Protein AF-A0A7R9M7R0-F1 (afdb_monomer)

Radius of gyration: 36.1 Å; Cα contacts (8 Å, |Δi|>4): 1849; chains: 1; bounding box: 93×71×116 Å

Mean predicted aligned error: 21.63 Å

pLDDT: mean 73.75, std 22.91, range [23.02, 98.62]

Nearest PDB structures (foldseek):
  6m4m-assembly1_A  TM=9.568E-01  e=5.224E-29  Eisenia fetida
  1ua3-assembly1_A  TM=9.395E-01  e=9.129E-29  Sus scrofa
  1wo2-assembly1_A  TM=9.374E-01  e=3.485E-28  Sus scrofa
  1mfu-assembly1_A  TM=9.240E-01  e=5.152E-28  Homo sapiens
  1kbk-assembly1_A  TM=9.362E-01  e=3.843E-27  Homo sapiens

Solvent-accessible surface area (backbone atoms only — not comparable to full-atom values): 54069 Å² total; per-residue (Å²): 117,94,80,62,57,58,48,80,42,73,41,50,36,11,16,49,67,56,85,90,63,53,82,68,41,59,75,18,40,46,35,79,49,47,24,17,98,88,46,41,50,71,59,51,41,51,51,40,48,56,34,48,76,68,62,24,39,40,28,40,35,39,78,76,45,50,37,34,55,55,50,61,54,36,26,62,77,63,54,66,38,32,44,71,71,39,36,35,80,67,81,41,45,64,86,48,32,50,45,84,76,65,15,79,41,96,84,40,35,46,50,93,95,24,76,54,36,76,53,34,32,41,32,21,11,69,89,56,26,43,30,41,32,49,85,39,68,67,52,30,46,58,53,24,53,47,54,32,55,43,24,67,57,47,38,48,25,36,34,36,50,63,37,64,38,42,55,55,72,38,52,48,59,27,63,66,66,44,63,58,31,36,63,93,80,39,61,80,84,35,66,56,48,39,32,31,33,33,64,79,55,91,73,50,57,73,75,66,44,47,88,72,28,47,68,50,68,59,60,71,65,70,44,72,41,29,47,48,34,38,45,34,41,32,76,44,37,40,47,54,79,41,64,72,62,58,71,50,39,36,45,102,82,41,42,34,37,37,89,89,46,59,48,83,44,86,90,80,42,87,62,48,27,54,55,58,45,43,10,47,56,7,29,35,31,32,33,44,30,61,73,52,18,83,72,3,60,45,41,80,86,44,48,70,88,81,31,55,72,62,27,72,47,37,58,63,51,42,9,70,30,51,50,53,36,50,53,54,47,52,30,64,76,42,75,45,79,53,30,25,37,38,1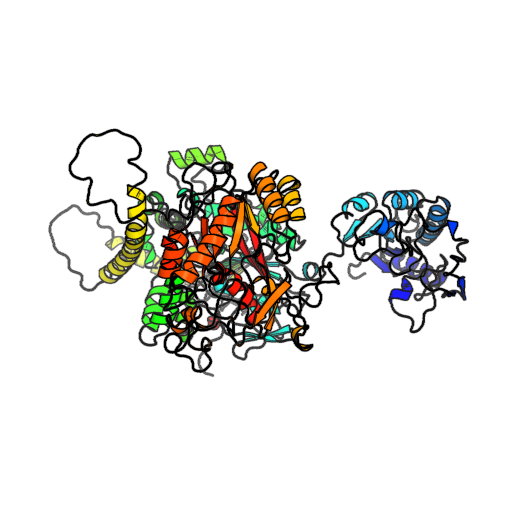6,27,30,51,26,19,32,20,51,52,48,29,41,56,78,38,56,83,53,51,76,40,43,60,56,44,39,30,37,42,47,56,60,40,39,65,67,45,68,26,64,50,67,80,65,32,61,53,23,76,61,33,52,70,66,40,38,76,49,59,43,61,60,73,57,20,35,47,44,7,56,69,44,27,54,35,79,91,39,29,63,57,42,46,47,59,69,20,40,45,64,36,38,66,56,80,92,46,45,68,70,89,47,45,21,56,54,40,34,56,39,32,24,30,33,27,25,29,36,48,18,42,52,10,44,24,41,74,68,58,41,46,60,75,79,83,61,50,78,66,52,46,54,52,49,45,73,73,84,41,98,60,70,89,86,56,66,61,60,94,66,83,58,90,60,43,40,46,42,53,23,58,50,33,22,48,38,35,69,23,49,52,50,57,55,76,69,41,91,39,61,74,46,73,39,62,33,95,84,51,34,45,77,19,7,55,78,44,69,84,47,92,81,85,84,85,65,75,70,65,55,54,56,59,48,49,58,50,50,54,50,49,51,52,63,48,54,80,66,61,79,87,69,82,92,76,94,78,94,82,88,86,84,84,61,69,64,55,59,51,48,49,51,48,48,46,55,50,42,52,50,45,54,49,42,64,67,49,46,67,59,64,68,66,75,78,69,84,83,72,94,77,92,74,95,79,88,81,85,85,86,84,82,87,81,75,76,30,73,18,54,50,73,80,50,45,86,91,32,80,46,70,45,73,54,70,81,53,40,30,70,54,54,26,46,42,25,68,75,42,37,24,79,72,48,33,15,25,37,38,36,56,42,49,36,11,17,51,56,67,88,81,74,63,77,74,78,73,68,70,94,71,83,96,72,94,83,61,94,84,47,87,72,61,65,79,69,44,56,77,16,39,45,35,80,48,48,25,20,97,36,44,41,50,70,45,43,42,51,21,40,52,48,16,49,74,48,40,20,36,37,28,41,33,40,78,78,46,49,35,33,55,56,55,58,50,35,24,64,76,61,54,60,38,27,47,76,65,38,36,30,77,68,80,39,41,58,89,47,32,51,47,82,77,64,16,79,41,96,84,43,35,45,50,93,94,24,78,51,35,77,53,34,31,43,33,18,10,68,92,54,26,42,33,43,31,49,86,39,68,69,51,28,46,57,52,23,54,47,52,32,55,43,26,70,58,48,40,41,26,36,36,37,52,64,36,66,38,42,54,51,72,41,52,47,57,27,61,69,65,45,63,55,34,42,68,89,85,42,60,85,78,36,44,42,18,29,30,32,34,35,72,90,53,89,72,48,59,74,77,66,44,42,71,64,10,40,70,50,57,65,70,63,44,60,68,51,45,50,41,47,49,43,37,74,29,51,32,44,55,51,78,42,82,44,67,27,92,91,34,40,32,24,33,28,40,37,38,32,33,85,68,39,61,54,41,93,80,80,87,85,85,84,79,56,39,76,75,59,49,46,55,60,82,72,76,74,80,96,130

Structure (mmCIF, N/CA/C/O backbone):
data_AF-A0A7R9M7R0-F1
#
_entry.id   AF-A0A7R9M7R0-F1
#
loop_
_atom_site.group_PDB
_atom_site.id
_atom_site.type_symbol
_atom_site.label_atom_id
_atom_site.label_alt_id
_atom_site.label_comp_id
_atom_site.label_asym_id
_atom_site.label_entity_id
_atom_site.label_seq_id
_atom_site.pdbx_PDB_ins_code
_atom_site.Cartn_x
_atom_site.Cartn_y
_atom_site.Cartn_z
_atom_site.occupancy
_atom_site.B_iso_or_equiv
_atom_site.auth_seq_id
_atom_site.auth_comp_id
_atom_site.auth_asym_id
_atom_site.auth_atom_id
_atom_site.pdbx_PDB_model_num
ATOM 1 N N . PRO A 1 1 ? -41.843 9.641 18.428 1.00 50.88 1 PRO A N 1
ATOM 2 C CA . PRO A 1 1 ? -40.367 9.772 18.300 1.00 50.88 1 PRO A CA 1
ATOM 3 C C . PRO A 1 1 ? -39.967 9.762 16.818 1.00 50.88 1 PRO A C 1
ATOM 5 O O . PRO A 1 1 ? -40.626 9.067 16.052 1.00 50.88 1 PRO A O 1
ATOM 8 N N . TYR A 1 2 ? -38.930 10.504 16.412 1.00 48.62 2 TYR A N 1
ATOM 9 C CA . TYR A 1 2 ? -38.422 10.533 15.026 1.00 48.62 2 TYR A CA 1
ATOM 10 C C . TYR A 1 2 ? -37.600 9.266 14.686 1.00 48.62 2 TYR A C 1
ATOM 12 O O . TYR A 1 2 ? -36.426 9.348 14.355 1.00 48.62 2 TYR A O 1
ATOM 20 N N . GLY A 1 3 ? -38.171 8.072 14.873 1.00 68.25 3 GLY A N 1
ATOM 21 C CA . GLY A 1 3 ? -37.497 6.784 14.630 1.00 68.25 3 GLY A CA 1
ATOM 22 C C . GLY A 1 3 ? -36.470 6.339 15.688 1.00 68.25 3 GLY A C 1
ATOM 23 O O . GLY A 1 3 ? -36.170 5.153 15.766 1.00 68.25 3 GLY A O 1
ATOM 24 N N . TYR A 1 4 ? -35.970 7.236 16.544 1.00 69.19 4 TYR A N 1
ATOM 25 C CA . TYR A 1 4 ? -35.011 6.880 17.602 1.00 69.19 4 TYR A CA 1
ATOM 26 C C . TYR A 1 4 ? -35.610 5.936 18.659 1.00 69.19 4 TYR A C 1
ATOM 28 O O . TYR A 1 4 ? -36.588 6.285 19.324 1.00 69.19 4 TYR A O 1
ATOM 36 N N . ALA A 1 5 ? -34.981 4.770 18.840 1.00 82.81 5 ALA A N 1
ATOM 37 C CA . ALA A 1 5 ? -35.386 3.735 19.798 1.00 82.81 5 ALA A CA 1
ATOM 38 C C . ALA A 1 5 ? -34.656 3.809 21.157 1.00 82.81 5 ALA A C 1
ATOM 40 O O . ALA A 1 5 ? -35.084 3.178 22.124 1.00 82.81 5 ALA A O 1
ATOM 41 N N . GLY A 1 6 ? -33.573 4.584 21.266 1.00 87.06 6 GLY A N 1
ATOM 42 C CA . GLY A 1 6 ? -32.823 4.720 22.513 1.00 87.06 6 GLY A CA 1
ATOM 43 C C . GLY A 1 6 ? -31.810 5.861 22.529 1.00 87.06 6 GLY A C 1
ATOM 44 O O . GLY A 1 6 ? -31.563 6.497 21.507 1.00 87.06 6 GLY A O 1
ATOM 45 N N . VAL A 1 7 ? -31.261 6.122 23.716 1.00 87.62 7 VAL A N 1
ATOM 46 C CA . VAL A 1 7 ? -30.273 7.167 24.016 1.00 87.62 7 VAL A CA 1
ATOM 47 C C . VAL A 1 7 ? -29.213 6.585 24.949 1.00 87.62 7 VAL A C 1
ATOM 49 O O . VAL A 1 7 ? -29.555 6.026 25.992 1.00 87.62 7 VAL A O 1
ATOM 52 N N . GLN A 1 8 ? -27.937 6.747 24.596 1.00 92.38 8 GLN A N 1
ATOM 53 C CA . GLN A 1 8 ? -26.826 6.548 25.527 1.00 92.38 8 GLN A CA 1
ATOM 54 C C . GLN A 1 8 ? -26.579 7.839 26.314 1.00 92.38 8 GLN A C 1
ATOM 56 O O . GLN A 1 8 ? -26.572 8.927 25.737 1.00 92.38 8 GLN A O 1
ATOM 61 N N . VAL A 1 9 ? -26.347 7.721 27.619 1.00 92.12 9 VAL A N 1
ATOM 62 C CA . VAL A 1 9 ? -25.920 8.828 28.486 1.00 92.12 9 VAL A CA 1
ATOM 63 C C . VAL A 1 9 ? -24.539 8.541 29.067 1.00 92.12 9 VAL A C 1
ATOM 65 O O . VAL A 1 9 ? -24.247 7.392 29.379 1.00 92.12 9 VAL A O 1
ATOM 68 N N . SER A 1 10 ? -23.715 9.582 29.237 1.00 92.62 10 SER A N 1
ATOM 69 C CA . SER A 1 10 ? -22.418 9.518 29.938 1.00 92.62 10 SER A CA 1
ATOM 70 C C . SER A 1 10 ? -22.557 8.991 31.378 1.00 92.62 10 SER A C 1
ATOM 72 O O . SER A 1 10 ? -23.678 9.002 31.902 1.00 92.62 10 SER A O 1
ATOM 74 N N . PRO A 1 11 ? -21.448 8.643 32.067 1.00 94.88 11 PRO A N 1
ATOM 75 C CA . PRO A 1 11 ? -21.513 8.131 33.430 1.00 94.88 11 PRO A CA 1
ATOM 76 C C . PRO A 1 11 ? -22.294 9.049 34.371 1.00 94.88 11 PRO A C 1
ATOM 78 O O . PRO A 1 11 ? -22.149 10.278 34.367 1.00 94.88 11 PRO A O 1
ATOM 81 N N . VAL A 1 12 ? -23.172 8.419 35.152 1.00 95.69 12 VAL A N 1
ATOM 82 C CA . VAL A 1 12 ? -24.107 9.085 36.074 1.00 95.69 12 VAL A CA 1
ATOM 83 C C . VAL A 1 12 ? -23.584 9.146 37.512 1.00 95.69 12 VAL A C 1
ATOM 85 O O . VAL A 1 12 ? -24.189 9.811 38.353 1.00 95.69 12 VAL A O 1
ATOM 88 N N . THR A 1 13 ? -22.472 8.458 37.775 1.00 94.75 13 THR A N 1
ATOM 89 C CA . THR A 1 13 ? -21.769 8.391 39.058 1.00 94.75 13 THR A CA 1
ATOM 90 C C . THR A 1 13 ? -21.248 9.751 39.511 1.00 94.75 13 THR A C 1
ATOM 92 O O . THR A 1 13 ? -21.013 10.656 38.705 1.00 94.75 13 THR A O 1
ATOM 95 N N . GLU A 1 14 ? -20.995 9.884 40.808 1.00 95.62 14 GLU A N 1
ATOM 96 C CA . GLU A 1 14 ? -20.178 10.960 41.343 1.00 95.62 14 GLU A CA 1
ATOM 97 C C . GLU A 1 14 ? -18.754 10.878 40.786 1.00 95.62 14 GLU A C 1
ATOM 99 O O . GLU A 1 14 ? -18.113 9.822 40.806 1.00 95.62 14 GLU A O 1
ATOM 104 N N . VAL A 1 15 ? -18.244 12.020 40.330 1.00 95.19 15 VAL A N 1
ATOM 105 C CA . VAL A 1 15 ? -16.900 12.138 39.761 1.00 95.19 15 VAL A CA 1
ATOM 106 C C . VAL A 1 15 ? -16.074 13.192 40.476 1.00 95.19 15 VAL A C 1
ATOM 108 O O . VAL A 1 15 ? -16.626 14.119 41.072 1.00 95.19 15 VAL A O 1
ATOM 111 N N . ALA A 1 16 ? -14.752 13.072 40.386 1.00 94.81 16 ALA A N 1
ATOM 112 C CA . ALA A 1 16 ? -13.805 14.045 40.916 1.00 94.81 16 ALA A CA 1
ATOM 113 C C . ALA A 1 16 ? -14.092 15.467 40.399 1.00 94.81 16 ALA A C 1
ATOM 115 O O . ALA A 1 16 ? -14.489 15.662 39.248 1.00 94.81 16 ALA A O 1
ATOM 116 N N . VAL A 1 17 ? -13.880 16.478 41.246 1.00 94.81 17 VAL A N 1
ATOM 117 C CA . VAL A 1 17 ? -13.935 17.890 40.846 1.00 94.81 17 VAL A CA 1
ATOM 118 C C . VAL A 1 17 ? -12.527 18.377 40.513 1.00 94.81 17 VAL A C 1
ATOM 120 O O . VAL A 1 17 ? -11.734 18.702 41.394 1.00 94.81 17 VAL A O 1
ATOM 123 N N . LEU A 1 18 ? -12.230 18.431 39.219 1.00 92.56 18 LEU A N 1
ATOM 124 C CA . LEU A 1 18 ? -10.935 18.782 38.652 1.00 92.56 18 LEU A CA 1
ATOM 125 C C . LEU A 1 18 ? -10.880 20.246 38.197 1.00 92.56 18 LEU A C 1
ATOM 127 O O . LEU A 1 18 ? -11.880 20.858 37.801 1.00 92.56 18 LEU A O 1
ATOM 131 N N . ALA A 1 19 ? -9.667 20.803 38.200 1.00 89.56 19 ALA A N 1
ATOM 132 C CA . ALA A 1 19 ? -9.400 22.131 37.660 1.00 89.56 19 ALA A CA 1
ATOM 133 C C . ALA A 1 19 ? -9.836 22.220 36.187 1.00 89.56 19 ALA A C 1
ATOM 135 O O . ALA A 1 19 ? -9.631 21.293 35.407 1.00 89.56 19 ALA A O 1
ATOM 136 N N . ASN A 1 20 ? -10.452 23.342 35.806 1.00 88.50 20 ASN A N 1
ATOM 137 C CA . ASN A 1 20 ? -11.001 23.606 34.467 1.00 88.50 20 ASN A CA 1
ATOM 138 C C . ASN A 1 20 ? -12.117 22.648 33.989 1.00 88.50 20 ASN A C 1
ATOM 140 O O . ASN A 1 20 ? -12.620 22.832 32.882 1.00 88.50 20 ASN A O 1
ATOM 144 N N . ARG A 1 21 ? -12.558 21.681 34.815 1.00 87.75 21 ARG A N 1
ATOM 145 C CA . ARG A 1 21 ? -13.699 20.778 34.557 1.00 87.75 21 ARG A CA 1
ATOM 146 C C . ARG A 1 21 ? -13.671 20.157 33.136 1.00 87.75 21 ARG A C 1
ATOM 148 O O . ARG A 1 21 ? -14.661 20.292 32.399 1.00 87.75 21 ARG A O 1
ATOM 155 N N . PRO A 1 22 ? -12.564 19.504 32.716 1.00 91.12 22 PRO A N 1
ATOM 156 C CA . PRO A 1 22 ? -12.401 18.948 31.367 1.00 91.12 22 PRO A CA 1
ATOM 157 C C . PRO A 1 22 ? -13.459 17.881 31.055 1.00 91.12 22 PRO A C 1
ATOM 159 O O . PRO A 1 22 ? -14.126 17.384 31.955 1.00 91.12 22 PRO A O 1
ATOM 162 N N . TRP A 1 23 ? -13.648 17.513 29.785 1.00 85.81 23 TRP A N 1
ATOM 163 C CA . TRP A 1 23 ? -14.709 16.564 29.405 1.00 85.81 23 TRP A CA 1
ATOM 164 C C . TRP A 1 23 ? -14.515 15.168 30.031 1.00 85.81 23 TRP A C 1
ATOM 166 O O . TRP A 1 23 ? -15.486 14.568 30.497 1.00 85.81 23 TRP A O 1
ATOM 176 N N . TRP A 1 24 ? -13.264 14.699 30.100 1.00 89.00 24 TRP A N 1
ATOM 177 C CA . TRP A 1 24 ? -12.878 13.374 30.600 1.00 89.00 24 TRP A CA 1
ATOM 178 C C . TRP A 1 24 ? -13.045 13.220 32.116 1.00 89.00 24 TRP A C 1
ATOM 180 O O . TRP A 1 24 ? -13.090 12.107 32.624 1.00 89.00 24 TRP A O 1
ATOM 190 N N . GLU A 1 25 ? -13.262 14.320 32.841 1.00 92.25 25 GLU A N 1
ATOM 191 C CA . GLU A 1 25 ? -13.670 14.312 34.250 1.00 92.25 25 GLU A CA 1
ATOM 192 C C . GLU A 1 25 ? -14.923 13.455 34.502 1.00 92.25 25 GLU A C 1
ATOM 194 O O . GLU A 1 25 ? -15.089 12.894 35.578 1.00 92.25 25 GLU A O 1
ATOM 199 N N . ARG A 1 26 ? -15.807 13.310 33.504 1.00 93.38 26 ARG A N 1
ATOM 200 C CA . ARG A 1 26 ? -16.987 12.430 33.586 1.00 93.38 26 ARG A CA 1
ATOM 201 C C . ARG A 1 26 ? -16.644 10.946 33.760 1.00 93.38 26 ARG A C 1
ATOM 203 O O . ARG A 1 26 ? -17.519 10.189 34.158 1.00 93.38 26 ARG A O 1
ATOM 210 N N . TYR A 1 27 ? -15.401 10.560 33.493 1.00 94.75 27 TYR A N 1
ATOM 211 C CA . TYR A 1 27 ? -14.878 9.201 33.608 1.00 94.75 27 TYR A CA 1
ATOM 212 C C . TYR A 1 27 ? -13.874 9.112 34.766 1.00 94.75 27 TYR A C 1
ATOM 214 O O . TYR A 1 27 ? -12.894 8.392 34.685 1.00 94.75 27 TYR A O 1
ATOM 222 N N . GLN A 1 28 ? -14.064 9.902 35.830 1.00 94.38 28 GLN A N 1
ATOM 223 C CA . GLN A 1 28 ? -13.208 9.919 37.023 1.00 94.38 28 GLN A CA 1
ATOM 224 C C . GLN A 1 28 ? -14.027 9.586 38.276 1.00 94.38 28 GLN A C 1
ATOM 226 O O . GLN A 1 28 ? -14.263 10.480 39.095 1.00 94.38 28 GLN A O 1
ATOM 231 N N . PRO A 1 29 ? -14.523 8.342 38.420 1.00 95.06 29 PRO A N 1
ATOM 232 C CA . PRO A 1 29 ? -15.444 7.992 39.492 1.00 95.06 29 PRO A CA 1
ATOM 233 C C . PRO A 1 29 ? -14.793 8.120 40.874 1.00 95.06 29 PRO A C 1
ATOM 235 O O . PRO A 1 29 ? -13.611 7.822 41.071 1.00 95.06 29 PRO A O 1
ATOM 238 N N . VAL A 1 30 ? -15.604 8.581 41.827 1.00 93.94 30 VAL A N 1
ATOM 239 C CA . VAL A 1 30 ? -15.257 8.744 43.250 1.00 93.94 30 VAL A CA 1
ATOM 240 C C . VAL A 1 30 ? -16.170 7.888 44.122 1.00 93.94 30 VAL A C 1
ATOM 242 O O . VAL A 1 30 ? -15.694 7.227 45.044 1.00 93.94 30 VAL A O 1
ATOM 245 N N . THR A 1 31 ? -17.467 7.857 43.802 1.00 94.38 31 THR A N 1
ATOM 246 C CA . THR A 1 31 ? -18.445 6.941 44.400 1.00 94.38 31 THR A CA 1
ATOM 247 C C . THR A 1 31 ? -19.419 6.413 43.347 1.00 94.38 31 THR A C 1
ATOM 249 O O . THR A 1 31 ? -19.495 6.930 42.231 1.00 94.38 31 THR A O 1
ATOM 252 N N . TYR A 1 32 ? -20.210 5.404 43.716 1.00 94.62 32 TYR A N 1
ATOM 253 C CA . TYR A 1 32 ? -21.354 4.938 42.927 1.00 94.62 32 TYR A CA 1
ATOM 254 C C . TYR A 1 32 ? -22.673 5.678 43.263 1.00 94.62 32 TYR A C 1
ATOM 256 O O . TYR A 1 32 ? -23.758 5.198 42.924 1.00 94.62 32 TYR A O 1
ATOM 264 N N . GLU A 1 33 ? -22.624 6.853 43.910 1.00 94.88 33 GLU A N 1
ATOM 265 C CA . GLU A 1 33 ? -23.802 7.726 44.029 1.00 94.88 33 GLU A CA 1
ATOM 266 C C . GLU A 1 33 ? -24.182 8.314 42.660 1.00 94.88 33 GLU A C 1
ATOM 268 O O . GLU A 1 33 ? -23.320 8.720 41.885 1.00 94.88 33 GLU A O 1
ATOM 273 N N . ILE A 1 34 ? -25.481 8.404 42.356 1.00 96.25 34 ILE A N 1
ATOM 274 C CA . ILE A 1 34 ? -25.981 8.999 41.109 1.00 96.25 34 ILE A CA 1
ATOM 275 C C . ILE A 1 34 ? -26.052 10.526 41.277 1.00 96.25 34 ILE A C 1
ATOM 277 O O . ILE A 1 34 ? -27.105 11.085 41.597 1.00 96.25 34 ILE A O 1
ATOM 281 N N . ASN A 1 35 ? -24.910 11.199 41.118 1.00 94.31 35 ASN A N 1
ATOM 282 C CA . ASN A 1 35 ? -24.768 12.643 41.338 1.00 94.31 35 ASN A CA 1
ATOM 283 C C . ASN A 1 35 ? -23.596 13.243 40.533 1.00 94.31 35 ASN A C 1
ATOM 285 O O . ASN A 1 35 ? -22.695 13.899 41.064 1.00 94.31 35 ASN A O 1
ATOM 289 N N . GLY A 1 36 ? -23.569 12.951 39.231 1.00 89.00 36 GLY A N 1
ATOM 290 C CA . GLY A 1 36 ? -22.557 13.439 38.290 1.00 89.00 36 GLY A CA 1
ATOM 291 C C . GLY A 1 36 ? -22.870 14.812 37.674 1.00 89.00 36 GLY A C 1
ATOM 292 O O . GLY A 1 36 ? -23.867 15.468 37.974 1.00 89.00 36 GLY A O 1
ATOM 293 N N . ARG A 1 37 ? -22.054 15.240 36.697 1.00 86.88 37 ARG A N 1
ATOM 294 C CA . ARG A 1 37 ? -22.228 16.520 35.959 1.00 86.88 37 ARG A CA 1
ATOM 295 C C . ARG A 1 37 ? -23.543 16.655 35.174 1.00 86.88 37 ARG A C 1
ATOM 297 O O . ARG A 1 37 ? -23.806 17.729 34.640 1.00 86.88 37 ARG A O 1
ATOM 304 N N . SER A 1 38 ? -24.329 15.587 35.051 1.00 88.62 38 SER A N 1
ATOM 305 C CA . SER A 1 38 ? -25.626 15.585 34.356 1.00 88.62 38 SER A CA 1
ATOM 306 C C . SER A 1 38 ? -26.830 15.794 35.287 1.00 88.62 38 SER A C 1
ATOM 308 O O . SER A 1 38 ? -27.940 15.958 34.786 1.00 88.62 38 SER A O 1
ATOM 310 N N . GLY A 1 39 ? -26.631 15.794 36.610 1.00 91.88 39 GLY A N 1
ATOM 311 C CA . GLY A 1 39 ? -27.697 15.906 37.607 1.00 91.88 39 GLY A CA 1
ATOM 312 C C . GLY A 1 39 ? -27.704 14.754 38.613 1.00 91.88 39 GLY A C 1
ATOM 313 O O . GLY A 1 39 ? -26.869 13.852 38.560 1.00 91.88 39 GLY A O 1
ATOM 314 N N . ASN A 1 40 ? -28.668 14.805 39.531 1.00 95.19 40 ASN A N 1
ATOM 315 C CA . ASN A 1 40 ? -28.833 13.834 40.614 1.00 95.19 40 ASN A CA 1
ATOM 316 C C . ASN A 1 40 ? -29.808 12.693 40.273 1.00 95.19 40 ASN A C 1
ATOM 318 O O . ASN A 1 40 ? -30.566 12.753 39.303 1.00 95.19 40 ASN A O 1
ATOM 322 N N . GLU A 1 41 ? -29.838 11.680 41.138 1.00 96.88 41 GLU A N 1
ATOM 323 C CA . GLU A 1 41 ? -30.676 10.482 41.038 1.00 96.88 41 GLU A CA 1
ATOM 324 C C . GLU A 1 41 ? -32.144 10.764 40.698 1.00 96.88 41 GLU A C 1
ATOM 326 O O . GLU A 1 41 ? -32.714 10.116 39.820 1.00 96.88 41 GLU A O 1
ATOM 331 N N . LYS A 1 42 ? -32.761 11.765 41.338 1.00 97.00 42 LYS A N 1
ATOM 332 C CA . LYS A 1 42 ? -34.171 12.107 41.102 1.00 97.00 42 LYS A CA 1
ATOM 333 C C . LYS A 1 42 ? -34.394 12.674 39.698 1.00 97.00 42 LYS A C 1
ATOM 335 O O . LYS A 1 42 ? -35.405 12.366 39.069 1.00 97.00 42 LYS A O 1
ATOM 340 N N . GLN A 1 43 ? -33.466 13.496 39.208 1.00 97.50 43 GLN A N 1
ATOM 341 C CA . GLN A 1 43 ? -33.508 14.043 37.848 1.00 97.50 43 GLN A CA 1
ATOM 342 C C . GLN A 1 43 ? -33.269 12.943 36.806 1.00 97.50 43 GLN A C 1
ATOM 344 O O . GLN A 1 43 ? -33.977 12.882 35.800 1.00 97.50 43 GLN A O 1
ATOM 349 N N . PHE A 1 44 ? -32.322 12.041 37.076 1.00 97.56 44 PHE A N 1
ATOM 350 C CA . PHE A 1 44 ? -32.047 10.892 36.220 1.00 97.56 44 PHE A CA 1
ATOM 351 C C . PHE A 1 44 ? -33.256 9.944 36.131 1.00 97.56 44 PHE A C 1
ATOM 353 O O . PHE A 1 44 ? -33.683 9.597 35.031 1.00 97.56 44 PHE A O 1
ATOM 360 N N . ALA A 1 45 ? -33.877 9.598 37.262 1.00 97.31 45 ALA A N 1
ATOM 361 C CA . ALA A 1 45 ? -35.051 8.728 37.305 1.00 97.31 45 ALA A CA 1
ATOM 362 C C . ALA A 1 45 ? -36.288 9.327 36.599 1.00 97.31 45 ALA A C 1
ATOM 364 O O . ALA A 1 45 ? -37.002 8.596 35.906 1.00 97.31 45 ALA A O 1
ATOM 365 N N . ASP A 1 46 ? -36.531 10.646 36.702 1.00 97.62 46 ASP A N 1
ATOM 366 C CA . ASP A 1 46 ? -37.582 11.323 35.914 1.00 97.62 46 ASP A CA 1
ATOM 367 C C . ASP A 1 46 ? -37.335 11.160 34.408 1.00 97.62 46 ASP A C 1
ATOM 369 O O . ASP A 1 46 ? -38.229 10.737 33.667 1.00 97.62 46 ASP A O 1
ATOM 373 N N . MET A 1 47 ? -36.103 11.427 33.963 1.00 97.12 47 MET A N 1
ATOM 374 C CA . MET A 1 47 ? -35.712 11.285 32.563 1.00 97.12 47 MET A CA 1
ATOM 375 C C . MET A 1 47 ? -35.884 9.836 32.076 1.00 97.12 47 MET A C 1
ATOM 377 O O . MET A 1 47 ? -36.527 9.621 31.047 1.00 97.12 47 MET A O 1
ATOM 381 N N . VAL A 1 48 ? -35.401 8.836 32.827 1.00 97.62 48 VAL A N 1
ATOM 382 C CA . VAL A 1 48 ? -35.552 7.408 32.481 1.00 97.62 48 VAL A CA 1
ATOM 383 C C . VAL A 1 48 ? -37.028 7.012 32.371 1.00 97.62 48 VAL A C 1
ATOM 385 O O . VAL A 1 48 ? -37.420 6.378 31.388 1.00 97.62 48 VAL A O 1
ATOM 388 N N . SER A 1 49 ? -37.877 7.417 33.325 1.00 96.75 49 SER A N 1
ATOM 389 C CA . SER A 1 49 ? -39.316 7.119 33.275 1.00 96.75 49 SER A CA 1
ATOM 390 C C . SER A 1 49 ? -39.990 7.757 32.058 1.00 96.75 49 SER A C 1
ATOM 392 O O . SER A 1 49 ? -40.789 7.109 31.377 1.00 96.75 49 SER A O 1
ATOM 394 N N . ARG A 1 50 ? -39.668 9.020 31.752 1.00 95.62 50 ARG A N 1
ATOM 395 C CA . ARG A 1 50 ? -40.252 9.754 30.620 1.00 95.62 50 ARG A CA 1
ATOM 396 C C . ARG A 1 50 ? -39.823 9.184 29.273 1.00 95.62 50 ARG A C 1
ATOM 398 O O . ARG A 1 50 ? -40.678 9.041 28.403 1.00 95.62 50 ARG A O 1
ATOM 405 N N . CYS A 1 51 ? -38.555 8.808 29.113 1.00 94.88 51 CYS A N 1
ATOM 406 C CA . CYS A 1 51 ? -38.059 8.156 27.901 1.00 94.88 51 CYS A CA 1
ATOM 407 C C . CYS A 1 51 ? -38.710 6.779 27.694 1.00 94.88 51 CYS A C 1
ATOM 409 O O . CYS A 1 51 ? -39.279 6.535 26.627 1.00 94.88 51 CYS A O 1
ATOM 411 N N . ASN A 1 52 ? -38.749 5.927 28.727 1.00 95.00 52 ASN A N 1
ATOM 412 C CA . ASN A 1 52 ? -39.389 4.611 28.629 1.00 95.00 52 ASN A CA 1
ATOM 413 C C . ASN A 1 52 ? -40.885 4.704 28.269 1.00 95.00 52 ASN A C 1
ATOM 415 O O . ASN A 1 52 ? -41.355 3.933 27.434 1.00 95.00 52 ASN A O 1
ATOM 419 N N . LYS A 1 53 ? -41.623 5.680 28.823 1.00 93.62 53 LYS A N 1
ATOM 420 C CA . LYS A 1 53 ? -43.045 5.929 28.496 1.00 93.62 53 LYS A CA 1
ATOM 421 C C . LYS A 1 53 ? -43.304 6.261 27.022 1.00 93.62 53 LYS A C 1
ATOM 423 O O . LYS A 1 53 ? -44.410 6.026 26.549 1.00 93.62 53 LYS A O 1
ATOM 428 N N . VAL A 1 54 ? -42.315 6.794 26.298 1.00 91.88 54 VAL A N 1
ATOM 429 C CA . VAL A 1 54 ? -42.417 7.102 24.857 1.00 91.88 54 VAL A CA 1
ATOM 430 C C . VAL A 1 54 ? -41.676 6.092 23.970 1.00 91.88 54 VAL A C 1
ATOM 432 O O . VAL A 1 54 ? -41.455 6.359 22.789 1.00 91.88 54 VAL A O 1
ATOM 435 N N . GLY A 1 55 ? -41.290 4.938 24.527 1.00 89.12 55 GLY A N 1
ATOM 436 C CA . GLY A 1 55 ? -40.607 3.858 23.809 1.00 89.12 55 GLY A CA 1
ATOM 437 C C . GLY A 1 55 ? -39.109 4.077 23.571 1.00 89.12 55 GLY A C 1
ATOM 438 O O . GLY A 1 55 ? -38.500 3.285 22.859 1.00 89.12 55 GLY A O 1
ATOM 439 N N . VAL A 1 56 ? -38.504 5.113 24.163 1.00 92.50 56 VAL A N 1
ATOM 440 C CA . VAL A 1 56 ? -37.071 5.419 24.035 1.00 92.50 56 VAL A CA 1
ATOM 441 C C . VAL A 1 56 ? -36.316 4.796 25.207 1.00 92.50 56 VAL A C 1
ATOM 443 O O . VAL A 1 56 ? -36.562 5.128 26.366 1.00 92.50 56 VAL A O 1
ATOM 446 N N . ARG A 1 57 ? -35.393 3.880 24.917 1.00 94.81 57 ARG A N 1
ATOM 447 C CA . ARG A 1 57 ? -34.635 3.131 25.928 1.00 94.81 57 ARG A CA 1
ATOM 448 C C . ARG A 1 57 ? -33.351 3.849 26.331 1.00 94.81 57 ARG A C 1
ATOM 450 O O . ARG A 1 57 ? -32.681 4.434 25.489 1.00 94.81 57 ARG A O 1
ATOM 457 N N . ILE A 1 58 ? -33.013 3.812 27.617 1.00 96.25 58 ILE A N 1
ATOM 458 C CA . ILE A 1 58 ? -31.801 4.452 28.142 1.00 96.25 58 ILE A CA 1
ATOM 459 C C . ILE A 1 58 ? -30.702 3.414 28.316 1.00 96.25 58 ILE A C 1
ATOM 461 O O . ILE A 1 58 ? -30.933 2.381 28.945 1.00 96.25 58 ILE A O 1
ATOM 465 N N . TYR A 1 59 ? -29.520 3.731 27.799 1.00 96.88 59 TYR A N 1
ATOM 466 C CA . TYR A 1 59 ? -28.284 2.989 28.010 1.00 96.88 59 TYR A CA 1
ATOM 467 C C . TYR A 1 59 ? -27.303 3.881 28.772 1.00 96.88 59 TYR A C 1
ATOM 469 O O . TYR A 1 59 ? -27.158 5.057 28.436 1.00 96.88 59 TYR A O 1
ATOM 477 N N . VAL A 1 60 ? -26.666 3.363 29.819 1.00 96.94 60 VAL A N 1
ATOM 478 C CA . VAL A 1 60 ? -25.748 4.150 30.662 1.00 96.94 60 VAL A CA 1
ATOM 479 C C . VAL A 1 60 ? -24.308 3.736 30.390 1.00 96.94 60 VAL A C 1
ATOM 481 O O . VAL A 1 60 ? -23.995 2.548 30.410 1.00 96.94 60 VAL A O 1
ATOM 484 N N . ASP A 1 61 ? -23.440 4.713 30.145 1.00 95.56 61 ASP A N 1
ATOM 485 C CA . ASP A 1 61 ? -21.991 4.516 30.148 1.00 95.56 61 ASP A CA 1
ATOM 486 C C . ASP A 1 61 ? -21.500 4.244 31.571 1.00 95.56 61 ASP A C 1
ATOM 488 O O . ASP A 1 61 ? -21.833 4.995 32.492 1.00 95.56 61 ASP A O 1
ATOM 492 N N . VAL A 1 62 ? -20.729 3.178 31.770 1.00 95.56 62 VAL A N 1
ATOM 493 C CA . VAL A 1 62 ? -20.241 2.771 33.091 1.00 95.56 62 VAL A CA 1
ATOM 494 C C . VAL A 1 62 ? -18.737 2.541 33.084 1.00 95.56 62 VAL A C 1
ATOM 496 O O . VAL A 1 62 ? -18.202 1.803 32.260 1.00 95.56 62 VAL A O 1
ATOM 499 N N . VAL A 1 63 ? -18.072 3.163 34.057 1.00 95.50 63 VAL A N 1
ATOM 500 C CA . VAL A 1 63 ? -16.655 2.957 34.362 1.00 95.50 63 VAL A CA 1
ATOM 501 C C . VAL A 1 63 ? -16.569 1.920 35.476 1.00 95.50 63 VAL A C 1
ATOM 503 O O . VAL A 1 63 ? -17.064 2.149 36.581 1.00 95.50 63 VAL A O 1
ATOM 506 N N . LEU A 1 64 ? -15.990 0.760 35.164 1.00 95.00 64 LEU A N 1
ATOM 507 C CA . LEU A 1 64 ? -15.917 -0.398 36.067 1.00 95.00 64 LEU A CA 1
ATOM 508 C C . LEU A 1 64 ? -14.479 -0.875 36.327 1.00 95.00 64 LEU A C 1
ATOM 510 O O . LEU A 1 64 ? -14.261 -1.657 37.248 1.00 95.00 64 LEU A O 1
ATOM 514 N N . ASN A 1 65 ? -13.503 -0.425 35.537 1.00 94.88 65 ASN A N 1
ATOM 515 C CA . ASN A 1 65 ? -12.107 -0.842 35.664 1.00 94.88 65 ASN A CA 1
ATOM 516 C C . ASN A 1 65 ? -11.306 -0.010 36.674 1.00 94.88 65 ASN A C 1
ATOM 518 O O . ASN A 1 65 ? -10.346 -0.523 37.226 1.00 94.88 65 ASN A O 1
ATOM 522 N N . HIS A 1 66 ? -11.671 1.248 36.944 1.00 96.06 66 HIS A N 1
ATOM 523 C CA . HIS A 1 66 ? -10.815 2.134 37.738 1.00 96.06 66 HIS A CA 1
ATOM 524 C C . HIS A 1 66 ? -11.562 3.151 38.614 1.00 96.06 66 HIS A C 1
ATOM 526 O O . HIS A 1 66 ? -12.741 3.438 38.403 1.00 96.06 66 HIS A O 1
ATOM 532 N N . MET A 1 67 ? -10.826 3.746 39.558 1.00 95.56 67 MET A N 1
ATOM 533 C CA . MET A 1 67 ? -11.187 4.957 40.310 1.00 95.56 67 MET A CA 1
ATOM 534 C C . MET A 1 67 ? -10.292 6.143 39.906 1.00 95.56 67 MET A C 1
ATOM 536 O O . MET A 1 67 ? -9.227 5.956 39.315 1.00 95.56 67 MET A O 1
ATOM 540 N N . THR A 1 68 ? -10.717 7.378 40.206 1.00 94.62 68 THR A N 1
ATOM 541 C CA . THR A 1 68 ? -10.017 8.600 39.753 1.00 94.62 68 THR A CA 1
ATOM 542 C C . THR A 1 68 ? -8.505 8.619 40.043 1.00 94.62 68 THR A C 1
ATOM 544 O O . THR A 1 68 ? -8.069 8.264 41.140 1.00 94.62 68 THR A O 1
ATOM 547 N N . MET A 1 69 ? -7.723 9.114 39.071 1.00 93.44 69 MET A N 1
ATOM 548 C CA . MET A 1 69 ? -6.269 9.337 39.188 1.00 93.44 69 MET A CA 1
ATOM 549 C C . MET A 1 69 ? -5.883 10.501 40.116 1.00 93.44 69 MET A C 1
ATOM 551 O O . MET A 1 69 ? -4.707 10.688 40.427 1.00 93.44 69 MET A O 1
ATOM 555 N N . ALA A 1 70 ? -6.839 11.348 40.512 1.00 92.69 70 ALA A N 1
ATOM 556 C CA . ALA A 1 70 ? -6.544 12.529 41.312 1.00 92.69 70 ALA A CA 1
ATOM 557 C C . ALA A 1 70 ? -6.074 12.136 42.726 1.00 92.69 70 ALA A C 1
ATOM 559 O O . ALA A 1 70 ? -6.743 11.373 43.420 1.00 92.69 70 ALA A O 1
ATOM 560 N N . GLU A 1 71 ? -4.942 12.692 43.178 1.00 93.00 71 GLU A N 1
ATOM 561 C CA . GLU A 1 71 ? -4.333 12.305 44.463 1.00 93.00 71 GLU A CA 1
ATOM 562 C C . GLU A 1 71 ? -5.267 12.532 45.662 1.00 93.00 71 GLU A C 1
ATOM 564 O O . GLU A 1 71 ? -5.398 11.661 46.515 1.00 93.00 71 GLU A O 1
ATOM 569 N N . THR A 1 72 ? -5.927 13.689 45.733 1.00 94.56 72 THR A N 1
ATOM 570 C CA . THR A 1 72 ? -6.930 14.019 46.760 1.00 94.56 72 THR A CA 1
ATOM 571 C C . THR A 1 72 ? -7.969 14.975 46.177 1.00 94.56 72 THR A C 1
ATOM 573 O O . THR A 1 72 ? -7.704 15.647 45.176 1.00 94.56 72 THR A O 1
ATOM 576 N N . GLY A 1 73 ? -9.148 15.068 46.793 1.00 94.56 73 GLY A N 1
ATOM 577 C CA . GLY A 1 73 ? -10.130 16.081 46.410 1.00 94.56 73 GLY A CA 1
ATOM 578 C C . GLY A 1 73 ? -11.536 15.839 46.942 1.00 94.56 73 GLY A C 1
ATOM 579 O O . GLY A 1 73 ? -11.742 15.158 47.950 1.00 94.56 73 GLY A O 1
ATOM 580 N N . LYS A 1 74 ? -12.510 16.436 46.246 1.00 95.00 74 LYS A N 1
ATOM 581 C CA . LYS A 1 74 ? -13.942 16.217 46.466 1.00 95.00 74 LYS A CA 1
ATOM 582 C C . LYS A 1 74 ? -14.634 15.774 45.189 1.00 95.00 74 LYS A C 1
ATOM 584 O O . LYS A 1 74 ? -14.286 16.252 44.110 1.00 95.00 74 LYS A O 1
ATOM 589 N N . GLY A 1 75 ? -15.601 14.875 45.321 1.00 94.56 75 GLY A N 1
ATOM 590 C CA . GLY A 1 75 ? -16.497 14.496 44.238 1.00 94.56 75 GLY A CA 1
ATOM 591 C C . GLY A 1 75 ? -17.648 15.493 44.048 1.00 94.56 75 GLY A C 1
ATOM 592 O O . GLY A 1 75 ? -17.812 16.449 44.813 1.00 94.56 75 GLY A O 1
ATOM 593 N N . THR A 1 76 ? -18.446 15.295 42.998 1.00 93.88 76 THR A N 1
ATOM 594 C CA . THR A 1 76 ? -19.587 16.158 42.653 1.00 93.88 76 THR A CA 1
ATOM 595 C C . THR A 1 76 ? -20.780 16.092 43.615 1.00 93.88 76 THR A C 1
ATOM 597 O O . THR A 1 76 ? -21.569 17.035 43.608 1.00 93.88 76 THR A O 1
ATOM 600 N N . ALA A 1 77 ? -20.891 15.067 44.467 1.00 92.94 77 ALA A N 1
ATOM 601 C CA . ALA A 1 77 ? -21.850 15.018 45.579 1.00 92.94 77 ALA A CA 1
ATOM 602 C C . ALA A 1 77 ? -21.302 15.688 46.853 1.00 92.94 77 ALA A C 1
ATOM 604 O O . ALA A 1 77 ? -22.065 16.071 47.738 1.00 92.94 77 ALA A O 1
ATOM 605 N N . GLY A 1 78 ? -19.981 15.882 46.925 1.00 92.81 78 GLY A N 1
ATOM 606 C CA . GLY A 1 78 ? -19.280 16.536 48.031 1.00 92.81 78 GLY A CA 1
ATOM 607 C C . GLY A 1 78 ? -18.451 15.592 48.905 1.00 92.81 78 GLY A C 1
ATOM 608 O O . GLY A 1 78 ? -17.759 16.090 49.805 1.00 92.81 78 GLY A O 1
ATOM 609 N N . HIS A 1 79 ? -18.487 14.286 48.615 1.00 94.12 79 HIS A N 1
ATOM 610 C CA . HIS A 1 79 ? -17.673 13.250 49.250 1.00 94.12 79 HIS A CA 1
ATOM 611 C C . HIS A 1 79 ? -16.181 13.520 49.058 1.00 94.12 79 HIS A C 1
ATOM 613 O O . HIS A 1 79 ? -15.765 14.133 48.070 1.00 94.12 79 HIS A O 1
ATOM 619 N N . THR A 1 80 ? -15.365 13.096 50.017 1.00 94.25 80 THR A N 1
ATOM 620 C CA . THR A 1 80 ? -13.910 13.315 50.012 1.00 94.25 80 THR A CA 1
ATOM 621 C C . THR A 1 80 ? -13.170 12.041 49.648 1.00 94.25 80 THR A C 1
ATOM 623 O O . THR A 1 80 ? -13.504 10.971 50.143 1.00 94.25 80 THR A O 1
ATOM 626 N N . TYR A 1 81 ? -12.123 12.160 48.833 1.00 93.56 81 TYR A N 1
ATOM 627 C CA . TYR A 1 81 ? -11.286 11.023 48.452 1.00 93.56 81 TYR A CA 1
ATOM 628 C C . TYR A 1 81 ? -9.796 11.326 48.606 1.00 93.56 81 TYR A C 1
ATOM 630 O O . TYR A 1 81 ? -9.349 12.475 48.511 1.00 93.56 81 TYR A O 1
ATOM 638 N N . ASP A 1 82 ? -9.038 10.256 48.812 1.00 93.38 82 ASP A N 1
ATOM 639 C CA . ASP A 1 82 ? -7.580 10.227 48.889 1.00 93.38 82 ASP A CA 1
ATOM 640 C C . ASP A 1 82 ? -7.103 9.079 47.988 1.00 93.38 82 ASP A C 1
ATOM 642 O O . ASP A 1 82 ? -6.818 7.965 48.430 1.00 93.38 82 ASP A O 1
ATOM 646 N N . GLY A 1 83 ? -7.095 9.359 46.680 1.00 90.44 83 GLY A N 1
ATOM 647 C CA . GLY A 1 83 ? -6.674 8.436 45.626 1.00 90.44 83 GLY A CA 1
ATOM 648 C C . GLY A 1 83 ? -5.163 8.199 45.594 1.00 90.44 83 GLY A C 1
ATOM 649 O O . GLY A 1 83 ? -4.691 7.293 44.908 1.00 90.44 83 GLY A O 1
ATOM 650 N N . LYS A 1 84 ? -4.374 8.966 46.357 1.00 90.12 84 LYS A N 1
ATOM 651 C CA . LYS A 1 84 ? -2.967 8.654 46.628 1.00 90.12 84 LYS A CA 1
ATOM 652 C C . LYS A 1 84 ? -2.827 7.436 47.539 1.00 90.12 84 LYS A C 1
ATOM 654 O O . LYS A 1 84 ? -1.954 6.616 47.293 1.00 90.12 84 LYS A O 1
ATOM 659 N N . ASN A 1 85 ? -3.695 7.312 48.542 1.00 90.75 85 ASN A N 1
ATOM 660 C CA . ASN A 1 85 ? -3.712 6.191 49.487 1.00 90.75 85 ASN A CA 1
ATOM 661 C C . ASN A 1 85 ? -4.894 5.224 49.255 1.00 90.75 85 ASN A C 1
ATOM 663 O O . ASN A 1 85 ? -5.310 4.544 50.193 1.00 90.75 85 ASN A O 1
ATOM 667 N N . PHE A 1 86 ? -5.453 5.193 48.037 1.00 91.38 86 PHE A N 1
ATOM 668 C CA . PHE A 1 86 ? -6.542 4.298 47.609 1.00 91.38 86 PHE A CA 1
ATOM 669 C C . PHE A 1 86 ? -7.807 4.316 48.499 1.00 91.38 86 PHE A C 1
ATOM 671 O O . PHE A 1 86 ? -8.463 3.291 48.682 1.00 91.38 86 PHE A O 1
ATOM 678 N N . LYS A 1 87 ? -8.168 5.476 49.066 1.00 90.06 87 LYS A N 1
ATOM 679 C CA . LYS A 1 87 ? -9.336 5.633 49.954 1.00 90.06 87 LYS A CA 1
ATOM 680 C C . LYS A 1 87 ? -10.490 6.335 49.249 1.00 90.06 87 LYS A C 1
ATOM 682 O O . LYS A 1 87 ? -10.389 7.511 48.886 1.00 90.06 87 LYS A O 1
ATOM 687 N N . TYR A 1 88 ? -11.607 5.618 49.149 1.00 91.00 88 TYR A N 1
ATOM 688 C CA . TYR A 1 88 ? -12.841 6.060 48.499 1.00 91.00 88 TYR A CA 1
ATOM 689 C C . TYR A 1 88 ? -14.067 5.673 49.336 1.00 91.00 88 TYR A C 1
ATOM 691 O O . TYR A 1 88 ? -14.057 4.652 50.023 1.00 91.00 88 TYR A O 1
ATOM 699 N N . GLU A 1 89 ? -15.159 6.435 49.229 1.00 84.75 89 GLU A N 1
ATOM 700 C CA . GLU A 1 89 ? -16.391 6.198 50.009 1.00 84.75 89 GLU A CA 1
ATOM 701 C C . GLU A 1 89 ? -17.253 5.017 49.488 1.00 84.75 89 GLU A C 1
ATOM 703 O O . GLU A 1 89 ? -18.364 4.793 49.961 1.00 84.75 89 GLU A O 1
ATOM 708 N N . VAL A 1 90 ? -16.726 4.207 48.556 1.00 81.62 90 VAL A N 1
ATOM 709 C CA . VAL A 1 90 ? -17.277 2.893 48.136 1.00 81.62 90 VAL A CA 1
ATOM 710 C C . VAL A 1 90 ? -16.785 1.760 49.069 1.00 81.62 90 VAL A C 1
ATOM 712 O O . VAL A 1 90 ? -16.633 0.611 48.663 1.00 81.62 90 VAL A O 1
ATOM 715 N N . PRO A 1 91 ? -16.572 2.070 50.360 1.00 83.62 91 PRO A N 1
ATOM 716 C CA . PRO A 1 91 ? -15.506 1.520 51.215 1.00 83.62 91 PRO A CA 1
ATOM 717 C C . PRO A 1 91 ? -14.429 0.674 50.508 1.00 83.62 91 PRO A C 1
ATOM 719 O O . PRO A 1 91 ? -14.225 -0.490 50.853 1.00 83.62 91 PRO A O 1
ATOM 722 N N . TYR A 1 92 ? -13.731 1.269 49.536 1.00 91.81 92 TYR A N 1
ATOM 723 C CA . TYR A 1 92 ? -12.543 0.654 48.943 1.00 91.81 92 TYR A CA 1
ATOM 724 C C . TYR A 1 92 ? -11.284 1.064 49.708 1.00 91.81 92 TYR A C 1
ATOM 726 O O . TYR A 1 92 ? -11.158 2.189 50.205 1.00 91.81 92 TYR A O 1
ATOM 734 N N . SER A 1 93 ? -10.365 0.113 49.781 1.00 88.81 93 SER A N 1
ATOM 735 C CA . SER A 1 93 ? -9.037 0.192 50.370 1.00 88.81 93 SER A CA 1
ATOM 736 C C . SER A 1 93 ? -7.983 -0.155 49.319 1.00 88.81 93 SER A C 1
ATOM 738 O O . SER A 1 93 ? -8.309 -0.666 48.254 1.00 88.81 93 SER A O 1
ATOM 740 N N . GLU A 1 94 ? -6.702 0.028 49.634 1.00 91.88 94 GLU A N 1
ATOM 741 C CA . GLU A 1 94 ? -5.579 -0.406 48.785 1.00 91.88 94 GLU A CA 1
ATOM 742 C C . GLU A 1 94 ? -5.635 -1.898 48.396 1.00 91.88 94 GLU A C 1
ATOM 744 O O . GLU A 1 94 ? -5.153 -2.275 47.330 1.00 91.88 94 GLU A O 1
ATOM 749 N N . LEU A 1 95 ? -6.287 -2.735 49.217 1.00 92.06 95 LEU A N 1
ATOM 750 C CA . LEU A 1 95 ? -6.503 -4.159 48.950 1.00 92.06 95 LEU A CA 1
ATOM 751 C C . LEU A 1 95 ? -7.588 -4.439 47.898 1.00 92.06 95 LEU A C 1
ATOM 753 O O . LEU A 1 95 ? -7.779 -5.602 47.556 1.00 92.06 95 LEU A O 1
ATOM 757 N N . ASP A 1 96 ? -8.289 -3.432 47.382 1.00 95.69 96 ASP A N 1
ATOM 758 C CA . ASP A 1 96 ? -9.338 -3.573 46.359 1.00 95.69 96 ASP A CA 1
ATOM 759 C C . ASP A 1 96 ? -8.847 -3.201 44.943 1.00 95.69 96 ASP A C 1
ATOM 761 O O . ASP A 1 96 ? -9.604 -3.257 43.973 1.00 95.69 96 ASP A O 1
ATOM 765 N N . PHE A 1 97 ? -7.563 -2.859 44.821 1.00 96.00 97 PHE A N 1
ATOM 766 C CA . PHE A 1 97 ? -6.870 -2.503 43.582 1.00 96.00 97 PHE A CA 1
ATOM 767 C C . PHE A 1 97 ? -5.794 -3.545 43.260 1.00 96.00 97 PHE A C 1
ATOM 769 O O . PHE A 1 97 ? -5.317 -4.245 44.162 1.00 96.00 97 PHE A O 1
ATOM 776 N N . HIS A 1 98 ? -5.401 -3.648 41.990 1.00 95.31 98 HIS A N 1
ATOM 777 C CA . HIS A 1 98 ? -4.254 -4.472 41.611 1.00 95.31 98 HIS A CA 1
ATOM 778 C C . HIS A 1 98 ? -2.951 -3.847 42.136 1.00 95.31 98 HIS A C 1
ATOM 780 O O . HIS A 1 98 ? -2.767 -2.628 42.133 1.00 95.31 98 HIS A O 1
ATOM 786 N N . GLN A 1 99 ? -2.047 -4.700 42.615 1.00 91.31 99 GLN A N 1
ATOM 787 C CA . GLN A 1 99 ? -0.771 -4.322 43.229 1.00 91.31 99 GLN A CA 1
ATOM 788 C C . GLN A 1 99 ? 0.345 -5.215 42.670 1.00 91.31 99 GLN A C 1
ATOM 790 O O . GLN A 1 99 ? 0.116 -6.036 41.784 1.00 91.31 99 GLN A O 1
ATOM 795 N N . HIS A 1 100 ? 1.568 -5.100 43.183 1.00 91.06 100 HIS A N 1
ATOM 796 C CA . HIS A 1 100 ? 2.592 -6.108 42.909 1.00 91.06 100 HIS A CA 1
ATOM 797 C C . HIS A 1 100 ? 2.269 -7.437 43.623 1.00 91.06 100 HIS A C 1
ATOM 799 O O . HIS A 1 100 ? 1.978 -7.409 44.822 1.00 91.06 100 HIS A O 1
ATOM 805 N N . PRO A 1 101 ? 2.391 -8.603 42.955 1.00 90.06 101 PRO A N 1
ATOM 806 C CA . PRO A 1 101 ? 2.969 -8.823 41.623 1.00 90.06 101 PRO A CA 1
ATOM 807 C C . PRO A 1 101 ? 1.957 -8.844 40.457 1.00 90.06 101 PRO A C 1
ATOM 809 O O . PRO A 1 101 ? 2.373 -9.099 39.330 1.00 90.06 101 PRO A O 1
ATOM 812 N N . ASP A 1 102 ? 0.664 -8.614 40.707 1.00 91.25 102 ASP A N 1
ATOM 813 C CA . ASP A 1 102 ? -0.416 -8.716 39.709 1.00 91.25 102 ASP A CA 1
ATOM 814 C C . ASP A 1 102 ? -0.223 -7.737 38.541 1.00 91.25 102 ASP A C 1
ATOM 816 O O . ASP A 1 102 ? -0.419 -8.108 37.381 1.00 91.25 102 ASP A O 1
ATOM 820 N N . CYS A 1 103 ? 0.233 -6.517 38.844 1.00 93.75 103 CYS A N 1
ATOM 821 C CA . CYS A 1 103 ? 0.854 -5.617 37.879 1.00 93.75 103 CYS A CA 1
ATOM 822 C C . CYS A 1 103 ? 2.388 -5.799 37.904 1.00 93.75 103 CYS A C 1
ATOM 824 O O . CYS A 1 103 ? 3.016 -5.561 38.944 1.00 93.75 103 CYS A O 1
ATOM 826 N N . PRO A 1 104 ? 3.036 -6.182 36.786 1.00 92.38 104 PRO A N 1
ATOM 827 C CA . PRO A 1 104 ? 4.491 -6.337 36.731 1.00 92.38 104 PRO A CA 1
ATOM 828 C C . PRO A 1 104 ? 5.258 -5.017 36.524 1.00 92.38 104 PRO A C 1
ATOM 830 O O . PRO A 1 104 ? 6.486 -5.016 36.629 1.00 92.38 104 PRO A O 1
ATOM 833 N N . SER A 1 105 ? 4.582 -3.900 36.224 1.00 91.69 105 SER A N 1
ATOM 834 C CA . SER A 1 105 ? 5.242 -2.612 35.966 1.00 91.69 105 SER A CA 1
ATOM 835 C C . SER A 1 105 ? 5.698 -1.912 37.259 1.00 91.69 105 SER A C 1
ATOM 837 O O . SER A 1 105 ? 4.879 -1.776 38.169 1.00 91.69 105 SER A O 1
ATOM 839 N N . PRO A 1 106 ? 6.957 -1.428 37.368 1.00 88.56 106 PRO A N 1
ATOM 840 C CA . PRO A 1 106 ? 7.526 -0.905 38.620 1.00 88.56 106 PRO A CA 1
ATOM 841 C C . PRO A 1 106 ? 6.795 0.277 39.273 1.00 88.56 106 PRO A C 1
ATOM 843 O O . PRO A 1 106 ? 6.972 0.511 40.466 1.00 88.56 106 PRO A O 1
ATOM 846 N N . ASP A 1 107 ? 6.043 1.060 38.501 1.00 90.31 107 ASP A N 1
ATOM 847 C CA . ASP A 1 107 ? 5.290 2.232 38.965 1.00 90.31 107 ASP A CA 1
ATOM 848 C C . ASP A 1 107 ? 3.766 1.996 38.980 1.00 90.31 107 ASP A C 1
ATOM 850 O O . ASP A 1 107 ? 2.990 2.934 39.166 1.00 90.31 107 ASP A O 1
ATOM 854 N N . LEU A 1 108 ? 3.356 0.738 38.787 1.00 92.62 108 LEU A N 1
ATOM 855 C CA . LEU A 1 108 ? 1.988 0.267 38.577 1.00 92.62 108 LEU A CA 1
ATOM 856 C C . LEU A 1 108 ? 1.287 0.788 37.307 1.00 92.62 108 LEU A C 1
ATOM 858 O O . LEU A 1 108 ? 0.121 0.450 37.122 1.00 92.62 108 LEU A O 1
ATOM 862 N N . ASN A 1 109 ? 1.936 1.554 36.419 1.00 95.06 109 ASN A N 1
ATOM 863 C CA . ASN A 1 109 ? 1.334 1.988 35.151 1.00 95.06 109 ASN A CA 1
ATOM 864 C C . ASN A 1 109 ? 1.639 1.020 34.005 1.00 95.06 109 ASN A C 1
ATOM 866 O O . ASN A 1 109 ? 2.704 0.410 33.965 1.00 95.06 109 ASN A O 1
ATOM 870 N N . ILE A 1 110 ? 0.731 0.921 33.033 1.00 92.31 110 ILE A N 1
ATOM 871 C CA . ILE A 1 110 ? 0.983 0.222 31.761 1.00 92.31 110 ILE A CA 1
ATOM 872 C C . ILE A 1 110 ? 2.209 0.845 31.079 1.00 92.31 110 ILE A C 1
ATOM 874 O O . ILE A 1 110 ? 2.243 2.059 30.869 1.00 92.31 110 ILE A O 1
ATOM 878 N N . ARG A 1 111 ? 3.204 0.030 30.707 1.00 91.69 111 ARG A N 1
ATOM 879 C CA . ARG A 1 111 ? 4.386 0.517 29.974 1.00 91.69 111 ARG A CA 1
ATOM 880 C C . ARG A 1 111 ? 4.055 0.812 28.508 1.00 91.69 111 ARG A C 1
ATOM 882 O O . ARG A 1 111 ? 3.212 0.146 27.906 1.00 91.69 111 ARG A O 1
ATOM 889 N N . ASP A 1 112 ? 4.758 1.773 27.908 1.00 81.75 112 ASP A N 1
ATOM 890 C CA . ASP A 1 112 ? 4.477 2.241 26.539 1.00 81.75 112 ASP A CA 1
ATOM 891 C C . ASP A 1 112 ? 4.577 1.136 25.467 1.00 81.75 112 ASP A C 1
ATOM 893 O O . ASP A 1 112 ? 3.845 1.156 24.480 1.00 81.75 112 ASP A O 1
ATOM 897 N N . ASP A 1 113 ? 5.410 0.115 25.686 1.00 82.19 113 ASP A N 1
ATOM 898 C CA . ASP A 1 113 ? 5.555 -1.068 24.828 1.00 82.19 113 ASP A CA 1
ATOM 899 C C . ASP A 1 113 ? 4.647 -2.254 25.240 1.00 82.19 113 ASP A C 1
ATOM 901 O O . ASP A 1 113 ? 4.842 -3.390 24.788 1.00 82.19 113 ASP A O 1
ATOM 905 N N . LYS A 1 114 ? 3.686 -2.023 26.148 1.00 87.19 114 LYS A N 1
ATOM 906 C CA . LYS A 1 114 ? 2.854 -3.049 26.811 1.00 87.19 114 LYS A CA 1
ATOM 907 C C . LYS A 1 114 ? 1.353 -2.733 26.838 1.00 87.19 114 LYS A C 1
ATOM 909 O O . LYS A 1 114 ? 0.582 -3.506 27.398 1.00 87.19 114 LYS A O 1
ATOM 914 N N . TYR A 1 115 ? 0.900 -1.705 26.114 1.00 82.12 115 TYR A N 1
ATOM 915 C CA . TYR A 1 115 ? -0.528 -1.414 25.861 1.00 82.12 115 TYR A CA 1
ATOM 916 C C . TYR A 1 115 ? -1.333 -2.555 25.209 1.00 82.12 115 TYR A C 1
ATOM 918 O O . TYR A 1 115 ? -2.561 -2.471 25.094 1.00 82.12 115 TYR A O 1
ATOM 926 N N . ASP A 1 116 ? -0.653 -3.606 24.754 1.00 86.12 116 ASP A N 1
ATOM 927 C CA . ASP A 1 116 ? -1.255 -4.818 24.212 1.00 86.12 116 ASP A CA 1
ATOM 928 C C . ASP A 1 116 ? -0.695 -6.110 24.833 1.00 86.12 116 ASP A C 1
ATOM 930 O O . ASP A 1 116 ? -0.833 -7.193 24.270 1.00 86.12 116 ASP A O 1
ATOM 934 N N . ASP A 1 117 ? -0.066 -6.016 26.005 1.00 92.81 117 ASP A N 1
ATOM 935 C CA . ASP A 1 117 ? 0.189 -7.180 26.851 1.00 92.81 117 ASP A CA 1
ATOM 936 C C . ASP A 1 117 ? -1.078 -7.497 27.674 1.00 92.81 117 ASP A C 1
ATOM 938 O O . ASP A 1 117 ? -1.581 -6.606 28.362 1.00 92.81 117 ASP A O 1
ATOM 942 N N . PRO A 1 118 ? -1.630 -8.727 27.631 1.00 92.06 118 PRO A N 1
ATOM 943 C CA . PRO A 1 118 ? -2.858 -9.063 28.354 1.00 92.06 118 PRO A CA 1
ATOM 944 C C . PRO A 1 118 ? -2.793 -8.925 29.878 1.00 92.06 118 PRO A C 1
ATOM 946 O O . PRO A 1 118 ? -3.851 -8.797 30.488 1.00 92.06 118 PRO A O 1
ATOM 949 N N . ILE A 1 119 ? -1.605 -8.982 30.493 1.00 94.12 119 ILE A N 1
ATOM 950 C CA . ILE A 1 119 ? -1.437 -8.820 31.941 1.00 94.12 119 ILE A CA 1
ATOM 951 C C . ILE A 1 119 ? -1.357 -7.334 32.276 1.00 94.12 119 ILE A C 1
ATOM 953 O O . ILE A 1 119 ? -2.187 -6.846 33.037 1.00 94.12 119 ILE A O 1
ATOM 957 N N . GLU A 1 120 ? -0.421 -6.589 31.679 1.00 94.12 120 GLU A N 1
ATOM 958 C CA . GLU A 1 120 ? -0.290 -5.157 31.985 1.00 94.12 120 GLU A CA 1
ATOM 959 C C . GLU A 1 120 ? -1.547 -4.380 31.601 1.00 94.12 120 GLU A C 1
ATOM 961 O O . GLU A 1 120 ? -2.055 -3.616 32.416 1.00 94.12 120 GLU A O 1
ATOM 966 N N . ALA A 1 121 ? -2.126 -4.623 30.423 1.00 92.94 121 ALA A N 1
ATOM 967 C CA . ALA A 1 121 ? -3.309 -3.886 29.992 1.00 92.94 121 ALA A CA 1
ATOM 968 C C . ALA A 1 121 ? -4.531 -4.080 30.910 1.00 92.94 121 ALA A C 1
ATOM 970 O O . ALA A 1 121 ? -5.397 -3.211 30.903 1.00 92.94 121 ALA A O 1
ATOM 971 N N . ARG A 1 122 ? -4.625 -5.186 31.666 1.00 94.50 122 ARG A N 1
ATOM 972 C CA . ARG A 1 122 ? -5.802 -5.552 32.485 1.00 94.50 122 ARG A CA 1
ATOM 973 C C . ARG A 1 122 ? -5.572 -5.535 34.001 1.00 94.50 122 ARG A C 1
ATOM 975 O O . ARG A 1 122 ? -6.546 -5.695 34.733 1.00 94.50 122 ARG A O 1
ATOM 982 N N . ASN A 1 123 ? -4.319 -5.390 34.439 1.00 96.31 123 ASN A N 1
ATOM 983 C CA . ASN A 1 123 ? -3.932 -5.364 35.852 1.00 96.31 123 ASN A CA 1
ATOM 984 C C . ASN A 1 123 ? -3.142 -4.101 36.251 1.00 96.31 123 ASN A C 1
ATOM 986 O O . ASN A 1 123 ? -2.825 -3.939 37.428 1.00 96.31 123 ASN A O 1
ATOM 990 N N . CYS A 1 124 ? -2.736 -3.247 35.305 1.00 96.38 124 CYS A N 1
ATOM 991 C CA . CYS A 1 124 ? -1.963 -2.034 35.583 1.00 96.38 124 CYS A CA 1
ATOM 992 C C . CYS A 1 124 ? -2.756 -0.759 35.268 1.00 96.38 124 CYS A C 1
ATOM 994 O O . CYS A 1 124 ? -3.637 -0.716 34.411 1.00 96.38 124 CYS A O 1
ATOM 996 N N . GLN A 1 125 ? -2.376 0.323 35.942 1.00 95.06 125 GLN A N 1
ATOM 997 C CA . GLN A 1 125 ? -2.989 1.640 35.841 1.00 95.06 125 GLN A CA 1
ATOM 998 C C . GLN A 1 125 ? -2.803 2.235 34.440 1.00 95.06 125 GLN A C 1
ATOM 1000 O O . GLN A 1 125 ? -1.688 2.389 33.936 1.00 95.06 125 GLN A O 1
ATOM 1005 N N . LEU A 1 126 ? -3.909 2.639 33.818 1.00 91.38 126 LEU A N 1
ATOM 1006 C CA . LEU A 1 126 ? -3.888 3.416 32.584 1.00 91.38 126 LEU A CA 1
ATOM 1007 C C . LEU A 1 126 ? -3.631 4.890 32.932 1.00 91.38 126 LEU A C 1
ATOM 1009 O O . LEU A 1 126 ? -4.545 5.595 33.345 1.00 91.38 126 LEU A O 1
ATOM 1013 N N . GLY A 1 127 ? -2.387 5.361 32.810 1.00 86.31 127 GLY A N 1
ATOM 1014 C CA . GLY A 1 127 ? -2.041 6.772 33.042 1.00 86.31 127 GLY A CA 1
ATOM 1015 C C . GLY A 1 127 ? -2.351 7.279 34.460 1.00 86.31 127 GLY A C 1
ATOM 1016 O O . GLY A 1 127 ? -2.807 8.409 34.625 1.00 86.31 127 GLY A O 1
ATOM 1017 N N . GLY A 1 128 ? -2.141 6.446 35.483 1.00 90.31 128 GLY A N 1
ATOM 1018 C CA . GLY A 1 128 ? -2.387 6.761 36.894 1.00 90.31 128 GLY A CA 1
ATOM 1019 C C . GLY A 1 128 ? -3.829 6.563 37.377 1.00 90.31 128 GLY A C 1
ATOM 1020 O O . GLY A 1 128 ? -4.115 6.830 38.547 1.00 90.31 128 GLY A O 1
ATOM 1021 N N . LEU A 1 129 ? -4.744 6.105 36.515 1.00 94.12 129 LEU A N 1
ATOM 1022 C CA . LEU A 1 129 ? -6.093 5.687 36.909 1.00 94.12 129 LEU A CA 1
ATOM 1023 C C . LEU A 1 129 ? -6.008 4.465 37.828 1.00 94.12 129 LEU A C 1
ATOM 1025 O O . LEU A 1 129 ? -5.369 3.478 37.476 1.00 94.12 129 LEU A O 1
ATOM 1029 N N . ARG A 1 130 ? -6.628 4.519 39.014 1.00 94.56 130 ARG A N 1
ATOM 1030 C CA . ARG A 1 130 ? -6.452 3.479 40.039 1.00 94.56 130 ARG A CA 1
ATOM 1031 C C . ARG A 1 130 ? -7.220 2.221 39.662 1.00 94.56 130 ARG A C 1
ATOM 1033 O O . ARG A 1 130 ? -8.438 2.187 39.810 1.00 94.56 130 ARG A O 1
ATOM 1040 N N . ASP A 1 131 ? -6.493 1.224 39.177 1.00 96.06 131 ASP A N 1
ATOM 1041 C CA . ASP A 1 131 ? -7.024 -0.000 38.579 1.00 96.06 131 ASP A CA 1
ATOM 1042 C C . ASP A 1 131 ? -7.599 -0.971 39.627 1.00 96.06 131 ASP A C 1
ATOM 1044 O O . ASP A 1 131 ? -6.897 -1.420 40.536 1.00 96.06 131 ASP A O 1
ATOM 1048 N N . LEU A 1 132 ? -8.905 -1.235 39.542 1.00 96.12 132 LEU A N 1
ATOM 1049 C CA . LEU A 1 132 ? -9.671 -2.039 40.496 1.00 96.12 132 LEU A CA 1
ATOM 1050 C C . LEU A 1 132 ? -9.502 -3.533 40.209 1.00 96.12 132 LEU A C 1
ATOM 1052 O O . LEU A 1 132 ? -9.762 -3.995 39.097 1.00 96.12 132 LEU A O 1
ATOM 1056 N N . ASP A 1 133 ? -9.207 -4.319 41.245 1.00 96.56 133 ASP A N 1
ATOM 1057 C CA . ASP A 1 133 ? -9.130 -5.773 41.112 1.00 96.56 133 ASP A CA 1
ATOM 1058 C C . ASP A 1 133 ? -10.541 -6.380 41.084 1.00 96.56 133 ASP A C 1
ATOM 1060 O O . ASP A 1 133 ? -11.138 -6.766 42.096 1.00 96.56 133 ASP A O 1
ATOM 1064 N N . GLN A 1 134 ? -11.083 -6.484 39.871 1.00 96.06 134 GLN A N 1
ATOM 1065 C CA . GLN A 1 134 ? -12.363 -7.138 39.608 1.00 96.06 134 GLN A CA 1
ATOM 1066 C C . GLN A 1 134 ? -12.318 -8.668 39.782 1.00 96.06 134 GLN A C 1
ATOM 1068 O O . GLN A 1 134 ? -13.352 -9.319 39.628 1.00 96.06 134 GLN A O 1
ATOM 1073 N N . GLY A 1 135 ? -11.167 -9.267 40.097 1.00 95.00 135 GLY A N 1
ATOM 1074 C CA . GLY A 1 135 ? -11.063 -10.652 40.556 1.00 95.00 135 GLY A CA 1
ATOM 1075 C C . GLY A 1 135 ? -11.605 -10.839 41.977 1.00 95.00 135 GLY A C 1
ATOM 1076 O O . GLY A 1 135 ? -11.989 -11.950 42.345 1.00 95.00 135 GLY A O 1
ATOM 1077 N N . LYS A 1 136 ? -11.718 -9.762 42.771 1.00 96.25 136 LYS A N 1
ATOM 1078 C CA . LYS A 1 136 ? -12.242 -9.815 44.146 1.00 96.25 136 LYS A CA 1
ATOM 1079 C C . LYS A 1 136 ? -13.766 -9.748 44.163 1.00 96.25 136 LYS A C 1
ATOM 1081 O O . LYS A 1 136 ? -14.378 -8.788 43.692 1.00 96.25 136 LYS A O 1
ATOM 1086 N N . ASP A 1 137 ? -14.393 -10.737 44.803 1.00 95.44 137 ASP A N 1
ATOM 1087 C CA . ASP A 1 137 ? -15.855 -10.828 44.932 1.00 95.44 137 ASP A CA 1
ATOM 1088 C C . ASP A 1 137 ? -16.495 -9.566 45.532 1.00 95.44 137 ASP A C 1
ATOM 1090 O O . ASP A 1 137 ? -17.593 -9.188 45.126 1.00 95.44 137 ASP A O 1
ATOM 1094 N N . TRP A 1 138 ? -15.807 -8.888 46.459 1.00 94.75 138 TRP A N 1
ATOM 1095 C CA . TRP A 1 138 ? -16.263 -7.631 47.065 1.00 94.75 138 TRP A CA 1
ATOM 1096 C C . TRP A 1 138 ? -16.368 -6.484 46.049 1.00 94.75 138 TRP A C 1
ATOM 1098 O O . TRP A 1 138 ? -17.385 -5.788 46.010 1.00 94.75 138 TRP A O 1
ATOM 1108 N N . VAL A 1 139 ? -15.364 -6.325 45.180 1.00 96.81 139 VAL A N 1
ATOM 1109 C CA . VAL A 1 139 ? -15.364 -5.319 44.106 1.00 96.81 139 VAL A CA 1
ATOM 1110 C C . VAL A 1 139 ? -16.501 -5.609 43.127 1.00 96.81 139 VAL A C 1
ATOM 1112 O O . VAL A 1 139 ? -17.321 -4.727 42.858 1.00 96.81 139 VAL A O 1
ATOM 1115 N N . GLN A 1 140 ? -16.629 -6.866 42.684 1.00 97.12 140 GLN A N 1
ATOM 1116 C CA . GLN A 1 140 ? -17.727 -7.297 41.811 1.00 97.12 140 GLN A CA 1
ATOM 1117 C C . GLN A 1 140 ? -19.107 -7.067 42.447 1.00 97.12 140 GLN A C 1
ATOM 1119 O O . GLN A 1 140 ? -20.040 -6.639 41.767 1.00 97.12 140 GLN A O 1
ATOM 1124 N N . GLN A 1 141 ? -19.247 -7.338 43.749 1.00 96.25 141 GLN A N 1
ATOM 1125 C CA . GLN A 1 141 ? -20.483 -7.133 44.502 1.00 96.25 141 GLN A CA 1
ATOM 1126 C C . GLN A 1 141 ? -20.885 -5.653 44.481 1.00 96.25 141 GLN A C 1
ATOM 1128 O O . GLN A 1 141 ? -21.998 -5.343 44.054 1.00 96.25 141 GLN A O 1
ATOM 1133 N N . LYS A 1 142 ? -19.974 -4.734 44.834 1.00 96.69 142 LYS A N 1
ATOM 1134 C CA . LYS A 1 142 ? -20.227 -3.279 44.813 1.00 96.69 142 LYS A CA 1
ATOM 1135 C C . LYS A 1 142 ? -20.611 -2.764 43.423 1.00 96.69 142 LYS A C 1
ATOM 1137 O O . LYS A 1 142 ? -21.533 -1.959 43.299 1.00 96.69 142 LYS A O 1
ATOM 1142 N N . GLN A 1 143 ? -19.960 -3.273 42.379 1.00 97.12 143 GLN A N 1
ATOM 1143 C CA . GLN A 1 143 ? -20.283 -2.936 40.991 1.00 97.12 143 GLN A CA 1
ATOM 1144 C C . GLN A 1 143 ? -21.666 -3.460 40.577 1.00 97.12 143 GLN A C 1
ATOM 1146 O O . GLN A 1 143 ? -22.456 -2.722 39.987 1.00 97.12 143 GLN A O 1
ATOM 1151 N N . SER A 1 144 ? -22.008 -4.700 40.939 1.00 97.56 144 SER A N 1
ATOM 1152 C CA . SER A 1 144 ? -23.329 -5.274 40.651 1.00 97.56 144 SER A CA 1
ATOM 1153 C C . SER A 1 144 ? -24.465 -4.563 41.400 1.00 97.56 144 SER A C 1
ATOM 1155 O O . SER A 1 144 ? -25.518 -4.335 40.813 1.00 97.56 144 SER A O 1
ATOM 1157 N N . GLU A 1 145 ? -24.247 -4.122 42.646 1.00 97.62 145 GLU A N 1
ATOM 1158 C CA . GLU A 1 145 ? -25.210 -3.325 43.424 1.00 97.62 145 GLU A CA 1
ATOM 1159 C C . GLU A 1 145 ? -25.542 -1.993 42.729 1.00 97.62 145 GLU A C 1
ATOM 1161 O O . GLU A 1 145 ? -26.715 -1.631 42.605 1.00 97.62 145 GLU A O 1
ATOM 1166 N N . PHE A 1 146 ? -24.527 -1.290 42.215 1.00 97.50 146 PHE A N 1
ATOM 1167 C CA . PHE A 1 146 ? -24.710 -0.056 41.447 1.00 97.50 146 PHE A CA 1
ATOM 1168 C C . PHE A 1 146 ? -25.476 -0.289 40.135 1.00 97.50 146 PHE A C 1
ATOM 1170 O O . PHE A 1 146 ? -26.448 0.414 39.845 1.00 97.50 146 PHE A O 1
ATOM 1177 N N . LEU A 1 147 ? -25.082 -1.299 39.356 1.00 98.31 147 LEU A N 1
ATOM 1178 C CA . LEU A 1 147 ? -25.744 -1.635 38.093 1.00 98.31 147 LEU A CA 1
ATOM 1179 C C . LEU A 1 147 ? -27.200 -2.077 38.316 1.00 98.31 147 LEU A C 1
ATOM 1181 O O . LEU A 1 147 ? -28.088 -1.654 37.575 1.00 98.31 147 LEU A O 1
ATOM 1185 N N . ASN A 1 148 ? -27.474 -2.846 39.372 1.00 98.38 148 ASN A N 1
ATOM 1186 C CA . ASN A 1 148 ? -28.827 -3.252 39.755 1.00 98.38 148 ASN A CA 1
ATOM 1187 C C . ASN A 1 148 ? -29.701 -2.054 40.136 1.00 98.38 148 ASN A C 1
ATOM 1189 O O . ASN A 1 148 ? -30.821 -1.948 39.642 1.00 98.38 148 ASN A O 1
ATOM 1193 N N . LYS A 1 149 ? -29.167 -1.078 40.882 1.00 97.88 149 LYS A N 1
ATOM 1194 C CA . LYS A 1 149 ? -29.874 0.182 41.165 1.00 97.88 149 LYS A CA 1
ATOM 1195 C C . LYS A 1 149 ? -30.289 0.921 39.882 1.00 97.88 149 LYS A C 1
ATOM 1197 O O . LYS A 1 149 ? -31.394 1.458 39.809 1.00 97.88 149 LYS A O 1
ATOM 1202 N N . LEU A 1 150 ? -29.444 0.926 38.847 1.00 98.00 150 LEU A N 1
ATOM 1203 C CA . LEU A 1 150 ? -29.780 1.515 37.543 1.00 98.00 150 LEU A CA 1
ATOM 1204 C C . LEU A 1 150 ? -30.844 0.699 36.780 1.00 98.00 150 LEU A C 1
ATOM 1206 O O . LEU A 1 150 ? -31.757 1.288 36.192 1.00 98.00 150 LEU A O 1
ATOM 1210 N N . ILE A 1 151 ? -30.774 -0.636 36.821 1.00 98.12 151 ILE A N 1
ATOM 1211 C CA . ILE A 1 151 ? -31.801 -1.530 36.251 1.00 98.12 151 ILE A CA 1
ATOM 1212 C C . ILE A 1 151 ? -33.163 -1.281 36.913 1.00 98.12 151 ILE A C 1
ATOM 1214 O O . ILE A 1 151 ? -34.171 -1.141 36.214 1.00 98.12 151 ILE A O 1
ATOM 1218 N N . ASP A 1 152 ? -33.191 -1.160 38.240 1.00 96.75 152 ASP A N 1
ATOM 1219 C CA . ASP A 1 152 ? -34.409 -0.951 39.024 1.00 96.75 152 ASP A CA 1
ATOM 1220 C C . ASP A 1 152 ? -35.064 0.410 38.703 1.00 96.75 152 ASP A C 1
ATOM 1222 O O . ASP A 1 152 ? -36.289 0.491 38.574 1.00 96.75 152 ASP A O 1
ATOM 1226 N N . ILE A 1 153 ? -34.264 1.458 38.445 1.00 97.19 153 ILE A N 1
ATOM 1227 C CA . ILE A 1 153 ? -34.726 2.766 37.922 1.00 97.19 153 ILE A CA 1
ATOM 1228 C C . ILE A 1 153 ? -35.347 2.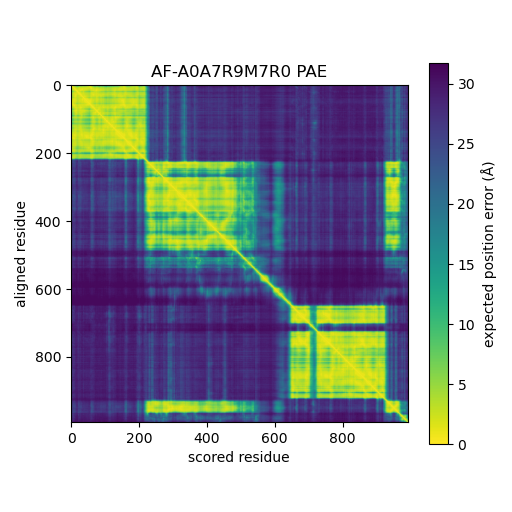646 36.509 1.00 97.19 153 ILE A C 1
ATOM 1230 O O . ILE A 1 153 ? -36.184 3.468 36.122 1.00 97.19 153 ILE A O 1
ATOM 1234 N N . GLY A 1 154 ? -34.991 1.610 35.742 1.00 97.31 154 GLY A N 1
ATOM 1235 C CA . GLY A 1 154 ? -35.528 1.321 34.407 1.00 97.31 154 GLY A CA 1
ATOM 1236 C C . GLY A 1 154 ? -34.543 1.532 33.253 1.00 97.31 154 GLY A C 1
ATOM 1237 O O . GLY A 1 154 ? -34.980 1.720 32.113 1.00 97.31 154 GLY A O 1
ATOM 1238 N N . VAL A 1 155 ? -33.234 1.531 33.518 1.00 98.00 155 VAL A N 1
ATOM 1239 C CA . VAL A 1 155 ? -32.192 1.507 32.474 1.00 98.00 155 VAL A CA 1
ATOM 1240 C C . VAL A 1 155 ? -32.259 0.180 31.705 1.00 98.00 155 VAL A C 1
ATOM 1242 O O . VAL A 1 155 ? -32.455 -0.876 32.297 1.00 98.00 155 VAL A O 1
ATOM 1245 N N . ALA A 1 156 ? -32.123 0.231 30.377 1.00 97.19 156 ALA A N 1
ATOM 1246 C CA . ALA A 1 156 ? -32.274 -0.925 29.486 1.00 97.19 156 ALA A CA 1
ATOM 1247 C C . ALA A 1 156 ? -30.973 -1.717 29.267 1.00 97.19 156 ALA A C 1
ATOM 1249 O O . ALA A 1 156 ? -31.002 -2.845 28.769 1.00 97.19 156 ALA A O 1
ATOM 1250 N N . GLY A 1 157 ? -29.828 -1.114 29.577 1.00 97.12 157 GLY A N 1
ATOM 1251 C CA . GLY A 1 157 ? -28.516 -1.690 29.326 1.00 97.12 157 GLY A CA 1
ATOM 1252 C C . GLY A 1 157 ? -27.375 -0.707 29.564 1.00 97.12 157 GLY A C 1
ATOM 1253 O O . GLY A 1 157 ? -27.593 0.429 29.988 1.00 97.12 157 GLY A O 1
ATOM 1254 N N . PHE A 1 158 ? -26.160 -1.152 29.268 1.00 97.62 158 PHE A N 1
ATOM 1255 C CA . PHE A 1 158 ? -24.927 -0.477 29.651 1.00 97.62 158 PHE A CA 1
ATOM 1256 C C . PHE A 1 158 ? -23.881 -0.511 28.538 1.00 97.62 158 PHE A C 1
ATOM 1258 O O . PHE A 1 158 ? -23.743 -1.520 27.840 1.00 97.62 158 PHE A O 1
ATOM 1265 N N . ARG A 1 159 ? -23.108 0.573 28.434 1.00 95.06 159 ARG A N 1
ATOM 1266 C CA . ARG A 1 159 ? -21.816 0.585 27.747 1.00 95.06 159 ARG A CA 1
ATOM 1267 C C . ARG A 1 159 ? -20.723 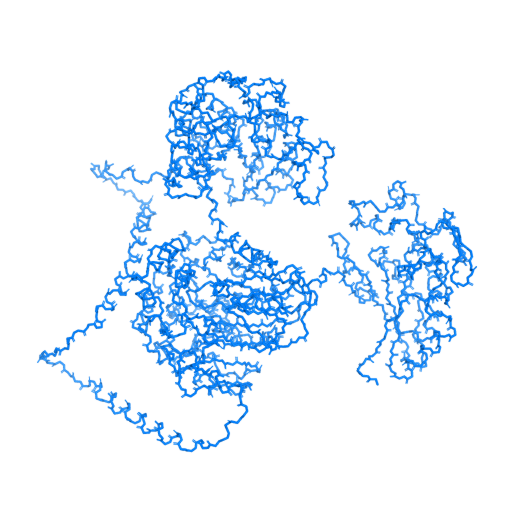0.410 28.791 1.00 95.06 159 ARG A C 1
ATOM 1269 O O . ARG A 1 159 ? -20.655 1.220 29.706 1.00 95.06 159 ARG A O 1
ATOM 1276 N N . SER A 1 160 ? -19.894 -0.621 28.670 1.00 93.88 160 SER A N 1
ATOM 1277 C CA . SER A 1 160 ? -18.723 -0.786 29.539 1.00 93.88 160 SER A CA 1
ATOM 1278 C C . SER A 1 160 ? -17.539 -0.059 28.907 1.00 93.88 160 SER A C 1
ATOM 1280 O O . SER A 1 160 ? -17.021 -0.505 27.878 1.00 93.88 160 SER A O 1
ATOM 1282 N N . ASP A 1 161 ? -17.165 1.073 29.495 1.00 90.81 161 ASP A N 1
ATOM 1283 C CA . ASP A 1 161 ? -16.028 1.900 29.082 1.00 90.81 161 ASP A CA 1
ATOM 1284 C C . ASP A 1 161 ? -14.706 1.133 29.267 1.00 90.81 161 ASP A C 1
ATOM 1286 O O . ASP A 1 161 ? -14.596 0.301 30.171 1.00 90.81 161 ASP A O 1
ATOM 1290 N N . ALA A 1 162 ? -13.722 1.369 28.397 1.00 87.81 162 ALA A N 1
ATOM 1291 C CA . ALA A 1 162 ? -12.380 0.793 28.450 1.00 87.81 162 ALA A CA 1
ATOM 1292 C C . ALA A 1 162 ? -12.319 -0.745 28.619 1.00 87.81 162 ALA A C 1
ATOM 1294 O O . ALA A 1 162 ? -11.391 -1.259 29.244 1.00 87.81 162 ALA A O 1
ATOM 1295 N N . SER A 1 163 ? -13.253 -1.518 28.039 1.00 92.00 163 SER A N 1
ATOM 1296 C CA . SER A 1 163 ? -13.376 -2.971 28.301 1.00 92.00 163 SER A CA 1
ATOM 1297 C C . SER A 1 163 ? -12.119 -3.782 27.958 1.00 92.00 163 SER A C 1
ATOM 1299 O O . SER A 1 163 ? -11.909 -4.835 28.557 1.00 92.00 163 SER A O 1
ATOM 1301 N N . LYS A 1 164 ? -11.251 -3.299 27.050 1.00 90.50 164 LYS A N 1
ATOM 1302 C CA . LYS A 1 164 ? -9.919 -3.890 26.786 1.00 90.50 164 LYS A CA 1
ATOM 1303 C C . LYS A 1 164 ? -9.113 -4.079 28.082 1.00 90.50 164 LYS A C 1
ATOM 1305 O O . LYS A 1 164 ? -8.458 -5.107 28.251 1.00 90.50 164 LYS A O 1
ATOM 1310 N N . HIS A 1 165 ? -9.232 -3.122 29.002 1.00 93.00 165 HIS A N 1
ATOM 1311 C CA . HIS A 1 165 ? -8.561 -3.070 30.300 1.00 93.00 165 HIS A CA 1
ATOM 1312 C C . HIS A 1 165 ? -9.278 -3.882 31.391 1.00 93.00 165 HIS A C 1
ATOM 1314 O O . HIS A 1 165 ? -9.139 -3.609 32.575 1.00 93.00 165 HIS A O 1
ATOM 1320 N N . GLN A 1 166 ? -10.094 -4.865 31.004 1.00 94.62 166 GLN A N 1
ATOM 1321 C CA . GLN A 1 166 ? -10.851 -5.712 31.922 1.00 94.62 166 GLN A CA 1
ATOM 1322 C C . GLN A 1 166 ? -10.781 -7.169 31.479 1.00 94.62 166 GLN A C 1
ATOM 1324 O O . GLN A 1 166 ? -10.888 -7.476 30.287 1.00 94.62 166 GLN A O 1
ATOM 1329 N N . TRP A 1 167 ? -10.669 -8.089 32.437 1.00 96.44 167 TRP A N 1
ATOM 1330 C CA . TRP A 1 167 ? -10.770 -9.520 32.157 1.00 96.44 167 TRP A CA 1
ATOM 1331 C C . TRP A 1 167 ? -12.215 -9.912 31.801 1.00 96.44 167 TRP A C 1
ATOM 1333 O O . TRP A 1 167 ? -13.123 -9.686 32.609 1.00 96.44 167 TRP A O 1
ATOM 1343 N N . PRO A 1 168 ? -12.452 -10.581 30.653 1.00 95.81 168 PRO A N 1
ATOM 1344 C CA . PRO A 1 168 ? -13.783 -11.048 30.260 1.00 95.81 168 PRO A CA 1
ATOM 1345 C C . PRO A 1 168 ? -14.462 -11.931 31.320 1.00 95.81 168 PRO A C 1
ATOM 1347 O O . PRO A 1 168 ? -15.665 -11.820 31.544 1.00 95.81 168 PRO A O 1
ATOM 1350 N N . ALA A 1 169 ? -13.697 -12.769 32.029 1.00 96.69 169 ALA A N 1
ATOM 1351 C CA . ALA A 1 169 ? -14.214 -13.621 33.104 1.00 96.69 169 ALA A CA 1
ATOM 1352 C C . ALA A 1 169 ? -14.738 -12.818 34.315 1.00 96.69 169 ALA A C 1
ATOM 1354 O O . ALA A 1 169 ? -15.763 -13.173 34.905 1.00 96.69 169 ALA A O 1
ATOM 1355 N N . ASN A 1 170 ? -14.085 -11.702 34.651 1.00 97.00 170 ASN A N 1
ATOM 1356 C CA . ASN A 1 170 ? -14.498 -10.833 35.755 1.00 97.00 170 ASN A CA 1
ATOM 1357 C C . ASN A 1 170 ? -15.763 -10.052 35.366 1.00 97.00 170 ASN A C 1
ATOM 1359 O O . ASN A 1 170 ? -16.738 -10.038 36.118 1.00 97.00 170 ASN A O 1
ATOM 1363 N N . LEU A 1 171 ? -15.809 -9.516 34.139 1.00 96.50 171 LEU A N 1
ATOM 1364 C CA . LEU A 1 171 ? -17.018 -8.914 33.566 1.00 96.50 171 LEU A CA 1
ATOM 1365 C C . LEU A 1 171 ? -18.194 -9.903 33.530 1.00 96.50 171 LEU A C 1
ATOM 1367 O O . LEU A 1 171 ? -19.293 -9.559 33.963 1.00 96.50 171 LEU A O 1
ATOM 1371 N N . GLN A 1 172 ? -17.974 -11.150 33.101 1.00 96.81 172 GLN A N 1
ATOM 1372 C CA . GLN A 1 172 ? -18.999 -12.200 33.125 1.00 96.81 172 GLN A CA 1
ATOM 1373 C C . GLN A 1 172 ? -19.539 -12.456 34.542 1.00 96.81 172 GLN A C 1
ATOM 1375 O O . GLN A 1 172 ? -20.742 -12.681 34.709 1.00 96.81 172 GLN A O 1
ATOM 1380 N N . SER A 1 173 ? -18.667 -12.400 35.550 1.00 97.38 173 SER A N 1
ATOM 1381 C CA . SER A 1 173 ? -19.009 -12.613 36.963 1.00 97.38 173 SER A CA 1
ATOM 1382 C C . SER A 1 173 ? -19.799 -11.446 37.569 1.00 97.38 173 SER A C 1
ATOM 1384 O O . SER A 1 173 ? -20.635 -11.659 38.442 1.00 97.38 173 SER A O 1
ATOM 1386 N N . ILE A 1 174 ? -19.609 -10.224 37.063 1.00 97.38 174 ILE A N 1
ATOM 1387 C CA . ILE A 1 174 ? -20.434 -9.055 37.409 1.00 97.38 174 ILE A CA 1
ATOM 1388 C C . ILE A 1 174 ? -21.790 -9.129 36.694 1.00 97.38 174 ILE A C 1
ATOM 1390 O O . ILE A 1 174 ? -22.833 -8.978 37.327 1.00 97.38 174 ILE A O 1
ATOM 1394 N N . ILE A 1 175 ? -21.797 -9.418 35.387 1.00 96.69 175 ILE A N 1
ATOM 1395 C CA . ILE A 1 175 ? -23.011 -9.479 34.552 1.00 96.69 175 ILE A CA 1
ATOM 1396 C C . ILE A 1 175 ? -23.970 -10.592 35.014 1.00 96.69 175 ILE A C 1
ATOM 1398 O O . ILE A 1 175 ? -25.192 -10.438 34.916 1.00 96.69 175 ILE A O 1
ATOM 1402 N N . SER A 1 176 ? -23.453 -11.704 35.547 1.00 96.19 176 SER A N 1
ATOM 1403 C CA . SER A 1 176 ? -24.278 -12.797 36.083 1.00 96.19 176 SER A CA 1
ATOM 1404 C C . SER A 1 176 ? -25.020 -12.412 37.372 1.00 96.19 176 SER A C 1
ATOM 1406 O O . SER A 1 176 ? -26.157 -12.846 37.557 1.00 96.19 176 SER A O 1
ATOM 1408 N N . LYS A 1 177 ? -24.440 -11.532 38.204 1.00 97.12 177 LYS A N 1
ATOM 1409 C CA . LYS A 1 177 ? -25.023 -11.002 39.455 1.00 97.12 177 LYS A CA 1
ATOM 1410 C C . LYS A 1 177 ? -26.151 -9.972 39.224 1.00 97.12 177 LYS A C 1
ATOM 1412 O O . LYS A 1 177 ? -26.776 -9.513 40.181 1.00 97.12 177 LYS A O 1
ATOM 1417 N N . LEU A 1 178 ? -26.435 -9.597 37.971 1.00 97.81 178 LEU A N 1
ATOM 1418 C CA . LEU A 1 178 ? -27.423 -8.557 37.659 1.00 97.81 178 LEU A CA 1
ATOM 1419 C C . LEU A 1 178 ? -28.882 -9.033 37.706 1.00 97.81 178 LEU A C 1
ATOM 1421 O O . LEU A 1 178 ? -29.192 -10.173 37.352 1.00 97.81 178 LEU A O 1
ATOM 1425 N N . HIS A 1 179 ? -29.788 -8.118 38.054 1.00 97.12 179 HIS A N 1
ATOM 1426 C CA . HIS A 1 179 ? -31.240 -8.271 37.978 1.00 97.12 179 HIS A CA 1
ATOM 1427 C C . HIS A 1 179 ? -31.728 -8.458 36.524 1.00 97.12 179 HIS A C 1
ATOM 1429 O O . HIS A 1 179 ? -31.055 -8.116 35.548 1.00 97.12 179 HIS A O 1
ATOM 1435 N N . THR A 1 180 ? -32.942 -8.988 36.363 1.00 97.25 180 THR A N 1
ATOM 1436 C CA . THR A 1 180 ? -33.717 -8.823 35.120 1.00 97.25 180 THR A CA 1
ATOM 1437 C C . THR A 1 180 ? -34.297 -7.410 35.046 1.00 97.25 180 THR A C 1
ATOM 1439 O O . THR A 1 180 ? -34.583 -6.810 36.078 1.00 97.25 180 THR A O 1
ATOM 1442 N N . LEU A 1 181 ? -34.518 -6.894 33.837 1.00 96.75 181 LEU A N 1
ATOM 1443 C CA . LEU A 1 181 ? -35.040 -5.545 33.615 1.00 96.75 181 LEU A CA 1
ATOM 1444 C C . LEU A 1 181 ? -36.414 -5.314 34.260 1.00 96.75 181 LEU A C 1
ATOM 1446 O O . LEU A 1 181 ? -37.258 -6.210 34.308 1.00 96.75 181 LEU A O 1
ATOM 1450 N N . ASN A 1 182 ? -36.645 -4.073 34.699 1.00 89.69 182 ASN A N 1
ATOM 1451 C CA . ASN A 1 182 ? -37.869 -3.653 35.377 1.00 89.69 182 ASN A CA 1
ATOM 1452 C C . ASN A 1 182 ? -39.129 -3.927 34.522 1.00 89.69 182 ASN A C 1
ATOM 1454 O O . ASN A 1 182 ? -39.347 -3.317 33.468 1.00 89.69 182 ASN A O 1
ATOM 1458 N N . THR A 1 183 ? -40.000 -4.807 35.019 1.00 92.50 183 THR A N 1
ATOM 1459 C CA . THR A 1 183 ? -41.200 -5.293 34.315 1.00 92.50 183 THR A CA 1
ATOM 1460 C C . THR A 1 183 ? -42.264 -4.223 34.050 1.00 92.50 183 THR A C 1
ATOM 1462 O O . THR A 1 183 ? -43.178 -4.452 33.262 1.00 92.50 183 THR A O 1
ATOM 1465 N N . THR A 1 184 ? -42.128 -3.028 34.635 1.00 93.06 184 THR A N 1
ATOM 1466 C CA . THR A 1 184 ? -42.958 -1.850 34.318 1.00 93.06 184 THR A CA 1
ATOM 1467 C C . THR A 1 184 ? -42.791 -1.400 32.863 1.00 93.06 184 THR A C 1
ATOM 1469 O O . THR A 1 184 ? -43.725 -0.867 32.268 1.00 93.06 184 THR A O 1
ATOM 1472 N N . TYR A 1 185 ? -41.596 -1.586 32.288 1.00 91.81 185 TYR A N 1
ATOM 1473 C CA . TYR A 1 185 ? -41.240 -1.052 30.969 1.00 91.81 185 TYR A CA 1
ATOM 1474 C C . TYR A 1 185 ? -40.721 -2.110 29.985 1.00 91.81 185 TYR A C 1
ATOM 1476 O O . TYR A 1 185 ? -40.610 -1.814 28.790 1.00 91.81 185 TYR A O 1
ATOM 1484 N N . PHE A 1 186 ? -40.381 -3.310 30.463 1.00 94.19 186 PHE A N 1
ATOM 1485 C CA . PHE A 1 186 ? -39.766 -4.390 29.687 1.00 94.19 186 PHE A CA 1
ATOM 1486 C C . PHE A 1 186 ? -40.510 -5.719 29.913 1.00 94.19 186 PHE A C 1
ATOM 1488 O O . PHE A 1 186 ? -41.092 -5.910 30.981 1.00 94.19 186 PHE A O 1
ATOM 1495 N N . PRO A 1 187 ? -40.497 -6.661 28.950 1.00 94.00 187 PRO A N 1
ATOM 1496 C CA . PRO A 1 187 ? -41.050 -7.998 29.160 1.00 94.00 187 PRO A CA 1
ATOM 1497 C C . PRO A 1 187 ? -40.398 -8.720 30.348 1.00 94.00 187 PRO A C 1
ATOM 1499 O O . PRO A 1 187 ? -39.206 -8.540 30.614 1.00 94.00 187 PRO A O 1
ATOM 1502 N N . ALA A 1 188 ? -41.158 -9.584 31.026 1.00 92.50 188 ALA A N 1
ATOM 1503 C CA . ALA A 1 188 ? -40.633 -10.421 32.103 1.00 92.50 188 ALA A CA 1
ATOM 1504 C C . ALA A 1 188 ? -39.405 -11.232 31.649 1.00 92.50 188 ALA A C 1
ATOM 1506 O O . ALA A 1 188 ? -39.334 -11.683 30.507 1.00 92.50 188 ALA A O 1
ATOM 1507 N N . ASN A 1 189 ? -38.444 -11.414 32.558 1.00 92.94 189 ASN A N 1
ATOM 1508 C CA . ASN A 1 189 ? -37.166 -12.103 32.331 1.00 92.94 189 ASN A CA 1
ATOM 1509 C C . ASN A 1 189 ? -36.209 -11.451 31.309 1.00 92.94 189 ASN A C 1
ATOM 1511 O O . ASN A 1 189 ? -35.159 -12.025 31.019 1.00 92.94 189 ASN A O 1
ATOM 1515 N N . SER A 1 190 ? -36.504 -10.250 30.795 1.00 95.19 190 SER A N 1
ATOM 1516 C CA . SER A 1 190 ? -35.557 -9.509 29.943 1.00 95.19 190 SER A CA 1
ATOM 1517 C C . SER A 1 190 ? -34.245 -9.238 30.691 1.00 95.19 190 SER A C 1
ATOM 1519 O O . SER A 1 190 ? -34.263 -8.857 31.861 1.00 95.19 190 SER A O 1
ATOM 1521 N N . ARG A 1 191 ? -33.098 -9.400 30.025 1.00 95.12 191 ARG A N 1
ATOM 1522 C CA . ARG A 1 191 ? -31.768 -9.058 30.567 1.00 95.12 191 ARG A CA 1
ATOM 1523 C C . ARG A 1 191 ? -31.314 -7.683 30.055 1.00 95.12 191 ARG A C 1
ATOM 1525 O O . ARG A 1 191 ? -31.706 -7.315 28.947 1.00 95.12 191 ARG A O 1
ATOM 1532 N N . PRO A 1 192 ? -30.501 -6.931 30.821 1.00 96.19 192 PRO A N 1
ATOM 1533 C CA . PRO A 1 192 ? -29.875 -5.710 30.320 1.00 96.19 192 PRO A CA 1
ATOM 1534 C C . PRO A 1 192 ? -28.971 -6.013 29.121 1.00 96.19 192 PRO A C 1
ATOM 1536 O O . PRO A 1 192 ? -28.220 -6.988 29.135 1.00 96.19 192 PRO A O 1
ATOM 1539 N N . LEU A 1 193 ? -29.023 -5.166 28.091 1.00 93.62 193 LEU A N 1
ATOM 1540 C CA . LEU A 1 193 ? -28.074 -5.237 26.979 1.00 93.62 193 LEU A CA 1
ATOM 1541 C C . LEU A 1 193 ? -26.717 -4.690 27.431 1.00 93.62 193 LEU A C 1
ATOM 1543 O O . LEU A 1 193 ? -26.649 -3.551 27.881 1.00 93.62 193 LEU A O 1
ATOM 1547 N N . PHE A 1 194 ? -25.645 -5.451 27.239 1.00 93.81 194 PHE A N 1
ATOM 1548 C CA . PHE A 1 194 ? -24.281 -4.935 27.345 1.00 93.81 194 PHE A CA 1
ATOM 1549 C C . PHE A 1 194 ? -23.698 -4.650 25.967 1.00 93.81 194 PHE A C 1
ATOM 1551 O O . PHE A 1 194 ? -23.916 -5.405 25.011 1.00 93.81 194 PHE A O 1
ATOM 1558 N N . TYR A 1 195 ? -22.928 -3.570 25.879 1.00 91.81 195 TYR A N 1
ATOM 1559 C CA . TYR A 1 195 ? -21.984 -3.368 24.795 1.00 91.81 195 TYR A CA 1
ATOM 1560 C C . TYR A 1 195 ? -20.635 -2.854 25.308 1.00 91.81 195 TYR A C 1
ATOM 1562 O O . TYR A 1 195 ? -20.564 -1.981 26.167 1.00 91.81 195 TYR A O 1
ATOM 1570 N N . HIS A 1 196 ? -19.559 -3.448 24.807 1.00 93.12 196 HIS A N 1
ATOM 1571 C CA . HIS A 1 196 ? -18.203 -3.261 25.311 1.00 93.12 196 HIS A CA 1
ATOM 1572 C C . HIS A 1 196 ? -17.435 -2.283 24.434 1.00 93.12 196 HIS A C 1
ATOM 1574 O O . HIS A 1 196 ? -17.353 -2.484 23.223 1.00 93.12 196 HIS A O 1
ATOM 1580 N N . GLU A 1 197 ? -16.873 -1.238 25.036 1.00 87.62 197 GLU A N 1
ATOM 1581 C CA . GLU A 1 197 ? -15.902 -0.380 24.366 1.00 87.62 197 GLU A CA 1
ATOM 1582 C C . GLU A 1 197 ? -14.564 -1.119 24.249 1.00 87.62 197 GLU A C 1
ATOM 1584 O O . GLU A 1 197 ? -13.970 -1.506 25.254 1.00 87.62 197 GLU A O 1
ATOM 1589 N N . TYR A 1 198 ? -14.083 -1.328 23.028 1.00 84.94 198 TYR A N 1
ATOM 1590 C CA . TYR A 1 198 ? -12.833 -2.034 22.768 1.00 84.94 198 TYR A CA 1
ATOM 1591 C C . TYR A 1 198 ? -11.990 -1.269 21.741 1.00 84.94 198 TYR A C 1
ATOM 1593 O O . TYR A 1 198 ? -12.512 -0.721 20.772 1.00 84.94 198 TYR A O 1
ATOM 1601 N N . ILE A 1 199 ? -10.675 -1.235 21.952 1.00 76.62 199 ILE A N 1
ATOM 1602 C CA . ILE A 1 199 ? -9.692 -0.625 21.048 1.00 76.62 199 ILE A CA 1
ATOM 1603 C C . ILE A 1 199 ? -8.835 -1.756 20.475 1.00 76.62 199 ILE A C 1
ATOM 1605 O O . ILE A 1 199 ? -8.338 -2.593 21.232 1.00 76.62 199 ILE A O 1
ATOM 1609 N N . SER A 1 200 ? -8.679 -1.785 19.151 1.00 70.56 200 SER A N 1
ATOM 1610 C CA . SER A 1 200 ? -8.026 -2.881 18.423 1.00 70.56 200 SER A CA 1
ATOM 1611 C C . SER A 1 200 ? -6.574 -3.120 18.858 1.00 70.56 200 SER A C 1
ATOM 1613 O O . SER A 1 200 ? -5.812 -2.166 19.027 1.00 70.56 200 SER A O 1
ATOM 1615 N N . GLY A 1 201 ? -6.183 -4.392 18.973 1.00 65.00 201 GLY A N 1
ATOM 1616 C CA . GLY A 1 201 ? -4.837 -4.852 19.337 1.00 65.00 201 GLY A CA 1
ATOM 1617 C C . GLY A 1 201 ? -4.460 -6.173 18.653 1.00 65.00 201 GLY A C 1
ATOM 1618 O O . GLY A 1 201 ? -5.297 -6.786 17.988 1.00 65.00 201 GLY A O 1
ATOM 1619 N N . THR A 1 202 ? -3.209 -6.623 18.791 1.00 66.06 202 THR A N 1
ATOM 1620 C CA . THR A 1 202 ? -2.711 -7.878 18.193 1.00 66.06 202 THR A CA 1
ATOM 1621 C C . THR A 1 202 ? -2.946 -9.102 19.085 1.00 66.06 202 THR A C 1
ATOM 1623 O O . THR A 1 202 ? -3.295 -10.173 18.582 1.00 66.06 202 THR A O 1
ATOM 1626 N N . ASN A 1 203 ? -2.794 -8.953 20.402 1.00 84.69 203 ASN A N 1
ATOM 1627 C CA . ASN A 1 203 ? -2.848 -10.029 21.393 1.00 84.69 203 ASN A CA 1
ATOM 1628 C C . ASN A 1 203 ? -4.197 -10.101 22.123 1.00 84.69 203 ASN A C 1
ATOM 1630 O O . ASN A 1 203 ? -4.673 -11.201 22.397 1.00 84.69 203 ASN A O 1
ATOM 1634 N N . ILE A 1 204 ? -4.816 -8.951 22.420 1.00 86.69 204 ILE A N 1
ATOM 1635 C CA . ILE A 1 204 ? -6.128 -8.861 23.083 1.00 86.69 204 ILE A CA 1
ATOM 1636 C C . ILE A 1 204 ? -7.203 -8.647 22.019 1.00 86.69 204 ILE A C 1
ATOM 1638 O O . ILE A 1 204 ? -7.158 -7.647 21.304 1.00 86.69 204 ILE A O 1
ATOM 1642 N N . LYS A 1 205 ? -8.187 -9.544 21.908 1.00 87.62 205 LYS A N 1
ATOM 1643 C CA . LYS A 1 205 ? -9.119 -9.601 20.765 1.00 87.62 205 LYS A CA 1
ATOM 1644 C C . LYS A 1 205 ? -10.547 -9.205 21.135 1.00 87.62 205 LYS A C 1
ATOM 1646 O O . LYS A 1 205 ? -11.096 -9.677 22.128 1.00 87.62 205 LYS A O 1
ATOM 1651 N N . ALA A 1 206 ? -11.211 -8.451 20.252 1.00 85.56 206 ALA A N 1
ATOM 1652 C CA . ALA A 1 206 ? -12.635 -8.101 20.366 1.00 85.56 206 ALA A CA 1
ATOM 1653 C C . ALA A 1 206 ? -13.536 -9.322 20.649 1.00 85.56 206 ALA A C 1
ATOM 1655 O O . ALA A 1 206 ? -14.479 -9.248 21.437 1.00 85.56 206 ALA A O 1
ATOM 1656 N N . SER A 1 207 ? -13.215 -10.467 20.034 1.00 89.75 207 SER A N 1
ATOM 1657 C CA . SER A 1 207 ? -13.939 -11.736 20.175 1.00 89.75 207 SER A CA 1
ATOM 1658 C C . SER A 1 207 ? -14.003 -12.278 21.605 1.00 89.75 207 SER A C 1
ATOM 1660 O O . SER A 1 207 ? -14.877 -13.084 21.895 1.00 89.75 207 SER A O 1
ATOM 1662 N N . GLU A 1 208 ? -13.112 -11.857 22.505 1.00 92.06 208 GLU A N 1
ATOM 1663 C CA . GLU A 1 208 ? -13.154 -12.258 23.917 1.00 92.06 208 GLU A CA 1
ATOM 1664 C C . GLU A 1 208 ? -14.365 -11.665 24.663 1.00 92.06 208 GLU A C 1
ATOM 1666 O O . GLU A 1 208 ? -14.833 -12.246 25.641 1.00 92.06 208 GLU A O 1
ATOM 1671 N N . TYR A 1 209 ? -14.902 -10.536 24.185 1.00 92.69 209 TYR A N 1
ATOM 1672 C CA . TYR A 1 209 ? -16.007 -9.801 24.815 1.00 92.69 209 TYR A CA 1
ATOM 1673 C C . TYR A 1 209 ? -17.366 -10.054 24.139 1.00 92.69 209 TYR A C 1
ATOM 1675 O O . TYR A 1 209 ? -18.411 -9.778 24.729 1.00 92.69 209 TYR A O 1
ATOM 1683 N N . THR A 1 210 ? -17.389 -10.621 22.926 1.00 90.31 210 THR A N 1
ATOM 1684 C CA . THR A 1 210 ? -18.638 -10.922 22.197 1.00 90.31 210 THR A CA 1
ATOM 1685 C C . THR A 1 210 ? -19.580 -11.933 22.876 1.00 90.31 210 THR A C 1
ATOM 1687 O O . THR A 1 210 ? -20.781 -11.845 22.611 1.00 90.31 210 THR A O 1
ATOM 1690 N N . PRO A 1 211 ? -19.143 -12.851 23.771 1.00 93.94 211 PRO A N 1
ATOM 1691 C CA . PRO A 1 211 ? -20.071 -13.668 24.559 1.00 93.94 211 PRO A CA 1
ATOM 1692 C C . PRO A 1 211 ? -20.835 -12.871 25.628 1.00 93.94 211 PRO A C 1
ATOM 1694 O O . PRO A 1 211 ? -21.896 -13.304 26.071 1.00 93.94 211 PRO A O 1
ATOM 1697 N N . LEU A 1 212 ? -20.299 -11.719 26.050 1.00 92.56 212 LEU A N 1
ATOM 1698 C CA . LEU A 1 212 ? -20.809 -10.917 27.170 1.00 92.56 212 LEU A CA 1
ATOM 1699 C C . LEU A 1 212 ? -21.812 -9.845 26.722 1.00 92.56 212 LEU A C 1
ATOM 1701 O O . LEU A 1 212 ? -22.662 -9.409 27.499 1.00 92.56 212 LEU A O 1
ATOM 1705 N N . GLY A 1 213 ? -21.729 -9.432 25.456 1.00 90.69 213 GLY A N 1
ATOM 1706 C CA . GLY A 1 213 ? -22.546 -8.374 24.881 1.00 90.69 213 GLY A CA 1
ATOM 1707 C C . GLY A 1 213 ? -22.192 -8.100 23.421 1.00 90.69 213 GLY A C 1
ATOM 1708 O O . GLY A 1 213 ? -21.516 -8.881 22.754 1.00 90.69 213 GLY A O 1
ATOM 1709 N N . ARG A 1 214 ? -22.648 -6.963 22.892 1.00 89.44 214 ARG A N 1
ATOM 1710 C CA . ARG A 1 214 ? -22.086 -6.429 21.639 1.00 89.44 214 ARG A CA 1
ATOM 1711 C C . ARG A 1 214 ? -20.700 -5.839 21.916 1.00 89.44 214 ARG A C 1
ATOM 1713 O O . ARG A 1 214 ? -20.375 -5.526 23.054 1.00 89.44 214 ARG A O 1
ATOM 1720 N N . VAL A 1 215 ? -19.892 -5.651 20.881 1.00 87.44 215 VAL A N 1
ATOM 1721 C CA . VAL A 1 215 ? -18.600 -4.959 20.994 1.00 87.44 215 VAL A CA 1
ATOM 1722 C C . VAL A 1 215 ? -18.626 -3.769 20.046 1.00 87.44 215 VAL A C 1
ATOM 1724 O O . VAL A 1 215 ? -19.046 -3.908 18.898 1.00 87.44 215 VAL A O 1
ATOM 1727 N N . ILE A 1 216 ? -18.232 -2.601 20.547 1.00 79.19 216 ILE A N 1
ATOM 1728 C CA . ILE A 1 216 ? -17.975 -1.401 19.754 1.00 79.19 216 ILE A CA 1
ATOM 1729 C C . ILE A 1 216 ? -16.460 -1.277 19.664 1.00 79.19 216 ILE A C 1
ATOM 1731 O O . ILE A 1 216 ? -15.799 -0.928 20.640 1.00 79.19 216 ILE A O 1
ATOM 1735 N N . GLU A 1 217 ? -15.922 -1.609 18.495 1.00 73.88 217 GLU A N 1
ATOM 1736 C CA . GLU A 1 217 ? -14.493 -1.545 18.223 1.00 73.88 217 GLU A CA 1
ATOM 1737 C C . GLU A 1 217 ? -14.120 -0.177 17.645 1.00 73.88 217 GLU A C 1
ATOM 1739 O O . GLU A 1 217 ? -14.558 0.194 16.554 1.00 73.88 217 GLU A O 1
ATOM 1744 N N . PHE A 1 218 ? -13.271 0.563 18.357 1.00 58.16 218 PHE A N 1
ATOM 1745 C CA . PHE A 1 218 ? -12.614 1.756 17.836 1.00 58.16 218 PHE A CA 1
ATOM 1746 C C . PHE A 1 218 ? -11.496 1.364 16.865 1.00 58.16 218 PHE A C 1
ATOM 1748 O O . PHE A 1 218 ? -10.309 1.405 17.187 1.00 58.16 218 PHE A O 1
ATOM 1755 N N . LYS A 1 219 ? -11.900 1.002 15.645 1.00 52.66 219 LYS A N 1
ATOM 1756 C CA . LYS A 1 219 ? -11.031 1.038 14.463 1.00 52.66 219 LYS A CA 1
ATOM 1757 C C . LYS A 1 219 ? -10.796 2.498 14.068 1.00 52.66 219 LYS A C 1
ATOM 1759 O O . LYS A 1 219 ? -11.618 3.362 14.379 1.00 52.66 219 LYS A O 1
ATOM 1764 N N . ASN A 1 220 ? -9.704 2.769 13.349 1.00 44.50 220 ASN A N 1
ATOM 1765 C CA . ASN A 1 220 ? -9.374 4.110 12.850 1.00 44.50 220 ASN A CA 1
ATOM 1766 C C . ASN A 1 220 ? -10.599 4.776 12.189 1.00 44.50 220 ASN A C 1
ATOM 1768 O O . ASN A 1 220 ? -11.142 4.258 11.209 1.00 44.50 220 ASN A O 1
ATOM 1772 N N . TYR A 1 221 ? -11.029 5.919 12.738 1.00 38.84 221 TYR A N 1
ATOM 1773 C CA . TYR A 1 221 ? -12.323 6.553 12.433 1.00 38.84 221 TYR A CA 1
ATOM 1774 C C . TYR A 1 221 ? -12.479 6.899 10.937 1.00 38.84 221 TYR A C 1
ATOM 1776 O O . TYR A 1 221 ? -13.587 6.882 10.400 1.00 38.84 221 TYR A O 1
ATOM 1784 N N . ASP A 1 222 ? -11.352 7.110 10.246 1.00 44.03 222 ASP A N 1
ATOM 1785 C CA . ASP A 1 222 ? -11.241 7.306 8.796 1.00 44.03 222 ASP A CA 1
ATOM 1786 C C . ASP A 1 222 ? -11.919 6.220 7.937 1.00 44.03 222 ASP A C 1
ATOM 1788 O O . ASP A 1 222 ? -12.436 6.539 6.863 1.00 44.03 222 ASP A O 1
ATOM 1792 N N . ASN A 1 223 ? -11.941 4.958 8.382 1.00 42.09 223 ASN A N 1
ATOM 1793 C CA . ASN A 1 223 ? -12.573 3.859 7.635 1.00 42.09 223 ASN A CA 1
ATOM 1794 C C . ASN A 1 223 ? -14.097 3.787 7.869 1.00 42.09 223 ASN A C 1
ATOM 1796 O O . ASN A 1 223 ? -14.840 3.294 7.021 1.00 42.09 223 ASN A O 1
ATOM 1800 N N . LEU A 1 224 ? -14.593 4.290 9.006 1.00 45.41 224 LEU A N 1
ATOM 1801 C CA . LEU A 1 224 ? -15.993 4.115 9.411 1.00 45.41 224 LEU A CA 1
ATOM 1802 C C . LEU A 1 224 ? -16.951 5.152 8.808 1.00 45.41 224 LEU A C 1
ATOM 1804 O O . LEU A 1 224 ? -18.129 4.838 8.636 1.00 45.41 224 LEU A O 1
ATOM 1808 N N . ALA A 1 225 ? -16.484 6.344 8.432 1.00 55.38 225 ALA A N 1
ATOM 1809 C CA . ALA A 1 225 ? -17.358 7.433 7.974 1.00 55.38 225 ALA A CA 1
ATOM 1810 C C . ALA A 1 225 ? -17.467 7.594 6.440 1.00 55.38 225 ALA A C 1
ATOM 1812 O O . ALA A 1 225 ? -18.493 8.074 5.951 1.00 55.38 225 ALA A O 1
ATOM 1813 N N . ARG A 1 226 ? -16.472 7.146 5.663 1.00 67.62 226 ARG A N 1
ATOM 1814 C CA . ARG A 1 226 ? -16.494 7.224 4.190 1.00 67.62 226 ARG A CA 1
ATOM 1815 C C . ARG A 1 226 ? -17.257 6.043 3.570 1.00 67.62 226 ARG A C 1
ATOM 1817 O O . ARG A 1 226 ? -17.319 4.954 4.148 1.00 67.62 226 ARG A O 1
ATOM 1824 N N . ARG A 1 227 ? -17.862 6.250 2.393 1.00 78.62 227 ARG A N 1
ATOM 1825 C CA . ARG A 1 227 ? -18.471 5.175 1.584 1.00 78.62 227 ARG A CA 1
ATOM 1826 C C . ARG A 1 227 ? -17.482 4.731 0.503 1.00 78.62 227 ARG A C 1
ATOM 1828 O O . ARG A 1 227 ? -16.992 5.611 -0.206 1.00 78.62 227 ARG A O 1
ATOM 1835 N N . PRO A 1 228 ? -17.197 3.425 0.361 1.00 87.19 228 PRO A N 1
ATOM 1836 C CA . PRO A 1 228 ? -16.295 2.948 -0.668 1.00 87.19 228 PRO A CA 1
ATOM 1837 C C . PRO A 1 228 ? -16.944 3.032 -2.049 1.00 87.19 228 PRO A C 1
ATOM 1839 O O . PRO A 1 228 ? -18.132 2.734 -2.215 1.00 87.19 228 PRO A O 1
ATOM 1842 N N . VAL A 1 229 ? -16.138 3.422 -3.030 1.00 85.50 229 VAL A N 1
ATOM 1843 C CA . VAL A 1 229 ? -16.488 3.486 -4.449 1.00 85.50 229 VAL A CA 1
ATOM 1844 C C . VAL A 1 229 ? -15.360 2.830 -5.236 1.00 85.50 229 VAL A C 1
ATOM 1846 O O . VAL A 1 229 ? -14.205 3.213 -5.065 1.00 85.50 229 VAL A O 1
ATOM 1849 N N . ILE A 1 230 ? -15.678 1.851 -6.080 1.00 87.19 230 ILE A N 1
ATOM 1850 C CA . ILE A 1 230 ? -14.716 1.158 -6.942 1.00 87.19 230 ILE A CA 1
ATOM 1851 C C . ILE A 1 230 ? -14.896 1.648 -8.383 1.00 87.19 230 ILE A C 1
ATOM 1853 O O . ILE A 1 230 ? -16.019 1.622 -8.889 1.00 87.19 230 ILE A O 1
ATOM 1857 N N . LEU A 1 231 ? -13.803 2.064 -9.032 1.00 82.06 231 LEU A N 1
ATOM 1858 C CA . LEU A 1 231 ? -13.788 2.536 -10.423 1.00 82.06 231 LEU A CA 1
ATOM 1859 C C . LEU A 1 231 ? -13.005 1.557 -11.320 1.00 82.06 231 LEU A C 1
ATOM 1861 O O . LEU A 1 231 ? -11.773 1.564 -11.315 1.00 82.06 231 LEU A O 1
ATOM 1865 N N . TRP A 1 232 ? -13.696 0.726 -12.103 1.00 84.44 232 TRP A N 1
ATOM 1866 C CA . TRP A 1 232 ? -13.072 -0.246 -13.015 1.00 84.44 232 TRP A CA 1
ATOM 1867 C C . TRP A 1 232 ? -12.905 0.304 -14.431 1.00 84.44 232 TRP A C 1
ATOM 1869 O O . TRP A 1 232 ? -13.878 0.695 -15.076 1.00 84.44 232 TRP A O 1
ATOM 1879 N N . HIS A 1 233 ? -11.665 0.288 -14.915 1.00 81.94 233 HIS A N 1
ATOM 1880 C CA . HIS A 1 233 ? -11.284 0.750 -16.248 1.00 81.94 233 HIS A CA 1
ATOM 1881 C C . HIS A 1 233 ? -11.704 -0.228 -17.367 1.00 81.94 233 HIS A C 1
ATOM 1883 O O . HIS A 1 233 ? -12.100 -1.368 -17.120 1.00 81.94 233 HIS A O 1
ATOM 1889 N N . GLY A 1 234 ? -11.587 0.224 -18.617 1.00 74.88 234 GLY A N 1
ATOM 1890 C CA . GLY A 1 234 ? -11.921 -0.551 -19.810 1.00 74.88 234 GLY A CA 1
ATOM 1891 C C . GLY A 1 234 ? -10.785 -1.429 -20.348 1.00 74.88 234 GLY A C 1
ATOM 1892 O O . GLY A 1 234 ? -9.687 -1.520 -19.785 1.00 74.88 234 GLY A O 1
ATOM 1893 N N . ILE A 1 235 ? -11.053 -2.056 -21.497 1.00 76.06 235 ILE A N 1
ATOM 1894 C CA . ILE A 1 235 ? -10.058 -2.805 -22.276 1.00 76.06 235 ILE A CA 1
ATOM 1895 C C . ILE A 1 235 ? -8.966 -1.852 -22.793 1.00 76.06 235 ILE A C 1
ATOM 1897 O O . ILE A 1 235 ? -9.249 -0.702 -23.125 1.00 76.06 235 ILE A O 1
ATOM 1901 N N . THR A 1 236 ? -7.710 -2.308 -22.854 1.00 74.00 236 THR A N 1
ATOM 1902 C CA . THR A 1 236 ? -6.505 -1.504 -23.196 1.00 74.00 236 THR A CA 1
ATOM 1903 C C . THR A 1 236 ? -6.180 -0.331 -22.256 1.00 74.00 236 THR A C 1
ATOM 1905 O O . THR A 1 236 ? -5.240 0.425 -22.511 1.00 74.00 236 THR A O 1
ATOM 1908 N N . GLN A 1 237 ? -6.922 -0.177 -21.159 1.00 74.75 237 GLN A N 1
ATOM 1909 C CA . GLN A 1 237 ? -6.704 0.844 -20.134 1.00 74.75 237 GLN A CA 1
ATOM 1910 C C . GLN A 1 237 ? -6.138 0.219 -18.852 1.00 74.75 237 GLN A C 1
ATOM 1912 O O . GLN A 1 237 ? -6.259 -0.987 -18.642 1.00 74.75 237 GLN A O 1
ATOM 1917 N N . ASP A 1 238 ? -5.581 1.073 -17.998 1.00 77.19 238 ASP A N 1
ATOM 1918 C CA . ASP A 1 238 ? -5.328 0.838 -16.574 1.00 77.19 238 ASP A CA 1
ATOM 1919 C C . ASP A 1 238 ? -6.108 1.893 -15.753 1.00 77.19 238 ASP A C 1
ATOM 1921 O O . ASP A 1 238 ? -6.710 2.816 -16.311 1.00 77.19 238 ASP A O 1
ATOM 1925 N N . SER A 1 239 ? -6.046 1.824 -14.420 1.00 79.50 239 SER A N 1
ATOM 1926 C CA . SER A 1 239 ? -6.687 2.762 -13.481 1.00 79.50 239 SER A CA 1
ATOM 1927 C C . SER A 1 239 ? -6.324 4.247 -13.652 1.00 79.50 239 SER A C 1
ATOM 1929 O O . SER A 1 239 ? -6.981 5.110 -13.068 1.00 79.50 239 SER A O 1
ATOM 1931 N N . ASP A 1 240 ? -5.283 4.558 -14.427 1.00 73.56 240 ASP A N 1
ATOM 1932 C CA . ASP A 1 240 ? -4.826 5.925 -14.702 1.00 73.56 240 ASP A CA 1
ATOM 1933 C C . ASP A 1 240 ? -5.863 6.780 -15.432 1.00 73.56 240 ASP A C 1
ATOM 1935 O O . ASP A 1 240 ? -5.879 7.996 -15.247 1.00 73.56 240 ASP A O 1
ATOM 1939 N N . VAL A 1 241 ? -6.758 6.161 -16.213 1.00 73.25 241 VAL A N 1
ATOM 1940 C CA . VAL A 1 241 ? -7.823 6.854 -16.964 1.00 73.25 241 VAL A CA 1
ATOM 1941 C C . VAL A 1 241 ? -8.715 7.732 -16.070 1.00 73.25 241 VAL A C 1
ATOM 1943 O O . VAL A 1 241 ? -9.316 8.690 -16.534 1.00 73.25 241 VAL A O 1
ATOM 1946 N N . TRP A 1 242 ? -8.741 7.467 -14.763 1.00 76.00 242 TRP A N 1
ATOM 1947 C CA . TRP A 1 242 ? -9.518 8.213 -13.778 1.00 76.00 242 TRP A CA 1
ATOM 1948 C C . TRP A 1 242 ? -8.788 9.424 -13.145 1.00 76.00 242 TRP A C 1
ATOM 1950 O O . TRP A 1 242 ? -9.355 10.076 -12.261 1.00 76.00 242 TRP A O 1
ATOM 1960 N N . LEU A 1 243 ? -7.527 9.690 -13.531 1.00 73.94 243 LEU A N 1
ATOM 1961 C CA . LEU A 1 243 ? -6.583 10.588 -12.830 1.00 73.94 243 LEU A CA 1
ATOM 1962 C C . LEU A 1 243 ? -5.763 11.541 -13.726 1.00 73.94 243 LEU A C 1
ATOM 1964 O O . LEU A 1 243 ? -4.994 12.355 -13.203 1.00 73.94 243 LEU A O 1
ATOM 1968 N N . ILE A 1 244 ? -5.826 11.386 -15.050 1.00 69.00 244 ILE A N 1
ATOM 1969 C CA . ILE A 1 244 ? -4.869 11.994 -15.999 1.00 69.00 244 ILE A CA 1
ATOM 1970 C C . ILE A 1 244 ? -5.445 13.173 -16.789 1.00 69.00 244 ILE A C 1
ATOM 1972 O O . ILE A 1 244 ? -4.788 13.702 -17.690 1.00 69.00 244 ILE A O 1
ATOM 1976 N N . SER A 1 245 ? -6.640 13.616 -16.427 1.00 64.62 245 SER A N 1
ATOM 1977 C CA . SER A 1 245 ? -7.499 14.445 -17.260 1.00 64.62 245 SER A CA 1
ATOM 1978 C C . SER A 1 245 ? -7.175 15.923 -17.236 1.00 64.62 245 SER A C 1
ATOM 1980 O O . SER A 1 245 ? -7.222 16.628 -18.240 1.00 64.62 245 SER A O 1
ATOM 1982 N N . ALA A 1 246 ? -6.773 16.395 -16.066 1.00 66.44 246 ALA A N 1
ATOM 1983 C CA . ALA A 1 246 ? -6.524 17.800 -15.815 1.00 66.44 246 ALA A CA 1
ATOM 1984 C C . ALA A 1 246 ? -5.526 17.994 -14.686 1.00 66.44 246 ALA A C 1
ATOM 1986 O O . ALA A 1 246 ? -5.228 17.077 -13.915 1.00 66.44 246 ALA A O 1
ATOM 1987 N N . GLU A 1 247 ? -5.019 19.216 -14.566 1.00 69.56 247 GLU A N 1
ATOM 1988 C CA . GLU A 1 247 ? -4.187 19.591 -13.438 1.00 69.56 247 GLU A CA 1
ATOM 1989 C C . GLU A 1 247 ? -5.044 20.170 -12.316 1.00 69.56 247 GLU A C 1
ATOM 1991 O O . GLU A 1 247 ? -5.496 21.313 -12.373 1.00 69.56 247 GLU A O 1
ATOM 1996 N N . GLY A 1 248 ? -5.238 19.362 -11.273 1.00 70.31 248 GLY A N 1
ATOM 1997 C CA . GLY A 1 248 ? -5.830 19.804 -10.016 1.00 70.31 248 GLY A CA 1
ATOM 1998 C C . GLY A 1 248 ? -4.905 19.628 -8.818 1.00 70.31 248 GLY A C 1
ATOM 1999 O O . GLY A 1 248 ? -3.895 18.931 -8.903 1.00 70.31 248 GLY A O 1
ATOM 2000 N N . VAL A 1 249 ? -5.247 20.264 -7.700 1.00 80.06 249 VAL A N 1
ATOM 2001 C CA . VAL A 1 249 ? -4.573 20.170 -6.397 1.00 80.06 249 VAL A CA 1
ATOM 2002 C C . VAL A 1 249 ? -5.613 20.276 -5.282 1.00 80.06 249 VAL A C 1
ATOM 2004 O O . VAL A 1 249 ? -6.456 21.174 -5.274 1.00 80.06 249 VAL A O 1
ATOM 2007 N N . LEU A 1 250 ? -5.511 19.385 -4.298 1.00 78.12 250 LEU A N 1
ATOM 2008 C CA . LEU A 1 250 ? -6.167 19.498 -3.004 1.00 78.12 250 LEU A CA 1
ATOM 2009 C C . LEU A 1 250 ? -5.337 20.421 -2.106 1.00 78.12 250 LEU A C 1
ATOM 2011 O O . LEU A 1 250 ? -4.178 20.137 -1.805 1.00 78.12 250 LEU A O 1
ATOM 2015 N N . ASN A 1 251 ? -5.911 21.544 -1.677 1.00 77.31 251 ASN A N 1
ATOM 2016 C CA . ASN A 1 251 ? -5.213 22.454 -0.771 1.00 77.31 251 ASN A CA 1
ATOM 2017 C C . ASN A 1 251 ? -5.269 21.966 0.690 1.00 77.31 251 ASN A C 1
ATOM 2019 O O . ASN A 1 251 ? -6.099 21.137 1.062 1.00 77.31 251 ASN A O 1
ATOM 2023 N N . GLY A 1 252 ? -4.435 22.553 1.557 1.00 68.19 252 GLY A N 1
ATOM 2024 C CA . GLY A 1 252 ? -4.370 22.234 2.994 1.00 68.19 252 GLY A CA 1
ATOM 2025 C C . GLY A 1 252 ? -5.619 22.578 3.827 1.00 68.19 252 GLY A C 1
ATOM 2026 O O . GLY A 1 252 ? -5.536 22.615 5.052 1.00 68.19 252 GLY A O 1
ATOM 2027 N N . LYS A 1 253 ? -6.757 22.878 3.186 1.00 65.50 253 LYS A N 1
ATOM 2028 C CA . LYS A 1 253 ? -8.088 23.012 3.801 1.00 65.50 253 LYS A CA 1
ATOM 2029 C C . LYS A 1 253 ? -9.075 21.942 3.307 1.00 65.50 253 LYS A C 1
ATOM 2031 O O . LYS A 1 253 ? -10.251 22.022 3.642 1.00 65.50 253 LYS A O 1
ATOM 2036 N N . GLY A 1 254 ? -8.626 20.971 2.506 1.00 69.31 254 GLY A N 1
ATOM 2037 C CA . GLY A 1 254 ? -9.469 19.895 1.979 1.00 69.31 254 GLY A CA 1
ATOM 2038 C C . GLY A 1 254 ? -10.305 20.242 0.753 1.00 69.31 254 GLY A C 1
ATOM 2039 O O . GLY A 1 254 ? -11.151 19.435 0.377 1.00 69.31 254 GLY A O 1
ATOM 2040 N N . VAL A 1 255 ? -10.071 21.403 0.135 1.00 75.19 255 VAL A N 1
ATOM 2041 C CA . VAL A 1 255 ? -10.785 21.857 -1.067 1.00 75.19 255 VAL A CA 1
ATOM 2042 C C . VAL A 1 255 ? -9.959 21.523 -2.307 1.00 75.19 255 VAL A C 1
ATOM 2044 O O . VAL A 1 255 ? -8.777 21.877 -2.380 1.00 75.19 255 VAL A O 1
ATOM 2047 N N . TYR A 1 256 ? -10.579 20.845 -3.274 1.00 80.31 256 TYR A N 1
ATOM 2048 C CA . TYR A 1 256 ? -9.960 20.486 -4.551 1.00 80.31 256 TYR A CA 1
ATOM 2049 C C . TYR A 1 256 ? -10.187 21.593 -5.583 1.00 80.31 256 TYR A C 1
ATOM 2051 O O . TYR A 1 256 ? -11.295 22.115 -5.711 1.00 80.31 256 TYR A O 1
ATOM 2059 N N . MET A 1 257 ? -9.124 21.974 -6.287 1.00 77.31 257 MET A N 1
ATOM 2060 C CA . MET A 1 257 ? -9.125 23.025 -7.306 1.00 77.31 257 MET A CA 1
ATOM 2061 C C . MET A 1 257 ? -8.487 22.475 -8.576 1.00 77.31 257 MET A C 1
ATOM 2063 O O . MET A 1 257 ? -7.429 21.859 -8.486 1.00 77.31 257 MET A O 1
ATOM 2067 N N . GLU A 1 258 ? -9.085 22.710 -9.738 1.00 72.06 258 GLU A N 1
ATOM 2068 C CA . GLU A 1 258 ? -8.649 22.134 -11.015 1.00 72.06 258 GLU A CA 1
ATOM 2069 C C . GLU A 1 258 ? -9.067 23.060 -12.164 1.00 72.06 258 GLU A C 1
ATOM 2071 O O . GLU A 1 258 ? -10.230 23.432 -12.243 1.00 72.06 258 GLU A O 1
ATOM 2076 N N . ASN A 1 259 ? -8.137 23.491 -13.026 1.00 62.97 259 ASN A N 1
ATOM 2077 C CA . ASN A 1 259 ? -8.432 24.355 -14.187 1.00 62.97 259 ASN A CA 1
ATOM 2078 C C . ASN A 1 259 ? -9.356 25.581 -13.898 1.00 62.97 259 ASN A C 1
ATOM 2080 O O . ASN A 1 259 ? -10.161 25.981 -14.736 1.00 62.97 259 ASN A O 1
ATOM 2084 N N . ASN A 1 260 ? -9.204 26.212 -12.722 1.00 63.16 260 ASN A N 1
ATOM 2085 C CA . ASN A 1 260 ? -10.037 27.293 -12.139 1.00 63.16 260 ASN A CA 1
ATOM 2086 C C . ASN A 1 260 ? -11.413 26.888 -11.565 1.00 63.16 260 ASN A C 1
ATOM 2088 O O . ASN A 1 260 ? -12.075 27.722 -10.945 1.00 63.16 260 ASN A O 1
ATOM 2092 N N . LEU A 1 261 ? -11.826 25.630 -11.697 1.00 65.31 261 LEU A N 1
ATOM 2093 C CA . LEU A 1 261 ? -12.966 25.057 -10.983 1.00 65.31 261 LEU A CA 1
ATOM 2094 C C . LEU A 1 261 ? -12.574 24.757 -9.529 1.00 65.31 261 LEU A C 1
ATOM 2096 O O . LEU A 1 261 ? -11.419 24.443 -9.232 1.00 65.31 261 LEU A O 1
ATOM 2100 N N . VAL A 1 262 ? -13.538 24.853 -8.609 1.00 68.00 262 VAL A N 1
ATOM 2101 C CA . VAL A 1 262 ? -13.322 24.596 -7.178 1.00 68.00 262 VAL A CA 1
ATOM 2102 C C . VAL A 1 262 ? -14.440 23.716 -6.637 1.00 68.00 262 VAL A C 1
ATOM 2104 O O . VAL A 1 262 ? -15.592 24.141 -6.586 1.00 68.00 262 VAL A O 1
ATOM 2107 N N . VAL A 1 263 ? -14.100 22.514 -6.171 1.00 65.12 263 VAL A N 1
ATOM 2108 C CA . VAL A 1 263 ? -15.049 21.587 -5.542 1.00 65.12 263 VAL A CA 1
ATOM 2109 C C . VAL A 1 263 ? -15.290 22.025 -4.097 1.00 65.12 263 VAL A C 1
ATOM 2111 O O . VAL A 1 263 ? -14.623 21.573 -3.166 1.00 65.12 263 VAL A O 1
ATOM 2114 N N . ASN A 1 264 ? -16.233 22.957 -3.933 1.00 55.78 264 ASN A N 1
ATOM 2115 C CA . ASN A 1 264 ? -16.750 23.405 -2.633 1.00 55.78 264 ASN A CA 1
ATOM 2116 C C . ASN A 1 264 ? -18.101 22.758 -2.279 1.00 55.78 264 ASN A C 1
ATOM 2118 O O . ASN A 1 264 ? -18.419 22.619 -1.101 1.00 55.78 264 ASN A O 1
ATOM 2122 N N . ASP A 1 265 ? -18.895 22.395 -3.292 1.00 56.91 265 ASP A N 1
ATOM 2123 C CA . ASP A 1 265 ? -20.213 21.769 -3.164 1.00 56.91 265 ASP A CA 1
ATOM 2124 C C . ASP A 1 265 ? -20.354 20.671 -4.232 1.00 56.91 265 ASP A C 1
ATOM 2126 O O . ASP A 1 265 ? -20.286 20.934 -5.437 1.00 56.91 265 ASP A O 1
ATOM 2130 N N . CYS A 1 266 ? -20.557 19.436 -3.776 1.00 61.50 266 CYS A N 1
ATOM 2131 C CA . CYS A 1 266 ? -20.665 18.241 -4.612 1.00 61.50 266 CYS A CA 1
ATOM 2132 C C . CYS A 1 266 ? -21.968 18.170 -5.428 1.00 61.50 266 CYS A C 1
ATOM 2134 O O . CYS A 1 266 ? -22.104 17.277 -6.261 1.00 61.50 266 CYS A O 1
ATOM 2136 N N . HIS A 1 267 ? -22.907 19.103 -5.224 1.00 51.38 267 HIS A N 1
ATOM 2137 C CA . HIS A 1 267 ? -24.114 19.259 -6.050 1.00 51.38 267 HIS A CA 1
ATOM 2138 C C . HIS A 1 267 ? -23.955 20.258 -7.202 1.00 51.38 267 HIS A C 1
ATOM 2140 O O . HIS A 1 267 ? -24.839 20.334 -8.052 1.00 51.38 267 HIS A O 1
ATOM 2146 N N . GLN A 1 268 ? -22.884 21.064 -7.220 1.00 44.88 268 GLN A N 1
ATOM 2147 C CA . GLN A 1 268 ? -22.757 22.210 -8.140 1.00 44.88 268 GLN A CA 1
ATOM 2148 C C . GLN A 1 268 ? -21.421 22.290 -8.889 1.00 44.88 268 GLN A C 1
ATOM 2150 O O . GLN A 1 268 ? -21.324 23.021 -9.871 1.00 44.88 268 GLN A O 1
ATOM 2155 N N . SER A 1 269 ? -20.381 21.580 -8.445 1.00 50.81 269 SER A N 1
ATOM 2156 C CA . SER A 1 269 ? -19.045 21.628 -9.054 1.00 50.81 269 SER A CA 1
ATOM 2157 C C . SER A 1 269 ? -18.577 20.238 -9.481 1.00 50.81 269 SER A C 1
ATOM 2159 O O . SER A 1 269 ? -18.280 19.396 -8.637 1.00 50.81 269 SER A O 1
ATOM 2161 N N . VAL A 1 270 ? -18.474 20.024 -10.794 1.00 55.88 270 VAL A N 1
ATOM 2162 C CA . VAL A 1 270 ? -17.856 18.836 -11.402 1.00 55.88 270 VAL A CA 1
ATOM 2163 C C . VAL A 1 270 ? -16.468 19.224 -11.912 1.00 55.88 270 VAL A C 1
ATOM 2165 O O . VAL A 1 270 ? -16.306 20.300 -12.483 1.00 55.88 270 VAL A O 1
ATOM 2168 N N . THR A 1 271 ? -15.476 18.365 -11.689 1.00 64.69 271 THR A N 1
ATOM 2169 C CA . THR A 1 271 ? -14.094 18.508 -12.182 1.00 64.69 271 THR A CA 1
ATOM 2170 C C . THR A 1 271 ? -13.719 17.349 -13.098 1.00 64.69 271 THR A C 1
ATOM 2172 O O . THR A 1 271 ? -14.348 16.291 -13.046 1.00 64.69 271 THR A O 1
ATOM 2175 N N . GLN A 1 272 ? -12.687 17.554 -13.913 1.00 64.94 272 GLN A N 1
ATOM 2176 C CA . GLN A 1 272 ? -12.291 16.703 -15.028 1.00 64.94 272 GLN A CA 1
ATOM 2177 C C . GLN A 1 272 ? -11.672 15.354 -14.589 1.00 64.94 272 GLN A C 1
ATOM 2179 O O . GLN A 1 272 ? -11.632 14.416 -15.378 1.00 64.94 272 GLN A O 1
ATOM 2184 N N . ASN A 1 273 ? -11.238 15.201 -13.330 1.00 72.31 273 ASN A N 1
ATOM 2185 C CA . ASN A 1 273 ? -10.750 13.926 -12.776 1.00 72.31 273 ASN A CA 1
ATOM 2186 C C . ASN A 1 273 ? -11.708 13.321 -11.718 1.00 72.31 273 ASN A C 1
ATOM 2188 O O . ASN A 1 273 ? -11.570 13.620 -10.525 1.00 72.31 273 ASN A O 1
ATOM 2192 N N . LEU A 1 274 ? -12.642 12.425 -12.082 1.00 74.81 274 LEU A N 1
ATOM 2193 C CA . LEU A 1 274 ? -13.670 11.944 -11.131 1.00 74.81 274 LEU A CA 1
ATOM 2194 C C . LEU A 1 274 ? -13.100 11.285 -9.861 1.00 74.81 274 LEU A C 1
ATOM 2196 O O . LEU A 1 274 ? -13.672 11.465 -8.787 1.00 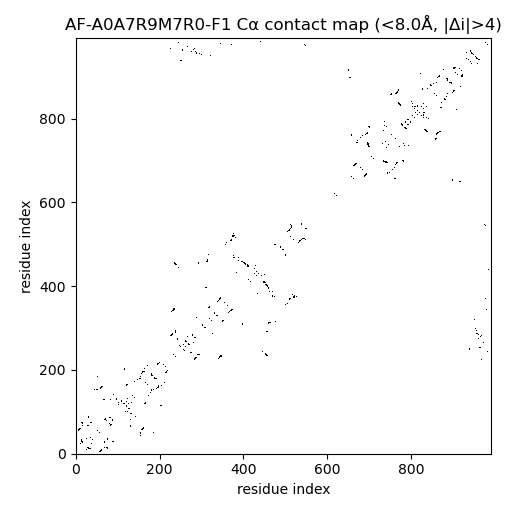74.81 274 LEU A O 1
ATOM 2200 N N . ALA A 1 275 ? -11.986 10.547 -9.930 1.00 79.31 275 ALA A N 1
ATOM 2201 C CA . ALA A 1 275 ? -11.419 9.917 -8.733 1.00 79.31 275 ALA A CA 1
ATOM 2202 C C . ALA A 1 275 ? -10.979 10.959 -7.684 1.00 79.31 275 ALA A C 1
ATOM 2204 O O . ALA A 1 275 ? -11.178 10.754 -6.482 1.00 79.31 275 ALA A O 1
ATOM 2205 N N . PHE A 1 276 ? -10.460 12.110 -8.127 1.00 79.44 276 PHE A N 1
ATOM 2206 C CA . PHE A 1 276 ? -10.178 13.246 -7.249 1.00 79.44 276 PHE A CA 1
ATOM 2207 C C . PHE A 1 276 ? -11.464 13.968 -6.819 1.00 79.44 276 PHE A C 1
ATOM 2209 O O . PHE A 1 276 ? -11.580 14.296 -5.638 1.00 79.44 276 PHE A O 1
ATOM 2216 N N . THR A 1 277 ? -12.458 14.131 -7.704 1.00 78.31 277 THR A N 1
ATOM 2217 C CA . THR A 1 277 ? -13.780 14.705 -7.370 1.00 78.31 277 THR A CA 1
ATOM 2218 C C . THR A 1 277 ? -14.474 13.923 -6.247 1.00 78.31 277 THR A C 1
ATOM 2220 O O . THR A 1 277 ? -14.855 14.490 -5.224 1.00 78.31 277 THR A O 1
ATOM 2223 N N . LEU A 1 278 ? -14.594 12.599 -6.391 1.00 78.38 278 LEU A N 1
ATOM 2224 C CA . LEU A 1 278 ? -15.221 11.710 -5.408 1.00 78.38 278 LEU A CA 1
ATOM 2225 C C . LEU A 1 278 ? -14.448 11.706 -4.084 1.00 78.38 278 LEU A C 1
ATOM 2227 O O . LEU A 1 278 ? -15.045 11.821 -3.013 1.00 78.38 278 LEU A O 1
ATOM 2231 N N . SER A 1 279 ? -13.119 11.634 -4.142 1.00 81.81 279 SER A N 1
ATOM 2232 C CA . SER A 1 279 ? -12.282 11.700 -2.944 1.00 81.81 279 SER A CA 1
ATOM 2233 C C . SER A 1 279 ? -12.446 13.042 -2.212 1.00 81.81 279 SER A C 1
ATOM 2235 O O . SER A 1 279 ? -12.636 13.065 -0.993 1.00 81.81 279 SER A O 1
ATOM 2237 N N . ALA A 1 280 ? -12.482 14.168 -2.939 1.00 79.25 280 ALA A N 1
ATOM 2238 C CA . ALA A 1 280 ? -12.764 15.491 -2.376 1.00 79.25 280 ALA A CA 1
ATOM 2239 C C . ALA A 1 280 ? -14.143 15.533 -1.686 1.00 79.25 280 ALA A C 1
ATOM 2241 O O . ALA A 1 280 ? -14.246 15.982 -0.540 1.00 79.25 280 ALA A O 1
ATOM 2242 N N . CYS A 1 281 ? -15.155 14.941 -2.328 1.00 76.31 281 CYS A N 1
ATOM 2243 C CA . CYS A 1 281 ? -16.516 14.739 -1.822 1.00 76.31 281 CYS A CA 1
ATOM 2244 C C . CYS A 1 281 ? -16.659 13.692 -0.694 1.00 76.31 281 CYS A C 1
ATOM 2246 O O . CYS A 1 281 ? -17.779 13.337 -0.320 1.00 76.31 281 CYS A O 1
ATOM 2248 N N . GLY A 1 282 ? -15.555 13.199 -0.120 1.00 76.44 282 GLY A N 1
ATOM 2249 C CA . GLY A 1 282 ? -15.560 12.349 1.075 1.00 76.44 282 GLY A CA 1
ATOM 2250 C C . GLY A 1 282 ? -15.867 10.869 0.820 1.00 76.44 282 GLY A C 1
ATOM 2251 O O . GLY A 1 282 ? -16.151 10.132 1.770 1.00 76.44 282 GLY A O 1
ATOM 2252 N N . TYR A 1 283 ? -15.825 10.413 -0.433 1.00 78.81 283 TYR A N 1
ATOM 2253 C CA . TYR A 1 283 ? -15.838 8.984 -0.751 1.00 78.81 283 TYR A CA 1
ATOM 2254 C C . TYR A 1 283 ? -14.460 8.355 -0.484 1.00 78.81 283 TYR A C 1
ATOM 2256 O O . TYR A 1 283 ? -13.432 9.032 -0.494 1.00 78.81 283 TYR A O 1
ATOM 2264 N N . ASP A 1 284 ? -14.441 7.050 -0.225 1.00 84.12 284 ASP A N 1
ATOM 2265 C CA . ASP A 1 284 ? -13.215 6.248 -0.166 1.00 84.12 284 ASP A CA 1
ATOM 2266 C C . ASP A 1 284 ? -13.044 5.579 -1.532 1.00 84.12 284 ASP A C 1
ATOM 2268 O O . ASP A 1 284 ? -13.812 4.683 -1.880 1.00 84.12 284 ASP A O 1
ATOM 2272 N N . VAL A 1 285 ? -12.128 6.084 -2.356 1.00 86.56 285 VAL A N 1
ATOM 2273 C CA . VAL A 1 285 ? -12.069 5.732 -3.781 1.00 86.56 285 VAL A CA 1
ATOM 2274 C C . VAL A 1 285 ? -11.036 4.635 -4.005 1.00 86.56 285 VAL A C 1
ATOM 2276 O O . VAL A 1 285 ? -9.885 4.768 -3.597 1.00 86.56 285 VAL A O 1
ATOM 2279 N N . TRP A 1 286 ? -11.443 3.562 -4.676 1.00 89.88 286 TRP A N 1
ATOM 2280 C CA . TRP A 1 286 ? -10.637 2.378 -4.955 1.00 89.88 286 TRP A CA 1
ATOM 2281 C C . TRP A 1 286 ? -10.510 2.179 -6.466 1.00 89.88 286 TRP A C 1
ATOM 2283 O O . TRP A 1 286 ? -11.509 2.108 -7.181 1.00 89.88 286 TRP A O 1
ATOM 2293 N N . LEU A 1 287 ? -9.274 2.085 -6.947 1.00 88.50 287 LEU A N 1
ATOM 2294 C CA . LEU A 1 287 ? -8.914 1.991 -8.357 1.00 88.50 287 LEU A CA 1
ATOM 2295 C C . LEU A 1 287 ? -8.179 0.658 -8.610 1.00 88.50 287 LEU A C 1
ATOM 2297 O O . LEU A 1 287 ? -6.950 0.596 -8.496 1.00 88.50 287 LEU A O 1
ATOM 2301 N N . PRO A 1 288 ? -8.914 -0.439 -8.850 1.00 88.88 288 PRO A N 1
ATOM 2302 C CA . PRO A 1 288 ? -8.336 -1.741 -9.162 1.00 88.88 288 PRO A CA 1
ATOM 2303 C C . PRO A 1 288 ? -7.842 -1.829 -10.604 1.00 88.88 288 PRO A C 1
ATOM 2305 O O . PRO A 1 288 ? -8.295 -1.084 -11.473 1.00 88.88 288 PRO A O 1
ATOM 2308 N N . ASN A 1 289 ? -6.946 -2.787 -10.842 1.00 88.31 289 ASN A N 1
ATOM 2309 C CA . ASN A 1 289 ? -6.432 -3.122 -12.164 1.00 88.31 289 ASN A CA 1
ATOM 2310 C C . ASN A 1 289 ? -6.618 -4.615 -12.448 1.00 88.31 289 ASN A C 1
ATOM 2312 O O . ASN A 1 289 ? -6.246 -5.446 -11.614 1.00 88.31 289 ASN A O 1
ATOM 2316 N N . PHE A 1 290 ? -7.188 -4.954 -13.607 1.00 91.50 290 PHE A N 1
ATOM 2317 C CA . PHE A 1 290 ? -7.430 -6.343 -14.023 1.00 91.50 290 PHE A CA 1
ATOM 2318 C C . PHE A 1 290 ? -6.127 -7.140 -14.172 1.00 91.50 290 PHE A C 1
ATOM 2320 O O . PHE A 1 290 ? -5.073 -6.579 -14.462 1.00 91.50 290 PHE A O 1
ATOM 2327 N N . ARG A 1 291 ? -6.184 -8.466 -14.007 1.00 92.81 291 ARG A N 1
ATOM 2328 C CA . ARG A 1 291 ? -5.024 -9.353 -14.210 1.00 92.81 291 ARG A CA 1
ATOM 2329 C C . ARG A 1 291 ? -4.324 -9.113 -15.555 1.00 92.81 291 ARG A C 1
ATOM 2331 O O . ARG A 1 291 ? -4.966 -8.933 -16.595 1.00 92.81 291 ARG A O 1
ATOM 2338 N N . GLY A 1 292 ? -2.995 -9.147 -15.534 1.00 84.19 292 GLY A N 1
ATOM 2339 C CA . GLY A 1 292 ? -2.151 -9.013 -16.720 1.00 84.19 292 GLY A CA 1
ATOM 2340 C C . GLY A 1 292 ? -2.051 -7.605 -17.314 1.00 84.19 292 GLY A C 1
ATOM 2341 O O . GLY A 1 292 ? -1.295 -7.448 -18.269 1.00 84.19 292 GLY A O 1
ATOM 2342 N N . THR A 1 293 ? -2.737 -6.590 -16.770 1.00 84.12 293 THR A N 1
ATOM 2343 C CA . THR A 1 293 ? -2.478 -5.185 -17.140 1.00 84.12 293 THR A CA 1
ATOM 2344 C C . THR A 1 293 ? -1.238 -4.640 -16.428 1.00 84.12 293 THR A C 1
ATOM 2346 O O . THR A 1 293 ? -0.652 -5.318 -15.579 1.00 84.12 293 THR A O 1
ATOM 2349 N N . THR A 1 294 ? -0.810 -3.418 -16.765 1.00 80.25 294 THR A N 1
ATOM 2350 C CA . THR A 1 294 ? 0.493 -2.840 -16.378 1.00 80.25 294 THR A CA 1
ATOM 2351 C C . THR A 1 294 ? 0.783 -2.951 -14.879 1.00 80.25 294 THR A C 1
ATOM 2353 O O . THR A 1 294 ? 1.912 -3.249 -14.486 1.00 80.25 294 THR A O 1
ATOM 2356 N N . TYR A 1 295 ? -0.237 -2.762 -14.039 1.00 79.88 295 TYR A N 1
ATOM 2357 C CA . TYR A 1 295 ? -0.099 -2.788 -12.581 1.00 79.88 295 TYR A CA 1
ATOM 2358 C C . TYR A 1 295 ? -0.311 -4.172 -11.941 1.00 79.88 295 TYR A C 1
ATOM 2360 O O . TYR A 1 295 ? 0.098 -4.368 -10.798 1.00 79.88 295 TYR A O 1
ATOM 2368 N N . SER A 1 296 ? -0.890 -5.138 -12.661 1.00 85.31 296 SER A N 1
ATOM 2369 C CA . SER A 1 296 ? -1.415 -6.412 -12.129 1.00 85.31 296 SER A CA 1
ATOM 2370 C C . SER A 1 296 ? -0.778 -7.648 -12.788 1.00 85.31 296 SER A C 1
ATOM 2372 O O . SER A 1 296 ? -1.434 -8.656 -13.048 1.00 85.31 296 SER A O 1
ATOM 2374 N N . MET A 1 297 ? 0.532 -7.579 -13.043 1.00 85.00 297 MET A N 1
ATOM 2375 C CA . MET A 1 297 ? 1.336 -8.634 -13.688 1.00 85.00 297 MET A CA 1
ATOM 2376 C C . MET A 1 297 ? 1.702 -9.825 -12.771 1.00 85.00 297 MET A C 1
ATOM 2378 O O . MET A 1 297 ? 2.452 -10.708 -13.178 1.00 85.00 297 MET A O 1
ATOM 2382 N N . GLY A 1 298 ? 1.228 -9.866 -11.521 1.00 82.94 298 GLY A N 1
ATOM 2383 C CA . GLY A 1 298 ? 1.615 -10.892 -10.544 1.00 82.94 298 GLY A CA 1
ATOM 2384 C C . GLY A 1 298 ? 0.716 -12.134 -10.541 1.00 82.94 298 GLY A C 1
ATOM 2385 O O . GLY A 1 298 ? -0.480 -12.050 -10.817 1.00 82.94 298 GLY A O 1
ATOM 2386 N N . HIS A 1 299 ? 1.277 -13.286 -10.167 1.00 89.62 299 HIS A N 1
ATOM 2387 C CA . HIS A 1 299 ? 0.550 -14.524 -9.856 1.00 89.62 299 HIS A CA 1
ATOM 2388 C C . HIS A 1 299 ? 1.353 -15.355 -8.840 1.00 89.62 299 HIS A C 1
ATOM 2390 O O . HIS A 1 299 ? 2.577 -15.262 -8.803 1.00 89.62 299 HIS A O 1
ATOM 2396 N N . LEU A 1 300 ? 0.689 -16.174 -8.019 1.00 75.62 300 LEU A N 1
ATOM 2397 C CA . LEU A 1 300 ? 1.334 -16.961 -6.951 1.00 75.62 300 LEU A CA 1
ATOM 2398 C C . LEU A 1 300 ? 2.317 -18.034 -7.457 1.00 75.62 300 LEU A C 1
ATOM 2400 O O . LEU A 1 300 ? 3.252 -18.391 -6.750 1.00 75.62 300 LEU A O 1
ATOM 2404 N N . ILE A 1 301 ? 2.059 -18.585 -8.648 1.00 81.12 301 ILE A N 1
ATOM 2405 C CA . ILE A 1 301 ? 2.755 -19.769 -9.203 1.00 81.12 301 ILE A CA 1
ATOM 2406 C C . ILE A 1 301 ? 3.308 -19.535 -10.624 1.00 81.12 301 ILE A C 1
ATOM 2408 O O . ILE A 1 301 ? 4.194 -20.258 -11.072 1.00 81.12 301 ILE A O 1
ATOM 2412 N N . LEU A 1 302 ? 2.775 -18.557 -11.363 1.00 73.81 302 LEU A N 1
ATOM 2413 C CA . LEU A 1 302 ? 2.990 -18.424 -12.808 1.00 73.81 302 LEU A CA 1
ATOM 2414 C C . LEU A 1 302 ? 3.728 -17.120 -13.088 1.00 73.81 302 LEU A C 1
ATOM 2416 O O . LEU A 1 302 ? 3.303 -16.063 -12.637 1.00 73.81 302 LEU A O 1
ATOM 2420 N N . ASP A 1 303 ? 4.802 -17.184 -13.862 1.00 84.00 303 ASP A N 1
ATOM 2421 C CA . ASP A 1 303 ? 5.508 -15.992 -14.315 1.00 84.00 303 ASP A CA 1
ATOM 2422 C C . ASP A 1 303 ? 4.927 -15.526 -15.670 1.00 84.00 303 ASP A C 1
ATOM 2424 O O . ASP A 1 303 ? 4.844 -16.335 -16.602 1.00 84.00 303 ASP A O 1
ATOM 2428 N N . PRO A 1 304 ? 4.535 -14.246 -15.828 1.00 76.19 304 PRO A N 1
ATOM 2429 C CA . PRO A 1 304 ? 3.914 -13.733 -17.055 1.00 76.19 304 PRO A CA 1
ATOM 2430 C C . PRO A 1 304 ? 4.839 -13.742 -18.284 1.00 76.19 304 PRO A C 1
ATOM 2432 O O . PRO A 1 304 ? 4.358 -13.624 -19.413 1.00 76.19 304 PRO A O 1
ATOM 2435 N N . VAL A 1 305 ? 6.156 -13.867 -18.097 1.00 75.44 305 VAL A N 1
ATOM 2436 C CA . VAL A 1 305 ? 7.161 -13.956 -19.165 1.00 75.44 305 VAL A CA 1
ATOM 2437 C C . VAL A 1 305 ? 7.404 -15.413 -19.565 1.00 75.44 305 VAL A C 1
ATOM 2439 O O . VAL A 1 305 ? 7.520 -15.712 -20.756 1.00 75.44 305 VAL A O 1
ATOM 2442 N N . PHE A 1 306 ? 7.481 -16.331 -18.595 1.00 72.44 306 PHE A N 1
ATOM 2443 C CA . PHE A 1 306 ? 7.863 -17.727 -18.851 1.00 72.44 306 PHE A CA 1
ATOM 2444 C C . PHE A 1 306 ? 6.676 -18.689 -19.030 1.00 72.44 306 PHE A C 1
ATOM 2446 O O . PHE A 1 306 ? 6.781 -19.653 -19.795 1.00 72.44 306 PHE A O 1
ATOM 2453 N N . ASN A 1 307 ? 5.536 -18.442 -18.380 1.00 82.06 307 ASN A N 1
ATOM 2454 C CA . ASN A 1 307 ? 4.374 -19.328 -18.404 1.00 82.06 307 ASN A CA 1
ATOM 2455 C C . ASN A 1 307 ? 3.268 -18.776 -19.315 1.00 82.06 307 ASN A C 1
ATOM 2457 O O . ASN A 1 307 ? 2.502 -17.906 -18.921 1.00 82.06 307 ASN A O 1
ATOM 2461 N N . GLN A 1 308 ? 3.100 -19.354 -20.511 1.00 82.06 308 GLN A N 1
ATOM 2462 C CA . GLN A 1 308 ? 1.987 -19.002 -21.418 1.00 82.06 308 GLN A CA 1
ATOM 2463 C C . GLN A 1 308 ? 0.607 -19.134 -20.748 1.00 82.06 308 GLN A C 1
ATOM 2465 O O . GLN A 1 308 ? -0.278 -18.335 -21.027 1.00 82.06 308 GLN A O 1
ATOM 2470 N N . THR A 1 309 ? 0.443 -20.076 -19.815 1.00 86.50 309 THR A N 1
ATOM 2471 C CA . THR A 1 309 ? -0.779 -20.262 -19.015 1.00 86.50 309 THR A CA 1
ATOM 2472 C C . THR A 1 309 ? -1.184 -19.025 -18.204 1.00 86.50 309 THR A C 1
ATOM 2474 O O . THR A 1 309 ? -2.373 -18.832 -17.985 1.00 86.50 309 THR A O 1
ATOM 2477 N N . TYR A 1 310 ? -0.248 -18.132 -17.849 1.00 89.88 310 TYR A N 1
ATOM 2478 C CA . TYR A 1 310 ? -0.572 -16.828 -17.247 1.00 89.88 310 TYR A CA 1
ATOM 2479 C C . TYR A 1 310 ? -1.495 -15.983 -18.149 1.00 89.88 310 TYR A C 1
ATOM 2481 O O . TYR A 1 310 ? -2.294 -15.187 -17.674 1.00 89.88 310 TYR A O 1
ATOM 2489 N N . TRP A 1 311 ? -1.412 -16.151 -19.470 1.00 91.38 311 TRP A N 1
ATOM 2490 C CA . TRP A 1 311 ? -2.246 -15.428 -20.430 1.00 91.38 311 TRP A CA 1
ATOM 2491 C C . TRP A 1 311 ? -3.464 -16.247 -20.890 1.00 91.38 311 TRP A C 1
ATOM 2493 O O . TRP A 1 311 ? -4.085 -15.889 -21.883 1.00 91.38 311 TRP A O 1
ATOM 2503 N N . GLN A 1 312 ? -3.850 -17.333 -20.215 1.00 90.19 312 GLN A N 1
ATOM 2504 C CA . GLN A 1 312 ? -5.014 -18.156 -20.599 1.00 90.19 312 GLN A CA 1
ATOM 2505 C C . GLN A 1 312 ? -6.290 -17.746 -19.851 1.00 90.19 312 GLN A C 1
ATOM 2507 O O . GLN A 1 312 ? -6.938 -18.568 -19.210 1.00 90.19 312 GLN A O 1
ATOM 2512 N N . TYR A 1 313 ? -6.645 -16.461 -19.945 1.00 91.00 313 TYR A N 1
ATOM 2513 C CA . TYR A 1 313 ? -7.854 -15.884 -19.354 1.00 91.00 313 TYR A CA 1
ATOM 2514 C C . TYR A 1 313 ? -8.607 -14.999 -20.357 1.00 91.00 313 TYR A C 1
ATOM 2516 O O . TYR A 1 313 ? -8.019 -14.384 -21.248 1.00 91.00 313 TYR A O 1
ATOM 2524 N N . THR A 1 314 ? -9.920 -14.913 -20.182 1.00 89.06 314 THR A N 1
ATOM 2525 C CA . THR A 1 314 ? -10.847 -14.068 -20.940 1.00 89.06 314 THR A CA 1
ATOM 2526 C C . THR A 1 314 ? -11.529 -13.078 -19.991 1.00 89.06 314 THR A C 1
ATOM 2528 O O . THR A 1 314 ? -11.250 -13.056 -18.793 1.00 89.06 314 THR A O 1
ATOM 2531 N N . PHE A 1 315 ? -12.473 -12.274 -20.490 1.00 84.94 315 PHE A N 1
ATOM 2532 C CA . PHE A 1 315 ? -13.310 -11.447 -19.617 1.00 84.94 315 PHE A CA 1
ATOM 2533 C C . PHE A 1 315 ? -14.293 -12.242 -18.727 1.00 84.94 315 PHE A C 1
ATOM 2535 O O . PHE A 1 315 ? -14.806 -11.685 -17.759 1.00 84.94 315 PHE A O 1
ATOM 2542 N N . THR A 1 316 ? -14.474 -13.548 -18.969 1.00 83.31 316 THR A N 1
ATOM 2543 C CA . THR A 1 316 ? -15.185 -14.471 -18.064 1.00 83.31 316 THR A CA 1
ATOM 2544 C C . THR A 1 316 ? -14.502 -14.536 -16.699 1.00 83.31 316 THR A C 1
ATOM 2546 O O . THR A 1 316 ? -15.127 -14.301 -15.668 1.00 83.31 316 THR A O 1
ATOM 2549 N N . GLU A 1 317 ? -13.194 -14.797 -16.693 1.00 89.31 317 GLU A N 1
ATOM 2550 C CA . GLU A 1 317 ? -12.370 -14.895 -15.489 1.00 89.31 317 GLU A CA 1
ATOM 2551 C C . GLU A 1 317 ? -12.236 -13.539 -14.770 1.00 89.31 317 GLU A C 1
ATOM 2553 O O . GLU A 1 317 ? -12.177 -13.495 -13.542 1.00 89.31 317 GLU A O 1
ATOM 2558 N N . LEU A 1 318 ? -12.272 -12.422 -15.509 1.00 91.75 318 LEU A N 1
ATOM 2559 C CA . LEU A 1 318 ? -12.311 -11.077 -14.917 1.00 91.75 318 LEU A CA 1
ATOM 2560 C C . LEU A 1 318 ? -13.593 -10.854 -14.095 1.00 91.75 318 LEU A C 1
ATOM 2562 O O . LEU A 1 318 ? -13.534 -10.322 -12.986 1.00 91.75 318 LEU A O 1
ATOM 2566 N N . GLY A 1 319 ? -14.745 -11.292 -14.614 1.00 83.94 319 GLY A N 1
ATOM 2567 C CA . GLY A 1 319 ? -16.010 -11.263 -13.879 1.00 83.94 319 GLY A CA 1
ATOM 2568 C C . GLY A 1 319 ? -16.018 -12.224 -12.688 1.00 83.94 319 GLY A C 1
ATOM 2569 O O . GLY A 1 319 ? -16.340 -11.814 -11.580 1.00 83.94 319 GLY A O 1
ATOM 2570 N N . LEU A 1 320 ? -15.608 -13.479 -12.898 1.00 84.56 320 LEU A N 1
ATOM 2571 C CA . LEU A 1 320 ? -15.684 -14.552 -11.896 1.00 84.56 320 LEU A CA 1
ATOM 2572 C C . LEU A 1 320 ? -14.684 -14.459 -10.742 1.00 84.56 320 LEU A C 1
ATOM 2574 O O . LEU A 1 320 ? -14.965 -14.972 -9.658 1.00 84.56 320 LEU A O 1
ATOM 2578 N N . TYR A 1 321 ? -13.511 -13.866 -10.966 1.00 91.62 321 TYR A N 1
ATOM 2579 C CA . TYR A 1 321 ? -12.419 -13.888 -9.992 1.00 91.62 321 TYR A CA 1
ATOM 2580 C C . TYR A 1 321 ? -11.950 -12.484 -9.605 1.00 91.62 321 TYR A C 1
ATOM 2582 O O . TYR A 1 321 ? -11.866 -12.193 -8.410 1.00 91.62 321 TYR A O 1
ATOM 2590 N N . ASP A 1 322 ? -11.691 -11.592 -10.567 1.00 94.38 322 ASP A N 1
ATOM 2591 C CA . ASP A 1 322 ? -11.123 -10.268 -10.264 1.00 94.38 322 ASP A CA 1
ATOM 2592 C C . ASP A 1 322 ? -12.140 -9.353 -9.566 1.00 94.38 322 ASP A C 1
ATOM 2594 O O . ASP A 1 322 ? -11.865 -8.816 -8.486 1.00 94.38 322 ASP A O 1
ATOM 2598 N N . VAL A 1 323 ? -13.345 -9.221 -10.133 1.00 91.88 323 VAL A N 1
ATOM 2599 C CA . VAL A 1 323 ? -14.437 -8.421 -9.550 1.00 91.88 323 VAL A CA 1
ATOM 2600 C C . VAL A 1 323 ? -14.788 -8.864 -8.117 1.00 91.88 323 VAL A C 1
ATOM 2602 O O . VAL A 1 323 ? -14.742 -8.012 -7.218 1.00 91.88 323 VAL A O 1
ATOM 2605 N N . PRO A 1 324 ? -15.103 -10.146 -7.829 1.00 91.69 324 PRO A N 1
ATOM 2606 C CA . PRO A 1 324 ? -15.432 -10.577 -6.475 1.00 91.69 324 PRO A CA 1
ATOM 2607 C C . PRO A 1 324 ? -14.252 -10.498 -5.506 1.00 91.69 324 PRO A C 1
ATOM 2609 O O . PRO A 1 324 ? -14.479 -10.113 -4.357 1.00 91.69 324 PRO A O 1
ATOM 2612 N N . ALA A 1 325 ? -13.013 -10.782 -5.927 1.00 90.88 325 ALA A N 1
ATOM 2613 C CA . ALA A 1 325 ? -11.851 -10.654 -5.047 1.00 90.88 325 ALA A CA 1
ATOM 2614 C C . ALA A 1 325 ? -11.662 -9.205 -4.570 1.00 90.88 325 ALA A C 1
ATOM 2616 O O . ALA A 1 325 ? -11.541 -8.964 -3.365 1.00 90.88 325 ALA A O 1
ATOM 2617 N N . VAL A 1 326 ? -11.715 -8.228 -5.485 1.00 90.69 326 VAL A N 1
ATOM 2618 C CA . VAL A 1 326 ? -11.591 -6.801 -5.143 1.00 90.69 326 VAL A CA 1
ATOM 2619 C C . VAL A 1 326 ? -12.768 -6.325 -4.296 1.00 90.69 326 VAL A C 1
ATOM 2621 O O . VAL A 1 326 ? -12.545 -5.732 -3.243 1.00 90.69 326 VAL A O 1
ATOM 2624 N N . VAL A 1 327 ? -14.015 -6.602 -4.692 1.00 89.81 327 VAL A N 1
ATOM 2625 C CA . VAL A 1 327 ? -15.201 -6.167 -3.928 1.00 89.81 327 VAL A CA 1
ATOM 2626 C C . VAL A 1 327 ? -15.167 -6.726 -2.503 1.00 89.81 327 VAL A C 1
ATOM 2628 O O . VAL A 1 327 ? -15.322 -5.971 -1.544 1.00 89.81 327 VAL A O 1
ATOM 2631 N N . GLN A 1 328 ? -14.899 -8.024 -2.328 1.00 89.19 328 GLN A N 1
ATOM 2632 C CA . GLN A 1 328 ? -14.822 -8.632 -0.996 1.00 89.19 328 GLN A CA 1
ATOM 2633 C C . GLN A 1 328 ? -13.641 -8.101 -0.174 1.00 89.19 328 GLN A C 1
ATOM 2635 O O . GLN A 1 328 ? -13.776 -7.934 1.041 1.00 89.19 328 GLN A O 1
ATOM 2640 N N . TYR A 1 329 ? -12.499 -7.814 -0.806 1.00 87.12 329 TYR A N 1
ATOM 2641 C CA . TYR A 1 329 ? -11.356 -7.187 -0.144 1.00 87.12 329 TYR A CA 1
ATOM 2642 C C . TYR A 1 329 ? -11.703 -5.779 0.356 1.00 87.12 329 TYR A C 1
ATOM 2644 O O . TYR A 1 329 ? -11.506 -5.484 1.535 1.00 87.12 329 TYR A O 1
ATOM 2652 N N . VAL A 1 330 ? -12.295 -4.937 -0.497 1.00 84.12 330 VAL A N 1
ATOM 2653 C CA . VAL A 1 330 ? -12.713 -3.572 -0.146 1.00 84.12 330 VAL A CA 1
ATOM 2654 C C . VAL A 1 330 ? -13.723 -3.589 0.999 1.00 84.12 330 VAL A C 1
ATOM 2656 O O . VAL A 1 330 ? -13.533 -2.879 1.985 1.00 84.12 330 VAL A O 1
ATOM 2659 N N . LEU A 1 331 ? -14.753 -4.439 0.939 1.00 83.94 331 LEU A N 1
ATOM 2660 C CA . LEU A 1 331 ? -15.742 -4.572 2.019 1.00 83.94 331 LEU A CA 1
ATOM 2661 C C . LEU A 1 331 ? -15.097 -5.011 3.346 1.00 83.94 331 LEU A C 1
ATOM 2663 O O . LEU A 1 331 ? -15.452 -4.484 4.399 1.00 83.94 331 LEU A O 1
ATOM 2667 N N . ARG A 1 332 ? -14.106 -5.914 3.300 1.00 83.25 332 ARG A N 1
ATOM 2668 C CA . ARG A 1 332 ? -13.355 -6.389 4.476 1.00 83.25 332 ARG A CA 1
ATOM 2669 C C . ARG A 1 332 ? -12.452 -5.312 5.084 1.00 83.25 332 ARG A C 1
ATOM 2671 O O . ARG A 1 332 ? -12.386 -5.210 6.304 1.00 83.25 332 ARG A O 1
ATOM 2678 N N . VAL A 1 333 ? -11.758 -4.523 4.260 1.00 77.06 333 VAL A N 1
ATOM 2679 C CA . VAL A 1 333 ? -10.853 -3.453 4.728 1.00 77.06 333 VAL A CA 1
ATOM 2680 C C . VAL A 1 333 ? -11.627 -2.228 5.226 1.00 77.06 333 VAL A C 1
ATOM 2682 O O . VAL A 1 333 ? -11.202 -1.575 6.178 1.00 77.06 333 VAL A O 1
ATOM 2685 N N . THR A 1 334 ? -12.773 -1.922 4.614 1.00 75.12 334 THR A N 1
ATOM 2686 C CA . THR A 1 334 ? -13.609 -0.758 4.971 1.00 75.12 334 THR A CA 1
ATOM 2687 C C . THR A 1 334 ? -14.686 -1.057 6.017 1.00 75.12 334 THR A C 1
ATOM 2689 O O . THR A 1 334 ? -15.308 -0.125 6.526 1.00 75.12 334 THR A O 1
ATOM 2692 N N . ASP A 1 335 ? -14.890 -2.333 6.359 1.00 76.31 335 ASP A N 1
ATOM 2693 C CA . ASP A 1 335 ? -15.923 -2.823 7.284 1.00 76.31 335 ASP A CA 1
ATOM 2694 C C . ASP A 1 335 ? -17.343 -2.381 6.867 1.00 76.31 335 ASP A C 1
ATOM 2696 O O . ASP A 1 335 ? -18.136 -1.848 7.649 1.00 76.31 335 ASP A O 1
ATOM 2700 N N . LYS A 1 336 ? -17.644 -2.538 5.569 1.00 78.19 336 LYS A N 1
ATOM 2701 C CA . LYS A 1 336 ? -18.913 -2.127 4.944 1.00 78.19 336 LYS A CA 1
ATOM 2702 C C . LYS A 1 336 ? -19.710 -3.321 4.441 1.00 78.19 336 LYS A C 1
ATOM 2704 O O . LYS A 1 336 ? -19.160 -4.337 4.036 1.00 78.19 336 LYS A O 1
ATOM 2709 N N . SER A 1 337 ? -21.033 -3.160 4.415 1.00 82.44 337 SER A N 1
ATOM 2710 C CA . SER A 1 337 ? -21.968 -4.156 3.877 1.00 82.44 337 SER A CA 1
ATOM 2711 C C . SER A 1 337 ? -22.199 -4.042 2.367 1.00 82.44 337 SER A C 1
ATOM 2713 O O . SER A 1 337 ? -22.690 -4.994 1.768 1.00 82.44 337 SER A O 1
ATOM 2715 N N . SER A 1 338 ? -21.884 -2.894 1.758 1.00 83.50 338 SER A N 1
ATOM 2716 C CA . SER A 1 338 ? -21.978 -2.679 0.311 1.00 83.50 338 SER A CA 1
ATOM 2717 C C . SER A 1 338 ? -21.012 -1.595 -0.175 1.00 83.50 338 SER A C 1
ATOM 2719 O O . SER A 1 338 ? -20.631 -0.707 0.593 1.00 83.50 338 SER A O 1
ATOM 2721 N N . VAL A 1 339 ? -20.668 -1.645 -1.460 1.00 85.25 339 VAL A N 1
ATOM 2722 C CA . VAL A 1 339 ? -19.765 -0.723 -2.164 1.00 85.25 339 VAL A CA 1
ATOM 2723 C C . VAL A 1 339 ? -20.456 -0.150 -3.402 1.00 85.25 339 VAL A C 1
ATOM 2725 O O . VAL A 1 339 ? -21.271 -0.838 -4.007 1.00 85.25 339 VAL A O 1
ATOM 2728 N N . ALA A 1 340 ? -20.169 1.093 -3.790 1.00 83.38 340 ALA A N 1
ATOM 2729 C CA . ALA A 1 340 ? -20.607 1.594 -5.094 1.00 83.38 340 ALA A CA 1
ATOM 2730 C C . ALA A 1 340 ? -19.646 1.092 -6.181 1.00 83.38 340 ALA A C 1
ATOM 2732 O O . ALA A 1 340 ? -18.431 1.168 -5.997 1.00 83.38 340 ALA A O 1
ATOM 2733 N N . TYR A 1 341 ? -20.166 0.598 -7.301 1.00 84.88 341 TYR A N 1
ATOM 2734 C CA . TYR A 1 341 ? -19.359 0.114 -8.421 1.00 84.88 341 TYR A CA 1
ATOM 2735 C C . TYR A 1 341 ? -19.646 0.947 -9.661 1.00 84.88 341 TYR A C 1
ATOM 2737 O O . TYR A 1 341 ? -20.796 1.046 -10.087 1.00 84.88 341 TYR A O 1
ATOM 2745 N N . ILE A 1 342 ? -18.596 1.508 -10.250 1.00 80.62 342 ILE A N 1
ATOM 2746 C CA . ILE A 1 342 ? -18.641 2.185 -11.544 1.00 80.62 342 ILE A CA 1
ATOM 2747 C C . ILE A 1 342 ? -17.696 1.420 -12.464 1.00 80.62 342 ILE A C 1
ATOM 2749 O O . ILE A 1 342 ? -16.487 1.385 -12.231 1.00 80.62 342 ILE A O 1
ATOM 2753 N N . GLY A 1 343 ? -18.261 0.765 -13.472 1.00 77.31 343 GLY A N 1
ATOM 2754 C CA . GLY A 1 343 ? -17.504 0.108 -14.530 1.00 77.31 343 GLY A CA 1
ATOM 2755 C C . GLY A 1 343 ? -17.534 0.956 -15.791 1.00 77.31 343 GLY A C 1
ATOM 2756 O O . GLY A 1 343 ? -18.564 1.555 -16.094 1.00 77.31 343 GLY A O 1
ATOM 2757 N N . HIS A 1 344 ? -16.421 0.997 -16.520 1.00 76.25 344 HIS A N 1
ATOM 2758 C CA . HIS A 1 344 ? -16.364 1.518 -17.881 1.00 76.25 344 HIS A CA 1
ATOM 2759 C C . HIS A 1 344 ? -15.979 0.407 -18.858 1.00 76.25 344 HIS A C 1
ATOM 2761 O O . HIS A 1 344 ? -14.995 -0.301 -18.632 1.00 76.25 344 HIS A O 1
ATOM 2767 N N . SER A 1 345 ? -16.728 0.271 -19.959 1.00 79.19 345 SER A N 1
ATOM 2768 C CA . SER A 1 345 ? -16.462 -0.716 -21.012 1.00 79.19 345 SER A CA 1
ATOM 2769 C C . SER A 1 345 ? -16.318 -2.129 -20.421 1.00 79.19 345 SER A C 1
ATOM 2771 O O . SER A 1 345 ? -17.261 -2.643 -19.821 1.00 79.19 345 SER A O 1
ATOM 2773 N N . LEU A 1 346 ? -15.132 -2.734 -20.516 1.00 82.62 346 LEU A N 1
ATOM 2774 C CA . LEU A 1 346 ? -14.822 -4.049 -19.955 1.00 82.62 346 LEU A CA 1
ATOM 2775 C C . LEU A 1 346 ? -15.100 -4.152 -18.443 1.00 82.62 346 LEU A C 1
ATOM 2777 O O . LEU A 1 346 ? -15.517 -5.211 -17.979 1.00 82.62 346 LEU A O 1
ATOM 2781 N N . GLY A 1 347 ? -14.933 -3.064 -17.683 1.00 82.25 347 GLY A N 1
ATOM 2782 C CA . GLY A 1 347 ? -15.329 -3.004 -16.276 1.00 82.25 347 GLY A CA 1
ATOM 2783 C C . GLY A 1 347 ? -16.831 -3.235 -16.081 1.00 82.25 347 GLY A C 1
ATOM 2784 O O . GLY A 1 347 ? -17.237 -3.999 -15.211 1.00 82.25 347 GLY A O 1
ATOM 2785 N N . SER A 1 348 ? -17.669 -2.642 -16.932 1.00 79.75 348 SER A N 1
ATOM 2786 C CA . SER A 1 348 ? -19.120 -2.866 -16.919 1.00 79.75 348 SER A CA 1
ATOM 2787 C C . SER A 1 348 ? -19.448 -4.320 -17.266 1.00 79.75 348 SER A C 1
ATOM 2789 O O . SER A 1 348 ? -20.174 -4.985 -16.529 1.00 79.75 348 SER A O 1
ATOM 2791 N N . THR A 1 349 ? -18.863 -4.837 -18.351 1.00 80.00 349 THR A N 1
ATOM 2792 C CA . THR A 1 349 ? -19.077 -6.211 -18.836 1.00 80.00 349 THR A CA 1
ATOM 2793 C C . THR A 1 349 ? -18.669 -7.262 -17.799 1.00 80.00 349 THR A C 1
ATOM 2795 O O . THR A 1 349 ? -19.406 -8.221 -17.580 1.00 80.00 349 THR A O 1
ATOM 2798 N N . ALA A 1 350 ? -17.553 -7.066 -17.088 1.00 85.88 350 ALA A N 1
ATOM 2799 C CA . ALA A 1 350 ? -17.121 -7.965 -16.017 1.00 85.88 350 ALA A CA 1
ATOM 2800 C C . ALA A 1 350 ? -18.134 -8.030 -14.854 1.00 85.88 350 ALA A C 1
ATOM 2802 O O . ALA A 1 350 ? -18.386 -9.112 -14.321 1.00 85.88 350 ALA A O 1
ATOM 2803 N N . MET A 1 351 ? -18.769 -6.907 -14.489 1.00 82.38 351 MET A N 1
ATOM 2804 C CA . MET A 1 351 ? -19.862 -6.916 -13.507 1.00 82.38 351 MET A CA 1
ATOM 2805 C C . MET A 1 351 ? -21.121 -7.603 -14.049 1.00 82.38 351 MET A C 1
ATOM 2807 O O . MET A 1 351 ? -21.730 -8.381 -13.319 1.00 82.38 351 MET A O 1
ATOM 2811 N N . PHE A 1 352 ? -21.495 -7.389 -15.316 1.00 77.50 352 PHE A N 1
ATOM 2812 C CA . PHE A 1 352 ? -22.628 -8.107 -15.914 1.00 77.50 352 PHE A CA 1
ATOM 2813 C C . PHE A 1 352 ? -22.422 -9.627 -15.885 1.00 77.50 352 PHE A C 1
ATOM 2815 O O . PHE A 1 352 ? -23.339 -10.347 -15.497 1.00 77.50 352 PHE A O 1
ATOM 2822 N N . ILE A 1 353 ? -21.215 -10.122 -16.179 1.00 77.06 353 ILE A N 1
ATOM 2823 C CA . ILE A 1 353 ? -20.864 -11.549 -16.042 1.00 77.06 353 ILE A CA 1
ATOM 2824 C C . ILE A 1 353 ? -21.031 -12.014 -14.594 1.00 77.06 353 ILE A C 1
ATOM 2826 O O . ILE A 1 353 ? -21.683 -13.027 -14.342 1.00 77.06 353 ILE A O 1
ATOM 2830 N N . GLN A 1 354 ? -20.493 -11.258 -13.635 1.00 82.44 354 GLN A N 1
ATOM 2831 C CA . GLN A 1 354 ? -20.583 -11.602 -12.218 1.00 82.44 354 GLN A CA 1
ATOM 2832 C C . GLN A 1 354 ? -22.036 -11.654 -11.715 1.00 82.44 354 GLN A C 1
ATOM 2834 O O . GLN A 1 354 ? -22.381 -12.565 -10.966 1.00 82.44 354 GLN A O 1
ATOM 2839 N N . LEU A 1 355 ? -22.900 -10.726 -12.137 1.00 75.00 355 LEU A N 1
ATOM 2840 C CA . LEU A 1 355 ? -24.322 -10.714 -11.770 1.00 75.00 355 LEU A CA 1
ATOM 2841 C C . LEU A 1 355 ? -25.130 -11.797 -12.503 1.00 75.00 355 LEU A C 1
ATOM 2843 O O . LEU A 1 355 ? -26.028 -12.383 -11.904 1.00 75.00 355 LEU A O 1
ATOM 2847 N N . SER A 1 356 ? -24.778 -12.116 -13.752 1.00 68.25 356 SER A N 1
ATOM 2848 C CA . SER A 1 356 ? -25.418 -13.191 -14.526 1.00 68.25 356 SER A CA 1
ATOM 2849 C C . SER A 1 356 ? -25.138 -14.573 -13.935 1.00 68.25 356 SER A C 1
ATOM 2851 O O . SER A 1 356 ? -26.025 -15.427 -13.864 1.00 68.25 356 SER A O 1
ATOM 2853 N N . LEU A 1 357 ? -23.898 -14.799 -13.490 1.00 68.06 357 LEU A N 1
ATOM 2854 C CA . LEU A 1 357 ? -23.460 -16.077 -12.928 1.00 68.06 357 LEU A CA 1
ATOM 2855 C C . LEU A 1 357 ? -23.771 -16.200 -11.427 1.00 68.06 357 LEU A C 1
ATOM 2857 O O . LEU A 1 357 ? -24.068 -17.301 -10.964 1.00 68.06 357 LEU A O 1
ATOM 2861 N N . ILE A 1 358 ? -23.724 -15.095 -10.671 1.00 72.88 358 ILE A N 1
ATOM 2862 C CA . ILE A 1 358 ? -23.900 -15.056 -9.208 1.00 72.88 358 ILE A CA 1
ATOM 2863 C C . ILE A 1 358 ? -24.826 -13.876 -8.820 1.00 72.88 358 ILE A C 1
ATOM 2865 O O . ILE A 1 358 ? -24.355 -12.851 -8.312 1.00 72.88 358 ILE A O 1
ATOM 2869 N N . PRO A 1 359 ? -26.156 -13.980 -9.030 1.00 66.69 359 PRO A N 1
ATOM 2870 C CA . PRO A 1 359 ? -27.093 -12.874 -8.795 1.00 66.69 359 PRO A CA 1
ATOM 2871 C C . PRO A 1 359 ? -27.103 -12.356 -7.350 1.00 66.69 359 PRO A C 1
ATOM 2873 O O . PRO A 1 359 ? -27.258 -11.160 -7.108 1.00 66.69 359 PRO A O 1
ATOM 2876 N N . GLU A 1 360 ? -26.854 -13.217 -6.356 1.00 73.56 360 GLU A N 1
ATOM 2877 C CA . GLU A 1 360 ? -26.759 -12.819 -4.947 1.00 73.56 360 GLU A CA 1
ATOM 2878 C C . GLU A 1 360 ? -25.569 -11.896 -4.632 1.00 73.56 360 GLU A C 1
ATOM 2880 O O . GLU A 1 360 ? -25.424 -11.448 -3.489 1.00 73.56 360 GLU A O 1
ATOM 2885 N N . PHE A 1 361 ? -24.708 -11.613 -5.611 1.00 77.81 361 PHE A N 1
ATOM 2886 C CA . PHE A 1 361 ? -23.642 -10.627 -5.515 1.00 77.81 361 PHE A CA 1
ATOM 2887 C C . PHE A 1 361 ? -24.171 -9.179 -5.553 1.00 77.81 361 PHE A C 1
ATOM 2889 O O . PHE A 1 361 ? -23.575 -8.308 -4.918 1.00 77.81 361 PHE A O 1
ATOM 2896 N N . GLU A 1 362 ? -25.337 -8.929 -6.168 1.00 74.69 362 GLU A N 1
ATOM 2897 C CA . GLU A 1 362 ? -26.008 -7.613 -6.232 1.00 74.69 362 GLU A CA 1
ATOM 2898 C C . GLU A 1 362 ? -26.174 -6.967 -4.844 1.00 74.69 362 GLU A C 1
ATOM 2900 O O . GLU A 1 362 ? -25.950 -5.771 -4.651 1.00 74.69 362 GLU A O 1
ATOM 2905 N N . ARG A 1 363 ? -26.448 -7.773 -3.806 1.00 80.50 363 ARG A N 1
ATOM 2906 C CA . ARG A 1 363 ? -26.600 -7.281 -2.423 1.00 80.50 363 ARG A CA 1
ATOM 2907 C C . ARG A 1 363 ? -25.368 -6.531 -1.892 1.00 80.50 363 ARG A C 1
ATOM 2909 O O . ARG A 1 363 ? -25.510 -5.760 -0.943 1.00 80.50 363 ARG A O 1
ATOM 2916 N N . LEU A 1 364 ? -24.190 -6.775 -2.475 1.00 83.56 364 LEU A N 1
ATOM 2917 C CA . LEU A 1 364 ? -22.908 -6.171 -2.111 1.00 83.56 364 LEU A CA 1
ATOM 2918 C C . LEU A 1 364 ? -22.610 -4.874 -2.885 1.00 83.56 364 LEU A C 1
ATOM 2920 O O . LEU A 1 364 ? -21.718 -4.132 -2.478 1.00 83.56 364 LEU A O 1
ATOM 2924 N N . VAL A 1 365 ? -23.336 -4.576 -3.968 1.00 78.69 365 VAL A N 1
ATOM 2925 C CA . VAL A 1 365 ? -23.013 -3.494 -4.913 1.00 78.69 365 VAL A CA 1
ATOM 2926 C C . VAL A 1 365 ? -24.165 -2.493 -5.001 1.00 78.69 365 VAL A C 1
ATOM 2928 O O . VAL A 1 365 ? -25.220 -2.806 -5.540 1.00 78.69 365 VAL A O 1
ATOM 2931 N N . LYS A 1 366 ? -24.003 -1.288 -4.434 1.00 76.69 366 LYS A N 1
ATOM 2932 C CA . LYS A 1 366 ? -25.072 -0.274 -4.329 1.00 76.69 366 LYS A CA 1
ATOM 2933 C C . LYS A 1 366 ? -24.527 1.163 -4.447 1.00 76.69 366 LYS A C 1
ATOM 2935 O O . LYS A 1 366 ? -23.966 1.659 -3.465 1.00 76.69 366 LYS A O 1
ATOM 2940 N N . PRO A 1 367 ? -24.759 1.881 -5.567 1.00 73.81 367 PRO A N 1
ATOM 2941 C CA . PRO A 1 367 ? -25.305 1.407 -6.851 1.00 73.81 367 PRO A CA 1
ATOM 2942 C C . PRO A 1 367 ? -24.278 0.620 -7.686 1.00 73.81 367 PRO A C 1
ATOM 2944 O O . PRO A 1 367 ? -23.077 0.691 -7.417 1.00 73.81 367 PRO A O 1
ATOM 2947 N N . PHE A 1 368 ? -24.759 -0.064 -8.729 1.00 76.81 368 PHE A N 1
ATOM 2948 C CA . PHE A 1 368 ? -23.977 -0.389 -9.925 1.00 76.81 368 PHE A CA 1
ATOM 2949 C C . PHE A 1 368 ? -24.284 0.653 -11.011 1.00 76.81 368 PHE A C 1
ATOM 2951 O O . PHE A 1 368 ? -25.452 0.918 -11.297 1.00 76.81 368 PHE A O 1
ATOM 2958 N N . ILE A 1 369 ? -23.236 1.252 -11.577 1.00 72.12 369 ILE A N 1
ATOM 2959 C CA . ILE A 1 369 ? -23.291 2.205 -12.688 1.00 72.12 369 ILE A CA 1
ATOM 2960 C C . ILE A 1 369 ? -22.465 1.619 -13.836 1.00 72.12 369 ILE A C 1
ATOM 2962 O O . ILE A 1 369 ? -21.259 1.393 -13.685 1.00 72.12 369 ILE A O 1
ATOM 2966 N N . ALA A 1 370 ? -23.123 1.360 -14.966 1.00 66.31 370 ALA A N 1
ATOM 2967 C CA . ALA A 1 370 ? -22.505 0.823 -16.173 1.00 66.31 370 ALA A CA 1
ATOM 2968 C C . ALA A 1 370 ? -22.290 1.943 -17.199 1.00 66.31 370 ALA A C 1
ATOM 2970 O O . ALA A 1 370 ? -23.248 2.441 -17.792 1.00 66.31 370 ALA A O 1
ATOM 2971 N N . LEU A 1 371 ? -21.029 2.321 -17.416 1.00 64.31 371 LEU A N 1
ATOM 2972 C CA . LEU A 1 371 ? -20.634 3.311 -18.415 1.00 64.31 371 LEU A CA 1
ATOM 2973 C C . LEU A 1 371 ? -20.209 2.577 -19.686 1.00 64.31 371 LEU A C 1
ATOM 2975 O O . LEU A 1 371 ? -19.241 1.808 -19.657 1.00 64.31 371 LEU A O 1
ATOM 2979 N N . ALA A 1 372 ? -20.929 2.798 -20.787 1.00 67.19 372 ALA A N 1
ATOM 2980 C CA . ALA A 1 372 ? -20.635 2.188 -22.083 1.00 67.19 372 ALA A CA 1
ATOM 2981 C C . ALA A 1 372 ? -20.363 0.665 -22.029 1.00 67.19 372 ALA A C 1
ATOM 2983 O O . ALA A 1 372 ? -19.277 0.225 -22.421 1.00 67.19 372 ALA A O 1
ATOM 2984 N N . PRO A 1 373 ? -21.283 -0.146 -21.477 1.00 67.81 373 PRO A N 1
ATOM 2985 C CA . PRO A 1 373 ? -21.104 -1.591 -21.435 1.00 67.81 373 PRO A CA 1
ATOM 2986 C C . PRO A 1 373 ? -21.058 -2.201 -22.835 1.00 67.81 373 PRO A C 1
ATOM 2988 O O . PRO A 1 373 ? -21.612 -1.647 -23.781 1.00 67.81 373 PRO A O 1
ATOM 2991 N N . PHE A 1 374 ? -20.432 -3.374 -22.940 1.00 71.00 374 PHE A N 1
ATOM 2992 C CA . PHE A 1 374 ? -20.530 -4.204 -24.134 1.00 71.00 374 PHE A CA 1
ATOM 2993 C C . PHE A 1 374 ? -20.968 -5.612 -23.759 1.00 71.00 374 PHE A C 1
ATOM 2995 O O . PHE A 1 374 ? -20.272 -6.335 -23.044 1.00 71.00 374 PHE A O 1
ATOM 3002 N N . VAL A 1 375 ? -22.165 -5.962 -24.202 1.00 62.81 375 VAL A N 1
ATOM 3003 C CA . VAL A 1 375 ? -22.851 -7.217 -23.890 1.00 62.81 375 VAL A CA 1
ATOM 3004 C C . VAL A 1 375 ? -23.199 -7.863 -25.230 1.00 62.81 375 VAL A C 1
ATOM 3006 O O . VAL A 1 375 ? -22.630 -8.903 -25.570 1.00 62.81 375 VAL A O 1
ATOM 3009 N N . PHE A 1 376 ? -23.955 -7.165 -26.081 1.00 65.00 376 PHE A N 1
ATOM 3010 C CA . PHE A 1 376 ? -23.980 -7.427 -27.525 1.00 65.00 376 PHE A CA 1
ATOM 3011 C C . PHE A 1 376 ? -22.939 -6.569 -28.271 1.00 65.00 376 PHE A C 1
ATOM 3013 O O . PHE A 1 376 ? -22.522 -5.511 -27.801 1.00 65.00 376 PHE A O 1
ATOM 3020 N N . MET A 1 377 ? -22.459 -7.060 -29.419 1.00 66.12 377 MET A N 1
ATOM 3021 C CA . MET A 1 377 ? -21.436 -6.398 -30.257 1.00 66.12 377 MET A CA 1
ATOM 3022 C C . MET A 1 377 ? -21.699 -6.623 -31.757 1.00 66.12 377 MET A C 1
ATOM 3024 O O . MET A 1 377 ? -20.779 -6.700 -32.575 1.00 66.12 377 MET A O 1
ATOM 3028 N N . SER A 1 378 ? -22.968 -6.817 -32.110 1.00 63.78 378 SER A N 1
ATOM 3029 C CA . SER A 1 378 ? -23.408 -7.256 -33.435 1.00 63.78 378 SER A CA 1
ATOM 3030 C C . SER A 1 378 ? -23.476 -6.127 -34.471 1.00 63.78 378 SER A C 1
ATOM 3032 O O . SER A 1 378 ? -23.467 -6.407 -35.671 1.00 63.78 378 SER A O 1
ATOM 3034 N N . HIS A 1 379 ? -23.457 -4.865 -34.028 1.00 64.38 379 HIS A N 1
ATOM 3035 C CA . HIS A 1 379 ? -23.620 -3.675 -34.868 1.00 64.38 379 HIS A CA 1
ATOM 3036 C C . HIS A 1 379 ? -22.400 -2.737 -34.874 1.00 64.38 379 HIS A C 1
ATOM 3038 O O . HIS A 1 379 ? -22.485 -1.607 -35.363 1.00 64.38 379 HIS A O 1
ATOM 3044 N N . MET A 1 380 ? -21.245 -3.201 -34.383 1.00 64.00 380 MET A N 1
ATOM 3045 C CA . MET A 1 380 ? -19.990 -2.441 -34.375 1.00 64.00 380 MET A CA 1
ATOM 3046 C C . MET A 1 380 ? -19.650 -1.850 -35.760 1.00 64.00 380 MET A C 1
ATOM 3048 O O . MET A 1 380 ? -19.616 -2.544 -36.783 1.00 64.00 380 MET A O 1
ATOM 3052 N N . THR A 1 381 ? -19.309 -0.561 -35.793 1.00 63.38 381 THR A N 1
ATOM 3053 C CA . THR A 1 381 ? -18.820 0.163 -36.982 1.00 63.38 381 THR A CA 1
ATOM 3054 C C . THR A 1 381 ? -17.327 0.521 -36.926 1.00 63.38 381 THR A C 1
ATOM 3056 O O . THR A 1 381 ? -16.740 0.819 -37.967 1.00 63.38 381 THR A O 1
ATOM 3059 N N . SER A 1 382 ? -16.684 0.391 -35.758 1.00 65.88 382 SER A N 1
ATOM 3060 C CA . SER A 1 382 ? -15.236 0.528 -35.544 1.00 65.88 382 SER A CA 1
ATOM 3061 C C . SER A 1 382 ? -14.426 -0.391 -36.464 1.00 65.88 382 SER A C 1
ATOM 3063 O O . SER A 1 382 ? -14.835 -1.508 -36.794 1.00 65.88 382 SER A O 1
ATOM 3065 N N . THR A 1 383 ? -13.224 0.055 -36.846 1.00 63.22 383 THR A N 1
ATOM 3066 C CA . THR A 1 383 ? -12.327 -0.711 -37.728 1.00 63.22 383 THR A CA 1
ATOM 3067 C C . THR A 1 383 ? -11.879 -2.044 -37.117 1.00 63.22 383 THR A C 1
ATOM 3069 O O . THR A 1 383 ? -11.566 -2.983 -37.854 1.00 63.22 383 THR A O 1
ATOM 3072 N N . LEU A 1 384 ? -11.944 -2.170 -35.785 1.00 64.25 384 LEU A N 1
ATOM 3073 C CA . LEU A 1 384 ? -11.649 -3.401 -35.049 1.00 64.25 384 LEU A CA 1
ATOM 3074 C C . LEU A 1 384 ? -12.553 -4.579 -35.453 1.00 64.25 384 LEU A C 1
ATOM 3076 O O . LEU A 1 384 ? -12.105 -5.729 -35.407 1.00 64.25 384 LEU A O 1
ATOM 3080 N N . ARG A 1 385 ? -13.776 -4.316 -35.943 1.00 68.12 385 ARG A N 1
ATOM 3081 C CA . ARG A 1 385 ? -14.733 -5.351 -36.379 1.00 68.12 385 ARG A CA 1
ATOM 3082 C C . ARG A 1 385 ? -14.197 -6.286 -37.466 1.00 68.12 385 ARG A C 1
ATOM 3084 O O . ARG A 1 385 ? -14.683 -7.400 -37.602 1.00 68.12 385 ARG A O 1
ATOM 3091 N N . TYR A 1 386 ? -13.205 -5.843 -38.241 1.00 65.88 386 TYR A N 1
ATOM 3092 C CA . TYR A 1 386 ? -12.578 -6.654 -39.289 1.00 65.88 386 TYR A CA 1
ATOM 3093 C C . TYR A 1 386 ? -11.405 -7.505 -38.782 1.00 65.88 386 TYR A C 1
ATOM 3095 O O . TYR A 1 386 ? -11.020 -8.457 -39.453 1.00 65.88 386 TYR A O 1
ATOM 3103 N N . ALA A 1 387 ? -10.818 -7.166 -37.630 1.00 61.72 387 ALA A N 1
ATOM 3104 C CA . ALA A 1 387 ? -9.634 -7.833 -37.083 1.00 61.72 387 ALA A CA 1
ATOM 3105 C C . ALA A 1 387 ? -9.970 -8.846 -35.974 1.00 61.72 387 ALA A C 1
ATOM 3107 O O . ALA A 1 387 ? -9.258 -9.834 -35.807 1.00 61.72 387 ALA A O 1
ATOM 3108 N N . LEU A 1 388 ? -11.050 -8.616 -35.224 1.00 68.50 388 LEU A N 1
ATOM 3109 C CA . LEU A 1 388 ? -11.427 -9.433 -34.065 1.00 68.50 388 LEU A CA 1
ATOM 3110 C C . LEU A 1 388 ? -12.094 -10.789 -34.396 1.00 68.50 388 LEU A C 1
ATOM 3112 O O . LEU A 1 388 ? -11.817 -11.742 -33.671 1.00 68.50 388 LEU A O 1
ATOM 3116 N N . PRO A 1 389 ? -12.877 -10.968 -35.485 1.00 66.50 389 PRO A N 1
ATOM 3117 C CA . PRO A 1 389 ? -13.486 -12.265 -35.821 1.00 66.50 389 PRO A CA 1
ATOM 3118 C C . PRO A 1 389 ? -12.509 -13.408 -36.164 1.00 66.50 389 PRO A C 1
ATOM 3120 O O . PRO A 1 389 ? -12.943 -14.544 -36.348 1.00 66.50 389 PRO A O 1
ATOM 3123 N N . PHE A 1 390 ? -11.194 -13.160 -36.219 1.00 69.19 390 PHE A N 1
ATOM 3124 C CA . PHE A 1 390 ? -10.156 -14.190 -36.380 1.00 69.19 390 PHE A CA 1
ATOM 3125 C C . PHE A 1 390 ? -9.841 -14.934 -35.065 1.00 69.19 390 PHE A C 1
ATOM 3127 O O . PHE A 1 390 ? -8.680 -15.218 -34.760 1.00 69.19 390 PHE A O 1
ATOM 3134 N N . GLU A 1 391 ? -10.879 -15.266 -34.294 1.00 71.62 391 GLU A N 1
ATOM 3135 C CA . GLU A 1 391 ? -10.788 -15.899 -32.973 1.00 71.62 391 GLU A CA 1
ATOM 3136 C C . GLU A 1 391 ? -9.826 -17.103 -32.927 1.00 71.62 391 GLU A C 1
ATOM 3138 O O . GLU A 1 391 ? -8.914 -17.044 -32.100 1.00 71.62 391 GLU A O 1
ATOM 3143 N N . PRO A 1 392 ? -9.896 -18.109 -33.833 1.00 70.44 392 PRO A N 1
ATOM 3144 C CA . PRO A 1 392 ? -9.034 -19.294 -33.747 1.00 70.44 392 PRO A CA 1
ATOM 3145 C C . PRO A 1 392 ? -7.538 -18.975 -33.846 1.00 70.44 392 PRO A C 1
ATOM 3147 O O . PRO A 1 392 ? -6.695 -19.719 -33.346 1.00 70.44 392 PRO A O 1
ATOM 3150 N N . THR A 1 393 ? -7.187 -17.861 -34.493 1.00 75.44 393 THR A N 1
ATOM 3151 C CA . THR A 1 393 ? -5.809 -17.366 -34.558 1.00 75.44 393 THR A CA 1
ATOM 3152 C C . THR A 1 393 ? -5.416 -16.710 -33.235 1.00 75.44 393 THR A C 1
ATOM 3154 O O . THR A 1 393 ? -4.328 -16.966 -32.725 1.00 75.44 393 THR A O 1
ATOM 3157 N N . LEU A 1 394 ? -6.295 -15.886 -32.657 1.00 76.31 394 LEU A N 1
ATOM 3158 C CA . LEU A 1 394 ? -6.042 -15.170 -31.402 1.00 76.31 394 LEU A CA 1
ATOM 3159 C C . LEU A 1 394 ? -5.903 -16.133 -30.212 1.00 76.31 394 LEU A C 1
ATOM 3161 O O . LEU A 1 394 ? -4.952 -16.009 -29.438 1.00 76.31 394 LEU A O 1
ATOM 3165 N N . SER A 1 395 ? -6.781 -17.134 -30.103 1.00 78.06 395 SER A N 1
ATOM 3166 C CA . SER A 1 395 ? -6.717 -18.161 -29.055 1.00 78.06 395 SER A CA 1
ATOM 3167 C C . SER A 1 395 ? -5.481 -19.071 -29.203 1.00 78.06 395 SER A C 1
ATOM 3169 O O . SER A 1 395 ? -4.807 -19.378 -28.215 1.00 78.06 395 SER A O 1
ATOM 3171 N N . SER A 1 396 ? -5.075 -19.410 -30.433 1.00 77.69 396 SER A N 1
ATOM 3172 C CA . SER A 1 396 ? -3.919 -20.292 -30.690 1.00 77.69 396 SER A CA 1
ATOM 3173 C C . SER A 1 396 ? -2.560 -19.765 -30.204 1.00 77.69 396 SER A C 1
ATOM 3175 O O . SER A 1 396 ? -1.677 -20.571 -29.904 1.00 77.69 396 SER A O 1
ATOM 3177 N N . TYR A 1 397 ? -2.342 -18.443 -30.139 1.00 74.00 397 TYR A N 1
ATOM 3178 C CA . TYR A 1 397 ? -1.008 -17.894 -29.840 1.00 74.00 397 TYR A CA 1
ATOM 3179 C C . TYR A 1 397 ? -0.748 -17.569 -28.364 1.00 74.00 397 TYR A C 1
ATOM 3181 O O . TYR A 1 397 ? 0.422 -17.553 -27.987 1.00 74.00 397 TYR A O 1
ATOM 3189 N N . THR A 1 398 ? -1.787 -17.380 -27.537 1.00 84.12 398 THR A N 1
ATOM 3190 C CA . THR A 1 398 ? -1.691 -17.163 -26.072 1.00 84.12 398 THR A CA 1
ATOM 3191 C C . THR A 1 398 ? -0.561 -16.192 -25.677 1.00 84.12 398 THR A C 1
ATOM 3193 O O . THR A 1 398 ? 0.474 -16.573 -25.121 1.00 84.12 398 THR A O 1
ATOM 3196 N N . ILE A 1 399 ? -0.747 -14.918 -26.020 1.00 82.25 399 ILE A N 1
ATOM 3197 C CA . ILE A 1 399 ? 0.214 -13.824 -25.809 1.00 82.25 399 ILE A CA 1
ATOM 3198 C C . ILE A 1 399 ? -0.455 -12.590 -25.185 1.00 82.25 399 ILE A C 1
ATOM 3200 O O . ILE A 1 399 ? -1.667 -12.416 -25.347 1.00 82.25 399 ILE A O 1
ATOM 3204 N N . PRO A 1 400 ? 0.315 -11.695 -24.539 1.00 84.94 400 PRO A N 1
ATOM 3205 C CA . PRO A 1 400 ? -0.133 -10.332 -24.277 1.00 84.94 400 PRO A CA 1
ATOM 3206 C C . PRO A 1 400 ? -0.306 -9.549 -25.587 1.00 84.94 400 PRO A C 1
ATOM 3208 O O . PRO A 1 400 ? 0.559 -9.576 -26.464 1.00 84.94 400 PRO A O 1
ATOM 3211 N N . ILE A 1 401 ? -1.406 -8.808 -25.689 1.00 80.50 401 ILE A N 1
ATOM 3212 C CA . ILE A 1 401 ? -1.684 -7.812 -26.725 1.00 80.50 401 ILE A CA 1
ATOM 3213 C C . ILE A 1 401 ? -1.856 -6.457 -26.030 1.00 80.50 401 ILE A C 1
ATOM 3215 O O . ILE A 1 401 ? -2.790 -6.254 -25.253 1.00 80.50 401 ILE A O 1
ATOM 3219 N N . GLY A 1 402 ? -0.928 -5.546 -26.315 1.00 75.94 402 GLY A N 1
ATOM 3220 C CA . GLY A 1 402 ? -0.845 -4.188 -25.777 1.00 75.94 402 GLY A CA 1
ATOM 3221 C C . GLY A 1 402 ? 0.475 -3.527 -26.184 1.00 75.94 402 GLY A C 1
ATOM 3222 O O . GLY A 1 402 ? 1.286 -4.127 -26.895 1.00 75.94 402 GLY A O 1
ATOM 3223 N N . ILE A 1 403 ? 0.700 -2.299 -25.726 1.00 69.12 403 ILE A N 1
ATOM 3224 C CA . ILE A 1 403 ? 1.937 -1.541 -25.925 1.00 69.12 403 ILE A CA 1
ATOM 3225 C C . ILE A 1 403 ? 2.666 -1.481 -24.574 1.00 69.12 403 ILE A C 1
ATOM 3227 O O . ILE A 1 403 ? 2.088 -1.002 -23.601 1.00 69.12 403 ILE A O 1
ATOM 3231 N N . PRO A 1 404 ? 3.933 -1.927 -24.475 1.00 70.88 404 PRO A N 1
ATOM 3232 C CA . PRO A 1 404 ? 4.720 -1.759 -23.256 1.00 70.88 404 PRO A CA 1
ATOM 3233 C C . PRO A 1 404 ? 4.754 -0.291 -22.817 1.00 70.88 404 PRO A C 1
ATOM 3235 O O . PRO A 1 404 ? 5.040 0.583 -23.636 1.00 70.88 404 PRO A O 1
ATOM 3238 N N . VAL A 1 405 ? 4.515 -0.021 -21.529 1.00 66.94 405 VAL A N 1
ATOM 3239 C CA . VAL A 1 405 ? 4.352 1.344 -20.988 1.00 66.94 405 VAL A CA 1
ATOM 3240 C C . VAL A 1 405 ? 5.501 2.293 -21.362 1.00 66.94 405 VAL A C 1
ATOM 3242 O O . VAL A 1 405 ? 5.269 3.450 -21.690 1.00 66.94 405 VAL A O 1
ATOM 3245 N N . THR A 1 406 ? 6.737 1.795 -21.441 1.00 61.84 406 THR A N 1
ATOM 3246 C CA . THR A 1 406 ? 7.915 2.572 -21.866 1.00 61.84 406 THR A CA 1
ATOM 3247 C C . THR A 1 406 ? 7.866 3.012 -23.334 1.00 61.84 406 THR A C 1
ATOM 3249 O O . THR A 1 406 ? 8.369 4.080 -23.679 1.00 61.84 406 THR A O 1
ATOM 3252 N N . ILE A 1 407 ? 7.246 2.214 -24.208 1.00 65.25 407 ILE A N 1
ATOM 3253 C CA . ILE A 1 407 ? 7.014 2.547 -25.620 1.00 65.25 407 ILE A CA 1
ATOM 3254 C C . ILE A 1 407 ? 5.828 3.510 -25.733 1.00 65.25 407 ILE A C 1
ATOM 3256 O O . ILE A 1 407 ? 5.919 4.485 -26.476 1.00 65.25 407 ILE A O 1
ATOM 3260 N N . ALA A 1 408 ? 4.760 3.296 -24.958 1.00 64.94 408 ALA A N 1
ATOM 3261 C CA . ALA A 1 408 ? 3.613 4.204 -24.889 1.00 64.94 408 ALA A CA 1
ATOM 3262 C C . ALA A 1 408 ? 4.041 5.615 -24.434 1.00 64.94 408 ALA A C 1
ATOM 3264 O O . ALA A 1 408 ? 3.770 6.598 -25.122 1.00 64.94 408 ALA A O 1
ATOM 3265 N N . GLN A 1 409 ? 4.828 5.709 -23.355 1.00 65.94 409 GLN A N 1
ATOM 3266 C CA . GLN A 1 409 ? 5.458 6.947 -22.875 1.00 65.94 409 GLN A CA 1
ATOM 3267 C C . GLN A 1 409 ? 6.374 7.588 -23.929 1.00 65.94 409 GLN A C 1
ATOM 3269 O O . GLN A 1 409 ? 6.328 8.800 -24.133 1.00 65.94 409 GLN A O 1
ATOM 3274 N N . PHE A 1 410 ? 7.191 6.798 -24.638 1.00 69.56 410 PHE A N 1
ATOM 3275 C CA . PHE A 1 410 ? 8.045 7.326 -25.706 1.00 69.56 410 PHE A CA 1
ATOM 3276 C C . PHE A 1 410 ? 7.222 7.942 -26.848 1.00 69.56 410 PHE A C 1
ATOM 3278 O O . PHE A 1 410 ? 7.520 9.056 -27.280 1.00 69.56 410 PHE A O 1
ATOM 3285 N N . ILE A 1 411 ? 6.172 7.255 -27.311 1.00 66.25 411 ILE A N 1
ATOM 3286 C CA . ILE A 1 411 ? 5.265 7.756 -28.354 1.00 66.25 411 ILE A CA 1
ATOM 3287 C C . ILE A 1 411 ? 4.538 9.012 -27.855 1.00 66.25 411 ILE A C 1
ATOM 3289 O O . ILE A 1 411 ? 4.562 10.037 -28.537 1.00 66.25 411 ILE A O 1
ATOM 3293 N N . GLY A 1 412 ? 3.958 8.973 -26.655 1.00 64.75 412 GLY A N 1
ATOM 3294 C CA . GLY A 1 412 ? 3.258 10.105 -26.054 1.00 64.75 412 GLY A CA 1
ATOM 3295 C C . GLY A 1 412 ? 4.136 11.355 -25.967 1.00 64.75 412 GLY A C 1
ATOM 3296 O O . GLY A 1 412 ? 3.780 12.395 -26.522 1.00 64.75 412 GLY A O 1
ATOM 3297 N N . VAL A 1 413 ? 5.319 11.247 -25.356 1.00 65.81 413 VAL A N 1
ATOM 3298 C CA . VAL A 1 413 ? 6.241 12.378 -25.150 1.00 65.81 413 VAL A CA 1
ATOM 3299 C C . VAL A 1 413 ? 6.869 12.872 -26.458 1.00 65.81 413 VAL A C 1
ATOM 3301 O O . VAL A 1 413 ? 6.812 14.068 -26.743 1.00 65.81 413 VAL A O 1
ATOM 3304 N N . TRP A 1 414 ? 7.471 11.989 -27.263 1.00 62.31 414 TRP A N 1
ATOM 3305 C CA . TRP A 1 414 ? 8.311 12.405 -28.397 1.00 62.31 414 TRP A CA 1
ATOM 3306 C C . TRP A 1 414 ? 7.561 12.528 -29.724 1.00 62.31 414 TRP A C 1
ATOM 3308 O O . TRP A 1 414 ? 7.926 13.368 -30.549 1.00 62.31 414 TRP A O 1
ATOM 3318 N N . MET A 1 415 ? 6.516 11.723 -29.941 1.00 71.25 415 MET A N 1
ATOM 3319 C CA . MET A 1 415 ? 5.694 11.795 -31.150 1.00 71.25 415 MET A CA 1
ATOM 3320 C C . MET A 1 415 ? 4.490 12.710 -30.923 1.00 71.25 415 MET A C 1
ATOM 3322 O O . MET A 1 415 ? 4.393 13.756 -31.556 1.00 71.25 415 MET A O 1
ATOM 3326 N N . CYS A 1 416 ? 3.606 12.378 -29.984 1.00 69.81 416 CYS A N 1
ATOM 3327 C CA . CYS A 1 416 ? 2.350 13.108 -29.793 1.00 69.81 416 CYS A CA 1
ATOM 3328 C C . CYS A 1 416 ? 2.540 14.475 -29.110 1.00 69.81 416 CYS A C 1
ATOM 3330 O O . CYS A 1 416 ? 1.752 15.403 -29.327 1.00 69.81 416 CYS A O 1
ATOM 3332 N N . GLY A 1 417 ? 3.623 14.637 -28.337 1.00 70.44 417 GLY A N 1
ATOM 3333 C CA . GLY A 1 417 ? 4.086 15.928 -27.820 1.00 70.44 417 GLY A CA 1
ATOM 3334 C C . GLY A 1 417 ? 4.328 16.950 -28.930 1.00 70.44 417 GLY A C 1
ATOM 3335 O O . GLY A 1 417 ? 4.004 18.131 -28.769 1.00 70.44 417 GLY A O 1
ATOM 3336 N N . ASN A 1 418 ? 4.804 16.494 -30.091 1.00 71.88 418 ASN A N 1
ATOM 3337 C CA . ASN A 1 418 ? 5.044 17.331 -31.255 1.00 71.88 418 ASN A CA 1
ATOM 3338 C C . ASN A 1 418 ? 3.722 17.742 -31.929 1.00 71.88 418 ASN A C 1
ATOM 3340 O O . ASN A 1 418 ? 2.968 16.910 -32.436 1.00 71.88 418 ASN A O 1
ATOM 3344 N N . GLN A 1 419 ? 3.477 19.053 -31.994 1.00 73.56 419 GLN A N 1
ATOM 3345 C CA . GLN A 1 419 ? 2.265 19.652 -32.565 1.00 73.56 419 GLN A CA 1
ATOM 3346 C C . GLN A 1 419 ? 1.920 19.172 -33.988 1.00 73.56 419 GLN A C 1
ATOM 3348 O O . GLN A 1 419 ? 0.744 19.123 -34.329 1.00 73.56 419 GLN A O 1
ATOM 3353 N N . TYR A 1 420 ? 2.912 18.789 -34.803 1.00 73.06 420 TYR A N 1
ATOM 3354 C CA . TYR A 1 420 ? 2.685 18.324 -36.178 1.00 73.06 420 TYR A CA 1
ATOM 3355 C C . TYR A 1 420 ? 2.165 16.879 -36.262 1.00 73.06 420 TYR A C 1
ATOM 3357 O O . TYR A 1 420 ? 1.502 16.533 -37.235 1.00 73.06 420 TYR A O 1
ATOM 3365 N N . PHE A 1 421 ? 2.447 16.041 -35.259 1.00 73.06 421 PHE A N 1
ATOM 3366 C CA . PHE A 1 421 ? 2.016 14.633 -35.208 1.00 73.06 421 PHE A CA 1
ATOM 3367 C C . PHE A 1 421 ? 0.858 14.393 -34.232 1.00 73.06 421 PHE A C 1
ATOM 3369 O O . PHE A 1 421 ? 0.229 13.342 -34.265 1.00 73.06 421 PHE A O 1
ATOM 3376 N N . ARG A 1 422 ? 0.538 15.379 -33.392 1.00 73.81 422 ARG A N 1
ATOM 3377 C CA . ARG A 1 422 ? -0.535 15.338 -32.392 1.00 73.81 422 ARG A CA 1
ATOM 3378 C C . ARG A 1 422 ? -1.898 14.920 -32.954 1.00 73.81 422 ARG A C 1
ATOM 3380 O O . ARG A 1 422 ? -2.545 14.064 -32.361 1.00 73.81 422 ARG A O 1
ATOM 3387 N N . GLN A 1 423 ? -2.297 15.471 -34.102 1.00 71.06 423 GLN A N 1
ATOM 3388 C CA . GLN A 1 423 ? -3.552 15.101 -34.769 1.00 71.06 423 GLN A CA 1
ATOM 3389 C C . GLN A 1 423 ? -3.523 13.644 -35.254 1.00 71.06 423 GLN A C 1
ATOM 3391 O O . GLN A 1 423 ? -4.437 12.883 -34.963 1.00 71.06 423 GLN A O 1
ATOM 3396 N N . LEU A 1 424 ? -2.416 13.220 -35.876 1.00 73.56 424 LEU A N 1
ATOM 3397 C CA . LEU A 1 424 ? -2.214 11.829 -36.290 1.00 73.56 424 LEU A CA 1
ATOM 3398 C C . LEU A 1 424 ? -2.263 10.859 -35.097 1.00 73.56 424 LEU A C 1
ATOM 3400 O O . LEU A 1 424 ? -2.770 9.753 -35.242 1.00 73.56 424 LEU A O 1
ATOM 3404 N N . CYS A 1 425 ? -1.778 11.261 -33.916 1.00 70.25 425 CYS A N 1
ATOM 3405 C CA . CYS A 1 425 ? -1.941 10.466 -32.699 1.00 70.25 425 CYS A CA 1
ATOM 3406 C C . CYS A 1 425 ? -3.411 10.340 -32.272 1.00 70.25 425 CYS A C 1
ATOM 3408 O O . CYS A 1 425 ? -3.817 9.246 -31.898 1.00 70.25 425 CYS A O 1
ATOM 3410 N N . ALA A 1 426 ? -4.215 11.406 -32.342 1.00 65.69 426 ALA A N 1
ATOM 3411 C CA . ALA A 1 426 ? -5.645 11.312 -32.036 1.00 65.69 426 ALA A CA 1
ATOM 3412 C C . ALA A 1 426 ? -6.370 10.373 -33.016 1.00 65.69 426 ALA A C 1
ATOM 3414 O O . ALA A 1 426 ? -7.073 9.450 -32.603 1.00 65.69 426 ALA A O 1
ATOM 3415 N N . ASP A 1 427 ? -6.108 10.533 -34.314 1.00 66.44 427 ASP A N 1
ATOM 3416 C CA . ASP A 1 427 ? -6.685 9.689 -35.362 1.00 66.44 427 ASP A CA 1
ATOM 3417 C C . ASP A 1 427 ? -6.248 8.213 -35.212 1.00 66.44 427 ASP A C 1
ATOM 3419 O O . ASP A 1 427 ? -7.047 7.283 -35.348 1.00 66.44 427 ASP A O 1
ATOM 3423 N N . MET A 1 428 ? -4.980 7.967 -34.874 1.00 65.44 428 MET A N 1
ATOM 3424 C CA . MET A 1 428 ? -4.448 6.613 -34.721 1.00 65.44 428 MET A CA 1
ATOM 3425 C C . MET A 1 428 ? -4.932 5.922 -33.441 1.00 65.44 428 MET A C 1
ATOM 3427 O O . MET A 1 428 ? -5.360 4.772 -33.517 1.00 65.44 428 MET A O 1
ATOM 3431 N N . PHE A 1 429 ? -4.875 6.584 -32.283 1.00 63.97 429 PHE A N 1
ATOM 3432 C CA . PHE A 1 429 ? -5.174 5.952 -30.993 1.00 63.97 429 PHE A CA 1
ATOM 3433 C C . PHE A 1 429 ? -6.657 5.989 -30.616 1.00 63.97 429 PHE A C 1
ATOM 3435 O O . PHE A 1 429 ? -7.107 5.099 -29.897 1.00 63.97 429 PHE A O 1
ATOM 3442 N N . PHE A 1 430 ? -7.419 6.974 -31.101 1.00 61.25 430 PHE A N 1
ATOM 3443 C CA . PHE A 1 430 ? -8.802 7.194 -30.670 1.00 61.25 430 PHE A CA 1
ATOM 3444 C C . PHE A 1 430 ? -9.812 7.003 -31.815 1.00 61.25 430 PHE A C 1
ATOM 3446 O O . PHE A 1 430 ? -10.799 6.289 -31.648 1.00 61.25 430 PHE A O 1
ATOM 3453 N N . TYR A 1 431 ? -9.551 7.512 -33.027 1.00 56.34 431 TYR A N 1
ATOM 3454 C CA . TYR A 1 431 ? -10.512 7.351 -34.135 1.00 56.34 431 TYR A CA 1
ATOM 3455 C C . TYR A 1 431 ? -10.617 5.899 -34.619 1.00 56.34 431 TYR A C 1
ATOM 3457 O O . TYR A 1 431 ? -11.718 5.393 -34.825 1.00 56.34 431 TYR A O 1
ATOM 3465 N N . SER A 1 432 ? -9.487 5.201 -34.780 1.00 55.59 432 SER A N 1
ATOM 3466 C CA . SER A 1 432 ? -9.495 3.841 -35.342 1.00 55.59 432 SER A CA 1
ATOM 3467 C C . SER A 1 432 ? -9.982 2.746 -34.377 1.00 55.59 432 SER A C 1
ATOM 3469 O O . SER A 1 432 ? -10.536 1.743 -34.838 1.00 55.59 432 SER A O 1
ATOM 3471 N N . ALA A 1 433 ? -9.824 2.946 -33.063 1.00 53.91 433 ALA A N 1
ATOM 3472 C CA . ALA A 1 433 ? -10.263 2.006 -32.029 1.00 53.91 433 ALA A CA 1
ATOM 3473 C C . ALA A 1 433 ? -11.769 2.122 -31.728 1.00 53.91 433 ALA A C 1
ATOM 3475 O O . ALA A 1 433 ? -12.460 1.107 -31.608 1.00 53.91 433 ALA A O 1
ATOM 3476 N N . SER A 1 434 ? -12.276 3.351 -31.637 1.00 51.81 434 SER A N 1
ATOM 3477 C CA . SER A 1 434 ? -13.548 3.667 -30.967 1.00 51.81 434 SER A CA 1
ATOM 3478 C C . SER A 1 434 ? -14.328 4.831 -31.567 1.00 51.81 434 SER A C 1
ATOM 3480 O O . SER A 1 434 ? -15.525 4.950 -31.315 1.00 51.81 434 SER A O 1
ATOM 3482 N N . GLY A 1 435 ? -13.672 5.683 -32.353 1.00 54.69 435 GLY A N 1
ATOM 3483 C CA . GLY A 1 435 ? -14.195 7.002 -32.686 1.00 54.69 435 GLY A CA 1
ATOM 3484 C C . GLY A 1 435 ? -13.971 7.991 -31.539 1.00 54.69 435 GLY A C 1
ATOM 3485 O O . GLY A 1 435 ? -14.043 7.646 -30.361 1.00 54.69 435 GLY A O 1
ATOM 3486 N N . TYR A 1 436 ? -13.699 9.244 -31.892 1.00 50.88 436 TYR A N 1
ATOM 3487 C CA . TYR A 1 436 ? -13.608 10.351 -30.944 1.00 50.88 436 TYR A CA 1
ATOM 3488 C C . TYR A 1 436 ? -14.183 11.619 -31.579 1.00 50.88 436 TYR A C 1
ATOM 3490 O O . TYR A 1 436 ? -14.298 11.703 -32.802 1.00 50.88 436 TYR A O 1
ATOM 3498 N N . ASP A 1 437 ? -14.541 12.591 -30.745 1.00 56.09 437 ASP A N 1
ATOM 3499 C CA . ASP A 1 437 ? -15.032 13.897 -31.167 1.00 56.09 437 ASP A CA 1
ATOM 3500 C C . ASP A 1 437 ? -13.882 14.917 -31.064 1.00 56.09 437 ASP A C 1
ATOM 3502 O O . ASP A 1 437 ? -13.389 15.165 -29.956 1.00 56.09 437 ASP A O 1
ATOM 3506 N N . PRO A 1 438 ? -13.415 15.494 -32.188 1.00 55.31 438 PRO A N 1
ATOM 3507 C CA . PRO A 1 438 ? -12.348 16.491 -32.187 1.00 55.31 438 PRO A CA 1
ATOM 3508 C C . PRO A 1 438 ? -12.658 17.759 -31.392 1.00 55.31 438 PRO A C 1
ATOM 3510 O O . PRO A 1 438 ? -11.715 18.398 -30.926 1.00 55.31 438 PRO A O 1
ATOM 3513 N N . ASP A 1 439 ? -13.936 18.107 -31.218 1.00 51.09 439 ASP A N 1
ATOM 3514 C CA . ASP A 1 439 ? -14.343 19.326 -30.514 1.00 51.09 439 ASP A CA 1
ATOM 3515 C C . ASP A 1 439 ? -14.345 19.146 -28.983 1.00 51.09 439 ASP A C 1
ATOM 3517 O O . ASP A 1 439 ? -14.257 20.132 -28.251 1.00 51.09 439 ASP A O 1
ATOM 3521 N N . ASN A 1 440 ? -14.400 17.898 -28.496 1.00 51.84 440 ASN A N 1
ATOM 3522 C CA . ASN A 1 440 ? -14.473 17.563 -27.067 1.00 51.84 440 ASN A CA 1
ATOM 3523 C C . ASN A 1 440 ? -13.191 16.934 -26.489 1.00 51.84 440 ASN A C 1
ATOM 3525 O O . ASN A 1 440 ? -13.060 16.864 -25.275 1.00 51.84 440 ASN A O 1
ATOM 3529 N N . LEU A 1 441 ? -12.223 16.512 -27.312 1.00 62.59 441 LEU A N 1
ATOM 3530 C CA . LEU A 1 441 ? -10.940 15.983 -26.832 1.00 62.59 441 LEU A CA 1
ATOM 3531 C C . LEU A 1 441 ? -9.917 17.108 -26.597 1.00 62.59 441 LEU A C 1
ATOM 3533 O O . LEU A 1 441 ? -9.477 17.752 -27.555 1.00 62.59 441 LEU A O 1
ATOM 3537 N N . ASN A 1 442 ? -9.413 17.283 -25.367 1.00 64.19 442 ASN A N 1
ATOM 3538 C CA . ASN A 1 442 ? -8.294 18.198 -25.109 1.00 64.19 442 ASN A CA 1
ATOM 3539 C C . ASN A 1 442 ? -6.998 17.764 -25.824 1.00 64.19 442 ASN A C 1
ATOM 3541 O O . ASN A 1 442 ? -6.137 17.057 -25.286 1.00 64.19 442 ASN A O 1
ATOM 3545 N N . THR A 1 443 ? -6.810 18.273 -27.042 1.00 68.94 443 THR A N 1
ATOM 3546 C CA . THR A 1 443 ? -5.679 17.913 -27.905 1.00 68.94 443 THR A CA 1
ATOM 3547 C C . THR A 1 443 ? -4.315 18.183 -27.264 1.00 68.94 443 THR A C 1
ATOM 3549 O O . THR A 1 443 ? -3.347 17.474 -27.543 1.00 68.94 443 THR A O 1
ATOM 3552 N N . THR A 1 444 ? -4.205 19.160 -26.357 1.00 69.38 444 THR A N 1
ATOM 3553 C CA . THR A 1 444 ? -2.938 19.462 -25.669 1.00 69.38 444 THR A CA 1
ATOM 3554 C C . THR A 1 444 ? -2.482 18.345 -24.726 1.00 69.38 444 THR A C 1
ATOM 3556 O O . THR A 1 444 ? -1.284 18.243 -24.460 1.00 69.38 444 THR A O 1
ATOM 3559 N N . ARG A 1 445 ? -3.404 17.475 -24.285 1.00 70.06 445 ARG A N 1
ATOM 3560 C CA . ARG A 1 445 ? -3.154 16.360 -23.358 1.00 70.06 445 ARG A CA 1
ATOM 3561 C C . ARG A 1 445 ? -3.036 14.985 -24.019 1.00 70.06 445 ARG A C 1
ATOM 3563 O O . ARG A 1 445 ? -2.634 14.046 -23.339 1.00 70.06 445 ARG A O 1
ATOM 3570 N N . ILE A 1 446 ? -3.210 14.874 -25.342 1.00 70.00 446 ILE A N 1
ATOM 3571 C CA . ILE A 1 446 ? -2.896 13.654 -26.122 1.00 70.00 446 ILE A CA 1
ATOM 3572 C C . ILE A 1 446 ? -1.536 13.016 -25.746 1.00 70.00 446 ILE A C 1
ATOM 3574 O O . ILE A 1 446 ? -1.494 11.792 -25.613 1.00 70.00 446 ILE A O 1
ATOM 3578 N N . PRO A 1 447 ? -0.438 13.770 -25.501 1.00 66.56 447 PRO A N 1
ATOM 3579 C CA . PRO A 1 447 ? 0.831 13.194 -25.040 1.00 66.56 447 PRO A CA 1
ATOM 3580 C C . PRO A 1 447 ? 0.707 12.371 -23.751 1.00 66.56 447 PRO A C 1
ATOM 3582 O O . PRO A 1 447 ? 1.369 11.347 -23.601 1.00 66.56 447 PRO A O 1
ATOM 3585 N N . ILE A 1 448 ? -0.148 12.817 -22.830 1.00 66.81 448 ILE A N 1
ATOM 3586 C CA . ILE A 1 448 ? -0.400 12.194 -21.528 1.00 66.81 448 ILE A CA 1
ATOM 3587 C C . ILE A 1 448 ? -1.317 10.982 -21.712 1.00 66.81 448 ILE A C 1
ATOM 3589 O O . ILE A 1 448 ? -0.988 9.900 -21.234 1.00 66.81 448 ILE A O 1
ATOM 3593 N N . TYR A 1 449 ? -2.407 11.124 -22.473 1.00 69.06 449 TYR A N 1
ATOM 3594 C CA . TYR A 1 449 ? -3.340 10.027 -22.753 1.00 69.06 449 TYR A CA 1
ATOM 3595 C C . TYR A 1 449 ? -2.648 8.836 -23.434 1.00 69.06 449 TYR A C 1
ATOM 3597 O O . TYR A 1 449 ? -2.785 7.699 -22.987 1.00 69.06 449 TYR A O 1
ATOM 3605 N N . VAL A 1 450 ? -1.826 9.089 -24.460 1.00 69.94 450 VAL A N 1
ATOM 3606 C CA . VAL A 1 450 ? -1.062 8.038 -25.159 1.00 69.94 450 VAL A CA 1
ATOM 3607 C C . VAL A 1 450 ? 0.029 7.431 -24.263 1.00 69.94 450 VAL A C 1
ATOM 3609 O O . VAL A 1 450 ? 0.329 6.251 -24.389 1.00 69.94 450 VAL A O 1
ATOM 3612 N N . SER A 1 451 ? 0.569 8.180 -23.294 1.00 67.62 451 SER A N 1
ATOM 3613 C CA . SER A 1 451 ? 1.534 7.651 -22.309 1.00 67.62 451 SER A CA 1
ATOM 3614 C C . SER A 1 451 ? 0.916 6.715 -21.257 1.00 67.62 451 SER A C 1
ATOM 3616 O O . SER A 1 451 ? 1.654 6.101 -20.481 1.00 67.62 451 SER A O 1
ATOM 3618 N N . HIS A 1 452 ? -0.417 6.629 -21.185 1.00 68.81 452 HIS A N 1
ATOM 3619 C CA . HIS A 1 452 ? -1.174 5.902 -20.153 1.00 68.81 452 HIS A CA 1
ATOM 3620 C C . HIS A 1 452 ? -2.259 4.973 -20.730 1.00 68.81 452 HIS A C 1
ATOM 3622 O O . HIS A 1 452 ? -3.133 4.504 -20.005 1.00 68.81 452 HIS A O 1
ATOM 3628 N N . THR A 1 453 ? -2.210 4.700 -22.035 1.00 64.81 453 THR A N 1
ATOM 3629 C CA . THR A 1 453 ? -3.119 3.781 -22.737 1.00 64.81 453 THR A CA 1
ATOM 3630 C C . THR A 1 453 ? -2.327 2.716 -23.497 1.00 64.81 453 THR A C 1
ATOM 3632 O O . THR A 1 453 ? -1.134 2.871 -23.756 1.00 64.81 453 THR A O 1
ATOM 3635 N N . GLY A 1 454 ? -2.985 1.604 -23.833 1.00 69.94 454 GLY A N 1
ATOM 3636 C CA . GLY A 1 454 ? -2.342 0.433 -24.434 1.00 69.94 454 GLY A CA 1
ATOM 3637 C C . GLY A 1 454 ? -1.945 -0.649 -23.427 1.00 69.94 454 GLY A C 1
ATOM 3638 O O . GLY A 1 454 ? -1.092 -1.474 -23.747 1.00 69.94 454 GLY A O 1
ATOM 3639 N N . ALA A 1 455 ? -2.562 -0.670 -22.242 1.00 78.31 455 ALA A N 1
ATOM 3640 C CA . ALA A 1 455 ? -2.342 -1.684 -21.216 1.00 78.31 455 ALA A CA 1
ATOM 3641 C C . ALA A 1 455 ? -2.442 -3.112 -21.797 1.00 78.31 455 ALA A C 1
ATOM 3643 O O . ALA A 1 455 ? -3.373 -3.386 -22.567 1.00 78.31 455 ALA A O 1
ATOM 3644 N N . PRO A 1 456 ? -1.510 -4.026 -21.467 1.00 82.56 456 PRO A N 1
ATOM 3645 C CA . PRO A 1 456 ? -1.540 -5.387 -21.983 1.00 82.56 456 PRO A CA 1
ATOM 3646 C C . PRO A 1 456 ? -2.749 -6.169 -21.461 1.00 82.56 456 PRO A C 1
ATOM 3648 O O . PRO A 1 456 ? -3.110 -6.093 -20.294 1.00 82.56 456 PRO A O 1
ATOM 3651 N N . TYR A 1 457 ? -3.354 -6.957 -22.345 1.00 85.62 457 TYR A N 1
ATOM 3652 C CA . TYR A 1 457 ? -4.369 -7.959 -22.018 1.00 85.62 457 TYR A CA 1
ATOM 3653 C C . TYR A 1 457 ? -4.055 -9.254 -22.758 1.00 85.62 457 TYR A C 1
ATOM 3655 O O . TYR A 1 457 ? -3.411 -9.228 -23.809 1.00 85.62 457 TYR A O 1
ATOM 3663 N N . SER A 1 458 ? -4.548 -10.393 -22.274 1.00 90.00 458 SER A N 1
ATOM 3664 C CA . SER A 1 458 ? -4.453 -11.624 -23.059 1.00 90.00 458 SER A CA 1
ATOM 3665 C C . SER A 1 458 ? -5.139 -11.494 -24.424 1.00 90.00 458 SER A C 1
ATOM 3667 O O . SER A 1 458 ? -6.284 -11.058 -24.529 1.00 90.00 458 SER A O 1
ATOM 3669 N N . SER A 1 459 ? -4.472 -12.004 -25.460 1.00 87.81 459 SER A N 1
ATOM 3670 C CA . SER A 1 459 ? -5.058 -12.394 -26.751 1.00 87.81 459 SER A CA 1
ATOM 3671 C C . SER A 1 459 ? -6.414 -13.113 -26.657 1.00 87.81 459 SER A C 1
ATOM 3673 O O . SER A 1 459 ? -7.255 -12.917 -27.530 1.00 87.81 459 SER A O 1
ATOM 3675 N N . TRP A 1 460 ? -6.669 -13.876 -25.590 1.00 89.06 460 TRP A N 1
ATOM 3676 C CA . TRP A 1 460 ? -7.926 -14.595 -25.362 1.00 89.06 460 TRP A CA 1
ATOM 3677 C C . TRP A 1 460 ? -9.088 -13.660 -24.984 1.00 89.06 460 TRP A C 1
ATOM 3679 O O . TRP A 1 460 ? -10.232 -13.947 -25.323 1.00 89.06 460 TRP A O 1
ATOM 3689 N N . VAL A 1 461 ? -8.819 -12.492 -24.386 1.00 87.56 461 VAL A N 1
ATOM 3690 C CA . VAL A 1 461 ? -9.830 -11.436 -24.171 1.00 87.56 461 VAL A CA 1
ATOM 3691 C C . VAL A 1 461 ? -10.334 -10.905 -25.519 1.00 87.56 461 VAL A C 1
ATOM 3693 O O . VAL A 1 461 ? -11.539 -10.799 -25.730 1.00 87.56 461 VAL A O 1
ATOM 3696 N N . TYR A 1 462 ? -9.428 -10.649 -26.469 1.00 85.00 462 TYR A N 1
ATOM 3697 C CA . TYR A 1 462 ? -9.782 -10.212 -27.827 1.00 85.00 462 TYR A CA 1
ATOM 3698 C C . TYR A 1 462 ? -10.429 -11.330 -28.653 1.00 85.00 462 TYR A C 1
ATOM 3700 O O . TYR A 1 462 ? -11.360 -11.069 -29.410 1.00 85.00 462 TYR A O 1
ATOM 3708 N N . ALA A 1 463 ? -9.972 -12.574 -28.477 1.00 85.25 463 ALA A N 1
ATOM 3709 C CA . ALA A 1 463 ? -10.596 -13.756 -29.064 1.00 85.25 463 ALA A CA 1
ATOM 3710 C C . ALA A 1 463 ? -12.069 -13.864 -28.630 1.00 85.25 463 ALA A C 1
ATOM 3712 O O . ALA A 1 463 ? -12.943 -14.069 -29.469 1.00 85.25 463 ALA A O 1
ATOM 3713 N N . HIS A 1 464 ? -12.353 -13.632 -27.342 1.00 85.31 464 HIS A N 1
ATOM 3714 C CA . HIS A 1 464 ? -13.707 -13.648 -26.789 1.00 85.31 464 HIS A CA 1
ATOM 3715 C C . HIS A 1 464 ? -14.582 -12.514 -27.351 1.00 85.31 464 HIS A C 1
ATOM 3717 O O . HIS A 1 464 ? -15.713 -12.769 -27.758 1.00 85.31 464 HIS A O 1
ATOM 3723 N N . VAL A 1 465 ? -14.048 -11.295 -27.512 1.00 80.00 465 VAL A N 1
ATOM 3724 C CA . VAL A 1 465 ? -14.752 -10.223 -28.249 1.00 80.00 465 VAL A CA 1
ATOM 3725 C C . VAL A 1 465 ? -15.081 -10.661 -29.687 1.00 80.00 465 VAL A C 1
ATOM 3727 O O . VAL A 1 465 ? -16.187 -10.430 -30.173 1.00 80.00 465 VAL A O 1
ATOM 3730 N N . GLY A 1 466 ? -14.152 -11.349 -30.358 1.00 80.62 466 GLY A N 1
ATOM 3731 C CA . GLY A 1 466 ? -14.371 -11.938 -31.680 1.00 80.62 466 GLY A CA 1
ATOM 3732 C C . GLY A 1 466 ? -15.541 -12.926 -31.735 1.00 80.62 466 GLY A C 1
ATOM 3733 O O . GLY A 1 466 ? -16.275 -12.935 -32.724 1.00 80.62 466 GLY A O 1
ATOM 3734 N N . GLN A 1 467 ? -15.756 -13.709 -30.671 1.00 78.44 467 GLN A N 1
ATOM 3735 C CA . GLN A 1 467 ? -16.915 -14.599 -30.543 1.00 78.44 467 GLN A CA 1
ATOM 3736 C C . GLN A 1 467 ? -18.217 -13.808 -30.401 1.00 78.44 467 GLN A C 1
ATOM 3738 O O . GLN A 1 467 ? -19.142 -14.064 -31.163 1.00 78.44 467 GLN A O 1
ATOM 3743 N N . LEU A 1 468 ? -18.280 -12.790 -29.530 1.00 76.25 468 LEU A N 1
ATOM 3744 C CA . LEU A 1 468 ? -19.489 -11.960 -29.379 1.00 76.25 468 LEU A CA 1
ATOM 3745 C C . LEU A 1 468 ? -19.932 -11.324 -30.712 1.00 76.25 468 LEU A C 1
ATOM 3747 O O . LEU A 1 468 ? -21.121 -11.314 -31.030 1.00 76.25 468 LEU A O 1
ATOM 3751 N N . ILE A 1 469 ? -18.975 -10.852 -31.524 1.00 75.12 469 ILE A N 1
ATOM 3752 C CA . ILE A 1 469 ? -19.236 -10.288 -32.861 1.00 75.12 469 ILE A CA 1
ATOM 3753 C C . ILE A 1 469 ? -19.724 -11.372 -33.840 1.00 75.12 469 ILE A C 1
ATOM 3755 O O . ILE A 1 469 ? -20.719 -11.175 -34.539 1.00 75.12 469 ILE A O 1
ATOM 3759 N N . ARG A 1 470 ? -19.024 -12.516 -33.910 1.00 75.94 470 ARG A N 1
ATOM 3760 C CA . ARG A 1 470 ? -19.347 -13.637 -34.817 1.00 75.94 470 ARG A CA 1
ATOM 3761 C C . ARG A 1 470 ? -20.723 -14.230 -34.521 1.00 75.94 470 ARG A C 1
ATOM 3763 O O . ARG A 1 470 ? -21.482 -14.525 -35.441 1.00 75.94 470 ARG A O 1
ATOM 3770 N N . ASP A 1 471 ? -21.006 -14.407 -33.238 1.00 71.12 471 ASP A N 1
ATOM 3771 C CA . ASP A 1 471 ? -22.108 -15.214 -32.728 1.00 71.12 471 ASP A CA 1
ATOM 3772 C C . ASP A 1 471 ? -23.336 -14.366 -32.349 1.00 71.12 471 ASP A C 1
ATOM 3774 O O . ASP A 1 471 ? -24.393 -14.923 -32.063 1.00 71.12 471 ASP A O 1
ATOM 3778 N N . ARG A 1 472 ? -23.207 -13.028 -32.392 1.00 68.94 472 ARG A N 1
ATOM 3779 C CA . ARG A 1 472 ? -24.268 -12.026 -32.169 1.00 68.94 472 ARG A CA 1
ATOM 3780 C C . ARG A 1 472 ? -25.030 -12.190 -30.845 1.00 68.94 472 ARG A C 1
ATOM 3782 O O . ARG A 1 472 ? -26.225 -11.920 -30.785 1.00 68.94 472 ARG A O 1
ATOM 3789 N N . GLY A 1 473 ? -24.350 -12.622 -29.785 1.00 63.34 473 GLY A N 1
ATOM 3790 C CA . GLY A 1 473 ? -24.980 -12.912 -28.496 1.00 63.34 473 GLY A CA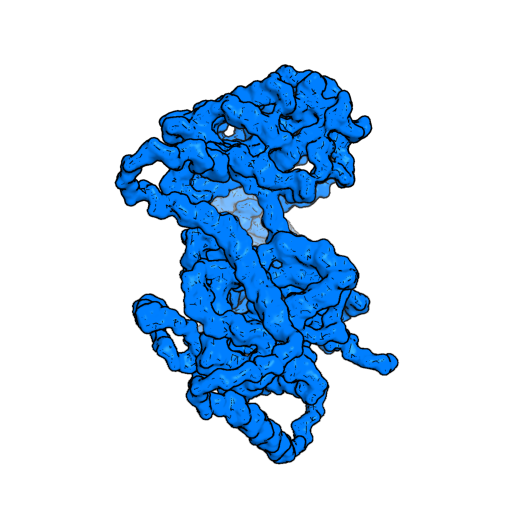 1
ATOM 3791 C C . GLY A 1 473 ? -23.997 -12.877 -27.330 1.00 63.34 473 GLY A C 1
ATOM 3792 O O . GLY A 1 473 ? -22.840 -13.272 -27.485 1.00 63.34 473 GLY A O 1
ATOM 3793 N N . PHE A 1 474 ? -24.467 -12.433 -26.162 1.00 70.75 474 PHE A N 1
ATOM 3794 C CA . PHE A 1 474 ? -23.680 -12.405 -24.931 1.00 70.75 474 PHE A CA 1
ATOM 3795 C C . PHE A 1 474 ? -23.600 -13.790 -24.286 1.00 70.75 474 PHE A C 1
ATOM 3797 O O . PHE A 1 474 ? -24.595 -14.340 -23.804 1.00 70.75 474 PHE A O 1
ATOM 3804 N N . ARG A 1 475 ? -22.401 -14.371 -24.296 1.00 70.44 475 ARG A N 1
ATOM 3805 C CA . ARG A 1 475 ? -22.151 -15.742 -23.846 1.00 70.44 475 ARG A CA 1
ATOM 3806 C C . ARG A 1 475 ? -20.749 -15.891 -23.275 1.00 70.44 475 ARG A C 1
ATOM 3808 O O . ARG A 1 475 ? -19.904 -15.026 -23.479 1.00 70.44 475 ARG A O 1
ATOM 3815 N N . LEU A 1 476 ? -20.521 -16.991 -22.560 1.00 75.25 476 LEU A N 1
ATOM 3816 C CA . LEU A 1 476 ? -19.185 -17.383 -22.109 1.00 75.25 476 LEU A CA 1
ATOM 3817 C C . LEU A 1 476 ? -18.321 -17.844 -23.288 1.00 75.25 476 LEU A C 1
ATOM 3819 O O . LEU A 1 476 ? -18.845 -18.261 -24.324 1.00 75.25 476 LEU A O 1
ATOM 3823 N N . PHE A 1 477 ? -17.002 -17.817 -23.093 1.00 79.75 477 PHE A N 1
ATOM 3824 C CA . PHE A 1 477 ? -16.049 -18.177 -24.136 1.00 79.75 477 PHE A CA 1
ATOM 3825 C C . PHE A 1 477 ? -16.209 -19.640 -24.558 1.00 79.75 477 PHE A C 1
ATOM 3827 O O . PHE A 1 477 ? -16.213 -20.548 -23.726 1.00 79.75 477 PHE A O 1
ATOM 3834 N N . ASP A 1 478 ? -16.304 -19.861 -25.864 1.00 78.56 478 ASP A N 1
ATOM 3835 C CA . ASP A 1 478 ? -16.285 -21.179 -26.480 1.00 78.56 478 ASP A CA 1
ATOM 3836 C C . ASP A 1 478 ? -14.827 -21.631 -26.656 1.00 78.56 478 ASP A C 1
ATOM 3838 O O . ASP A 1 478 ? -14.105 -21.124 -27.515 1.00 78.56 478 ASP A O 1
ATOM 3842 N N . TYR A 1 479 ? -14.394 -22.591 -25.837 1.00 77.00 479 TYR A N 1
ATOM 3843 C CA . TYR A 1 479 ? -13.065 -23.209 -25.893 1.00 77.00 479 TYR A CA 1
ATOM 3844 C C . TYR A 1 479 ? -13.001 -24.381 -26.899 1.00 77.00 479 TYR A C 1
ATOM 3846 O O . TYR A 1 479 ? -12.028 -25.141 -26.906 1.00 77.00 479 TYR A O 1
ATOM 3854 N N . GLY A 1 480 ? -14.038 -24.572 -27.722 1.00 73.38 480 GLY A N 1
ATOM 3855 C CA . GLY A 1 480 ? -14.223 -25.748 -28.568 1.00 73.38 480 GLY A CA 1
ATOM 3856 C C . GLY A 1 480 ? -14.682 -26.981 -27.780 1.00 73.38 480 GLY A C 1
ATOM 3857 O O . GLY A 1 480 ? -14.651 -27.014 -26.552 1.00 73.38 480 GLY A O 1
ATOM 3858 N N . VAL A 1 481 ? -15.115 -28.027 -28.494 1.00 69.31 481 VAL A N 1
ATOM 3859 C CA . VAL A 1 481 ? -15.819 -29.193 -27.914 1.00 69.31 481 VAL A CA 1
ATOM 3860 C C . VAL A 1 481 ? -15.080 -29.829 -26.727 1.00 69.31 481 VAL A C 1
ATOM 3862 O O . VAL A 1 481 ? -15.698 -30.067 -25.693 1.00 69.31 481 VAL A O 1
ATOM 3865 N N . GLU A 1 482 ? -13.774 -30.080 -26.850 1.00 68.44 482 GLU A N 1
ATOM 3866 C CA . GLU A 1 482 ? -12.980 -30.715 -25.786 1.00 68.44 482 GLU A CA 1
ATOM 3867 C C . GLU A 1 482 ? -12.715 -29.752 -24.614 1.00 68.44 482 GLU A C 1
ATOM 3869 O O . GLU A 1 482 ? -12.976 -30.104 -23.465 1.00 68.44 482 GLU A O 1
ATOM 3874 N N . GLY A 1 483 ? -12.294 -28.509 -24.883 1.00 69.69 483 GLY A N 1
ATOM 3875 C CA . GLY A 1 483 ? -11.990 -27.519 -23.838 1.00 69.69 483 GLY A CA 1
ATOM 3876 C C . GLY A 1 483 ? -13.217 -27.044 -23.048 1.00 69.69 483 GLY A C 1
ATOM 3877 O O . GLY A 1 483 ? -13.105 -26.725 -21.861 1.00 69.69 483 GLY A O 1
ATOM 3878 N N . ASN A 1 484 ? -14.390 -27.041 -23.687 1.00 67.94 484 ASN A N 1
ATOM 3879 C CA . ASN A 1 484 ? -15.692 -26.826 -23.054 1.00 67.94 484 ASN A CA 1
ATOM 3880 C C . ASN A 1 484 ? -16.065 -27.991 -22.130 1.00 67.94 484 ASN A C 1
ATOM 3882 O O . ASN A 1 484 ? -16.600 -27.773 -21.044 1.00 67.94 484 ASN A O 1
ATOM 3886 N N . TRP A 1 485 ? -15.775 -29.227 -22.551 1.00 62.84 485 TRP A N 1
ATOM 3887 C CA . TRP A 1 485 ? -16.055 -30.427 -21.766 1.00 62.84 485 TRP A CA 1
ATOM 3888 C C . TRP A 1 485 ? -15.145 -30.538 -20.538 1.00 62.84 485 TRP A C 1
ATOM 3890 O O . TRP A 1 485 ? -15.621 -30.896 -19.466 1.00 62.84 485 TRP A O 1
ATOM 3900 N N . GLU A 1 486 ? -13.863 -30.179 -20.646 1.00 60.75 486 GLU A N 1
ATOM 3901 C CA . GLU A 1 486 ? -12.948 -30.166 -19.496 1.00 60.75 486 GLU A CA 1
ATOM 3902 C C . GLU A 1 486 ? -13.394 -29.164 -18.417 1.00 60.75 486 GLU A C 1
ATOM 3904 O O . GLU A 1 486 ? -13.551 -29.544 -17.256 1.00 60.75 486 GLU A O 1
ATOM 3909 N N . ARG A 1 487 ? -13.688 -27.909 -18.791 1.00 61.91 487 ARG A N 1
ATOM 3910 C CA . ARG A 1 487 ? -14.100 -26.855 -17.837 1.00 61.91 487 ARG A CA 1
ATOM 3911 C C . ARG A 1 487 ? -15.448 -27.118 -17.160 1.00 61.91 487 ARG A C 1
ATOM 3913 O O . ARG A 1 487 ? -15.636 -26.722 -16.011 1.00 61.91 487 ARG A O 1
ATOM 3920 N N . LEU A 1 488 ? -16.349 -27.831 -17.839 1.00 51.00 488 LEU A N 1
ATOM 3921 C CA . LEU A 1 488 ? -17.615 -28.323 -17.280 1.00 51.00 488 LEU A CA 1
ATOM 3922 C C . LEU A 1 488 ? -17.432 -29.286 -16.096 1.00 51.00 488 LEU A C 1
ATOM 3924 O O . LEU A 1 488 ? -18.330 -29.414 -15.266 1.00 51.00 488 LEU A O 1
ATOM 3928 N N . TYR A 1 489 ? -16.300 -29.994 -16.038 1.00 44.78 489 TYR A N 1
ATOM 3929 C CA . TYR A 1 489 ? -16.031 -31.020 -15.029 1.00 44.78 489 TYR A CA 1
ATOM 3930 C C . TYR A 1 489 ? -15.120 -30.558 -13.886 1.00 44.78 489 TYR A C 1
ATOM 3932 O O . TYR A 1 489 ? -15.106 -31.233 -12.855 1.00 44.78 489 TYR A O 1
ATOM 3940 N N . THR A 1 490 ? -14.359 -29.465 -14.037 1.00 47.19 490 THR A N 1
ATOM 3941 C CA . THR A 1 490 ? -13.383 -29.049 -13.012 1.00 47.19 490 THR A CA 1
ATOM 3942 C C . THR A 1 490 ? -13.920 -28.030 -12.012 1.00 47.19 490 THR A C 1
ATOM 3944 O O . THR A 1 490 ? -13.764 -28.267 -10.817 1.00 47.19 490 THR A O 1
ATOM 3947 N N . ASP A 1 491 ? -14.567 -26.939 -12.452 1.00 47.56 491 ASP A N 1
ATOM 3948 C CA . ASP A 1 491 ? -14.795 -25.783 -11.559 1.00 47.56 491 ASP A CA 1
ATOM 3949 C C . ASP A 1 491 ? -16.175 -25.112 -11.638 1.00 47.56 491 ASP A C 1
ATOM 3951 O O . ASP A 1 491 ? -16.579 -24.464 -10.671 1.00 47.56 491 ASP A O 1
ATOM 3955 N N . ILE A 1 492 ? -16.932 -25.241 -12.739 1.00 47.19 492 ILE A N 1
ATOM 3956 C CA . ILE A 1 492 ? -18.205 -24.514 -12.892 1.00 47.19 492 ILE A CA 1
ATOM 3957 C C . ILE A 1 492 ? -19.290 -25.399 -13.508 1.00 47.19 492 ILE A C 1
ATOM 3959 O O . ILE A 1 492 ? -19.170 -25.896 -14.624 1.00 47.19 492 ILE A O 1
ATOM 3963 N N . ASN A 1 493 ? -20.413 -25.519 -12.798 1.00 40.94 493 ASN A N 1
ATOM 3964 C CA . ASN A 1 493 ? -21.590 -26.296 -13.192 1.00 40.94 493 ASN A CA 1
ATOM 3965 C C . ASN A 1 493 ? -22.459 -25.539 -14.232 1.00 40.94 493 ASN A C 1
ATOM 3967 O O . ASN A 1 493 ? -23.672 -25.403 -14.061 1.00 40.94 493 ASN A O 1
ATOM 3971 N N . VAL A 1 494 ? -21.826 -24.965 -15.263 1.00 43.84 494 VAL A N 1
ATOM 3972 C CA . VAL A 1 494 ? -22.441 -24.096 -16.283 1.00 43.84 494 VAL A CA 1
ATOM 3973 C C . VAL A 1 494 ? -22.201 -24.677 -17.672 1.00 43.84 494 VAL A C 1
ATOM 3975 O O . VAL A 1 494 ? -21.064 -24.833 -18.107 1.00 43.84 494 VAL A O 1
ATOM 3978 N N . THR A 1 495 ? -23.291 -24.973 -18.378 1.00 39.47 495 THR A N 1
ATOM 3979 C CA . THR A 1 495 ? -23.273 -25.513 -19.740 1.00 39.47 495 THR A CA 1
ATOM 3980 C C . THR A 1 495 ? -22.874 -24.439 -20.759 1.00 39.47 495 THR A C 1
ATOM 3982 O O . THR A 1 495 ? -23.577 -23.429 -20.867 1.00 39.47 495 THR A O 1
ATOM 3985 N N . PRO A 1 496 ? -21.800 -24.637 -21.548 1.00 39.94 496 PRO A N 1
ATOM 3986 C CA . PRO A 1 496 ? -21.456 -23.747 -22.650 1.00 39.94 496 PRO A CA 1
ATOM 3987 C C . PRO A 1 496 ? -22.587 -23.728 -23.683 1.00 39.94 496 PRO A C 1
ATOM 3989 O O . PRO A 1 496 ? -23.033 -24.781 -24.141 1.00 39.94 496 PRO A O 1
ATOM 3992 N N . GLY A 1 497 ? -23.067 -22.528 -24.014 1.00 42.97 497 GLY A N 1
ATOM 3993 C CA . GLY A 1 497 ? -24.222 -22.319 -24.892 1.00 42.97 497 GLY A CA 1
ATOM 3994 C C . GLY A 1 497 ? -25.504 -21.845 -24.196 1.00 42.97 497 GLY A C 1
ATOM 3995 O O . GLY A 1 497 ? -26.442 -21.488 -24.900 1.00 42.97 497 GLY A O 1
ATOM 3996 N N . ASN A 1 498 ? -25.553 -21.777 -22.860 1.00 42.81 498 ASN A N 1
ATOM 3997 C CA . ASN A 1 498 ? -26.616 -21.030 -22.179 1.00 42.81 498 ASN A CA 1
ATOM 3998 C C . ASN A 1 498 ? -26.387 -19.522 -22.366 1.00 42.81 498 ASN A C 1
ATOM 4000 O O . ASN A 1 498 ? -25.291 -19.022 -22.101 1.00 42.81 498 ASN A O 1
ATOM 4004 N N . GLU A 1 499 ? -27.424 -18.801 -22.787 1.00 47.28 499 GLU A N 1
ATOM 4005 C CA . GLU A 1 499 ? -27.420 -17.339 -22.854 1.00 47.28 499 GLU A CA 1
ATOM 4006 C C . GLU A 1 499 ? -27.284 -16.766 -21.436 1.00 47.28 499 GLU A C 1
ATOM 4008 O O . GLU A 1 499 ? -28.006 -17.168 -20.521 1.00 47.28 499 GLU A O 1
ATOM 4013 N N . CYS A 1 500 ? -26.376 -15.809 -21.222 1.00 46.56 500 CYS A N 1
ATOM 4014 C CA . CYS A 1 500 ? -26.160 -15.213 -19.894 1.00 46.56 500 CYS A CA 1
ATOM 4015 C C . CYS A 1 500 ? -27.314 -14.291 -19.435 1.00 46.56 500 CYS A C 1
ATOM 4017 O O . CYS A 1 500 ? -27.179 -13.591 -18.436 1.00 46.56 500 CYS A O 1
ATOM 4019 N N . TRP A 1 501 ? -28.432 -14.257 -20.165 1.00 40.00 501 TRP A N 1
ATOM 4020 C CA . TRP A 1 501 ? -29.359 -13.127 -20.172 1.00 40.00 501 TRP A CA 1
ATOM 4021 C C . TRP A 1 501 ? -30.818 -13.446 -19.794 1.00 40.00 501 TRP A C 1
ATOM 4023 O O . TRP A 1 501 ? -31.590 -12.529 -19.543 1.00 40.00 501 TRP A O 1
ATOM 4033 N N . GLU A 1 502 ? -31.219 -14.717 -19.664 1.00 35.91 502 GLU A N 1
ATOM 4034 C CA . GLU A 1 502 ? -32.618 -15.108 -19.365 1.00 35.91 502 GLU A CA 1
ATOM 4035 C C . GLU A 1 502 ? -33.101 -14.803 -17.914 1.00 35.91 502 GLU A C 1
ATOM 4037 O O . GLU A 1 502 ? -33.905 -15.554 -17.351 1.00 35.91 502 GLU A O 1
ATOM 4042 N N . ARG A 1 503 ? -32.593 -13.763 -17.229 1.00 42.91 503 ARG A N 1
ATOM 4043 C CA . ARG A 1 503 ? -32.922 -13.477 -15.815 1.00 42.91 503 ARG A CA 1
ATOM 4044 C C . ARG A 1 503 ? -33.062 -11.985 -15.508 1.00 42.91 503 ARG A C 1
ATOM 4046 O O . ARG A 1 503 ? -32.138 -11.215 -15.724 1.00 42.91 503 ARG A O 1
ATOM 4053 N N . ASN A 1 504 ? -34.193 -11.606 -14.909 1.00 36.66 504 ASN A N 1
ATOM 4054 C CA . ASN A 1 504 ? -34.463 -10.235 -14.464 1.00 36.66 504 ASN A CA 1
ATOM 4055 C C . ASN A 1 504 ? -33.552 -9.845 -13.278 1.00 36.66 504 ASN A C 1
ATOM 4057 O O . ASN A 1 504 ? -33.453 -10.593 -12.300 1.00 36.66 504 ASN A O 1
ATOM 4061 N N . TYR A 1 505 ? -32.916 -8.669 -13.359 1.00 43.66 505 TYR A N 1
ATOM 4062 C CA . TYR A 1 505 ? -31.945 -8.156 -12.380 1.00 43.66 505 TYR A CA 1
ATOM 4063 C C . TYR A 1 505 ? -32.454 -6.904 -11.666 1.00 43.66 505 TYR A C 1
ATOM 4065 O O . TYR A 1 505 ? -32.615 -5.861 -12.295 1.00 43.66 505 TYR A O 1
ATOM 4073 N N . THR A 1 506 ? -32.606 -6.953 -10.345 1.00 36.59 506 THR A N 1
ATOM 4074 C CA . THR A 1 506 ? -33.154 -5.837 -9.568 1.00 36.59 506 THR A CA 1
ATOM 4075 C C . THR A 1 506 ? -32.204 -4.632 -9.431 1.00 36.59 506 THR A C 1
ATOM 4077 O O . THR A 1 506 ? -31.319 -4.606 -8.583 1.00 36.59 506 THR A O 1
ATOM 4080 N N . GLU A 1 507 ? -32.501 -3.562 -10.180 1.00 49.81 507 GLU A N 1
ATOM 4081 C CA . GLU A 1 507 ? -32.026 -2.174 -9.997 1.00 49.81 507 GLU A CA 1
ATOM 4082 C C . GLU A 1 507 ? -30.562 -1.829 -10.379 1.00 49.81 507 GLU A C 1
ATOM 4084 O O . GLU A 1 507 ? -29.675 -1.728 -9.529 1.00 49.81 507 GLU A O 1
ATOM 4089 N N . PHE A 1 508 ? -30.341 -1.442 -11.641 1.00 44.84 508 PHE A N 1
ATOM 4090 C CA . PHE A 1 508 ? -29.107 -0.793 -12.124 1.00 44.84 508 PHE A CA 1
ATOM 4091 C C . PHE A 1 508 ? -29.410 0.456 -12.986 1.00 44.84 508 PHE A C 1
ATOM 4093 O O . PHE A 1 508 ? -30.558 0.684 -13.381 1.00 44.84 508 PHE A O 1
ATOM 4100 N N . GLU A 1 509 ? -28.398 1.302 -13.227 1.00 44.88 509 GLU A N 1
ATOM 4101 C CA . GLU A 1 509 ? -28.476 2.483 -14.110 1.00 44.88 509 GLU A CA 1
ATOM 4102 C C . GLU A 1 509 ? -27.466 2.335 -15.270 1.00 44.88 509 GLU A C 1
ATOM 4104 O O . GLU A 1 509 ? -26.304 1.981 -15.043 1.00 44.88 509 GLU A O 1
ATOM 4109 N N . VAL A 1 510 ? -27.918 2.589 -16.508 1.00 41.97 510 VAL A N 1
ATOM 4110 C CA . VAL A 1 510 ? -27.130 2.421 -17.749 1.00 41.97 510 VAL A CA 1
ATOM 4111 C C . VAL A 1 510 ? -27.044 3.729 -18.524 1.00 41.97 510 VAL A C 1
ATOM 4113 O O . VAL A 1 510 ? -28.054 4.406 -18.743 1.00 41.97 510 VAL A O 1
ATOM 4116 N N . GLU A 1 511 ? -25.838 4.033 -18.999 1.00 44.62 511 GLU A N 1
ATOM 4117 C CA . GLU A 1 511 ? -25.555 5.177 -19.856 1.00 44.62 511 GLU A CA 1
ATOM 4118 C C . GLU A 1 511 ? -24.729 4.740 -21.080 1.00 44.62 511 GLU A C 1
ATOM 4120 O O . GLU A 1 511 ? -23.653 4.145 -20.964 1.00 44.62 511 GLU A O 1
ATOM 4125 N N . TYR A 1 512 ? -25.279 5.009 -22.264 1.00 41.72 512 TYR A N 1
ATOM 4126 C CA . TYR A 1 512 ? -24.678 4.781 -23.586 1.00 41.72 512 TYR A CA 1
ATOM 4127 C C . TYR A 1 512 ? -24.738 6.079 -24.390 1.00 41.72 512 TYR A C 1
ATOM 4129 O O . TYR A 1 512 ? -24.927 7.119 -23.760 1.00 41.72 512 TYR A O 1
ATOM 4137 N N . CYS A 1 513 ? -24.551 6.034 -25.725 1.00 42.28 513 CYS A N 1
ATOM 4138 C CA . CYS A 1 513 ? -24.348 7.194 -26.611 1.00 42.28 513 CYS A CA 1
ATOM 4139 C C . CYS A 1 513 ? -24.574 6.880 -28.126 1.00 42.28 513 CYS A C 1
ATOM 4141 O O . CYS A 1 513 ? -24.470 5.723 -28.529 1.00 42.28 513 CYS A O 1
ATOM 4143 N N . ARG A 1 514 ? -24.904 7.881 -28.977 1.00 41.31 514 ARG A N 1
ATOM 4144 C CA . ARG A 1 514 ? -25.537 7.682 -30.315 1.00 41.31 514 ARG A CA 1
ATOM 4145 C C . ARG A 1 514 ? -24.619 7.625 -31.566 1.00 41.31 514 ARG A C 1
ATOM 4147 O O . ARG A 1 514 ? -24.982 6.955 -32.527 1.00 41.31 514 ARG A O 1
ATOM 4154 N N . ARG A 1 515 ? -23.426 8.239 -31.593 1.00 42.66 515 ARG A N 1
ATOM 4155 C CA . ARG A 1 515 ? -22.359 7.928 -32.599 1.00 42.66 515 ARG A CA 1
ATOM 4156 C C . ARG A 1 515 ? -21.251 7.072 -31.982 1.00 42.66 515 ARG A C 1
ATOM 4158 O O . ARG A 1 515 ? -20.072 7.398 -32.085 1.00 42.66 515 ARG A O 1
ATOM 4165 N N . ASP A 1 516 ? -21.640 5.999 -31.302 1.00 46.72 516 ASP A N 1
ATOM 4166 C CA . ASP A 1 516 ? -20.694 4.964 -30.890 1.00 46.72 516 ASP A CA 1
ATOM 4167 C C . ASP A 1 516 ? -20.299 4.111 -32.072 1.00 46.72 516 ASP A C 1
ATOM 4169 O O . ASP A 1 516 ? -21.138 3.451 -32.690 1.00 46.72 516 ASP A O 1
ATOM 4173 N N . ALA A 1 517 ? -19.001 4.122 -32.372 1.00 41.78 517 ALA A N 1
ATOM 4174 C CA . ALA A 1 517 ? -18.473 3.208 -33.354 1.00 41.78 517 ALA A CA 1
ATOM 4175 C C . ALA A 1 517 ? -18.484 1.764 -32.829 1.00 41.78 517 ALA A C 1
ATOM 4177 O O . ALA A 1 517 ? -18.364 0.839 -33.629 1.00 41.78 517 ALA A O 1
ATOM 4178 N N . ILE A 1 518 ? -18.624 1.536 -31.520 1.00 46.22 518 ILE A N 1
ATOM 4179 C CA . ILE A 1 518 ? -18.573 0.205 -30.923 1.00 46.22 518 ILE A CA 1
ATOM 4180 C C . ILE A 1 518 ? -19.944 -0.339 -30.487 1.00 46.22 518 ILE A C 1
ATOM 4182 O O . ILE A 1 518 ? -20.281 -1.429 -30.944 1.00 46.22 518 ILE A O 1
ATOM 4186 N N . PHE A 1 519 ? -20.735 0.372 -29.672 1.00 46.31 519 PHE A N 1
ATOM 4187 C CA . PHE A 1 519 ? -21.875 -0.216 -28.938 1.00 46.31 519 PHE A CA 1
ATOM 4188 C C . PHE A 1 519 ? -23.271 0.409 -29.192 1.00 46.31 519 PHE A C 1
ATOM 4190 O O . PHE A 1 519 ? -24.239 -0.043 -28.589 1.00 46.31 519 PHE A O 1
ATOM 4197 N N . TYR A 1 520 ? -23.439 1.413 -30.069 1.00 41.47 520 TYR A N 1
ATOM 4198 C CA . TYR A 1 520 ? -24.670 2.245 -30.132 1.00 41.47 520 TYR A CA 1
ATOM 4199 C C . TYR A 1 520 ? -25.979 1.440 -30.246 1.00 41.47 520 TYR A C 1
ATOM 4201 O O . TYR A 1 520 ? -26.880 1.592 -29.419 1.00 41.47 520 TYR A O 1
ATOM 4209 N N . TRP A 1 521 ? -26.091 0.603 -31.277 1.00 37.91 521 TRP A N 1
ATOM 4210 C CA . TRP A 1 521 ? -27.282 -0.221 -31.514 1.00 37.91 521 TRP A CA 1
ATOM 4211 C C . TRP A 1 521 ? -27.381 -1.403 -30.547 1.00 37.91 521 TRP A C 1
ATOM 4213 O O . TRP A 1 521 ? -28.477 -1.871 -30.260 1.00 37.91 521 TRP A O 1
ATOM 4223 N N . ASP A 1 522 ? -26.246 -1.874 -30.036 1.00 41.88 522 ASP A N 1
ATOM 4224 C CA . ASP A 1 522 ? -26.187 -3.034 -29.156 1.00 41.88 522 ASP A CA 1
ATOM 4225 C C . ASP A 1 522 ? -26.650 -2.686 -27.721 1.00 41.88 522 ASP A C 1
ATOM 4227 O O . ASP A 1 522 ? -27.395 -3.467 -27.136 1.00 41.88 522 ASP A O 1
ATOM 4231 N N . VAL A 1 523 ? -26.372 -1.480 -27.192 1.00 42.81 523 VAL A N 1
ATOM 4232 C CA . VAL A 1 523 ? -26.922 -1.065 -25.876 1.00 42.81 523 VAL A CA 1
ATOM 4233 C C . VAL A 1 523 ? -28.420 -0.730 -25.933 1.00 42.81 523 VAL A C 1
ATOM 4235 O O . VAL A 1 523 ? -29.122 -0.828 -24.927 1.00 42.81 523 VAL A O 1
ATOM 4238 N N . TYR A 1 524 ? -28.962 -0.387 -27.106 1.00 38.72 524 TYR A N 1
ATOM 4239 C CA . TYR A 1 524 ? -30.418 -0.300 -27.271 1.00 38.72 524 TYR A CA 1
ATOM 4240 C C . TYR A 1 524 ? -31.078 -1.675 -27.046 1.00 38.72 524 TYR A C 1
ATOM 4242 O O . TYR A 1 524 ? -32.087 -1.761 -26.346 1.00 38.72 524 TYR A O 1
ATOM 4250 N N . LEU A 1 525 ? -30.458 -2.750 -27.554 1.00 39.56 525 LEU A N 1
ATOM 4251 C CA . LEU A 1 525 ? -30.892 -4.130 -27.311 1.00 39.56 525 LEU A CA 1
ATOM 4252 C C . LEU A 1 525 ? -30.692 -4.548 -25.842 1.00 39.56 525 LEU A C 1
ATOM 4254 O O . LEU A 1 525 ? -31.590 -5.169 -25.279 1.00 39.56 525 LEU A O 1
ATOM 4258 N N . ASP A 1 526 ? -29.589 -4.152 -25.192 1.00 44.25 526 ASP A N 1
ATOM 4259 C CA . ASP A 1 526 ? -29.369 -4.398 -23.752 1.00 44.25 526 ASP A CA 1
ATOM 4260 C C . ASP A 1 526 ? -30.491 -3.805 -22.877 1.00 44.25 526 ASP A C 1
ATOM 4262 O O . ASP A 1 526 ? -30.946 -4.429 -21.915 1.00 44.25 526 ASP A O 1
ATOM 4266 N N . VAL A 1 527 ? -30.956 -2.595 -23.210 1.00 44.22 527 VAL A N 1
ATOM 4267 C CA . VAL A 1 527 ? -32.010 -1.896 -22.458 1.00 44.22 527 VAL A CA 1
ATOM 4268 C C . VAL A 1 527 ? -33.405 -2.451 -22.766 1.00 44.22 527 VAL A C 1
ATOM 4270 O O . VAL A 1 527 ? -34.201 -2.591 -21.840 1.00 44.22 527 VAL A O 1
ATOM 4273 N N . GLU A 1 528 ? -33.723 -2.800 -24.019 1.00 40.72 528 GLU A N 1
ATOM 4274 C CA . GLU A 1 528 ? -35.005 -3.457 -24.340 1.00 40.72 528 GLU A CA 1
ATOM 4275 C C . GLU A 1 528 ? -35.106 -4.874 -23.756 1.00 40.72 528 GLU A C 1
ATOM 4277 O O . GLU A 1 528 ? -36.204 -5.332 -23.443 1.00 40.72 528 GLU A O 1
ATOM 4282 N N . ALA A 1 529 ? -33.977 -5.562 -23.573 1.00 37.59 529 ALA A N 1
ATOM 4283 C CA . ALA A 1 529 ? -33.945 -6.927 -23.070 1.00 37.59 529 ALA A CA 1
ATOM 4284 C C . ALA A 1 529 ? -33.851 -7.034 -21.528 1.00 37.59 529 ALA A C 1
ATOM 4286 O O . ALA A 1 529 ? -33.629 -8.136 -21.026 1.00 37.59 529 ALA A O 1
ATOM 4287 N N . THR A 1 530 ? -34.026 -5.940 -20.764 1.00 41.03 530 THR A N 1
ATOM 4288 C CA . THR A 1 530 ? -34.032 -5.942 -19.281 1.00 41.03 530 THR A CA 1
ATOM 4289 C C . THR A 1 530 ? -35.256 -5.267 -18.645 1.00 41.03 530 THR A C 1
ATOM 4291 O O . THR A 1 530 ? -35.378 -4.044 -18.618 1.00 41.03 530 THR A O 1
ATOM 4294 N N . ASP A 1 531 ? -36.111 -6.072 -18.001 1.00 35.84 531 ASP A N 1
ATOM 4295 C CA . ASP A 1 531 ? -37.368 -5.642 -17.349 1.00 35.84 531 ASP A CA 1
ATOM 4296 C C . ASP A 1 531 ? -37.213 -4.672 -16.146 1.00 35.84 531 ASP A C 1
ATOM 4298 O O . ASP A 1 531 ? -38.162 -3.967 -15.805 1.00 35.84 531 ASP A O 1
ATOM 4302 N N . ASP A 1 532 ? -36.057 -4.644 -15.465 1.00 42.91 532 ASP A N 1
ATOM 4303 C CA . ASP A 1 532 ? -35.861 -3.974 -14.153 1.00 42.91 532 ASP A CA 1
ATOM 4304 C C . ASP A 1 532 ? -34.955 -2.715 -14.204 1.00 42.91 532 ASP A C 1
ATOM 4306 O O . ASP A 1 532 ? -34.474 -2.211 -13.178 1.00 42.91 532 ASP A O 1
ATOM 4310 N N . THR A 1 533 ? -34.708 -2.169 -15.398 1.00 40.50 533 THR A N 1
ATOM 4311 C CA . THR A 1 533 ? -33.859 -0.979 -15.578 1.00 40.50 533 THR A CA 1
ATOM 4312 C C . THR A 1 533 ? -34.485 0.254 -14.911 1.00 40.50 533 THR A C 1
ATOM 4314 O O . THR A 1 533 ? -35.461 0.827 -15.399 1.00 40.50 533 THR A O 1
ATOM 4317 N N . ARG A 1 534 ? -33.904 0.716 -13.791 1.00 35.94 534 ARG A N 1
ATOM 4318 C CA . ARG A 1 534 ? -34.460 1.833 -12.997 1.00 35.94 534 ARG A CA 1
ATOM 4319 C C . ARG A 1 534 ? -34.522 3.135 -13.792 1.00 35.94 534 ARG A C 1
ATOM 4321 O O . ARG A 1 534 ? -35.476 3.902 -13.641 1.00 35.94 534 ARG A O 1
ATOM 4328 N N . LYS A 1 535 ? -33.473 3.394 -14.580 1.00 37.69 535 LYS A N 1
ATOM 4329 C CA . LYS A 1 535 ? -33.348 4.489 -15.546 1.00 37.69 535 LYS A CA 1
ATOM 4330 C C . LYS A 1 535 ? -32.318 4.123 -16.616 1.00 37.69 535 LYS A C 1
ATOM 4332 O O . LYS A 1 535 ? -31.201 3.734 -16.282 1.00 37.69 535 LYS A O 1
ATOM 4337 N N . ALA A 1 536 ? -32.680 4.352 -17.872 1.00 33.16 536 ALA A N 1
ATOM 4338 C CA . ALA A 1 536 ? -31.754 4.463 -18.991 1.00 33.16 536 ALA A CA 1
ATOM 4339 C C . ALA A 1 536 ? -31.859 5.882 -19.557 1.00 33.16 536 ALA A C 1
ATOM 4341 O O . ALA A 1 536 ? -32.960 6.441 -19.637 1.00 33.16 536 ALA A O 1
ATOM 4342 N N . TYR A 1 537 ? -30.735 6.477 -19.942 1.00 36.78 537 TYR A N 1
ATOM 4343 C CA . TYR A 1 537 ? -30.711 7.824 -20.507 1.00 36.78 537 TYR A CA 1
ATOM 4344 C C . TYR A 1 537 ? -30.357 7.779 -21.993 1.00 36.78 537 TYR A C 1
ATOM 4346 O O . TYR A 1 537 ? -29.417 7.085 -22.374 1.00 36.78 537 TYR A O 1
ATOM 4354 N N . CYS A 1 538 ? -31.116 8.515 -22.828 1.00 33.31 538 CYS A N 1
ATOM 4355 C CA . CYS A 1 538 ? -30.679 8.834 -24.188 1.00 33.31 538 CYS A CA 1
ATOM 4356 C C . CYS A 1 538 ? -30.811 10.311 -24.652 1.00 33.31 538 CYS A C 1
ATOM 4358 O O . CYS A 1 538 ? -31.780 11.013 -24.351 1.00 33.31 538 CYS A O 1
ATOM 4360 N N . CYS A 1 539 ? -29.823 10.772 -25.436 1.00 36.19 539 CYS A N 1
ATOM 4361 C CA . CYS A 1 539 ? -29.729 12.027 -26.186 1.00 36.19 539 CYS A CA 1
ATOM 4362 C C . CYS A 1 539 ? -30.101 11.792 -27.633 1.00 36.19 539 CYS A C 1
ATOM 4364 O O . CYS A 1 539 ? -29.712 10.814 -28.260 1.00 36.19 539 CYS A O 1
ATOM 4366 N N . ALA A 1 540 ? -30.707 12.807 -28.228 1.00 29.42 540 ALA A N 1
ATOM 4367 C CA . ALA A 1 540 ? -31.236 12.688 -29.571 1.00 29.42 540 ALA A CA 1
ATOM 4368 C C . ALA A 1 540 ? -30.309 13.177 -30.708 1.00 29.42 540 ALA A C 1
ATOM 4370 O O . ALA A 1 540 ? -30.728 13.086 -31.856 1.00 29.42 540 ALA A O 1
ATOM 4371 N N . LEU A 1 541 ? -29.107 13.720 -30.454 1.00 28.98 541 LEU A N 1
ATOM 4372 C CA . LEU A 1 541 ? -28.478 14.679 -31.394 1.00 28.98 541 LEU A CA 1
ATOM 4373 C C . LEU A 1 541 ? -26.994 14.460 -31.767 1.00 28.98 541 LEU A C 1
ATOM 4375 O O . LEU A 1 541 ? -26.433 15.275 -32.496 1.00 28.98 541 LEU A O 1
ATOM 4379 N N . TYR A 1 542 ? -26.341 13.422 -31.253 1.00 35.38 542 TYR A N 1
ATOM 4380 C CA . TYR A 1 542 ? -24.912 13.525 -30.931 1.00 35.38 542 TYR A CA 1
ATOM 4381 C C . TYR A 1 542 ? -24.214 12.148 -30.811 1.00 35.38 542 TYR A C 1
ATOM 4383 O O . TYR A 1 542 ? -24.766 11.140 -31.231 1.00 35.38 542 TYR A O 1
ATOM 4391 N N . ASP A 1 543 ? -22.997 12.106 -30.268 1.00 32.91 543 ASP A N 1
ATOM 4392 C CA . ASP A 1 543 ? -22.000 11.075 -30.552 1.00 32.91 543 ASP A CA 1
ATOM 4393 C C . ASP A 1 543 ? -21.919 9.973 -29.497 1.00 32.91 543 ASP A C 1
ATOM 4395 O O . ASP A 1 543 ? -22.848 9.819 -28.713 1.00 32.91 543 ASP A O 1
ATOM 4399 N N . TYR A 1 544 ? -20.789 9.253 -29.457 1.00 30.89 544 TYR A N 1
ATOM 4400 C CA . TYR A 1 544 ? -20.170 8.538 -28.319 1.00 30.89 544 TYR A CA 1
ATOM 4401 C C . TYR A 1 544 ? -20.295 9.143 -26.915 1.00 30.89 544 TYR A C 1
ATOM 4403 O O . TYR A 1 544 ? -19.909 8.579 -25.894 1.00 30.89 544 TYR A O 1
ATOM 4411 N N . PHE A 1 545 ? -20.800 10.360 -26.886 1.00 30.38 545 PHE A N 1
ATOM 4412 C CA . PHE A 1 545 ? -20.611 11.335 -25.835 1.00 30.38 545 PHE A CA 1
ATOM 4413 C C . PHE A 1 545 ? -21.920 12.045 -25.506 1.00 30.38 545 PHE A C 1
ATOM 4415 O O . PHE A 1 545 ? -21.971 13.065 -24.829 1.00 30.38 545 PHE A O 1
ATOM 4422 N N . ASP A 1 546 ? -23.009 11.443 -25.970 1.00 30.20 546 ASP A N 1
ATOM 4423 C CA . ASP A 1 546 ? -24.361 11.869 -25.754 1.00 30.20 546 ASP A CA 1
ATOM 4424 C C . ASP A 1 546 ? -25.328 10.692 -25.964 1.00 30.20 546 ASP A C 1
ATOM 4426 O O . ASP A 1 546 ? -25.858 10.464 -27.055 1.00 30.20 546 ASP A O 1
ATOM 4430 N N . CYS A 1 547 ? -25.677 10.015 -24.872 1.00 27.56 547 CYS A N 1
ATOM 4431 C CA . CYS A 1 547 ? -27.084 9.738 -24.584 1.00 27.56 547 CYS A CA 1
ATOM 4432 C C . CYS A 1 547 ? -27.525 10.379 -23.215 1.00 27.56 547 CYS A C 1
ATOM 4434 O O . CYS A 1 547 ? -28.616 10.176 -22.697 1.00 27.56 547 CYS A O 1
ATOM 4436 N N . VAL A 1 548 ? -26.726 11.299 -22.666 1.00 31.86 548 VAL A N 1
ATOM 4437 C CA . VAL A 1 548 ? -26.855 11.890 -21.313 1.00 31.86 548 VAL A CA 1
ATOM 4438 C C . VAL A 1 548 ? -27.767 13.146 -21.172 1.00 31.86 548 VAL A C 1
ATOM 4440 O O . VAL A 1 548 ? -28.471 13.326 -20.180 1.00 31.86 548 VAL A O 1
ATOM 4443 N N . LYS A 1 549 ? -27.831 14.052 -22.157 1.00 27.62 549 LYS A N 1
ATOM 4444 C CA . LYS A 1 549 ? -28.458 15.401 -22.100 1.00 27.62 549 LYS A CA 1
ATOM 4445 C C . LYS A 1 549 ? -29.979 15.486 -21.865 1.00 27.62 549 LYS A C 1
ATOM 4447 O O . LYS A 1 549 ? -30.449 16.581 -21.549 1.00 27.62 549 LYS A O 1
ATOM 4452 N N . LYS A 1 550 ? -30.778 14.412 -21.971 1.00 27.78 550 LYS A N 1
ATOM 4453 C CA . LYS A 1 550 ? -32.193 14.439 -21.507 1.00 27.78 550 LYS A CA 1
ATOM 4454 C C . LYS A 1 550 ? -32.372 14.003 -20.048 1.00 27.78 550 LYS A C 1
ATOM 4456 O O . LYS A 1 550 ? -33.406 14.328 -19.471 1.00 27.78 550 LYS A O 1
ATOM 4461 N N . ALA A 1 551 ? -31.367 13.386 -19.419 1.00 30.39 551 ALA A N 1
ATOM 4462 C CA . ALA A 1 551 ? -31.393 13.024 -17.997 1.00 30.39 551 ALA A CA 1
ATOM 4463 C C . ALA A 1 551 ? -31.683 14.231 -17.083 1.00 30.39 551 ALA A C 1
ATOM 4465 O O . ALA A 1 551 ? -32.387 14.119 -16.079 1.00 30.39 551 ALA A O 1
ATOM 4466 N N . ALA A 1 552 ? -31.175 15.405 -17.472 1.00 27.88 552 ALA A N 1
ATOM 4467 C CA . ALA A 1 552 ? -31.236 16.643 -16.700 1.00 27.88 552 ALA A CA 1
ATOM 4468 C C . ALA A 1 552 ? -32.545 17.453 -16.843 1.00 27.88 552 ALA A C 1
ATOM 4470 O O . ALA A 1 552 ? -32.691 18.487 -16.188 1.00 27.88 552 ALA A O 1
ATOM 4471 N N . LYS A 1 553 ? -33.515 17.028 -17.670 1.00 25.41 553 LYS A N 1
ATOM 4472 C CA . LYS A 1 553 ? -34.839 17.675 -17.751 1.00 25.41 553 LYS A CA 1
ATOM 4473 C C . LYS A 1 553 ? -35.964 16.654 -17.752 1.00 25.41 553 LYS A C 1
ATOM 4475 O O . LYS A 1 553 ? -36.163 15.918 -18.713 1.00 25.41 553 LYS A O 1
ATOM 4480 N N . SER A 1 554 ? -36.800 16.716 -16.718 1.00 33.56 554 SER A N 1
ATOM 4481 C CA . SER A 1 554 ? -38.132 16.121 -16.777 1.00 33.56 554 SER A CA 1
ATOM 4482 C C . SER A 1 554 ? -38.909 16.677 -17.978 1.00 33.56 554 SER A C 1
ATOM 4484 O O . SER A 1 554 ? -38.980 17.897 -18.125 1.00 33.56 554 SER A O 1
ATOM 4486 N N . GLN A 1 555 ? -39.556 15.769 -18.718 1.00 31.06 555 GLN A N 1
ATOM 4487 C CA . GLN A 1 555 ? -40.408 15.930 -19.913 1.00 31.06 555 GLN A CA 1
ATOM 4488 C C . GLN A 1 555 ? -39.777 15.486 -21.243 1.00 31.06 555 GLN A C 1
ATOM 4490 O O . GLN A 1 555 ? -39.199 16.271 -21.989 1.00 31.06 555 GLN A O 1
ATOM 4495 N N . CYS A 1 556 ? -40.078 14.238 -21.608 1.00 25.56 556 CYS A N 1
ATOM 4496 C CA . CYS A 1 556 ? -40.602 13.902 -22.932 1.00 25.56 556 CYS A CA 1
ATOM 4497 C C . CYS A 1 556 ? -41.745 12.897 -22.760 1.00 25.56 556 CYS A C 1
ATOM 4499 O O . CYS A 1 556 ? -41.539 11.689 -22.773 1.00 25.56 556 CYS A O 1
ATOM 4501 N N . LYS A 1 557 ? -42.957 13.425 -22.572 1.00 33.88 557 LYS A N 1
ATOM 4502 C CA . LYS A 1 557 ? -44.132 12.773 -23.143 1.00 33.88 557 LYS A CA 1
ATOM 4503 C C . LYS A 1 557 ? -44.245 13.253 -24.588 1.00 33.88 557 LYS A C 1
ATOM 4505 O O . LYS A 1 557 ? -44.052 14.445 -24.816 1.00 33.88 557 LYS A O 1
ATOM 4510 N N . ASP A 1 558 ? -44.547 12.314 -25.479 1.00 32.41 558 ASP A N 1
ATOM 4511 C CA . ASP A 1 558 ? -45.418 12.425 -26.663 1.00 32.41 558 ASP A CA 1
ATOM 4512 C C . ASP A 1 558 ? -44.830 11.764 -27.928 1.00 32.41 558 ASP A C 1
ATOM 4514 O O . ASP A 1 558 ? -43.695 12.013 -28.326 1.00 32.41 558 ASP A O 1
ATOM 4518 N N . ASN A 1 559 ? -45.683 10.954 -28.570 1.00 36.28 559 ASN A N 1
ATOM 4519 C CA . ASN A 1 559 ? -45.568 10.342 -29.904 1.00 36.28 559 ASN A CA 1
ATOM 4520 C C . ASN A 1 559 ? -44.539 9.218 -30.145 1.00 36.28 559 ASN A C 1
ATOM 4522 O O . ASN A 1 559 ? -43.787 9.234 -31.117 1.00 36.28 559 ASN A O 1
ATOM 4526 N N . GLU A 1 560 ? -44.678 8.143 -29.367 1.00 33.56 560 GLU A N 1
ATOM 4527 C CA . GLU A 1 560 ? -44.208 6.776 -29.683 1.00 33.56 560 GLU A CA 1
ATOM 4528 C C . GLU A 1 560 ? -44.601 6.298 -31.102 1.00 33.56 560 GLU A C 1
ATOM 4530 O O . GLU A 1 560 ? -43.845 5.599 -31.772 1.00 33.56 560 GLU A O 1
ATOM 4535 N N . THR A 1 561 ? -45.789 6.685 -31.584 1.00 32.16 561 THR A N 1
ATOM 4536 C CA . THR A 1 561 ? -46.386 6.124 -32.807 1.00 32.16 561 THR A CA 1
ATOM 4537 C C . THR A 1 561 ? -45.727 6.601 -34.101 1.00 32.16 561 THR A C 1
ATOM 4539 O O . THR A 1 561 ? -45.618 5.823 -35.036 1.00 32.16 561 THR A O 1
ATOM 4542 N N . ALA A 1 562 ? -45.273 7.858 -34.170 1.00 32.62 562 ALA A N 1
ATOM 4543 C CA . ALA A 1 562 ? -44.691 8.416 -35.398 1.00 32.62 562 ALA A CA 1
ATOM 4544 C C . ALA A 1 562 ? -43.261 7.909 -35.664 1.00 32.62 562 ALA A C 1
ATOM 4546 O O . ALA A 1 562 ? -42.823 7.842 -36.808 1.00 32.62 562 ALA A O 1
ATOM 4547 N N . TYR A 1 563 ? -42.545 7.538 -34.600 1.00 35.03 563 TYR A N 1
ATOM 4548 C CA . TYR A 1 563 ? -41.153 7.090 -34.663 1.00 35.03 563 TYR A CA 1
ATOM 4549 C C . TYR A 1 563 ? -41.032 5.659 -35.207 1.00 35.03 563 TYR A C 1
ATOM 4551 O O . TYR A 1 563 ? -40.070 5.321 -35.893 1.00 35.03 563 TYR A O 1
ATOM 4559 N N . ARG A 1 564 ? -42.048 4.826 -34.946 1.00 34.56 564 ARG A N 1
ATOM 4560 C CA . ARG A 1 564 ? -42.105 3.434 -35.407 1.00 34.56 564 ARG A CA 1
ATOM 4561 C C . ARG A 1 564 ? -42.217 3.333 -36.930 1.00 34.56 564 ARG A C 1
ATOM 4563 O O . ARG A 1 564 ? -41.585 2.463 -37.523 1.00 34.56 564 ARG A O 1
ATOM 4570 N N . ASP A 1 565 ? -42.955 4.247 -37.556 1.00 34.72 565 ASP A N 1
ATOM 4571 C CA . ASP A 1 565 ? -43.158 4.253 -39.007 1.00 34.72 565 ASP A CA 1
ATOM 4572 C C . ASP A 1 565 ? -41.886 4.721 -39.743 1.00 34.72 565 ASP A C 1
ATOM 4574 O O . ASP A 1 565 ? -41.469 4.088 -40.710 1.00 34.72 565 ASP A O 1
ATOM 4578 N N . GLU A 1 566 ? -41.202 5.758 -39.238 1.00 34.66 566 GLU A N 1
ATOM 4579 C CA . GLU A 1 566 ? -39.950 6.278 -39.821 1.00 34.66 566 GLU A CA 1
ATOM 4580 C C . GLU A 1 566 ? -38.769 5.295 -39.673 1.00 34.66 566 GLU A C 1
ATOM 4582 O O . GLU A 1 566 ? -37.951 5.167 -40.585 1.00 34.66 566 GLU A O 1
ATOM 4587 N N . ILE A 1 567 ? -38.708 4.542 -38.565 1.00 34.75 567 ILE A N 1
ATOM 4588 C CA . ILE A 1 567 ? -37.745 3.441 -38.386 1.00 34.75 567 ILE A CA 1
A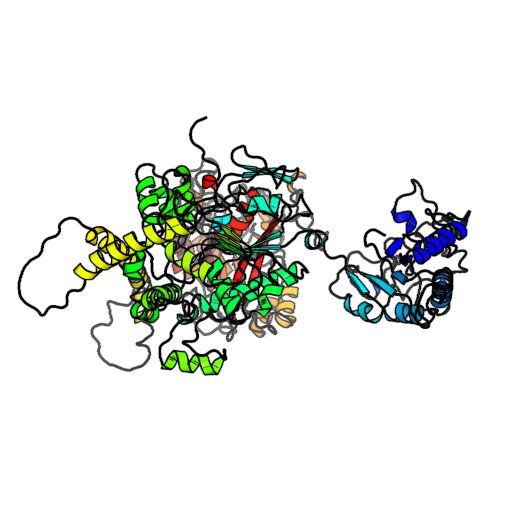TOM 4589 C C . ILE A 1 567 ? -38.049 2.281 -39.337 1.00 34.75 567 ILE A C 1
ATOM 4591 O O . ILE A 1 567 ? -37.124 1.766 -39.961 1.00 34.75 567 ILE A O 1
ATOM 4595 N N . THR A 1 568 ? -39.318 1.886 -39.487 1.00 35.72 568 THR A N 1
ATOM 4596 C CA . THR A 1 568 ? -39.694 0.799 -40.410 1.00 35.72 568 THR A CA 1
ATOM 4597 C C . THR A 1 568 ? -39.270 1.130 -41.845 1.00 35.72 568 THR A C 1
ATOM 4599 O O . THR A 1 568 ? -38.698 0.286 -42.529 1.00 35.72 568 THR A O 1
ATOM 4602 N N . ASP A 1 569 ? -39.452 2.381 -42.278 1.00 34.72 569 ASP A N 1
ATOM 4603 C CA . ASP A 1 569 ? -39.064 2.839 -43.618 1.00 34.72 569 ASP A CA 1
ATOM 4604 C C . ASP A 1 569 ? -37.534 2.883 -43.830 1.00 34.72 569 ASP A C 1
ATOM 4606 O O . ASP A 1 569 ? -37.060 2.649 -44.943 1.00 34.72 569 ASP A O 1
ATOM 4610 N N . GLN A 1 570 ? -36.739 3.138 -42.780 1.00 34.06 570 GLN A N 1
ATOM 4611 C CA . GLN A 1 570 ? -35.271 3.057 -42.850 1.00 34.06 570 GLN A CA 1
ATOM 4612 C C . GLN A 1 570 ? -34.746 1.618 -42.786 1.00 34.06 570 GLN A C 1
ATOM 4614 O O . GLN A 1 570 ? -33.803 1.301 -43.508 1.00 34.06 570 GLN A O 1
ATOM 4619 N N . VAL A 1 571 ? -35.360 0.743 -41.983 1.00 34.47 571 VAL A N 1
ATOM 4620 C CA . VAL A 1 571 ? -35.014 -0.688 -41.936 1.00 34.47 571 VAL A CA 1
ATOM 4621 C C . VAL A 1 571 ? -35.309 -1.347 -43.281 1.00 34.47 571 VAL A C 1
ATOM 4623 O O . VAL A 1 571 ? -34.408 -1.966 -43.832 1.00 34.47 571 VAL A O 1
ATOM 4626 N N . ASN A 1 572 ? -36.485 -1.113 -43.875 1.00 35.31 572 ASN A N 1
ATOM 4627 C CA . ASN A 1 572 ? -36.815 -1.612 -45.217 1.00 35.31 572 ASN A CA 1
ATOM 4628 C C . ASN A 1 572 ? -35.791 -1.152 -46.272 1.00 35.31 572 ASN A C 1
ATOM 4630 O O . ASN A 1 572 ? -35.385 -1.932 -47.124 1.00 35.31 572 ASN A O 1
ATOM 4634 N N . LYS A 1 573 ? -35.319 0.100 -46.189 1.00 32.72 573 LYS A N 1
ATOM 4635 C CA . LYS A 1 573 ? -34.283 0.633 -47.091 1.00 32.72 573 LYS A CA 1
ATOM 4636 C C . LYS A 1 573 ? -32.926 -0.044 -46.925 1.00 32.72 573 LYS A C 1
ATOM 4638 O O . LYS A 1 573 ? -32.222 -0.247 -47.906 1.00 32.72 573 LYS A O 1
ATOM 4643 N N . ILE A 1 574 ? -32.556 -0.362 -45.687 1.00 34.47 574 ILE A N 1
ATOM 4644 C CA . ILE A 1 574 ? -31.304 -1.051 -45.368 1.00 34.47 574 ILE A CA 1
ATOM 4645 C C . ILE A 1 574 ? -31.407 -2.540 -45.729 1.00 34.47 574 ILE A C 1
ATOM 4647 O O . ILE A 1 574 ? -30.419 -3.113 -46.174 1.00 34.47 574 ILE A O 1
ATOM 4651 N N . GLU A 1 575 ? -32.581 -3.164 -45.604 1.00 33.81 575 GLU A N 1
ATOM 4652 C CA . GLU A 1 575 ? -32.828 -4.523 -46.099 1.00 33.81 575 GLU A CA 1
ATOM 4653 C C . GLU A 1 575 ? -32.815 -4.594 -47.635 1.00 33.81 575 GLU A C 1
ATOM 4655 O O . GLU A 1 575 ? -32.235 -5.537 -48.169 1.00 33.81 575 GLU A O 1
ATOM 4660 N N . ASP A 1 576 ? -33.332 -3.584 -48.348 1.00 33.81 576 ASP A N 1
ATOM 4661 C CA . ASP A 1 576 ? -33.179 -3.455 -49.808 1.00 33.81 576 ASP A CA 1
ATOM 4662 C C . ASP A 1 576 ? -31.692 -3.273 -50.206 1.00 33.81 576 ASP A C 1
ATOM 4664 O O . ASP A 1 576 ? -31.179 -4.024 -51.040 1.00 33.81 576 ASP A O 1
ATOM 4668 N N . ASP A 1 577 ? -30.959 -2.353 -49.558 1.00 33.56 577 ASP A N 1
ATOM 4669 C CA . ASP A 1 577 ? -29.521 -2.114 -49.809 1.00 33.56 577 ASP A CA 1
ATOM 4670 C C . ASP A 1 577 ? -28.632 -3.333 -49.442 1.00 33.56 577 ASP A C 1
ATOM 4672 O O . ASP A 1 577 ? -27.559 -3.529 -50.020 1.00 33.56 577 ASP A O 1
ATOM 4676 N N . ILE A 1 578 ? -29.054 -4.172 -48.484 1.00 33.28 578 ILE A N 1
ATOM 4677 C CA . ILE A 1 578 ? -28.388 -5.441 -48.129 1.00 33.28 578 ILE A CA 1
ATOM 4678 C C . ILE A 1 578 ? -28.812 -6.577 -49.074 1.00 33.28 578 ILE A C 1
ATOM 4680 O O . ILE A 1 578 ? -27.993 -7.451 -49.372 1.00 33.28 578 ILE A O 1
ATOM 4684 N N . GLY A 1 579 ? -30.044 -6.558 -49.587 1.00 29.97 579 GLY A N 1
ATOM 4685 C CA . GLY A 1 579 ? -30.546 -7.499 -50.589 1.00 29.97 579 GLY A CA 1
ATOM 4686 C C . GLY A 1 579 ? -29.708 -7.483 -51.869 1.00 29.97 579 GLY A C 1
ATOM 4687 O O . GLY A 1 579 ? -29.315 -8.543 -52.358 1.00 29.97 579 GLY A O 1
ATOM 4688 N N . ASP A 1 580 ? -29.316 -6.292 -52.331 1.00 31.58 580 ASP A N 1
ATOM 4689 C CA . ASP A 1 580 ? -28.411 -6.103 -53.478 1.00 31.58 580 ASP A CA 1
ATOM 4690 C C . ASP A 1 580 ? -26.953 -6.559 -53.215 1.00 31.58 580 ASP A C 1
ATOM 4692 O O . ASP A 1 580 ? -26.150 -6.669 -54.146 1.00 31.58 580 ASP A O 1
ATOM 4696 N N . LEU A 1 581 ? -26.592 -6.880 -51.964 1.00 28.52 581 LEU A N 1
ATOM 4697 C CA . LEU A 1 581 ? -25.274 -7.400 -51.571 1.00 28.52 581 LEU A CA 1
ATOM 4698 C C . LEU A 1 581 ? -25.228 -8.931 -51.402 1.00 28.52 581 LEU A C 1
ATOM 4700 O O . LEU A 1 581 ? -24.138 -9.497 -51.253 1.00 28.52 581 LEU A O 1
ATOM 4704 N N . VAL A 1 582 ? -26.364 -9.632 -51.493 1.00 26.50 582 VAL A N 1
ATOM 4705 C CA . VAL A 1 582 ? -26.403 -11.104 -51.494 1.00 26.50 582 VAL A CA 1
ATOM 4706 C C . VAL A 1 582 ? -26.080 -11.640 -52.891 1.00 26.50 582 VAL A C 1
ATOM 4708 O O . VAL A 1 582 ? -26.952 -11.925 -53.710 1.00 26.50 582 VAL A O 1
ATOM 4711 N N . CYS A 1 583 ? -24.788 -11.833 -53.163 1.00 25.73 583 CYS A N 1
ATOM 4712 C CA . CYS A 1 583 ? -24.317 -12.523 -54.366 1.00 25.73 583 CYS A CA 1
ATOM 4713 C C . CYS A 1 583 ? -24.627 -14.036 -54.338 1.00 25.73 583 CYS A C 1
ATOM 4715 O O . CYS A 1 583 ? -23.726 -14.861 -54.162 1.00 25.73 583 CYS A O 1
ATOM 4717 N N . GLU A 1 584 ? -25.877 -14.427 -54.596 1.00 28.81 584 GLU A N 1
ATOM 4718 C CA . GLU A 1 584 ? -26.172 -15.764 -55.126 1.00 28.81 584 GLU A CA 1
ATOM 4719 C C . GLU A 1 584 ? -25.711 -15.836 -56.592 1.00 28.81 584 GLU A C 1
ATOM 4721 O O . GLU A 1 584 ? -26.422 -15.427 -57.509 1.00 28.81 584 GLU A O 1
ATOM 4726 N N . GLY A 1 585 ? -24.500 -16.339 -56.854 1.00 25.44 585 GLY A N 1
ATOM 4727 C CA . GLY A 1 585 ? -24.018 -16.395 -58.238 1.00 25.44 585 GLY A CA 1
ATOM 4728 C C . GLY A 1 585 ? -22.641 -17.013 -58.450 1.00 25.44 585 GLY A C 1
ATOM 4729 O O . GLY A 1 585 ? -21.609 -16.436 -58.133 1.00 25.44 585 GLY A O 1
ATOM 4730 N N . THR A 1 586 ? -22.637 -18.182 -59.082 1.00 25.19 586 THR A N 1
ATOM 4731 C CA . THR A 1 586 ? -21.479 -18.910 -59.619 1.00 25.19 586 THR A CA 1
ATOM 4732 C C . THR A 1 586 ? -20.419 -18.067 -60.347 1.00 25.19 586 THR A C 1
ATOM 4734 O O . THR A 1 586 ? -20.741 -17.264 -61.218 1.00 25.19 586 THR A O 1
ATOM 4737 N N . TYR A 1 587 ? -19.149 -18.414 -60.100 1.00 31.42 587 TYR A N 1
ATOM 4738 C CA . TYR A 1 587 ? -17.951 -18.156 -60.920 1.00 31.42 587 TYR A CA 1
ATOM 4739 C C . TYR A 1 587 ? -18.196 -17.762 -62.396 1.00 31.42 587 TYR A C 1
ATOM 4741 O O . TYR A 1 587 ? -18.683 -18.571 -63.186 1.00 31.42 587 TYR A O 1
ATOM 4749 N N . THR A 1 588 ? -17.698 -16.596 -62.822 1.00 25.44 588 THR A N 1
ATOM 4750 C CA . THR A 1 588 ? -17.092 -16.385 -64.159 1.00 25.44 588 THR A CA 1
ATOM 4751 C C . THR A 1 588 ? -16.239 -15.106 -64.187 1.00 25.44 588 THR A C 1
ATOM 4753 O O . THR A 1 588 ? -16.354 -14.251 -63.316 1.00 25.44 588 THR A O 1
ATOM 4756 N N . HIS A 1 589 ? -15.311 -14.999 -65.146 1.00 34.31 589 HIS A N 1
ATOM 4757 C CA . HIS A 1 589 ? -14.352 -13.887 -65.245 1.00 34.31 589 HIS A CA 1
ATOM 4758 C C . HIS A 1 589 ? -15.005 -12.509 -65.463 1.00 34.31 589 HIS A C 1
ATOM 4760 O O . HIS A 1 589 ? -15.787 -12.340 -66.394 1.00 34.31 589 HIS A O 1
ATOM 4766 N N . GLY A 1 590 ? -14.529 -11.491 -64.739 1.00 25.80 590 GLY A N 1
ATOM 4767 C CA . GLY A 1 590 ? -14.770 -10.084 -65.071 1.00 25.80 590 GLY A CA 1
ATOM 4768 C C . GLY A 1 590 ? -14.236 -9.139 -63.996 1.00 25.80 590 GLY A C 1
ATOM 4769 O O . GLY A 1 590 ? -14.608 -9.245 -62.837 1.00 25.80 590 GLY A O 1
ATOM 4770 N N . SER A 1 591 ? -13.333 -8.231 -64.360 1.00 27.92 591 SER A N 1
ATOM 4771 C CA . SER A 1 591 ? -12.742 -7.248 -63.443 1.00 27.92 591 SER A CA 1
ATOM 4772 C C . SER A 1 591 ? -13.763 -6.246 -62.897 1.00 27.92 591 SER A C 1
ATOM 4774 O O . SER A 1 591 ? -14.474 -5.631 -63.692 1.00 27.92 591 SER A O 1
ATOM 4776 N N . MET A 1 592 ? -13.700 -5.939 -61.599 1.00 23.02 592 MET A N 1
ATOM 4777 C CA . MET A 1 592 ? -14.284 -4.716 -61.045 1.00 23.02 592 MET A CA 1
ATOM 4778 C C . MET A 1 592 ? -13.215 -3.936 -60.269 1.00 23.02 592 MET A C 1
ATOM 4780 O O . MET A 1 592 ? -12.547 -4.476 -59.389 1.00 23.02 592 MET A O 1
ATOM 4784 N N . LYS A 1 593 ? -13.005 -2.673 -60.657 1.00 25.98 593 LYS A N 1
ATOM 4785 C CA . LYS A 1 593 ? -12.111 -1.722 -59.983 1.00 25.98 593 LYS A CA 1
ATOM 4786 C C . LYS A 1 593 ? -12.935 -0.824 -59.062 1.00 25.98 593 LYS A C 1
ATOM 4788 O O . LYS A 1 593 ? -13.836 -0.149 -59.549 1.00 25.98 593 LYS A O 1
ATOM 4793 N N . CYS A 1 594 ? -12.511 -0.693 -57.810 1.00 25.31 594 CYS A N 1
ATOM 4794 C CA . CYS A 1 594 ? -12.768 0.488 -56.984 1.00 25.31 594 CYS A CA 1
ATOM 4795 C C . CYS A 1 594 ? -11.414 0.987 -56.458 1.00 25.31 594 CYS A C 1
ATOM 4797 O O . CYS A 1 594 ? -10.596 0.183 -56.010 1.00 25.31 594 CYS A O 1
ATOM 4799 N N . GLU A 1 595 ? -11.138 2.286 -56.583 1.00 24.80 595 GLU A N 1
ATOM 4800 C CA . GLU A 1 595 ? -9.816 2.871 -56.317 1.00 24.80 595 GLU A CA 1
ATOM 4801 C C . GLU A 1 595 ? -9.817 3.725 -55.030 1.00 24.80 595 GLU A C 1
ATOM 4803 O O . GLU A 1 595 ? -10.759 4.471 -54.782 1.00 24.80 595 GLU A O 1
ATOM 4808 N N . PHE A 1 596 ? -8.708 3.645 -54.276 1.00 26.39 596 PHE A N 1
ATOM 4809 C CA . PHE A 1 596 ? -8.345 4.420 -53.067 1.00 26.39 596 PHE A CA 1
ATOM 4810 C C . PHE A 1 596 ? -9.031 4.042 -51.723 1.00 26.39 596 PHE A C 1
ATOM 4812 O O . PHE A 1 596 ? -10.140 3.518 -51.696 1.00 26.39 596 PHE A O 1
ATOM 4819 N N . PRO A 1 597 ? -8.275 4.039 -50.597 1.00 37.59 597 PRO A N 1
ATOM 4820 C CA . PRO A 1 597 ? -7.775 2.736 -50.161 1.00 37.59 597 PRO A CA 1
ATOM 4821 C C . PRO A 1 597 ? -8.033 2.424 -48.678 1.00 37.59 597 PRO A C 1
ATOM 4823 O O . PRO A 1 597 ? -7.142 2.563 -47.841 1.00 37.59 597 PRO A O 1
ATOM 4826 N N . VAL A 1 598 ? -9.195 1.840 -48.371 1.00 35.16 598 VAL A N 1
ATOM 4827 C CA . VAL A 1 598 ? -9.440 1.164 -47.073 1.00 35.16 598 VAL A CA 1
ATOM 4828 C C . VAL A 1 598 ? -8.345 0.120 -46.784 1.00 35.16 598 VAL A C 1
ATOM 4830 O O . VAL A 1 598 ? -7.875 -0.016 -45.656 1.00 35.16 598 VAL A O 1
ATOM 4833 N N . TRP A 1 599 ? -7.851 -0.542 -47.835 1.00 33.38 599 TRP A N 1
ATOM 4834 C CA . TRP A 1 599 ? -6.727 -1.478 -47.787 1.00 33.38 599 TRP A CA 1
ATOM 4835 C C . TRP A 1 599 ? -5.421 -0.877 -47.258 1.00 33.38 599 TRP A C 1
ATOM 4837 O O . TRP A 1 599 ? -4.653 -1.612 -46.655 1.00 33.38 599 TRP A O 1
ATOM 4847 N N . ALA A 1 600 ? -5.149 0.421 -47.441 1.00 30.58 600 ALA A N 1
ATOM 4848 C CA . ALA A 1 600 ? -3.926 1.033 -46.915 1.00 30.58 600 ALA A CA 1
ATOM 4849 C C . ALA A 1 600 ? -4.000 1.184 -45.390 1.00 30.58 600 ALA A C 1
ATOM 4851 O O . ALA A 1 600 ? -3.058 0.811 -44.698 1.00 30.58 600 ALA A O 1
ATOM 4852 N N . SER A 1 601 ? -5.141 1.633 -44.862 1.00 34.72 601 SER A N 1
ATOM 4853 C CA . SER A 1 601 ? -5.381 1.711 -43.417 1.00 34.72 601 SER A CA 1
ATOM 4854 C C . SER A 1 601 ? -5.385 0.321 -42.779 1.00 34.72 601 SER A C 1
ATOM 4856 O O . SER A 1 601 ? -4.740 0.120 -41.757 1.00 34.72 601 SER A O 1
ATOM 4858 N N . VAL A 1 602 ? -6.026 -0.665 -43.419 1.00 37.56 602 VAL A N 1
ATOM 4859 C CA . VAL A 1 602 ? -6.044 -2.063 -42.953 1.00 37.56 602 VAL A CA 1
ATOM 4860 C C . VAL A 1 602 ? -4.657 -2.713 -43.033 1.00 37.56 602 VAL A C 1
ATOM 4862 O O . VAL A 1 602 ? -4.283 -3.425 -42.109 1.00 37.56 602 VAL A O 1
ATOM 4865 N N . LEU A 1 603 ? -3.849 -2.442 -44.066 1.00 35.66 603 LEU A N 1
ATOM 4866 C CA . LEU A 1 603 ? -2.463 -2.929 -44.156 1.00 35.66 603 LEU A CA 1
ATOM 4867 C C . LEU A 1 603 ? -1.504 -2.187 -43.218 1.00 35.66 603 LEU A C 1
ATOM 4869 O O . LEU A 1 603 ? -0.540 -2.795 -42.765 1.00 35.66 603 LEU A O 1
ATOM 4873 N N . CYS A 1 604 ? -1.759 -0.922 -42.876 1.00 34.88 604 CYS A N 1
ATOM 4874 C CA . CYS A 1 604 ? -1.045 -0.239 -41.799 1.00 34.88 604 CYS A CA 1
ATOM 4875 C C . CYS A 1 604 ? -1.432 -0.806 -40.429 1.00 34.88 604 CYS A C 1
ATOM 4877 O O . CYS A 1 604 ? -0.539 -1.072 -39.635 1.00 34.88 604 CYS A O 1
ATOM 4879 N N . LEU A 1 605 ? -2.717 -1.063 -40.161 1.00 37.72 605 LEU A N 1
ATOM 4880 C CA . LEU A 1 605 ? -3.170 -1.631 -38.887 1.00 37.72 605 LEU A CA 1
ATOM 4881 C C . LEU A 1 605 ? -2.699 -3.084 -38.721 1.00 37.72 605 LEU A C 1
ATOM 4883 O O . LEU A 1 605 ? -2.117 -3.426 -37.698 1.00 37.72 605 LEU A O 1
ATOM 4887 N N . LEU A 1 606 ? -2.853 -3.926 -39.749 1.00 39.25 606 LEU A N 1
ATOM 4888 C CA . LEU A 1 606 ? -2.303 -5.285 -39.775 1.00 39.25 606 LEU A CA 1
ATOM 4889 C C . LEU A 1 606 ? -0.775 -5.268 -39.778 1.00 39.25 606 LEU A C 1
ATOM 4891 O O . LEU A 1 606 ? -0.172 -6.072 -39.084 1.00 39.25 606 LEU A O 1
ATOM 4895 N N . GLY A 1 607 ? -0.134 -4.349 -40.499 1.00 36.94 607 GLY A N 1
ATOM 4896 C CA . GLY A 1 607 ? 1.319 -4.167 -40.492 1.00 36.94 607 GLY A CA 1
ATOM 4897 C C . GLY A 1 607 ? 1.862 -3.668 -39.152 1.00 36.94 607 GLY A C 1
ATOM 4898 O O . GLY A 1 607 ? 3.008 -3.954 -38.826 1.00 36.94 607 GLY A O 1
ATOM 4899 N N . PHE A 1 608 ? 1.043 -2.989 -38.346 1.00 42.88 608 PHE A N 1
ATOM 4900 C CA . PHE A 1 608 ? 1.365 -2.560 -36.986 1.00 42.88 608 PHE A CA 1
ATOM 4901 C C . PHE A 1 608 ? 1.091 -3.675 -35.966 1.00 42.88 608 PHE A C 1
ATOM 4903 O O . PHE A 1 608 ? 1.955 -3.965 -35.148 1.00 42.88 608 PHE A O 1
ATOM 4910 N N . LEU A 1 609 ? -0.037 -4.384 -36.061 1.00 39.09 609 LEU A N 1
ATOM 4911 C CA . LEU A 1 609 ? -0.370 -5.533 -35.207 1.00 39.09 609 LEU A CA 1
ATOM 4912 C C . LEU A 1 609 ? 0.576 -6.722 -35.453 1.00 39.09 609 LEU A C 1
ATOM 4914 O O . LEU A 1 609 ? 1.163 -7.253 -34.511 1.00 39.09 609 LEU A O 1
ATOM 4918 N N . LEU A 1 610 ? 0.806 -7.095 -36.716 1.00 39.00 610 LEU A N 1
ATOM 4919 C CA . LEU A 1 610 ? 1.826 -8.074 -37.105 1.00 39.00 610 LEU A CA 1
ATOM 4920 C C . LEU A 1 610 ? 3.234 -7.510 -36.924 1.00 39.00 610 LEU A C 1
ATOM 4922 O O . LEU A 1 610 ? 4.125 -8.271 -36.592 1.00 39.00 610 LEU A O 1
ATOM 4926 N N . GLY A 1 611 ? 3.464 -6.207 -37.097 1.00 33.75 611 GLY A N 1
ATOM 4927 C CA . GLY A 1 611 ? 4.775 -5.586 -36.880 1.00 33.75 611 GLY A CA 1
ATOM 4928 C C . GLY A 1 611 ? 5.208 -5.623 -35.417 1.00 33.75 611 GLY A C 1
ATOM 4929 O O . GLY A 1 611 ? 6.328 -6.032 -35.129 1.00 33.75 611 GLY A O 1
ATOM 4930 N N . MET A 1 612 ? 4.313 -5.283 -34.486 1.00 40.12 612 MET A N 1
ATOM 4931 C CA . MET A 1 612 ? 4.539 -5.422 -33.045 1.00 40.12 612 MET A CA 1
ATOM 4932 C C . MET A 1 612 ? 4.571 -6.893 -32.628 1.00 40.12 612 MET A C 1
ATOM 4934 O O . MET A 1 612 ? 5.456 -7.282 -31.870 1.00 40.12 612 MET A O 1
ATOM 4938 N N . GLY A 1 613 ? 3.699 -7.732 -33.196 1.00 39.00 613 GLY A N 1
ATOM 4939 C CA . GLY A 1 613 ? 3.746 -9.183 -33.022 1.00 39.00 613 GLY A CA 1
ATOM 4940 C C . GLY A 1 613 ? 5.071 -9.795 -33.486 1.00 39.00 613 GLY A C 1
ATOM 4941 O O . GLY A 1 613 ? 5.616 -10.639 -32.790 1.00 39.00 613 GLY A O 1
ATOM 4942 N N . ILE A 1 614 ? 5.643 -9.341 -34.605 1.00 37.38 614 ILE A N 1
ATOM 4943 C CA . ILE A 1 614 ? 6.902 -9.835 -35.181 1.00 37.38 614 ILE A CA 1
ATOM 4944 C C . ILE A 1 614 ? 8.123 -9.196 -34.512 1.00 37.38 614 ILE A C 1
ATOM 4946 O O . ILE A 1 614 ? 9.118 -9.886 -34.355 1.00 37.38 614 ILE A O 1
ATOM 4950 N N . LEU A 1 615 ? 8.081 -7.948 -34.038 1.00 33.19 615 LEU A N 1
ATOM 4951 C CA . LEU A 1 615 ? 9.146 -7.388 -33.190 1.00 33.19 615 LEU A CA 1
ATOM 4952 C C . LEU A 1 615 ? 9.191 -8.080 -31.824 1.00 33.19 615 LEU A C 1
ATOM 4954 O O . LEU A 1 615 ? 10.273 -8.438 -31.359 1.00 33.19 615 LEU A O 1
ATOM 4958 N N . ALA A 1 616 ? 8.030 -8.371 -31.232 1.00 36.56 616 ALA A N 1
ATOM 4959 C CA . ALA A 1 616 ? 7.938 -9.252 -30.077 1.00 36.56 616 ALA A CA 1
ATOM 4960 C C . ALA A 1 616 ? 8.448 -10.660 -30.430 1.00 36.56 616 ALA A C 1
ATOM 4962 O O . ALA A 1 616 ? 9.329 -11.169 -29.753 1.00 36.56 616 ALA A O 1
ATOM 4963 N N . TYR A 1 617 ? 7.999 -11.285 -31.521 1.00 37.34 617 TYR A N 1
ATOM 4964 C CA . TYR A 1 617 ? 8.405 -12.646 -31.902 1.00 37.34 617 TYR A CA 1
ATOM 4965 C C . TYR A 1 617 ? 9.857 -12.748 -32.408 1.00 37.34 617 TYR A C 1
ATOM 4967 O O . TYR A 1 617 ? 10.444 -13.822 -32.344 1.00 37.34 617 TYR A O 1
ATOM 4975 N N . LEU A 1 618 ? 10.493 -11.660 -32.841 1.00 34.28 618 LEU A N 1
ATOM 4976 C CA . LEU A 1 618 ? 11.931 -11.607 -33.133 1.00 34.28 618 LEU A CA 1
ATOM 4977 C C . LEU A 1 618 ? 12.763 -11.396 -31.860 1.00 34.28 618 LEU A C 1
ATOM 4979 O O . LEU A 1 618 ? 13.892 -11.874 -31.808 1.00 34.28 618 LEU A O 1
ATOM 4983 N N . MET A 1 619 ? 12.213 -10.769 -30.814 1.00 32.66 619 MET A N 1
ATOM 4984 C CA . MET A 1 619 ? 12.855 -10.707 -29.491 1.00 32.66 619 MET A CA 1
ATOM 4985 C C . MET A 1 619 ? 12.591 -11.960 -28.627 1.00 32.66 619 MET A C 1
ATOM 4987 O O . MET A 1 619 ? 13.480 -12.395 -27.902 1.00 32.66 619 MET A O 1
ATOM 4991 N N . PHE A 1 620 ? 11.420 -12.597 -28.736 1.00 34.72 620 PHE A N 1
ATOM 4992 C CA . PHE A 1 620 ? 11.003 -13.762 -27.936 1.00 34.72 620 PHE A CA 1
ATOM 4993 C C . PHE A 1 620 ? 11.145 -15.111 -28.668 1.00 34.72 620 PHE A C 1
ATOM 4995 O O . PHE A 1 620 ? 11.387 -16.142 -28.038 1.00 34.72 620 PHE A O 1
ATOM 5002 N N . GLY A 1 621 ? 11.023 -15.147 -29.997 1.00 34.03 621 GLY A N 1
ATOM 5003 C CA . GLY A 1 621 ? 11.169 -16.368 -30.804 1.00 34.03 621 GLY A CA 1
ATOM 5004 C C . GLY A 1 621 ? 12.614 -16.862 -30.898 1.00 34.03 621 GLY A C 1
ATOM 5005 O O . GLY A 1 621 ? 12.838 -18.068 -31.004 1.00 34.03 621 GLY A O 1
ATOM 5006 N N . VAL A 1 622 ? 13.592 -15.960 -30.740 1.00 31.33 622 VAL A N 1
ATOM 5007 C CA . VAL A 1 622 ? 15.011 -16.315 -30.559 1.00 31.33 622 VAL A CA 1
ATOM 5008 C C . VAL A 1 622 ? 15.211 -17.152 -29.284 1.00 31.33 622 VAL A C 1
ATOM 5010 O O . VAL A 1 622 ? 15.999 -18.095 -29.301 1.00 31.33 622 VAL A O 1
ATOM 5013 N N . CYS A 1 623 ? 14.425 -16.916 -28.225 1.00 28.59 623 CYS A N 1
ATOM 5014 C CA . CYS A 1 623 ? 14.449 -17.738 -27.008 1.00 28.59 623 CYS A CA 1
ATOM 5015 C C . CYS A 1 623 ? 13.720 -19.089 -27.166 1.00 28.59 623 CYS A C 1
ATOM 5017 O O . CYS A 1 623 ? 14.172 -20.099 -26.624 1.00 28.59 623 CYS A O 1
ATOM 5019 N N . ARG A 1 624 ? 12.606 -19.160 -27.918 1.00 28.41 624 ARG A N 1
ATOM 5020 C CA . ARG A 1 624 ? 11.798 -20.402 -28.030 1.00 28.41 624 ARG A CA 1
ATOM 5021 C C . ARG A 1 624 ? 12.484 -21.549 -28.789 1.00 28.41 624 ARG A C 1
ATOM 5023 O O . ARG A 1 624 ? 12.086 -22.698 -28.605 1.00 28.41 624 ARG A O 1
ATOM 5030 N N . LEU A 1 625 ? 13.499 -21.284 -29.615 1.00 30.69 625 LEU A N 1
ATOM 5031 C CA . LEU A 1 625 ? 14.198 -22.329 -30.383 1.00 30.69 625 LEU A CA 1
ATOM 5032 C C . LEU A 1 625 ? 15.304 -23.069 -29.605 1.00 30.69 625 LEU A C 1
ATOM 5034 O O . LEU A 1 625 ? 15.729 -24.135 -30.048 1.00 30.69 625 LEU A O 1
ATOM 5038 N N . GLN A 1 626 ? 15.737 -22.571 -28.439 1.00 30.81 626 GLN A N 1
ATOM 5039 C CA . GLN A 1 626 ? 16.799 -23.215 -27.647 1.00 30.81 626 GLN A CA 1
ATOM 5040 C C . GLN A 1 626 ? 16.303 -24.292 -26.663 1.00 30.81 626 GLN A C 1
ATOM 5042 O O . GLN A 1 626 ? 17.069 -25.193 -26.329 1.00 30.81 626 GLN A O 1
ATOM 5047 N N . SER A 1 627 ? 15.038 -24.272 -26.225 1.00 31.09 627 SER A N 1
ATOM 5048 C CA . SER A 1 627 ? 14.552 -25.199 -25.182 1.00 31.09 627 SER A CA 1
ATOM 5049 C C . SER A 1 627 ? 14.140 -26.595 -25.678 1.00 31.09 627 SER A C 1
ATOM 5051 O O . SER A 1 627 ? 13.970 -27.500 -24.865 1.00 31.09 627 SER A O 1
ATOM 5053 N N . ARG A 1 628 ? 13.985 -26.812 -26.995 1.00 29.33 628 ARG A N 1
ATOM 5054 C CA . ARG A 1 628 ? 13.436 -28.067 -27.563 1.00 29.33 628 ARG A CA 1
ATOM 5055 C C . ARG A 1 628 ? 14.446 -29.062 -28.155 1.00 29.33 628 ARG A C 1
ATOM 5057 O O . ARG A 1 628 ? 14.022 -30.106 -28.640 1.00 29.33 628 ARG A O 1
ATOM 5064 N N . PHE A 1 629 ? 15.753 -28.801 -28.081 1.00 29.06 629 PHE A N 1
ATOM 5065 C CA . PHE A 1 629 ? 16.796 -29.720 -28.588 1.00 29.06 629 PHE A CA 1
ATOM 5066 C C . PHE A 1 629 ? 17.706 -30.328 -27.501 1.00 29.06 629 PHE A C 1
ATOM 5068 O O . PHE A 1 629 ? 18.766 -30.869 -27.808 1.00 29.06 629 PHE A O 1
ATOM 5075 N N . GLY A 1 630 ? 17.274 -30.298 -26.234 1.00 28.58 630 GLY A N 1
ATOM 5076 C CA . GLY A 1 630 ? 18.030 -30.841 -25.095 1.00 28.58 630 GLY A CA 1
ATOM 5077 C C . GLY A 1 630 ? 18.118 -32.373 -25.001 1.00 28.58 630 GLY A C 1
ATOM 5078 O O . GLY A 1 630 ? 18.975 -32.872 -24.280 1.00 28.58 630 GLY A O 1
ATOM 5079 N N . GLU A 1 631 ? 17.291 -33.136 -25.730 1.00 33.16 631 GLU A N 1
ATOM 5080 C CA . GLU A 1 631 ? 17.271 -34.608 -25.653 1.00 33.16 631 GLU A CA 1
ATOM 5081 C C . GLU A 1 631 ? 17.050 -35.298 -27.013 1.00 33.16 631 GLU A C 1
ATOM 5083 O O . GLU A 1 631 ? 15.946 -35.729 -27.346 1.00 33.16 631 GLU A O 1
ATOM 5088 N N . ARG A 1 632 ? 18.130 -35.474 -27.788 1.00 28.44 632 ARG A N 1
ATOM 5089 C CA . ARG A 1 632 ? 18.418 -36.703 -28.566 1.00 28.44 632 ARG A CA 1
ATOM 5090 C C . ARG A 1 632 ? 19.786 -36.615 -29.237 1.00 28.44 632 ARG A C 1
ATOM 5092 O O . ARG A 1 632 ? 20.165 -35.585 -29.781 1.00 28.44 632 ARG A O 1
ATOM 5099 N N . GLN A 1 633 ? 20.525 -37.724 -29.211 1.00 36.84 633 GLN A N 1
ATOM 5100 C CA . GLN A 1 633 ? 21.832 -37.821 -29.861 1.00 36.84 633 GLN A CA 1
ATOM 5101 C C . GLN A 1 633 ? 21.718 -37.613 -31.373 1.00 36.84 633 GLN A C 1
ATOM 5103 O O . GLN A 1 633 ? 20.939 -38.310 -32.019 1.00 36.84 633 GLN A O 1
ATOM 5108 N N . LEU A 1 634 ? 22.601 -36.796 -31.949 1.00 28.47 634 LEU A N 1
ATOM 5109 C CA . LEU A 1 634 ? 23.041 -36.975 -33.330 1.00 28.47 634 LEU A CA 1
ATOM 5110 C C . LEU A 1 634 ? 24.482 -36.490 -33.505 1.00 28.47 634 LEU A C 1
ATOM 5112 O O . LEU A 1 634 ? 24.861 -35.393 -33.103 1.00 28.47 634 LEU A O 1
ATOM 5116 N N . LYS A 1 635 ? 25.301 -37.372 -34.077 1.00 32.12 635 LYS A N 1
ATOM 5117 C CA . LYS A 1 635 ? 26.672 -37.081 -34.484 1.00 32.12 635 LYS A CA 1
ATOM 5118 C C . LYS A 1 635 ? 26.596 -36.342 -35.817 1.00 32.12 635 LYS A C 1
ATOM 5120 O O . LYS A 1 635 ? 26.160 -36.964 -36.773 1.00 32.12 635 LYS A O 1
ATOM 5125 N N . ASP A 1 636 ? 27.085 -35.107 -35.894 1.00 29.58 636 ASP A N 1
ATOM 5126 C CA . ASP A 1 636 ? 27.861 -34.676 -37.063 1.00 29.58 636 ASP A CA 1
ATOM 5127 C C . ASP A 1 636 ? 28.701 -33.422 -36.784 1.00 29.58 636 ASP A C 1
ATOM 5129 O O . ASP A 1 636 ? 28.235 -32.411 -36.258 1.00 29.58 636 ASP A O 1
ATOM 5133 N N . LYS A 1 637 ? 29.994 -33.507 -37.111 1.00 33.19 637 LYS A N 1
ATOM 5134 C CA . LYS A 1 637 ? 30.998 -32.476 -36.812 1.00 33.19 637 LYS A CA 1
ATOM 5135 C C . LYS A 1 637 ? 31.216 -31.562 -38.019 1.00 33.19 637 LYS A C 1
ATOM 5137 O O . LYS A 1 637 ? 32.198 -31.736 -38.740 1.00 33.19 637 LYS A O 1
ATOM 5142 N N . THR A 1 638 ? 30.355 -30.565 -38.238 1.00 30.70 638 THR A N 1
ATOM 5143 C CA . THR A 1 638 ? 30.704 -29.468 -39.179 1.00 30.70 638 THR A CA 1
ATOM 5144 C C . THR A 1 638 ? 30.039 -28.114 -38.904 1.00 30.70 638 THR A C 1
ATOM 5146 O O . THR A 1 638 ? 30.637 -27.093 -39.221 1.00 30.70 638 THR A O 1
ATOM 5149 N N . ILE A 1 639 ? 28.866 -28.054 -38.261 1.00 30.84 639 ILE A N 1
ATOM 5150 C CA . ILE A 1 639 ? 28.102 -26.797 -38.058 1.00 30.84 639 ILE A CA 1
ATOM 5151 C C . ILE A 1 639 ? 28.211 -26.301 -36.594 1.00 30.84 639 ILE A C 1
ATOM 5153 O O . ILE A 1 639 ? 27.269 -25.788 -36.005 1.00 30.84 639 ILE A O 1
ATOM 5157 N N . GLY A 1 640 ? 29.376 -26.504 -35.967 1.00 28.44 640 GLY A N 1
ATOM 5158 C CA . GLY A 1 640 ? 29.566 -26.323 -34.518 1.00 28.44 640 GLY A CA 1
ATOM 5159 C C . GLY A 1 640 ? 30.294 -25.051 -34.065 1.00 28.44 640 GLY A C 1
ATOM 5160 O O . GLY A 1 640 ? 30.550 -24.927 -32.873 1.00 28.44 640 GLY A O 1
ATOM 5161 N N . LEU A 1 641 ? 30.686 -24.143 -34.972 1.00 30.42 641 LEU A N 1
ATOM 5162 C CA . LEU A 1 641 ? 31.655 -23.074 -34.650 1.00 30.42 641 LEU A CA 1
ATOM 5163 C C . LEU A 1 641 ? 31.172 -21.627 -34.870 1.00 30.42 641 LEU A C 1
ATOM 5165 O O . LEU A 1 641 ? 31.928 -20.701 -34.606 1.00 30.42 641 LEU A O 1
ATOM 5169 N N . ALA A 1 642 ? 29.936 -21.416 -35.338 1.00 30.47 642 ALA A N 1
ATOM 5170 C CA . ALA A 1 642 ? 29.406 -20.077 -35.646 1.00 30.47 642 ALA A CA 1
ATOM 5171 C C . ALA A 1 642 ? 28.245 -19.616 -34.737 1.00 30.47 642 ALA A C 1
ATOM 5173 O O . ALA A 1 642 ? 27.837 -18.463 -34.817 1.00 30.47 642 ALA A O 1
ATOM 5174 N N . ILE A 1 643 ? 27.707 -20.491 -33.875 1.00 32.41 643 ILE A N 1
ATOM 5175 C CA . ILE A 1 643 ? 26.470 -20.245 -33.101 1.00 32.41 643 ILE A CA 1
ATOM 5176 C C . ILE A 1 643 ? 26.720 -20.445 -31.592 1.00 32.41 643 ILE A C 1
ATOM 5178 O O . ILE A 1 643 ? 25.979 -21.136 -30.904 1.00 32.41 643 ILE A O 1
ATOM 5182 N N . ALA A 1 644 ? 27.813 -19.871 -31.078 1.00 30.66 644 ALA A N 1
ATOM 5183 C CA . ALA A 1 644 ? 28.236 -20.021 -29.676 1.00 30.66 644 ALA A CA 1
ATOM 5184 C C . ALA A 1 644 ? 28.418 -18.686 -28.918 1.00 30.66 644 ALA A C 1
ATOM 5186 O O . ALA A 1 644 ? 28.920 -18.692 -27.800 1.00 30.66 644 ALA A O 1
ATOM 5187 N N . VAL A 1 645 ? 28.057 -17.543 -29.519 1.00 33.84 645 VAL A N 1
ATOM 5188 C CA . VAL A 1 645 ? 28.525 -16.214 -29.059 1.00 33.84 645 VAL A CA 1
ATOM 5189 C C . VAL A 1 645 ? 27.426 -15.307 -28.471 1.00 33.84 645 VAL A C 1
ATOM 5191 O O . VAL A 1 645 ? 27.758 -14.369 -27.757 1.00 33.84 645 VAL A O 1
ATOM 5194 N N . CYS A 1 646 ? 26.130 -15.557 -28.712 1.00 32.03 646 CYS A N 1
ATOM 5195 C CA . CYS A 1 646 ? 25.100 -14.520 -28.486 1.00 32.03 646 CYS A CA 1
ATOM 5196 C C . CYS A 1 646 ? 24.151 -14.675 -27.282 1.00 32.03 646 CYS A C 1
ATOM 5198 O O . CYS A 1 646 ? 23.434 -13.720 -27.012 1.00 32.03 646 CYS A O 1
ATOM 5200 N N . CYS A 1 647 ? 24.150 -15.787 -26.535 1.00 32.03 647 CYS A N 1
ATOM 5201 C CA . CYS A 1 647 ? 23.399 -15.898 -25.269 1.00 32.03 647 CYS A CA 1
ATOM 5202 C C . CYS A 1 647 ? 24.088 -16.853 -24.280 1.00 32.03 647 CYS A C 1
ATOM 5204 O O . CYS A 1 647 ? 23.640 -17.975 -24.055 1.00 32.03 647 CYS A O 1
ATOM 5206 N N . THR A 1 648 ? 25.166 -16.397 -23.645 1.00 37.88 648 THR A N 1
ATOM 5207 C CA . THR A 1 648 ? 25.515 -16.888 -22.306 1.00 37.88 648 THR A CA 1
ATOM 5208 C C . THR A 1 648 ? 24.737 -16.051 -21.297 1.00 37.88 648 THR A C 1
ATOM 5210 O O . THR A 1 648 ? 24.967 -14.843 -21.219 1.00 37.88 648 THR A O 1
ATOM 5213 N N . ALA A 1 649 ? 23.843 -16.662 -20.514 1.00 51.38 649 ALA A N 1
ATOM 5214 C CA . ALA A 1 649 ? 23.390 -16.026 -19.277 1.00 51.38 649 ALA A CA 1
ATOM 5215 C C . ALA A 1 649 ? 24.635 -15.654 -18.455 1.00 51.38 649 ALA A C 1
ATOM 5217 O O . ALA A 1 649 ? 25.591 -16.437 -18.427 1.00 51.38 649 ALA A O 1
ATOM 5218 N N . SER A 1 650 ? 24.662 -14.462 -17.846 1.00 71.38 650 SER A N 1
ATOM 5219 C CA . SER A 1 650 ? 25.845 -14.027 -17.095 1.00 71.38 650 SER A CA 1
ATOM 5220 C C . SER A 1 650 ? 26.204 -15.101 -16.063 1.00 71.38 650 SER A C 1
ATOM 5222 O O . SER A 1 650 ? 25.312 -15.528 -15.320 1.00 71.38 650 SER A O 1
ATOM 5224 N N . PRO A 1 651 ? 27.472 -15.546 -15.971 1.00 80.56 651 PRO A N 1
ATOM 5225 C CA . PRO A 1 651 ? 27.854 -16.559 -14.992 1.00 80.56 651 PRO A CA 1
ATOM 5226 C C . PRO A 1 651 ? 27.630 -16.086 -13.545 1.00 80.56 651 PRO A C 1
ATOM 5228 O O . PRO A 1 651 ? 27.633 -16.909 -12.640 1.00 80.56 651 PRO A O 1
ATOM 5231 N N . TYR A 1 652 ? 27.375 -14.792 -13.333 1.00 87.69 652 TYR A N 1
ATOM 5232 C CA . TYR A 1 652 ? 27.088 -14.160 -12.045 1.00 87.69 652 TYR A CA 1
ATOM 5233 C C . TYR A 1 652 ? 25.581 -13.909 -11.815 1.00 87.69 652 TYR A C 1
ATOM 5235 O O . TYR A 1 652 ? 25.209 -12.997 -11.081 1.00 87.69 652 TYR A O 1
ATOM 5243 N N . SER A 1 653 ? 24.686 -14.665 -12.471 1.00 86.12 653 SER A N 1
ATOM 5244 C CA . SER A 1 653 ? 23.220 -14.468 -12.399 1.00 86.12 653 SER A CA 1
ATOM 5245 C C . SER A 1 653 ? 22.441 -15.537 -11.611 1.00 86.12 653 SER A C 1
ATOM 5247 O O . SER A 1 653 ? 21.225 -15.394 -11.429 1.00 86.12 653 SER A O 1
ATOM 5249 N N . ASP A 1 654 ? 23.118 -16.578 -11.120 1.00 89.25 654 ASP A N 1
ATOM 5250 C CA . ASP A 1 654 ? 22.546 -17.655 -10.299 1.00 89.25 654 ASP A CA 1
ATOM 5251 C C . ASP A 1 654 ? 22.509 -17.255 -8.808 1.00 89.25 654 ASP A C 1
ATOM 5253 O O . ASP A 1 654 ? 23.556 -16.897 -8.267 1.00 89.25 654 ASP A O 1
ATOM 5257 N N . PRO A 1 655 ? 21.342 -17.280 -8.131 1.00 87.06 655 PRO A N 1
ATOM 5258 C CA . PRO A 1 655 ? 21.230 -16.978 -6.706 1.00 87.06 655 PRO A CA 1
ATOM 5259 C C . PRO A 1 655 ? 21.611 -18.146 -5.772 1.00 87.06 655 PRO A C 1
ATOM 5261 O O . PRO A 1 655 ? 21.693 -17.950 -4.563 1.00 87.06 655 PRO A O 1
ATOM 5264 N N . HIS A 1 656 ? 21.857 -19.363 -6.269 1.00 93.69 656 HIS A N 1
ATOM 5265 C CA . HIS A 1 656 ? 22.206 -20.535 -5.438 1.00 93.69 656 HIS A CA 1
ATOM 5266 C C . HIS A 1 656 ? 21.173 -20.872 -4.348 1.00 93.69 656 HIS A C 1
ATOM 5268 O O . HIS A 1 656 ? 21.528 -21.359 -3.264 1.00 93.69 656 HIS A O 1
ATOM 5274 N N . PHE A 1 657 ? 19.894 -20.598 -4.616 1.00 91.56 657 PHE A N 1
ATOM 5275 C CA . PHE A 1 657 ? 18.793 -20.968 -3.729 1.00 91.56 657 PHE A CA 1
ATOM 5276 C C . PHE A 1 657 ? 18.781 -22.480 -3.457 1.00 91.56 657 PHE A C 1
ATOM 5278 O O . PHE A 1 657 ? 19.216 -23.290 -4.278 1.00 91.56 657 PHE A O 1
ATOM 5285 N N . VAL A 1 658 ? 18.316 -22.855 -2.267 1.00 87.69 658 VAL A N 1
ATOM 5286 C CA . VAL A 1 658 ? 18.130 -24.256 -1.878 1.00 87.69 658 VAL A CA 1
ATOM 5287 C C . VAL A 1 658 ? 16.696 -24.657 -2.202 1.00 87.69 658 VAL A C 1
ATOM 5289 O O . VAL A 1 658 ? 15.773 -23.932 -1.840 1.00 87.69 658 VAL A O 1
ATOM 5292 N N . GLU A 1 659 ? 16.529 -25.813 -2.847 1.00 83.25 659 GLU A N 1
ATOM 5293 C CA . GLU A 1 659 ? 15.220 -26.371 -3.225 1.00 83.25 659 GLU A CA 1
ATOM 5294 C C . GLU A 1 659 ? 14.426 -25.401 -4.130 1.00 83.25 659 GLU A C 1
ATOM 5296 O O . GLU A 1 659 ? 14.990 -24.812 -5.051 1.00 83.25 659 GLU A O 1
ATOM 5301 N N . ASP A 1 660 ? 13.123 -25.264 -3.908 1.00 76.25 660 ASP A N 1
ATOM 5302 C CA . ASP A 1 660 ? 12.184 -24.412 -4.641 1.00 76.25 660 ASP A CA 1
ATOM 5303 C C . ASP A 1 660 ? 11.993 -23.020 -4.007 1.00 76.25 660 ASP A C 1
ATOM 5305 O O . ASP A 1 660 ? 11.113 -22.261 -4.415 1.00 76.25 660 ASP A O 1
ATOM 5309 N N . ARG A 1 661 ? 12.831 -22.649 -3.030 1.00 83.19 661 ARG A N 1
ATOM 5310 C CA . ARG A 1 661 ? 12.761 -21.360 -2.321 1.00 83.19 661 ARG A CA 1
ATOM 5311 C C . ARG A 1 661 ? 13.118 -20.192 -3.241 1.00 83.19 661 ARG A C 1
ATOM 5313 O O . ARG A 1 661 ? 14.079 -20.270 -4.001 1.00 83.19 661 ARG A O 1
ATOM 5320 N N . GLN A 1 662 ? 12.400 -19.069 -3.121 1.00 71.81 662 GLN A N 1
ATOM 5321 C CA . GLN A 1 662 ? 12.579 -17.909 -4.020 1.00 71.81 662 GLN A CA 1
ATOM 5322 C C . GLN A 1 662 ? 12.755 -16.542 -3.331 1.00 71.81 662 GLN A C 1
ATOM 5324 O O . GLN A 1 662 ? 13.198 -15.589 -3.972 1.00 71.81 662 GLN A O 1
ATOM 5329 N N . VAL A 1 663 ? 12.422 -16.407 -2.041 1.00 72.06 663 VAL A N 1
ATOM 5330 C CA . VAL A 1 663 ? 12.330 -15.090 -1.377 1.00 72.06 663 VAL A CA 1
ATOM 5331 C C . VAL A 1 663 ? 13.656 -14.665 -0.737 1.00 72.06 663 VAL A C 1
ATOM 5333 O O . VAL A 1 663 ? 14.219 -15.399 0.075 1.00 72.06 663 VAL A O 1
ATOM 5336 N N . ILE A 1 664 ? 14.117 -13.447 -1.038 1.00 80.44 664 ILE A N 1
ATOM 5337 C CA . ILE A 1 664 ? 15.217 -12.771 -0.328 1.00 80.44 664 ILE A CA 1
ATOM 5338 C C . ILE A 1 664 ? 14.630 -11.648 0.536 1.00 80.44 664 ILE A C 1
ATOM 5340 O O . ILE A 1 664 ? 13.857 -10.833 0.037 1.00 80.44 664 ILE A O 1
ATOM 5344 N N . VAL A 1 665 ? 15.017 -11.573 1.813 1.00 80.12 665 VAL A N 1
ATOM 5345 C CA . VAL A 1 665 ? 14.659 -10.467 2.722 1.00 80.12 665 VAL A CA 1
ATOM 5346 C C . VAL A 1 665 ? 15.860 -9.545 2.960 1.00 80.12 665 VAL A C 1
ATOM 5348 O O . VAL A 1 665 ? 16.983 -10.020 3.099 1.00 80.12 665 VAL A O 1
ATOM 5351 N N . HIS A 1 666 ? 15.659 -8.226 3.032 1.00 86.69 666 HIS A N 1
ATOM 5352 C CA . HIS A 1 666 ? 16.715 -7.283 3.426 1.00 86.69 666 HIS A CA 1
ATOM 5353 C C . HIS A 1 666 ? 16.569 -6.919 4.909 1.00 86.69 666 HIS A C 1
ATOM 5355 O O . HIS A 1 666 ? 15.698 -6.135 5.280 1.00 86.69 666 HIS A O 1
ATOM 5361 N N . LEU A 1 667 ? 17.445 -7.461 5.762 1.00 80.88 667 LEU A N 1
ATOM 5362 C CA . LEU A 1 667 ? 17.474 -7.159 7.201 1.00 80.88 667 LEU A CA 1
ATOM 5363 C C . LEU A 1 667 ? 18.362 -5.937 7.480 1.00 80.88 667 LEU A C 1
ATOM 5365 O O . LEU A 1 667 ? 19.429 -6.021 8.094 1.00 80.88 667 LEU A O 1
ATOM 5369 N N . MET A 1 668 ? 17.919 -4.787 6.966 1.00 80.62 668 MET A N 1
ATOM 5370 C CA . MET A 1 668 ? 18.631 -3.513 7.067 1.00 80.62 668 MET A CA 1
ATOM 5371 C C . MET A 1 668 ? 18.867 -3.126 8.532 1.00 80.62 668 MET A C 1
ATOM 5373 O O . MET A 1 668 ? 17.956 -3.159 9.349 1.00 80.62 668 MET A O 1
ATOM 5377 N N . GLU A 1 669 ? 20.096 -2.721 8.852 1.00 76.56 669 GLU A N 1
ATOM 5378 C CA . GLU A 1 669 ? 20.575 -2.323 10.185 1.00 76.56 669 GLU A CA 1
ATOM 5379 C C . GLU A 1 669 ? 20.782 -3.423 11.252 1.00 76.56 669 GLU A C 1
ATOM 5381 O O . GLU A 1 669 ? 21.451 -3.151 12.256 1.00 76.56 669 GLU A O 1
ATOM 5386 N N . TRP A 1 670 ? 20.319 -4.659 11.045 1.00 88.00 670 TRP A N 1
ATOM 5387 C CA . TRP A 1 670 ? 20.335 -5.708 12.079 1.00 88.00 670 TRP A CA 1
ATOM 5388 C C . TRP A 1 670 ? 21.748 -6.138 12.513 1.00 88.00 670 TRP A C 1
ATOM 5390 O O . TRP A 1 670 ? 22.721 -6.042 11.759 1.00 88.00 670 TRP A O 1
ATOM 5400 N N . LYS A 1 671 ? 21.874 -6.645 13.747 1.00 91.06 671 LYS A N 1
ATOM 5401 C CA . LYS A 1 671 ? 23.107 -7.282 14.246 1.00 91.06 671 LYS A CA 1
ATOM 5402 C C . LYS A 1 671 ? 23.252 -8.686 13.664 1.00 91.06 671 LYS A C 1
ATOM 5404 O O . LYS A 1 671 ? 22.269 -9.420 13.598 1.00 91.06 671 LYS A O 1
ATOM 5409 N N . TYR A 1 672 ? 24.477 -9.103 13.333 1.00 96.50 672 TYR A N 1
ATOM 5410 C CA . TYR A 1 672 ? 24.715 -10.433 12.749 1.00 96.50 672 TYR A CA 1
ATOM 5411 C C . TYR A 1 672 ? 24.220 -11.581 13.652 1.00 96.50 672 TYR A C 1
ATOM 5413 O O . TYR A 1 672 ? 23.701 -12.571 13.146 1.00 96.50 672 TYR A O 1
ATOM 5421 N N . SER A 1 673 ? 24.291 -11.429 14.982 1.00 92.56 673 SER A N 1
ATOM 5422 C CA . SER A 1 673 ? 23.764 -12.416 15.940 1.00 92.56 673 SER A CA 1
ATOM 5423 C C . SER A 1 673 ? 22.251 -12.620 15.847 1.00 92.56 673 SER A C 1
ATOM 5425 O O . SER A 1 673 ? 21.779 -13.735 16.058 1.00 92.56 673 SER A O 1
ATOM 5427 N N . GLU A 1 674 ? 21.499 -11.564 15.532 1.00 91.81 674 GLU A N 1
ATOM 5428 C CA . GLU A 1 674 ? 20.039 -11.618 15.433 1.00 91.81 674 GLU A CA 1
ATOM 5429 C C . GLU A 1 674 ? 19.614 -12.131 14.061 1.00 91.81 674 GLU A C 1
ATOM 5431 O O . GLU A 1 674 ? 18.742 -12.986 13.993 1.00 91.81 674 GLU A O 1
ATOM 5436 N N . ILE A 1 675 ? 20.319 -11.741 12.990 1.00 95.94 675 ILE A N 1
ATOM 5437 C CA . ILE A 1 675 ? 20.152 -12.343 11.654 1.00 95.94 675 ILE A CA 1
ATOM 5438 C C . ILE A 1 675 ? 20.374 -13.863 11.718 1.00 95.94 675 ILE A C 1
ATOM 5440 O O . ILE A 1 675 ? 19.591 -14.623 11.160 1.00 95.94 675 ILE A O 1
ATOM 5444 N N . ALA A 1 676 ? 21.396 -14.326 12.446 1.00 96.12 676 ALA A N 1
ATOM 5445 C CA . ALA A 1 676 ? 21.673 -15.754 12.598 1.00 96.12 676 ALA A CA 1
ATOM 5446 C C . ALA A 1 676 ? 20.537 -16.519 13.306 1.00 96.12 676 ALA A C 1
ATOM 5448 O O . ALA A 1 676 ? 20.214 -17.636 12.907 1.00 96.12 676 ALA A O 1
ATOM 5449 N N . LYS A 1 677 ? 19.912 -15.920 14.333 1.00 94.25 677 LYS A N 1
ATOM 5450 C CA . LYS A 1 677 ? 18.721 -16.484 14.994 1.00 94.25 677 LYS A CA 1
ATOM 5451 C C . LYS A 1 677 ? 17.511 -16.467 14.062 1.00 94.25 677 LYS A C 1
ATOM 5453 O O . LYS A 1 677 ? 16.808 -17.462 13.978 1.00 94.25 677 LYS A O 1
ATOM 5458 N N . GLU A 1 678 ? 17.291 -15.363 13.357 1.00 95.94 678 GLU A N 1
ATOM 5459 C CA . GLU A 1 678 ? 16.172 -15.173 12.429 1.00 95.94 678 GLU A CA 1
ATOM 5460 C C . GLU A 1 678 ? 16.221 -16.193 11.280 1.00 95.94 678 GLU A C 1
ATOM 5462 O O . GLU A 1 678 ? 15.207 -16.801 10.940 1.00 95.94 678 GLU A O 1
ATOM 5467 N N . CYS A 1 679 ? 17.420 -16.485 10.763 1.00 95.25 679 CYS A N 1
ATOM 5468 C CA . CYS A 1 679 ? 17.659 -17.588 9.833 1.00 95.25 679 CYS A CA 1
ATOM 5469 C C . CYS A 1 679 ? 17.177 -18.944 10.373 1.00 95.25 679 CYS A C 1
ATOM 5471 O O . CYS A 1 679 ? 16.504 -19.684 9.658 1.00 95.25 679 CYS A O 1
ATOM 5473 N N . GLU A 1 680 ? 17.531 -19.281 11.615 1.00 97.25 680 GLU A N 1
ATOM 5474 C CA . GLU A 1 680 ? 17.263 -20.593 12.222 1.00 97.25 680 GLU A CA 1
ATOM 5475 C C . GLU A 1 680 ? 15.820 -20.753 12.726 1.00 97.25 680 GLU A C 1
ATOM 5477 O O . GLU A 1 680 ? 15.257 -21.842 12.628 1.00 97.25 680 GLU A O 1
ATOM 5482 N N . LEU A 1 681 ? 15.227 -19.688 13.273 1.00 85.56 681 LEU A N 1
ATOM 5483 C CA . LEU A 1 681 ? 13.924 -19.714 13.944 1.00 85.56 681 LEU A CA 1
ATOM 5484 C C . LEU A 1 681 ? 12.752 -19.386 13.012 1.00 85.56 681 LEU A C 1
ATOM 5486 O O . LEU A 1 681 ? 11.636 -19.835 13.275 1.00 85.56 681 LEU A O 1
ATOM 5490 N N . PHE A 1 682 ? 12.990 -18.618 11.944 1.00 89.69 682 PHE A N 1
ATOM 5491 C CA . PHE A 1 682 ? 11.935 -18.128 11.057 1.00 89.69 682 PHE A CA 1
ATOM 5492 C C . PHE A 1 682 ? 12.261 -18.345 9.574 1.00 89.69 682 PHE A C 1
ATOM 5494 O O . PHE A 1 682 ? 11.611 -19.149 8.914 1.00 89.69 682 PHE A O 1
ATOM 5501 N N . LEU A 1 683 ? 13.294 -17.707 9.025 1.00 89.06 683 LEU A N 1
ATOM 5502 C CA . LEU A 1 683 ? 13.497 -17.670 7.570 1.00 89.06 683 LEU A CA 1
ATOM 5503 C C . LEU A 1 683 ? 13.710 -19.064 6.956 1.00 89.06 683 LEU A C 1
ATOM 5505 O O . LEU A 1 683 ? 13.071 -19.395 5.960 1.00 89.06 683 LEU A O 1
ATOM 5509 N N . GLY A 1 684 ? 14.551 -19.904 7.564 1.00 90.31 684 GLY A N 1
ATOM 5510 C CA . GLY A 1 684 ? 14.765 -21.286 7.128 1.00 90.31 684 GLY A CA 1
ATOM 5511 C C . GLY A 1 684 ? 13.490 -22.140 7.213 1.00 90.31 684 GLY A C 1
ATOM 5512 O O . GLY A 1 684 ? 13.069 -22.673 6.184 1.00 90.31 684 GLY A O 1
ATOM 5513 N N . PRO A 1 685 ? 12.845 -22.255 8.394 1.00 88.69 685 PRO A N 1
ATOM 5514 C CA . PRO A 1 685 ? 11.599 -23.010 8.564 1.00 88.69 685 PRO A CA 1
ATOM 5515 C C . PRO A 1 685 ? 10.421 -22.556 7.686 1.00 88.69 685 PRO A C 1
ATOM 5517 O O . PRO A 1 685 ? 9.595 -23.389 7.322 1.00 88.69 685 PRO A O 1
ATOM 5520 N N . TYR A 1 686 ? 10.343 -21.269 7.333 1.00 81.94 686 TYR A N 1
ATOM 5521 C CA . TYR A 1 686 ? 9.279 -20.700 6.492 1.00 81.94 686 TYR A CA 1
ATOM 5522 C C . TYR A 1 686 ? 9.672 -20.569 5.003 1.00 81.94 686 TYR A C 1
ATOM 5524 O O . TYR A 1 686 ? 8.980 -19.899 4.240 1.00 81.94 686 TYR A O 1
ATOM 5532 N N . GLY A 1 687 ? 10.759 -21.216 4.561 1.00 81.06 687 GLY A N 1
ATOM 5533 C CA . GLY A 1 687 ? 11.085 -21.357 3.134 1.00 81.06 687 GLY A CA 1
ATOM 5534 C C . GLY A 1 687 ? 11.693 -20.120 2.460 1.00 81.06 687 GLY A C 1
ATOM 5535 O O . GLY A 1 687 ? 11.724 -20.043 1.231 1.00 81.06 687 GLY A O 1
ATOM 5536 N N . TYR A 1 688 ? 12.218 -19.159 3.221 1.00 88.31 688 TYR A N 1
ATOM 5537 C CA . TYR A 1 688 ? 12.987 -18.053 2.649 1.00 88.31 688 TYR A CA 1
ATOM 5538 C C . TYR A 1 688 ? 14.323 -18.566 2.092 1.00 88.31 688 TYR A C 1
ATOM 5540 O O . TYR A 1 688 ? 14.979 -19.446 2.658 1.00 88.31 688 TYR A O 1
ATOM 5548 N N . ALA A 1 689 ? 14.730 -17.997 0.961 1.00 86.75 689 ALA A N 1
ATOM 5549 C CA . ALA A 1 689 ? 15.885 -18.430 0.187 1.00 86.75 689 ALA A CA 1
ATOM 5550 C C . ALA A 1 689 ? 17.169 -17.665 0.547 1.00 86.75 689 ALA A C 1
ATOM 5552 O O . ALA A 1 689 ? 18.273 -18.182 0.363 1.00 86.75 689 ALA A O 1
ATOM 5553 N N . GLY A 1 690 ? 17.054 -16.441 1.075 1.00 92.88 690 GLY A N 1
ATOM 5554 C CA . GLY A 1 690 ? 18.222 -15.679 1.505 1.00 92.88 690 GLY A CA 1
ATOM 5555 C C . GLY A 1 690 ? 17.960 -14.373 2.249 1.00 92.88 690 GLY A C 1
ATOM 5556 O O . GLY A 1 690 ? 16.829 -13.905 2.369 1.00 92.88 690 GLY A O 1
ATOM 5557 N N . VAL A 1 691 ? 19.053 -13.777 2.724 1.00 96.88 691 VAL A N 1
ATOM 5558 C CA . VAL A 1 691 ? 19.109 -12.482 3.406 1.00 96.88 691 VAL A CA 1
ATOM 5559 C C . VAL A 1 691 ? 20.098 -11.573 2.679 1.00 96.88 691 VAL A C 1
ATOM 5561 O O . VAL A 1 691 ? 21.266 -11.931 2.522 1.00 96.88 691 VAL A O 1
ATOM 5564 N N . GLN A 1 692 ? 19.655 -10.381 2.281 1.00 96.88 692 GLN A N 1
ATOM 5565 C CA . GLN A 1 692 ? 20.550 -9.261 1.996 1.00 96.88 692 GLN A CA 1
ATOM 5566 C C . GLN A 1 692 ? 20.916 -8.572 3.318 1.00 96.88 692 GLN A C 1
ATOM 5568 O O . GLN A 1 692 ? 20.033 -8.247 4.118 1.00 96.88 692 GLN A O 1
ATOM 5573 N N . VAL A 1 693 ? 22.208 -8.333 3.539 1.00 95.00 693 VAL A N 1
ATOM 5574 C CA . VAL A 1 693 ? 22.726 -7.568 4.683 1.00 95.00 693 VAL A CA 1
ATOM 5575 C C . VAL A 1 693 ? 23.317 -6.237 4.228 1.00 95.00 693 VAL A C 1
ATOM 5577 O O . VAL A 1 693 ? 23.890 -6.153 3.144 1.00 95.00 693 VAL A O 1
ATOM 5580 N N . SER A 1 694 ? 23.214 -5.214 5.079 1.00 92.81 694 SER A N 1
ATOM 5581 C CA . SER A 1 694 ? 23.855 -3.907 4.875 1.00 92.81 694 SER A CA 1
ATOM 5582 C C . SER A 1 694 ? 25.385 -4.020 4.729 1.00 92.81 694 SER A C 1
ATOM 5584 O O . SER A 1 694 ? 25.952 -5.028 5.165 1.00 92.81 694 SER A O 1
ATOM 5586 N N . PRO A 1 695 ? 26.083 -2.969 4.244 1.00 94.75 695 PRO A N 1
ATOM 5587 C CA . PRO A 1 695 ? 27.535 -2.996 4.108 1.00 94.75 695 PRO A CA 1
ATOM 5588 C C . PRO A 1 695 ? 28.263 -3.385 5.397 1.00 94.75 695 PRO A C 1
ATOM 5590 O O . PRO A 1 695 ? 27.992 -2.865 6.487 1.00 94.75 695 PRO A O 1
ATOM 5593 N N . VAL A 1 696 ? 29.181 -4.341 5.247 1.00 95.69 696 VAL A N 1
ATOM 5594 C CA . VAL A 1 696 ? 29.881 -5.015 6.353 1.00 95.69 696 VAL A CA 1
ATOM 5595 C C . VAL A 1 696 ? 31.197 -4.335 6.746 1.00 95.69 696 VAL A C 1
ATOM 5597 O O . VAL A 1 696 ? 31.763 -4.651 7.794 1.00 95.69 696 VAL A O 1
ATOM 5600 N N . THR A 1 697 ? 31.669 -3.418 5.899 1.00 94.50 697 THR A N 1
ATOM 5601 C CA . THR A 1 697 ? 32.922 -2.663 6.018 1.00 94.50 697 THR A CA 1
ATOM 5602 C C . THR A 1 697 ? 32.957 -1.749 7.242 1.00 94.50 697 THR A C 1
ATOM 5604 O O . THR A 1 697 ? 31.922 -1.334 7.767 1.00 94.50 697 THR A O 1
ATOM 5607 N N . GLU A 1 698 ? 34.157 -1.356 7.659 1.00 94.44 698 GLU A N 1
ATOM 5608 C CA . GLU A 1 698 ? 34.348 -0.238 8.575 1.00 94.44 698 GLU A CA 1
ATOM 5609 C C . GLU A 1 698 ? 33.847 1.068 7.946 1.00 94.44 698 GLU A C 1
ATOM 5611 O O . GLU A 1 698 ? 34.198 1.407 6.812 1.00 94.44 698 GLU A O 1
ATOM 5616 N N . VAL A 1 699 ? 33.074 1.836 8.717 1.00 92.31 699 VAL A N 1
ATOM 5617 C CA . VAL A 1 699 ? 32.474 3.094 8.257 1.00 92.31 699 VAL A CA 1
ATOM 5618 C C . VAL A 1 699 ? 32.814 4.273 9.152 1.00 92.31 699 VAL A C 1
ATOM 5620 O O . VAL A 1 699 ? 33.063 4.114 10.349 1.00 92.31 699 VAL A O 1
ATOM 5623 N N . ALA A 1 700 ? 32.796 5.472 8.577 1.00 89.81 700 ALA A N 1
ATOM 5624 C CA . ALA A 1 700 ? 33.086 6.719 9.272 1.00 89.81 700 ALA A CA 1
ATOM 5625 C C . ALA A 1 700 ? 32.177 6.940 10.496 1.00 89.81 700 ALA A C 1
ATOM 5627 O O . ALA A 1 700 ? 30.966 6.727 10.441 1.00 89.81 700 ALA A O 1
ATOM 5628 N N . VAL A 1 701 ? 32.750 7.418 11.606 1.00 87.00 701 VAL A N 1
ATOM 5629 C CA . VAL A 1 701 ? 31.989 7.879 12.778 1.00 87.00 701 VAL A CA 1
ATOM 5630 C C . VAL A 1 701 ? 31.786 9.391 12.684 1.00 87.00 701 VAL A C 1
ATOM 5632 O O . VAL A 1 701 ? 32.716 10.172 12.890 1.00 87.00 701 VAL A O 1
ATOM 5635 N N . LEU A 1 702 ? 30.562 9.822 12.370 1.00 75.88 702 LEU A N 1
ATOM 5636 C CA . LEU A 1 702 ? 30.258 11.221 12.044 1.00 75.88 702 LEU A CA 1
ATOM 5637 C C . LEU A 1 702 ? 29.846 12.026 13.288 1.00 75.88 702 LEU A C 1
ATOM 5639 O O . LEU A 1 702 ? 28.682 12.351 13.499 1.00 75.88 702 LEU A O 1
ATOM 5643 N N . ALA A 1 703 ? 30.829 12.340 14.134 1.00 55.75 703 ALA A N 1
ATOM 5644 C CA . ALA A 1 703 ? 30.604 12.752 15.524 1.00 55.75 703 ALA A CA 1
ATOM 5645 C C . ALA A 1 703 ? 29.958 14.139 15.768 1.00 55.75 703 ALA A C 1
ATOM 5647 O O . ALA A 1 703 ? 29.531 14.392 16.891 1.00 55.75 703 ALA A O 1
ATOM 5648 N N . ASN A 1 704 ? 29.890 15.043 14.780 1.00 53.19 704 ASN A N 1
ATOM 5649 C CA . ASN A 1 704 ? 29.396 16.419 14.964 1.00 53.19 704 ASN A CA 1
ATOM 5650 C C . ASN A 1 704 ? 28.626 16.933 13.733 1.00 53.19 704 ASN A C 1
ATOM 5652 O O . ASN A 1 704 ? 29.191 17.649 12.907 1.00 53.19 704 ASN A O 1
ATOM 5656 N N . ARG A 1 705 ? 27.329 16.609 13.619 1.00 51.31 705 ARG A N 1
ATOM 5657 C CA . ARG A 1 705 ? 26.438 17.230 12.618 1.00 51.31 705 ARG A CA 1
ATOM 5658 C C . ARG A 1 705 ? 25.632 18.410 13.187 1.00 51.31 705 ARG A C 1
ATOM 5660 O O . ARG A 1 705 ? 25.219 18.367 14.359 1.00 51.31 705 ARG A O 1
ATOM 5667 N N . PRO A 1 706 ? 25.391 19.468 12.386 1.00 44.22 706 PRO A N 1
ATOM 5668 C CA . PRO A 1 706 ? 24.577 20.601 12.806 1.00 44.22 706 PRO A CA 1
ATOM 5669 C C . PRO A 1 706 ? 23.166 20.185 13.235 1.00 44.22 706 PRO A C 1
ATOM 5671 O O . PRO A 1 706 ? 22.628 19.171 12.796 1.00 44.22 706 PRO A O 1
ATOM 5674 N N . TRP A 1 707 ? 22.547 20.965 14.121 1.00 42.69 707 TRP A N 1
ATOM 5675 C CA . TRP A 1 707 ? 21.280 20.580 14.755 1.00 42.69 707 TRP A CA 1
ATOM 5676 C C . TRP A 1 707 ? 20.086 20.513 13.789 1.00 42.69 707 TRP A C 1
ATOM 5678 O O . TRP A 1 707 ? 19.137 19.789 14.071 1.00 42.69 707 TRP A O 1
ATOM 5688 N N . TRP A 1 708 ? 20.135 21.209 12.650 1.00 43.38 708 TRP A N 1
ATOM 5689 C CA . TRP A 1 708 ? 19.064 21.188 11.646 1.00 43.38 708 TRP A CA 1
ATOM 5690 C C . TRP A 1 708 ? 19.029 19.890 10.822 1.00 43.38 708 TRP A C 1
ATOM 5692 O O . TRP A 1 708 ? 17.961 19.477 10.384 1.00 43.38 708 TRP A O 1
ATOM 5702 N N . GLU A 1 709 ? 20.154 19.181 10.682 1.00 42.12 709 GLU A N 1
ATOM 5703 C CA . GLU A 1 709 ? 20.194 17.857 10.034 1.00 42.12 709 GLU A CA 1
ATOM 5704 C C . GLU A 1 709 ? 19.648 16.732 10.929 1.00 42.12 709 GLU A C 1
ATOM 5706 O O . GLU A 1 709 ? 19.391 15.630 10.452 1.00 42.12 709 GLU A O 1
ATOM 5711 N N . ARG A 1 710 ? 19.415 17.003 12.222 1.00 46.59 710 ARG A N 1
ATOM 5712 C CA . ARG A 1 710 ? 18.722 16.083 13.144 1.00 46.59 710 ARG A CA 1
ATOM 5713 C C . ARG A 1 710 ? 17.191 16.133 13.017 1.00 46.59 710 ARG A C 1
ATOM 5715 O O . ARG A 1 710 ? 16.511 15.472 13.792 1.00 46.59 710 ARG A O 1
ATOM 5722 N N . TYR A 1 711 ? 16.651 16.907 12.070 1.00 34.56 711 TYR A N 1
ATOM 5723 C CA . TYR A 1 711 ? 15.220 17.220 11.958 1.00 34.56 711 TYR A CA 1
ATOM 5724 C C . TYR A 1 711 ? 14.568 16.746 10.642 1.00 34.56 711 TYR A C 1
ATOM 5726 O O . TYR A 1 711 ? 13.702 17.422 10.089 1.00 34.56 711 TYR A O 1
ATOM 5734 N N . GLN A 1 712 ? 14.941 15.560 10.146 1.00 32.66 712 GLN A N 1
ATOM 5735 C CA . GLN A 1 712 ? 14.104 14.823 9.188 1.00 32.66 712 GLN A CA 1
ATOM 5736 C C . GLN A 1 712 ? 13.213 13.814 9.937 1.00 32.66 712 GLN A C 1
ATOM 5738 O O . GLN A 1 712 ? 13.730 13.067 10.771 1.00 32.66 712 GLN A O 1
ATOM 5743 N N . PRO A 1 713 ? 11.890 13.782 9.682 1.00 31.39 713 PRO A N 1
ATOM 5744 C CA . PRO A 1 713 ? 10.971 12.919 10.413 1.00 31.39 713 PRO A CA 1
ATOM 5745 C C . PRO A 1 713 ? 11.130 11.458 9.978 1.00 31.39 713 PRO A C 1
ATOM 5747 O O . PRO A 1 713 ? 10.727 11.072 8.883 1.00 31.39 713 PRO A O 1
ATOM 5750 N N . VAL A 1 714 ? 11.688 10.637 10.866 1.00 36.66 714 VAL A N 1
ATOM 5751 C CA . VAL A 1 714 ? 11.651 9.173 10.757 1.00 36.66 714 VAL A CA 1
ATOM 5752 C C . VAL A 1 714 ? 10.461 8.661 11.576 1.00 36.66 714 VAL A C 1
ATOM 5754 O O . VAL A 1 714 ? 10.184 9.186 12.654 1.00 36.66 714 VAL A O 1
ATOM 5757 N N . SER A 1 715 ? 9.743 7.663 11.055 1.00 29.66 715 SER A N 1
ATOM 5758 C CA . SER A 1 715 ? 8.561 7.069 11.703 1.00 29.66 715 SER A CA 1
ATOM 5759 C C . SER A 1 715 ? 8.872 6.551 13.123 1.00 29.66 715 SER A C 1
ATOM 5761 O O . SER A 1 715 ? 9.948 5.980 13.323 1.00 29.66 715 SER A O 1
ATOM 5763 N N . PRO A 1 716 ? 7.970 6.712 14.113 1.00 36.81 716 PRO A N 1
ATOM 5764 C CA . PRO A 1 716 ? 8.245 6.327 15.492 1.00 36.81 716 PRO A CA 1
ATOM 5765 C C . PRO A 1 716 ? 8.104 4.812 15.699 1.00 36.81 716 PRO A C 1
ATOM 5767 O O . PRO A 1 716 ? 7.007 4.297 15.900 1.00 36.81 716 PRO A O 1
ATOM 5770 N N . VAL A 1 717 ? 9.236 4.106 15.724 1.00 33.28 717 VAL A N 1
ATOM 5771 C CA . VAL A 1 717 ? 9.344 2.768 16.325 1.00 33.28 717 VAL A CA 1
ATOM 5772 C C . VAL A 1 717 ? 10.618 2.729 17.166 1.00 33.28 717 VAL A C 1
ATOM 5774 O O . VAL A 1 717 ? 11.698 3.077 16.690 1.00 33.28 717 VAL A O 1
ATOM 5777 N N . THR A 1 718 ? 10.491 2.388 18.444 1.00 32.06 718 THR A N 1
ATOM 5778 C CA . THR A 1 718 ? 11.559 2.555 19.436 1.00 32.06 718 THR A CA 1
ATOM 5779 C C . THR A 1 718 ? 12.467 1.337 19.541 1.00 32.06 718 THR A C 1
ATOM 5781 O O . THR A 1 718 ? 12.053 0.326 20.096 1.00 32.06 718 THR A O 1
ATOM 5784 N N . GLU A 1 719 ? 13.741 1.487 19.169 1.00 28.83 719 GLU A N 1
ATOM 5785 C CA . GLU A 1 719 ? 14.843 1.207 20.100 1.00 28.83 719 GLU A CA 1
ATOM 5786 C C . GLU A 1 719 ? 16.179 1.824 19.643 1.00 28.83 719 GLU A C 1
ATOM 5788 O O . GLU A 1 719 ? 16.400 2.123 18.475 1.00 28.83 719 GLU A O 1
ATOM 5793 N N . VAL A 1 720 ? 17.093 1.961 20.609 1.00 33.75 720 VAL A N 1
ATOM 5794 C CA . VAL A 1 720 ? 18.474 2.484 20.542 1.00 33.75 720 VAL A CA 1
ATOM 5795 C C . VAL A 1 720 ? 18.643 4.000 20.739 1.00 33.75 720 VAL A C 1
ATOM 5797 O O . VAL A 1 720 ? 19.147 4.733 19.886 1.00 33.75 720 VAL A O 1
ATOM 5800 N N . ALA A 1 721 ? 18.433 4.444 21.984 1.00 31.64 721 ALA A N 1
ATOM 5801 C CA . ALA A 1 721 ? 18.848 5.761 22.500 1.00 31.64 721 ALA A CA 1
ATOM 5802 C C . ALA A 1 721 ? 20.384 6.010 22.513 1.00 31.64 721 ALA A C 1
ATOM 5804 O O . ALA A 1 721 ? 20.852 7.016 23.040 1.00 31.64 721 ALA A O 1
ATOM 5805 N N . VAL A 1 722 ? 21.178 5.116 21.910 1.00 36.38 722 VAL A N 1
ATOM 5806 C CA . VAL A 1 722 ? 22.628 5.257 21.664 1.00 36.38 722 VAL A CA 1
ATOM 5807 C C . VAL A 1 722 ? 22.925 5.623 20.191 1.00 36.38 722 VAL A C 1
ATOM 5809 O O . VAL A 1 722 ? 24.023 6.072 19.875 1.00 36.38 722 VAL A O 1
ATOM 5812 N N . LEU A 1 723 ? 21.949 5.491 19.278 1.00 40.34 723 LEU A N 1
ATOM 5813 C CA . LEU A 1 723 ? 22.090 5.784 17.841 1.00 40.34 723 LEU A CA 1
ATOM 5814 C C . LEU A 1 723 ? 21.512 7.144 17.417 1.00 40.34 723 LEU A C 1
ATOM 5816 O O . LEU A 1 723 ? 21.624 7.504 16.248 1.00 40.34 723 LEU A O 1
ATOM 5820 N N . ALA A 1 724 ? 21.003 7.952 18.354 1.00 42.19 724 ALA A N 1
ATOM 5821 C CA . ALA A 1 724 ? 20.404 9.277 18.116 1.00 42.19 724 ALA A CA 1
ATOM 5822 C C . ALA A 1 724 ? 21.331 10.337 17.459 1.00 42.19 724 ALA A C 1
ATOM 5824 O O . ALA A 1 724 ? 20.928 11.482 17.272 1.00 42.19 724 ALA A O 1
ATOM 5825 N N . ASN A 1 725 ? 22.568 9.966 17.109 1.00 55.59 725 ASN A N 1
ATOM 5826 C CA . ASN A 1 725 ? 23.561 10.793 16.419 1.00 55.59 725 ASN A CA 1
ATOM 5827 C C . ASN A 1 725 ? 24.171 10.120 15.164 1.00 55.59 725 ASN A C 1
ATOM 5829 O O . ASN A 1 725 ? 25.095 10.683 14.582 1.00 55.59 725 ASN A O 1
ATOM 5833 N N . ARG A 1 726 ? 23.720 8.921 14.752 1.00 67.19 726 ARG A N 1
ATOM 5834 C CA . ARG A 1 726 ? 24.340 8.133 13.665 1.00 67.19 726 ARG A CA 1
ATOM 5835 C C . ARG A 1 726 ? 23.296 7.657 12.629 1.00 67.19 726 ARG A C 1
ATOM 5837 O O . ARG A 1 726 ? 22.681 6.607 12.826 1.00 67.19 726 ARG A O 1
ATOM 5844 N N . PRO A 1 727 ? 23.084 8.387 11.518 1.00 70.56 727 PRO A N 1
ATOM 5845 C CA . PRO A 1 727 ? 22.042 8.086 10.525 1.00 70.56 727 PRO A CA 1
ATOM 5846 C C . PRO A 1 727 ? 22.325 6.808 9.717 1.00 70.56 727 PRO A C 1
ATOM 5848 O O . PRO A 1 727 ? 23.463 6.356 9.650 1.00 70.56 727 PRO A O 1
ATOM 5851 N N . TRP A 1 728 ? 21.300 6.225 9.086 1.00 73.12 728 TRP A N 1
ATOM 5852 C CA . TRP A 1 728 ? 21.406 4.937 8.377 1.00 73.12 728 TRP A CA 1
ATOM 5853 C C . TRP A 1 728 ? 22.414 4.957 7.212 1.00 73.12 728 TRP A C 1
ATOM 5855 O O . TRP A 1 728 ? 23.177 4.005 7.042 1.00 73.12 728 TRP A O 1
ATOM 5865 N N . TRP A 1 729 ? 22.459 6.055 6.443 1.00 78.69 729 TRP A N 1
ATOM 5866 C CA . TRP A 1 729 ? 23.302 6.193 5.245 1.00 78.69 729 TRP A CA 1
ATOM 5867 C C . TRP A 1 729 ? 24.799 6.248 5.581 1.00 78.69 729 TRP A C 1
ATOM 5869 O O . TRP A 1 729 ? 25.645 6.046 4.718 1.00 78.69 729 TRP A O 1
ATOM 5879 N N . GLU A 1 730 ? 25.149 6.430 6.855 1.00 84.62 730 GLU A N 1
ATOM 5880 C CA . GLU A 1 730 ? 26.517 6.304 7.359 1.00 84.62 730 GLU A CA 1
ATOM 5881 C C . GLU A 1 730 ? 27.104 4.900 7.107 1.00 84.62 730 GLU A C 1
ATOM 5883 O O . GLU A 1 730 ? 28.316 4.743 7.013 1.00 84.62 730 GLU A O 1
ATOM 5888 N N . ARG A 1 731 ? 26.260 3.872 6.932 1.00 87.94 731 ARG A N 1
ATOM 5889 C CA . ARG A 1 731 ? 26.697 2.532 6.498 1.00 87.94 731 ARG A CA 1
ATOM 5890 C C . ARG A 1 731 ? 27.321 2.511 5.101 1.00 87.94 731 ARG A C 1
ATOM 5892 O O . ARG A 1 731 ? 28.086 1.605 4.802 1.00 87.94 731 ARG A O 1
ATOM 5899 N N . TYR A 1 732 ? 27.043 3.524 4.290 1.00 92.00 732 TYR A N 1
ATOM 5900 C CA . TYR A 1 732 ? 27.590 3.721 2.952 1.00 92.00 732 TYR A CA 1
ATOM 5901 C C . TYR A 1 732 ? 28.699 4.783 2.990 1.00 92.00 732 TYR A C 1
ATOM 5903 O O . TYR A 1 732 ? 28.821 5.601 2.092 1.00 92.00 732 TYR A O 1
ATOM 5911 N N . GLN A 1 733 ? 29.476 4.841 4.079 1.00 91.75 733 GLN A N 1
ATOM 5912 C CA . GLN A 1 733 ? 30.626 5.741 4.244 1.00 91.75 733 GLN A CA 1
ATOM 5913 C C . GLN A 1 733 ? 31.897 4.938 4.556 1.00 91.75 733 GLN A C 1
ATOM 5915 O O . GLN A 1 733 ? 32.421 5.049 5.671 1.00 91.75 733 GLN A O 1
ATOM 5920 N N . PRO A 1 734 ? 32.382 4.097 3.621 1.00 94.12 734 PRO A N 1
ATOM 5921 C CA . PRO A 1 734 ? 33.496 3.198 3.888 1.00 94.12 734 PRO A CA 1
ATOM 5922 C C . PRO A 1 734 ? 34.790 3.962 4.197 1.00 94.12 734 PRO A C 1
ATOM 5924 O O . PRO A 1 734 ? 35.075 5.026 3.635 1.00 94.12 734 PRO A O 1
ATOM 5927 N N . VAL A 1 735 ? 35.557 3.393 5.128 1.00 92.81 735 VAL A N 1
ATOM 5928 C CA . VAL A 1 735 ? 36.866 3.885 5.588 1.00 92.81 735 VAL A CA 1
ATOM 5929 C C . VAL A 1 735 ? 37.947 2.837 5.338 1.00 92.81 735 VAL A C 1
ATOM 5931 O O . VAL A 1 735 ? 39.015 3.171 4.826 1.00 92.81 735 VAL A O 1
ATOM 5934 N N . THR A 1 736 ? 37.654 1.570 5.650 1.00 93.88 736 THR A N 1
ATOM 5935 C CA . THR A 1 736 ? 38.489 0.415 5.300 1.00 93.88 736 THR A CA 1
ATOM 5936 C C . THR A 1 736 ? 37.638 -0.761 4.823 1.00 93.88 736 THR A C 1
ATOM 5938 O O . THR A 1 736 ? 36.418 -0.773 4.985 1.00 93.88 736 THR A O 1
ATOM 5941 N N . TYR A 1 737 ? 38.294 -1.781 4.268 1.00 94.62 737 TYR A N 1
ATOM 5942 C CA . TYR A 1 737 ? 37.682 -3.074 3.953 1.00 94.62 737 TYR A CA 1
ATOM 5943 C C . TYR A 1 737 ? 37.760 -4.087 5.122 1.00 94.62 737 TYR A C 1
ATOM 5945 O O . TYR A 1 737 ? 37.606 -5.291 4.913 1.00 94.62 737 TYR A O 1
ATOM 5953 N N . GLU A 1 738 ? 37.981 -3.632 6.365 1.00 94.69 738 GLU A N 1
ATOM 5954 C CA . GLU A 1 738 ? 37.804 -4.481 7.551 1.00 94.69 738 GLU A CA 1
ATOM 5955 C C . GLU A 1 738 ? 36.314 -4.774 7.793 1.00 94.69 738 GLU A C 1
ATOM 5957 O O . GLU A 1 738 ? 35.471 -3.887 7.671 1.00 94.69 738 GLU A O 1
ATOM 5962 N N . ILE A 1 739 ? 35.977 -6.009 8.178 1.00 95.69 739 ILE A N 1
ATOM 5963 C CA . ILE A 1 739 ? 34.604 -6.405 8.525 1.00 95.69 739 ILE A CA 1
ATOM 5964 C C . ILE A 1 739 ? 34.328 -5.997 9.981 1.00 95.69 739 ILE A C 1
ATOM 5966 O O . ILE A 1 739 ? 34.443 -6.797 10.911 1.00 95.69 739 ILE A O 1
ATOM 5970 N N . ASN A 1 740 ? 34.025 -4.714 10.185 1.00 92.12 740 ASN A N 1
ATOM 5971 C CA . ASN A 1 740 ? 33.833 -4.115 11.510 1.00 92.12 740 ASN A CA 1
ATOM 5972 C C . ASN A 1 740 ? 32.893 -2.898 11.444 1.00 92.12 740 ASN A C 1
ATOM 5974 O O . ASN A 1 740 ? 33.224 -1.772 11.831 1.00 92.12 740 ASN A O 1
ATOM 5978 N N . GLY A 1 741 ? 31.715 -3.122 10.861 1.00 87.19 741 GLY A N 1
ATOM 5979 C CA . GLY A 1 741 ? 30.647 -2.134 10.721 1.00 87.19 741 GLY A CA 1
ATOM 5980 C C . GLY A 1 741 ? 29.673 -2.099 11.908 1.00 87.19 741 GLY A C 1
ATOM 5981 O O . GLY A 1 741 ? 29.814 -2.792 12.916 1.00 87.19 741 GLY A O 1
ATOM 5982 N N . ARG A 1 742 ? 28.593 -1.319 11.771 1.00 85.56 742 ARG A N 1
ATOM 5983 C CA . ARG A 1 742 ? 27.543 -1.167 12.806 1.00 85.56 742 ARG A CA 1
ATOM 5984 C C . ARG A 1 742 ? 26.847 -2.481 13.201 1.00 85.56 742 ARG A C 1
ATOM 5986 O O . ARG A 1 742 ? 26.298 -2.559 14.304 1.00 85.56 742 ARG A O 1
ATOM 5993 N N . SER A 1 743 ? 26.862 -3.501 12.342 1.00 90.31 743 SER A N 1
ATOM 5994 C CA . SER A 1 743 ? 26.189 -4.793 12.565 1.00 90.31 743 SER A CA 1
ATOM 5995 C C . SER A 1 743 ? 26.998 -5.815 13.374 1.00 90.31 743 SER A C 1
ATOM 5997 O O . SER A 1 743 ? 26.402 -6.747 13.918 1.00 90.31 743 SER A O 1
ATOM 5999 N N . GLY A 1 744 ? 28.311 -5.623 13.524 1.00 92.38 744 GLY A N 1
ATOM 6000 C CA . GLY A 1 744 ? 29.197 -6.531 14.255 1.00 92.38 744 GLY A CA 1
ATOM 6001 C C . GLY A 1 744 ? 30.579 -6.650 13.613 1.00 92.38 744 GLY A C 1
ATOM 6002 O O . GLY A 1 744 ? 30.866 -6.000 12.607 1.00 92.38 744 GLY A O 1
ATOM 6003 N N . ASN A 1 745 ? 31.415 -7.506 14.198 1.00 94.94 745 ASN A N 1
ATOM 6004 C CA . ASN A 1 745 ? 32.758 -7.809 13.704 1.00 94.94 745 ASN A CA 1
ATOM 6005 C C . ASN A 1 745 ? 32.793 -9.049 12.786 1.00 94.94 745 ASN A C 1
ATOM 6007 O O . ASN A 1 745 ? 31.806 -9.771 12.638 1.00 94.94 745 ASN A O 1
ATOM 6011 N N . GLU A 1 746 ? 33.962 -9.317 12.208 1.00 97.19 746 GLU A N 1
ATOM 6012 C CA . GLU A 1 746 ? 34.226 -10.439 11.301 1.00 97.19 746 GLU A CA 1
ATOM 6013 C C . GLU A 1 746 ? 33.832 -11.810 11.863 1.00 97.19 746 GLU A C 1
ATOM 6015 O O . GLU A 1 746 ? 33.224 -12.613 11.157 1.00 97.19 746 GLU A O 1
ATOM 6020 N N . GLN A 1 747 ? 34.119 -12.078 13.140 1.00 97.31 747 GLN A N 1
ATOM 6021 C CA . GLN A 1 747 ? 33.784 -13.357 13.768 1.00 97.31 747 GLN A CA 1
ATOM 6022 C C . GLN A 1 747 ? 32.263 -13.546 13.878 1.00 97.31 747 GLN A C 1
ATOM 6024 O O . GLN A 1 747 ? 31.751 -14.632 13.609 1.00 97.31 747 GLN A O 1
ATOM 6029 N N . GLN A 1 748 ? 31.536 -12.485 14.238 1.00 97.69 748 GLN A N 1
ATOM 6030 C CA . GLN A 1 748 ? 30.071 -12.485 14.300 1.00 97.69 748 GLN A CA 1
ATOM 6031 C C . GLN A 1 748 ? 29.442 -12.606 12.906 1.00 97.69 748 GLN A C 1
ATOM 6033 O O . GLN A 1 748 ? 28.417 -13.269 12.751 1.00 97.69 748 GLN A O 1
ATOM 6038 N N . PHE A 1 749 ? 30.059 -11.994 11.892 1.00 98.38 749 PHE A N 1
ATOM 6039 C CA . PHE A 1 749 ? 29.637 -12.129 10.500 1.00 98.38 749 PHE A CA 1
ATOM 6040 C C . PHE A 1 749 ? 29.809 -13.570 9.999 1.00 98.38 749 PHE A C 1
ATOM 6042 O O . PHE A 1 749 ? 28.871 -14.149 9.456 1.00 98.38 749 PHE A O 1
ATOM 6049 N N . ALA A 1 750 ? 30.972 -14.182 10.243 1.00 98.19 750 ALA A N 1
ATOM 6050 C CA . ALA A 1 750 ? 31.257 -15.555 9.835 1.00 98.19 750 ALA A CA 1
ATOM 6051 C C . ALA A 1 750 ? 30.370 -16.597 10.548 1.00 98.19 750 ALA A C 1
ATOM 6053 O O . ALA A 1 750 ? 29.927 -17.552 9.906 1.00 98.19 750 ALA A O 1
ATOM 6054 N N . ASP A 1 751 ? 30.054 -16.407 11.839 1.00 98.44 751 ASP A N 1
ATOM 6055 C CA . ASP A 1 751 ? 29.074 -17.246 12.556 1.00 98.44 751 ASP A CA 1
ATOM 6056 C C . ASP A 1 751 ? 27.693 -17.186 11.887 1.00 98.44 751 ASP A C 1
ATOM 6058 O O . ASP A 1 751 ? 27.108 -18.222 11.566 1.00 98.44 751 ASP A O 1
ATOM 6062 N N . MET A 1 752 ? 27.212 -15.973 11.596 1.00 98.56 752 MET A N 1
ATOM 6063 C CA . MET A 1 752 ? 25.928 -15.744 10.933 1.00 98.56 752 MET A CA 1
ATOM 6064 C C . MET A 1 752 ? 25.871 -16.392 9.546 1.00 98.56 752 MET A C 1
ATOM 6066 O O . MET A 1 752 ? 24.953 -17.166 9.277 1.00 98.56 752 MET A O 1
ATOM 6070 N N . VAL A 1 753 ? 26.883 -16.169 8.699 1.00 98.62 753 VAL A N 1
ATOM 6071 C CA . VAL A 1 753 ? 26.960 -16.776 7.357 1.00 98.62 753 VAL A CA 1
ATOM 6072 C C . VAL A 1 753 ? 26.978 -18.306 7.437 1.00 98.62 753 VAL A C 1
ATOM 6074 O O . VAL A 1 753 ? 26.300 -18.971 6.652 1.00 98.62 753 VAL A O 1
ATOM 6077 N N . SER A 1 754 ? 27.705 -18.883 8.400 1.00 98.31 754 SER A N 1
ATOM 6078 C CA . SER A 1 754 ? 27.749 -20.335 8.624 1.00 98.31 754 SER A CA 1
ATOM 6079 C C . SER A 1 754 ? 26.390 -20.900 9.048 1.00 98.31 754 SER A C 1
ATOM 6081 O O . SER A 1 754 ? 25.972 -21.952 8.565 1.00 98.31 754 SER A O 1
ATOM 6083 N N . ARG A 1 755 ? 25.683 -20.208 9.945 1.00 98.44 755 ARG A N 1
ATOM 6084 C CA . ARG A 1 755 ? 24.393 -20.646 10.497 1.00 98.44 755 ARG A CA 1
ATOM 6085 C C . ARG A 1 755 ? 23.255 -20.520 9.492 1.00 98.44 755 ARG A C 1
ATOM 6087 O O . ARG A 1 755 ? 22.558 -21.505 9.263 1.00 98.44 755 ARG A O 1
ATOM 6094 N N . CYS A 1 756 ? 23.140 -19.387 8.802 1.00 98.31 756 CYS A N 1
ATOM 6095 C CA . CYS A 1 756 ? 22.140 -19.196 7.751 1.00 98.31 756 CYS A CA 1
ATOM 6096 C C . CYS A 1 756 ? 22.304 -20.211 6.603 1.00 98.31 756 CYS A C 1
ATOM 6098 O O . CYS A 1 756 ? 21.331 -20.863 6.215 1.00 98.31 756 CYS A O 1
ATOM 6100 N N . ASN A 1 757 ? 23.536 -20.456 6.133 1.00 98.12 757 ASN A N 1
ATOM 6101 C CA . ASN A 1 757 ? 23.772 -21.450 5.081 1.00 98.12 757 ASN A CA 1
ATOM 6102 C C . ASN A 1 757 ? 23.383 -22.885 5.500 1.00 98.12 757 ASN A C 1
ATOM 6104 O O . ASN A 1 757 ? 22.906 -23.642 4.655 1.00 98.12 757 ASN A O 1
ATOM 6108 N N . LYS A 1 758 ? 23.531 -23.268 6.780 1.00 96.94 758 LYS A N 1
ATOM 6109 C CA . LYS A 1 758 ? 23.124 -24.601 7.282 1.00 96.94 758 LYS A CA 1
ATOM 6110 C C . LYS A 1 758 ? 21.615 -24.846 7.224 1.00 96.94 758 LYS A C 1
ATOM 6112 O O . LYS A 1 758 ? 21.209 -25.997 7.111 1.00 96.94 758 LYS A O 1
ATOM 6117 N N . VAL A 1 759 ? 20.799 -23.793 7.294 1.00 96.81 759 VAL A N 1
ATOM 6118 C CA . VAL A 1 759 ? 19.324 -23.867 7.218 1.00 96.81 759 VAL A CA 1
ATOM 6119 C C . VAL A 1 759 ? 18.776 -23.510 5.827 1.00 96.81 759 VAL A C 1
ATOM 6121 O O . VAL A 1 759 ? 17.571 -23.323 5.647 1.00 96.8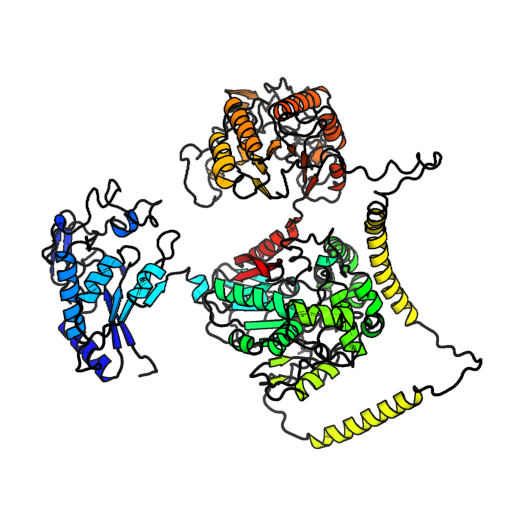1 759 VAL A O 1
ATOM 6124 N N . GLY A 1 760 ? 19.657 -23.443 4.822 1.00 95.88 760 GLY A N 1
ATOM 6125 C CA . GLY A 1 760 ? 19.309 -23.182 3.424 1.00 95.88 760 GLY A CA 1
ATOM 6126 C C . GLY A 1 760 ? 19.040 -21.713 3.083 1.00 95.88 760 GLY A C 1
ATOM 6127 O O . GLY A 1 760 ? 18.489 -21.435 2.023 1.00 95.88 760 GLY A O 1
ATOM 6128 N N . VAL A 1 761 ? 19.432 -20.777 3.954 1.00 97.81 761 VAL A N 1
ATOM 6129 C CA . VAL A 1 761 ? 19.264 -19.329 3.758 1.00 97.81 761 VAL A CA 1
ATOM 6130 C C . VAL A 1 761 ? 20.595 -18.728 3.293 1.00 97.81 761 VAL A C 1
ATOM 6132 O O . VAL A 1 761 ? 21.574 -18.691 4.040 1.00 97.81 761 VAL A O 1
ATOM 6135 N N . ARG A 1 762 ? 20.654 -18.263 2.042 1.00 98.00 762 ARG A N 1
ATOM 6136 C CA . ARG A 1 762 ? 21.867 -17.684 1.437 1.00 98.00 762 ARG A CA 1
ATOM 6137 C C . ARG A 1 762 ? 22.096 -16.238 1.866 1.00 98.00 762 ARG A C 1
ATOM 6139 O O . ARG A 1 762 ? 21.146 -15.473 1.978 1.00 98.00 762 ARG A O 1
ATOM 6146 N N . ILE A 1 763 ? 23.353 -15.841 2.060 1.00 98.38 763 ILE A N 1
ATOM 6147 C CA . ILE A 1 763 ? 23.708 -14.458 2.414 1.00 98.38 763 ILE A CA 1
ATOM 6148 C C . ILE A 1 763 ? 24.189 -13.692 1.186 1.00 98.38 763 ILE A C 1
ATOM 6150 O O . ILE A 1 763 ? 25.088 -14.156 0.483 1.00 98.38 763 ILE A O 1
ATOM 6154 N N . TYR A 1 764 ? 23.635 -12.496 0.993 1.00 98.00 764 TYR A N 1
ATOM 6155 C CA . TYR A 1 764 ? 24.075 -11.510 0.012 1.00 98.00 764 TYR A CA 1
ATOM 6156 C C . TYR A 1 764 ? 24.546 -10.251 0.729 1.00 98.00 764 TYR A C 1
ATOM 6158 O O . TYR A 1 764 ? 23.853 -9.751 1.615 1.00 98.00 764 TYR A O 1
ATOM 6166 N N . VAL A 1 765 ? 25.712 -9.731 0.356 1.00 97.75 765 VAL A N 1
ATOM 6167 C CA . VAL A 1 765 ? 26.281 -8.536 0.992 1.00 97.75 765 VAL A CA 1
ATOM 6168 C C . VAL A 1 765 ? 26.091 -7.322 0.096 1.00 97.75 765 VAL A C 1
ATOM 6170 O O . VAL A 1 765 ? 26.432 -7.355 -1.084 1.00 97.75 765 VAL A O 1
ATOM 6173 N N . ASP A 1 766 ? 25.568 -6.244 0.666 1.00 95.31 766 ASP A N 1
ATOM 6174 C CA . ASP A 1 766 ? 25.550 -4.935 0.025 1.00 95.31 766 ASP A CA 1
ATOM 6175 C C . ASP A 1 766 ? 26.956 -4.319 0.043 1.00 95.31 766 ASP A C 1
ATOM 6177 O O . ASP A 1 766 ? 27.591 -4.253 1.099 1.00 95.31 766 ASP A O 1
ATOM 6181 N N . VAL A 1 767 ? 27.489 -3.936 -1.119 1.00 96.00 767 VAL A N 1
ATOM 6182 C CA . VAL A 1 767 ? 28.878 -3.475 -1.267 1.00 96.00 767 VAL A CA 1
ATOM 6183 C C . VAL A 1 767 ? 28.964 -2.119 -1.952 1.00 96.00 767 VAL A C 1
ATOM 6185 O O . VAL A 1 767 ? 28.392 -1.889 -3.015 1.00 96.00 767 VAL A O 1
ATOM 6188 N N . VAL A 1 768 ? 29.763 -1.240 -1.347 1.00 95.56 768 VAL A N 1
ATOM 6189 C CA . VAL A 1 768 ? 30.131 0.070 -1.887 1.00 95.56 768 VAL A CA 1
ATOM 6190 C C . VAL A 1 768 ? 31.503 -0.055 -2.540 1.00 95.56 768 VAL A C 1
ATOM 6192 O O . VAL A 1 768 ? 32.497 -0.323 -1.862 1.00 95.56 768 VAL A O 1
ATOM 6195 N N . LEU A 1 769 ? 31.552 0.106 -3.864 1.00 95.12 769 LEU A N 1
ATOM 6196 C CA . LEU A 1 769 ? 32.769 -0.079 -4.668 1.00 95.12 769 LEU A CA 1
ATOM 6197 C C . LEU A 1 769 ? 33.211 1.192 -5.413 1.00 95.12 769 LEU A C 1
ATOM 6199 O O . LEU A 1 769 ? 34.350 1.257 -5.871 1.00 95.12 769 LEU A O 1
ATOM 6203 N N . ASN A 1 770 ? 32.346 2.199 -5.538 1.00 94.25 770 ASN A N 1
ATOM 6204 C CA . ASN A 1 770 ? 32.631 3.416 -6.300 1.00 94.25 770 ASN A CA 1
ATOM 6205 C C . ASN A 1 770 ? 33.341 4.512 -5.491 1.00 94.25 770 ASN A C 1
ATOM 6207 O O . ASN A 1 770 ? 34.007 5.347 -6.086 1.00 94.25 770 ASN A O 1
ATOM 6211 N N . HIS A 1 771 ? 33.223 4.543 -4.159 1.00 95.31 771 HIS A N 1
ATOM 6212 C CA . HIS A 1 771 ? 33.699 5.690 -3.379 1.00 95.31 771 HIS A CA 1
ATOM 6213 C C . HIS A 1 771 ? 34.208 5.353 -1.969 1.00 95.31 771 HIS A C 1
ATOM 6215 O O . HIS A 1 771 ? 33.915 4.294 -1.417 1.00 95.31 771 HIS A O 1
ATOM 6221 N N . MET A 1 772 ? 34.919 6.313 -1.367 1.00 94.56 772 MET A N 1
ATOM 6222 C CA . MET A 1 772 ? 35.225 6.390 0.069 1.00 94.56 772 MET A CA 1
ATOM 6223 C C . MET A 1 772 ? 34.484 7.562 0.734 1.00 94.56 772 MET A C 1
ATOM 6225 O O . MET A 1 772 ? 34.001 8.471 0.055 1.00 94.56 772 MET A O 1
ATOM 6229 N N . THR A 1 773 ? 34.375 7.552 2.070 1.00 91.81 773 THR A N 1
ATOM 6230 C CA . THR A 1 773 ? 33.576 8.542 2.824 1.00 91.81 773 THR A CA 1
ATOM 6231 C C . THR A 1 773 ? 33.839 10.008 2.436 1.00 91.81 773 THR A C 1
ATOM 6233 O O . THR A 1 773 ? 34.989 10.428 2.286 1.00 91.81 773 THR A O 1
ATOM 6236 N N . MET A 1 774 ? 32.759 10.803 2.357 1.00 87.88 774 MET A N 1
ATOM 6237 C CA . MET A 1 774 ? 32.796 12.256 2.109 1.00 87.88 774 MET A CA 1
ATOM 6238 C C . MET A 1 774 ? 33.411 13.070 3.260 1.00 87.88 774 MET A C 1
ATOM 6240 O O . MET A 1 774 ? 33.663 14.268 3.118 1.00 87.88 774 MET A O 1
ATOM 6244 N N . ALA A 1 775 ? 33.576 12.466 4.440 1.00 86.25 775 ALA A N 1
ATOM 6245 C CA . ALA A 1 775 ? 33.985 13.181 5.638 1.00 86.25 775 ALA A CA 1
ATOM 6246 C C . ALA A 1 775 ? 35.438 13.679 5.540 1.00 86.25 775 ALA A C 1
ATOM 6248 O O . ALA A 1 775 ? 36.348 12.960 5.131 1.00 86.25 775 ALA A O 1
ATOM 6249 N N . GLU A 1 776 ? 35.669 14.929 5.949 1.00 87.62 776 GLU A N 1
ATOM 6250 C CA . GLU A 1 776 ? 36.958 15.600 5.744 1.00 87.62 776 GLU A CA 1
ATOM 6251 C C . GLU A 1 776 ? 38.128 14.913 6.465 1.00 87.62 776 GLU A C 1
ATOM 6253 O O . GLU A 1 776 ? 39.227 14.827 5.917 1.00 87.62 776 GLU A O 1
ATOM 6258 N N . ALA A 1 777 ? 37.896 14.431 7.687 1.00 89.00 777 ALA A N 1
ATOM 6259 C CA . ALA A 1 777 ? 38.806 13.604 8.472 1.00 89.00 777 ALA A CA 1
ATOM 6260 C C . ALA A 1 777 ? 38.053 12.980 9.655 1.00 89.00 777 ALA A C 1
ATOM 6262 O O . ALA A 1 777 ? 37.055 13.534 10.123 1.00 89.00 777 ALA A O 1
ATOM 6263 N N . GLY A 1 778 ? 38.556 11.868 10.188 1.00 89.88 778 GLY A N 1
ATOM 6264 C CA . GLY A 1 778 ? 37.974 11.249 11.374 1.00 89.88 778 GLY A CA 1
ATOM 6265 C C . GLY A 1 778 ? 38.534 9.866 11.674 1.00 89.88 778 GLY A C 1
ATOM 6266 O O . GLY A 1 778 ? 39.655 9.534 11.284 1.00 89.88 778 GLY A O 1
ATOM 6267 N N . LYS A 1 779 ? 37.730 9.065 12.379 1.00 90.62 779 LYS A N 1
ATOM 6268 C CA . LYS A 1 779 ? 37.976 7.639 12.601 1.00 90.62 779 LYS A CA 1
ATOM 6269 C C . LYS A 1 779 ? 36.792 6.794 12.143 1.00 90.62 779 LYS A C 1
ATOM 6271 O O . LYS A 1 779 ? 35.648 7.255 12.207 1.00 90.62 779 LYS A O 1
ATOM 6276 N N . GLY A 1 780 ? 37.074 5.589 11.664 1.00 90.19 780 GLY A N 1
ATOM 6277 C CA . GLY A 1 780 ? 36.065 4.580 11.372 1.00 90.19 780 GLY A CA 1
ATOM 6278 C C . GLY A 1 780 ? 35.623 3.803 12.619 1.00 90.19 780 GLY A C 1
ATOM 6279 O O . GLY A 1 780 ? 36.078 4.067 13.736 1.00 90.19 780 GLY A O 1
ATOM 6280 N N . THR A 1 781 ? 34.701 2.857 12.437 1.00 89.56 781 THR A N 1
ATOM 6281 C CA . THR A 1 781 ? 34.138 2.018 13.508 1.00 89.56 781 THR A CA 1
ATOM 6282 C C . THR A 1 781 ? 35.102 0.993 14.116 1.00 89.56 781 THR A C 1
ATOM 6284 O O . THR A 1 781 ? 34.870 0.598 15.257 1.00 89.56 781 THR A O 1
ATOM 6287 N N . ALA A 1 782 ? 36.186 0.620 13.429 1.00 89.44 782 ALA A N 1
ATOM 6288 C CA . ALA A 1 782 ? 37.285 -0.182 13.982 1.00 89.44 782 ALA A CA 1
ATOM 6289 C C . ALA A 1 782 ? 38.349 0.691 14.675 1.00 89.44 782 ALA A C 1
ATOM 6291 O O . ALA A 1 782 ? 39.123 0.210 15.500 1.00 89.44 782 ALA A O 1
ATOM 6292 N N . GLY A 1 783 ? 38.356 1.996 14.382 1.00 89.62 783 GLY A N 1
ATOM 6293 C CA . GLY A 1 783 ? 39.235 2.993 14.995 1.00 89.62 783 GLY A CA 1
ATOM 6294 C C . GLY A 1 783 ? 40.357 3.499 14.086 1.00 89.62 783 GLY A C 1
ATOM 6295 O O . GLY A 1 783 ? 41.127 4.365 14.537 1.00 89.62 783 GLY A O 1
ATOM 6296 N N . HIS A 1 784 ? 40.412 3.012 12.839 1.00 92.50 784 HIS A N 1
ATOM 6297 C CA . HIS A 1 784 ? 41.330 3.469 11.796 1.00 92.50 784 HIS A CA 1
ATOM 6298 C C . HIS A 1 784 ? 41.072 4.935 11.454 1.00 92.50 784 HIS A C 1
ATOM 6300 O O . HIS A 1 784 ? 39.930 5.403 11.461 1.00 92.50 784 HIS A O 1
ATOM 6306 N N . ALA A 1 785 ? 42.140 5.683 11.205 1.00 91.00 785 ALA A N 1
ATOM 6307 C CA . ALA A 1 785 ? 42.085 7.102 10.900 1.00 91.00 785 ALA A CA 1
ATOM 6308 C C . ALA A 1 785 ? 41.995 7.334 9.388 1.00 91.00 785 ALA A C 1
ATOM 6310 O O . ALA A 1 785 ? 42.648 6.662 8.596 1.00 91.00 785 ALA A O 1
ATOM 6311 N N . TYR A 1 786 ? 41.231 8.343 8.982 1.00 91.81 786 TYR A N 1
ATOM 6312 C CA . TYR A 1 786 ? 41.166 8.768 7.585 1.00 91.81 786 TYR A CA 1
ATOM 6313 C C . TYR A 1 786 ? 41.226 10.287 7.460 1.00 91.81 786 TYR A C 1
ATOM 6315 O O . TYR A 1 786 ? 40.877 11.033 8.381 1.00 91.81 786 TYR A O 1
ATOM 6323 N N . ASN A 1 787 ? 41.649 10.741 6.285 1.00 91.06 787 ASN A N 1
ATOM 6324 C CA . ASN A 1 787 ? 41.671 12.145 5.905 1.00 91.06 787 ASN A CA 1
ATOM 6325 C C . ASN A 1 787 ? 41.135 12.279 4.474 1.00 91.06 787 ASN A C 1
ATOM 6327 O O . ASN A 1 787 ? 41.888 12.178 3.507 1.00 91.06 787 ASN A O 1
ATOM 6331 N N . GLY A 1 788 ? 39.827 12.513 4.350 1.00 87.38 788 GLY A N 1
ATOM 6332 C CA . GLY A 1 788 ? 39.139 12.724 3.077 1.00 87.38 788 GLY A CA 1
ATOM 6333 C C . GLY A 1 788 ? 39.428 14.079 2.418 1.00 87.38 788 GLY A C 1
ATOM 6334 O O . GLY A 1 788 ? 39.032 14.283 1.274 1.00 87.38 788 GLY A O 1
ATOM 6335 N N . LYS A 1 789 ? 40.126 15.014 3.079 1.00 86.00 789 LYS A N 1
ATOM 6336 C CA . LYS A 1 789 ? 40.721 16.199 2.424 1.00 86.00 789 LYS A CA 1
ATOM 6337 C C . LYS A 1 789 ? 41.976 15.847 1.625 1.00 86.00 789 LYS A C 1
ATOM 6339 O O . LYS A 1 789 ? 42.167 16.360 0.530 1.00 86.00 789 LYS A O 1
ATOM 6344 N N . ASN A 1 790 ? 42.796 14.946 2.160 1.00 87.50 790 ASN A N 1
ATOM 6345 C CA . ASN A 1 790 ? 44.053 14.500 1.556 1.00 87.50 790 ASN A CA 1
ATOM 6346 C C . ASN A 1 790 ? 43.932 13.118 0.885 1.00 87.50 790 ASN A C 1
ATOM 6348 O O . ASN A 1 790 ? 44.951 12.512 0.556 1.00 87.50 790 ASN A O 1
ATOM 6352 N N . PHE A 1 791 ? 42.705 12.607 0.718 1.00 89.06 791 PHE A N 1
ATOM 6353 C CA . PHE A 1 791 ? 42.401 11.302 0.118 1.00 89.06 791 PHE A CA 1
ATOM 6354 C C . PHE A 1 791 ? 43.221 10.144 0.720 1.00 89.06 791 PHE A C 1
ATOM 6356 O O . PHE A 1 791 ? 43.702 9.268 0.009 1.00 89.06 791 PHE A O 1
ATOM 6363 N N . THR A 1 792 ? 43.442 10.171 2.037 1.00 88.56 792 THR A N 1
ATOM 6364 C CA . THR A 1 792 ? 44.292 9.202 2.748 1.00 88.56 792 THR A CA 1
ATOM 6365 C C . THR A 1 792 ? 43.435 8.241 3.570 1.00 88.56 792 THR A C 1
ATOM 6367 O O . THR A 1 792 ? 42.730 8.682 4.485 1.00 88.56 792 THR A O 1
ATOM 6370 N N . TYR A 1 793 ? 43.525 6.943 3.267 1.00 90.62 793 TYR A N 1
ATOM 6371 C CA . TYR A 1 793 ? 42.732 5.873 3.888 1.00 90.62 793 TYR A CA 1
ATOM 6372 C C . TYR A 1 793 ? 43.588 4.625 4.155 1.00 90.62 793 TYR A C 1
ATOM 6374 O O . TYR A 1 793 ? 44.498 4.319 3.384 1.00 90.62 793 TYR A O 1
ATOM 6382 N N . GLU A 1 794 ? 43.258 3.848 5.193 1.00 83.19 794 GLU A N 1
ATOM 6383 C CA . GLU A 1 794 ? 44.026 2.652 5.600 1.00 83.19 794 GLU A CA 1
ATOM 6384 C C . GLU A 1 794 ? 43.802 1.405 4.705 1.00 83.19 794 GLU A C 1
ATOM 6386 O O . GLU A 1 794 ? 44.258 0.311 5.027 1.00 83.19 794 GLU A O 1
ATOM 6391 N N . VAL A 1 795 ? 43.180 1.571 3.527 1.00 80.88 795 VAL A N 1
ATOM 6392 C CA . VAL A 1 795 ? 43.225 0.613 2.392 1.00 80.88 795 VAL A CA 1
ATOM 6393 C C . VAL A 1 795 ? 44.497 0.835 1.535 1.00 80.88 795 VAL A C 1
ATOM 6395 O O . VAL A 1 795 ? 44.525 0.583 0.334 1.00 80.88 795 VAL A O 1
ATOM 6398 N N . PRO A 1 796 ? 45.592 1.296 2.164 1.00 83.94 796 PRO A N 1
ATOM 6399 C CA . PRO A 1 796 ? 46.587 2.211 1.589 1.00 83.94 796 PRO A CA 1
ATOM 6400 C C . PRO A 1 796 ? 46.174 2.987 0.324 1.00 83.94 796 PRO A C 1
ATOM 6402 O O . PRO A 1 796 ? 46.895 2.967 -0.673 1.00 83.94 796 PRO A O 1
ATOM 6405 N N . TYR A 1 797 ? 45.037 3.691 0.364 1.00 92.50 797 TYR A N 1
ATOM 6406 C CA . TYR A 1 797 ? 44.673 4.623 -0.708 1.00 92.50 797 TYR A CA 1
ATOM 6407 C C . TYR A 1 797 ? 45.205 6.027 -0.416 1.00 92.50 797 TYR A C 1
ATOM 6409 O O . TYR A 1 797 ? 45.202 6.508 0.723 1.00 92.50 797 TYR A O 1
ATOM 6417 N N . SER A 1 798 ? 45.653 6.661 -1.489 1.00 90.62 798 SER A N 1
ATOM 6418 C CA . SER A 1 798 ? 46.197 8.008 -1.594 1.00 90.62 798 SER A CA 1
ATOM 6419 C C . SER A 1 798 ? 45.385 8.810 -2.614 1.00 90.62 798 SER A C 1
ATOM 6421 O O . SER A 1 798 ? 44.565 8.248 -3.334 1.00 90.62 798 SER A O 1
ATOM 6423 N N . SER A 1 799 ? 45.660 10.106 -2.780 1.00 91.31 799 SER A N 1
ATOM 6424 C CA . SER A 1 799 ? 45.023 10.903 -3.842 1.00 91.31 799 SER A CA 1
ATOM 6425 C C . SER A 1 799 ? 45.228 10.342 -5.254 1.00 91.31 799 SER A C 1
ATOM 6427 O O . SER A 1 799 ? 44.399 10.596 -6.123 1.00 91.31 799 SER A O 1
ATOM 6429 N N . LEU A 1 800 ? 46.279 9.548 -5.492 1.00 92.19 800 LEU A N 1
ATOM 6430 C CA . LEU A 1 800 ? 46.528 8.900 -6.782 1.00 92.19 800 LEU A CA 1
ATOM 6431 C C . LEU A 1 800 ? 45.524 7.782 -7.108 1.00 92.19 800 LEU A C 1
ATOM 6433 O O . LEU A 1 800 ? 45.490 7.339 -8.250 1.00 92.19 800 LEU A O 1
ATOM 6437 N N . ASP A 1 801 ? 44.700 7.350 -6.154 1.00 95.75 801 ASP A N 1
ATOM 6438 C CA . ASP A 1 801 ? 43.752 6.233 -6.291 1.00 95.75 801 ASP A CA 1
ATOM 6439 C C . ASP A 1 801 ? 42.303 6.688 -6.564 1.00 95.75 801 ASP A C 1
ATOM 6441 O O . ASP A 1 801 ? 41.400 5.868 -6.712 1.00 95.75 801 ASP A O 1
ATOM 6445 N N . PHE A 1 802 ? 42.085 8.001 -6.669 1.00 95.69 802 PHE A N 1
ATOM 6446 C CA . PHE A 1 802 ? 40.795 8.644 -6.946 1.00 95.69 802 PHE A CA 1
ATOM 6447 C C . PHE A 1 802 ? 40.833 9.349 -8.306 1.00 95.69 802 PHE A C 1
ATOM 6449 O O . PHE A 1 802 ? 41.918 9.692 -8.796 1.00 95.69 802 PHE A O 1
ATOM 6456 N N . HIS A 1 803 ? 39.669 9.581 -8.913 1.00 94.88 803 HIS A N 1
ATOM 6457 C CA . HIS A 1 803 ? 39.581 10.401 -10.122 1.00 94.88 803 HIS A CA 1
ATOM 6458 C C . HIS A 1 803 ? 39.912 11.870 -9.804 1.00 94.88 803 HIS A C 1
ATOM 6460 O O . HIS A 1 803 ? 39.557 12.405 -8.749 1.00 94.88 803 HIS A O 1
ATOM 6466 N N . GLN A 1 804 ? 40.628 12.531 -10.715 1.00 90.56 804 GLN A N 1
ATOM 6467 C CA . GLN A 1 804 ? 41.028 13.938 -10.597 1.00 90.56 804 GLN A CA 1
ATOM 6468 C C . GLN A 1 804 ? 40.762 14.670 -11.920 1.00 90.56 804 GLN A C 1
ATOM 6470 O O . GLN A 1 804 ? 40.097 14.150 -12.811 1.00 90.56 804 GLN A O 1
ATOM 6475 N N . HIS A 1 805 ? 41.272 15.891 -12.080 1.00 91.50 805 HIS A N 1
ATOM 6476 C CA . HIS A 1 805 ? 41.322 16.524 -13.395 1.00 91.50 805 HIS A CA 1
ATOM 6477 C C . HIS A 1 805 ? 42.415 15.881 -14.271 1.00 91.50 805 HIS A C 1
ATOM 6479 O O . HIS A 1 805 ? 43.527 15.679 -13.779 1.00 91.50 805 HIS A O 1
ATOM 6485 N N . PRO A 1 806 ? 42.165 15.645 -15.574 1.00 90.44 806 PRO A N 1
ATOM 6486 C CA . PRO A 1 806 ? 40.984 16.056 -16.341 1.00 90.44 806 PRO A CA 1
ATOM 6487 C C . PRO A 1 806 ? 39.826 15.037 -16.357 1.00 90.44 806 PRO A C 1
ATOM 6489 O O . PRO A 1 806 ? 38.816 15.317 -16.998 1.00 90.44 806 PRO A O 1
ATOM 6492 N N . ASP A 1 807 ? 39.961 13.884 -15.694 1.00 91.69 807 ASP A N 1
ATOM 6493 C CA . ASP A 1 807 ? 39.006 12.762 -15.750 1.00 91.69 807 ASP A CA 1
ATOM 6494 C C . ASP A 1 807 ? 37.600 13.157 -15.273 1.00 91.69 807 ASP A C 1
ATOM 6496 O O . ASP A 1 807 ? 36.608 12.790 -15.906 1.00 91.69 807 ASP A O 1
ATOM 6500 N N . CYS A 1 808 ? 37.524 13.961 -14.207 1.00 93.50 808 CYS A N 1
ATOM 6501 C CA . CYS A 1 808 ? 36.338 14.736 -13.855 1.00 93.50 808 CYS A CA 1
ATOM 6502 C C . CYS A 1 808 ? 36.435 16.160 -14.444 1.00 93.50 808 CYS A C 1
ATOM 6504 O O . CYS A 1 808 ? 37.352 16.912 -14.082 1.00 93.50 808 CYS A O 1
ATOM 6506 N N . PRO A 1 809 ? 35.492 16.586 -15.309 1.00 92.56 809 PRO A N 1
ATOM 6507 C CA . PRO A 1 809 ? 35.499 17.927 -15.894 1.00 92.56 809 PRO A CA 1
ATOM 6508 C C . PRO A 1 809 ? 34.880 19.017 -14.997 1.00 92.56 809 PRO A C 1
ATOM 6510 O O . PRO A 1 809 ? 35.025 20.199 -15.314 1.00 92.56 809 PRO A O 1
ATOM 6513 N N . SER A 1 810 ? 34.188 18.670 -13.901 1.00 91.81 810 SER A N 1
ATOM 6514 C CA . SER A 1 810 ? 33.572 19.668 -13.008 1.00 91.81 810 SER A CA 1
ATOM 6515 C C . SER A 1 810 ? 34.614 20.375 -12.125 1.00 91.81 810 SER A C 1
ATOM 6517 O O . SER A 1 810 ? 35.385 19.677 -11.464 1.00 91.81 810 SER A O 1
ATOM 6519 N N . PRO A 1 811 ? 34.637 21.725 -12.035 1.00 88.12 811 PRO A N 1
ATOM 6520 C CA . PRO A 1 811 ? 35.674 22.487 -11.319 1.00 88.12 811 PRO A CA 1
ATOM 6521 C C . PRO A 1 811 ? 35.853 22.187 -9.824 1.00 88.12 811 PRO A C 1
ATOM 6523 O O . PRO A 1 811 ? 36.882 22.546 -9.256 1.00 88.12 811 PRO A O 1
ATOM 6526 N N . ASP A 1 812 ? 34.853 21.596 -9.172 1.00 89.44 812 ASP A N 1
ATOM 6527 C CA . ASP A 1 812 ? 34.858 21.238 -7.748 1.00 89.44 812 ASP A CA 1
ATOM 6528 C C . ASP A 1 812 ? 34.960 19.719 -7.506 1.00 89.44 812 ASP A C 1
ATOM 6530 O O . ASP A 1 812 ? 34.861 19.260 -6.368 1.00 89.44 812 ASP A O 1
ATOM 6534 N N . LEU A 1 813 ? 35.172 18.955 -8.583 1.00 91.56 813 LEU A N 1
ATOM 6535 C CA . LEU A 1 813 ? 35.143 17.495 -8.663 1.00 91.56 813 LEU A CA 1
ATOM 6536 C C . LEU A 1 813 ? 33.784 16.832 -8.367 1.00 91.56 813 LEU A C 1
ATOM 6538 O O . LEU A 1 813 ? 33.741 15.605 -8.357 1.00 91.56 813 LEU A O 1
ATOM 6542 N N . ASN A 1 814 ? 32.683 17.567 -8.165 1.00 93.25 814 ASN A N 1
ATOM 6543 C CA . ASN A 1 814 ? 31.349 16.976 -7.985 1.00 93.25 814 ASN A CA 1
ATOM 6544 C C . ASN A 1 814 ? 30.597 16.820 -9.312 1.00 93.25 814 ASN A C 1
ATOM 6546 O O . ASN A 1 814 ? 30.811 17.581 -10.253 1.00 93.25 814 ASN A O 1
ATOM 6550 N N . ILE A 1 815 ? 29.669 15.863 -9.374 1.00 90.69 815 ILE A N 1
ATOM 6551 C CA . ILE A 1 815 ? 28.680 15.782 -10.459 1.00 90.69 815 ILE A CA 1
ATOM 6552 C C . ILE A 1 815 ? 27.837 17.065 -10.449 1.00 90.69 815 ILE A C 1
ATOM 6554 O O . ILE A 1 815 ? 27.271 17.421 -9.414 1.00 90.69 815 ILE A O 1
ATOM 6558 N N . ARG A 1 816 ? 27.729 17.753 -11.591 1.00 91.06 816 ARG A N 1
ATOM 6559 C CA . ARG A 1 816 ? 26.876 18.946 -11.715 1.00 91.06 816 ARG A CA 1
ATOM 6560 C C . ARG A 1 816 ? 25.397 18.568 -11.809 1.00 91.06 816 ARG A C 1
ATOM 6562 O O . ARG A 1 816 ? 25.050 17.518 -12.351 1.00 91.06 816 ARG A O 1
ATOM 6569 N N . ASP A 1 817 ? 24.515 19.451 -11.342 1.00 80.38 817 ASP A N 1
ATOM 6570 C CA . ASP A 1 817 ? 23.075 19.163 -11.236 1.00 80.38 817 ASP A CA 1
ATOM 6571 C C . ASP A 1 817 ? 22.401 18.807 -12.575 1.00 80.38 817 ASP A C 1
ATOM 6573 O O . ASP A 1 817 ? 21.455 18.022 -12.609 1.00 80.38 817 ASP A O 1
ATOM 6577 N N . ASP A 1 818 ? 22.918 19.312 -13.699 1.00 79.75 818 ASP A N 1
ATOM 6578 C CA . ASP A 1 818 ? 22.455 18.998 -15.056 1.00 79.75 818 ASP A CA 1
ATOM 6579 C C . ASP A 1 818 ? 23.229 17.838 -15.728 1.00 79.75 818 ASP A C 1
ATOM 6581 O O . ASP A 1 818 ? 23.149 17.658 -16.949 1.00 79.75 818 ASP A O 1
ATOM 6585 N N . LYS A 1 819 ? 24.024 17.078 -14.956 1.00 86.44 819 LYS A N 1
ATOM 6586 C CA . LYS A 1 819 ? 25.007 16.088 -15.444 1.00 86.44 819 LYS A CA 1
ATOM 6587 C C . LYS A 1 819 ? 24.960 14.720 -14.752 1.00 86.44 819 LYS A C 1
ATOM 6589 O O . LYS A 1 819 ? 25.754 13.848 -15.089 1.00 86.44 819 LYS A O 1
ATOM 6594 N N . TYR A 1 820 ? 23.954 14.453 -13.915 1.00 81.00 820 TYR A N 1
ATOM 6595 C CA . TYR A 1 820 ? 23.648 13.111 -13.368 1.00 81.00 820 TYR A CA 1
ATOM 6596 C C . TYR A 1 820 ? 23.371 12.015 -14.420 1.00 81.00 820 TYR A C 1
ATOM 6598 O O . TYR A 1 820 ? 23.194 10.840 -14.079 1.00 81.00 820 TYR A O 1
ATOM 6606 N N . ASP A 1 821 ? 23.294 12.391 -15.695 1.00 84.56 821 ASP A N 1
ATOM 6607 C CA . ASP A 1 821 ? 23.128 11.490 -16.830 1.00 84.56 821 ASP A CA 1
ATOM 6608 C C . ASP A 1 821 ? 24.155 11.723 -17.952 1.00 84.56 821 ASP A C 1
ATOM 6610 O O . ASP A 1 821 ? 23.969 11.260 -19.075 1.00 84.56 821 ASP A O 1
ATOM 6614 N N . ASP A 1 822 ? 25.246 12.435 -17.660 1.00 91.81 822 ASP A N 1
ATOM 6615 C CA . ASP A 1 822 ? 26.433 12.466 -18.513 1.00 91.81 822 ASP A CA 1
ATOM 6616 C C . ASP A 1 822 ? 27.348 11.279 -18.145 1.00 91.81 822 ASP A C 1
ATOM 6618 O O . ASP A 1 822 ? 27.726 11.162 -16.978 1.00 91.81 822 ASP A O 1
ATOM 6622 N N . PRO A 1 823 ? 27.715 10.380 -19.081 1.00 90.50 823 PRO A N 1
ATOM 6623 C CA . PRO A 1 823 ? 28.522 9.201 -18.759 1.00 90.50 823 PRO A CA 1
ATOM 6624 C C . PRO A 1 823 ? 29.921 9.481 -18.201 1.00 90.50 823 PRO A C 1
ATOM 6626 O O . PRO A 1 823 ? 30.480 8.584 -17.576 1.00 90.50 823 PRO A O 1
ATOM 6629 N N . ILE A 1 824 ? 30.495 10.667 -18.431 1.00 93.69 824 ILE A N 1
ATOM 6630 C CA . ILE A 1 824 ? 31.812 11.042 -17.905 1.00 93.69 824 ILE A CA 1
ATOM 6631 C C . ILE A 1 824 ? 31.655 11.593 -16.491 1.00 93.69 824 ILE A C 1
ATOM 6633 O O . ILE A 1 824 ? 32.254 11.058 -15.563 1.00 93.69 824 ILE A O 1
ATOM 6637 N N . GLU A 1 825 ? 30.815 12.613 -16.292 1.00 93.38 825 GLU A N 1
ATOM 6638 C CA . GLU A 1 825 ? 30.632 13.185 -14.951 1.00 93.38 825 GLU A CA 1
ATOM 6639 C C . GLU A 1 825 ? 30.021 12.172 -13.984 1.00 93.38 825 GLU A C 1
ATOM 6641 O O . GLU A 1 825 ? 30.542 11.999 -12.888 1.00 93.38 825 GLU A O 1
ATOM 6646 N N . ALA A 1 826 ? 28.992 11.426 -14.391 1.00 91.56 826 ALA A N 1
ATOM 6647 C CA . ALA A 1 826 ? 28.333 10.481 -13.497 1.00 91.56 826 ALA A CA 1
ATOM 6648 C C . ALA A 1 826 ? 29.239 9.331 -13.017 1.00 91.56 826 ALA A C 1
ATOM 6650 O O . ALA A 1 826 ? 28.899 8.724 -12.006 1.00 91.56 826 ALA A O 1
ATOM 6651 N N . ARG A 1 827 ? 30.340 9.014 -13.718 1.00 94.06 827 ARG A N 1
ATOM 6652 C CA . ARG A 1 827 ? 31.228 7.866 -13.428 1.00 94.06 827 ARG A CA 1
ATOM 6653 C C . ARG A 1 827 ? 32.660 8.235 -13.017 1.00 94.06 827 ARG A C 1
ATOM 6655 O O . ARG A 1 827 ? 33.399 7.337 -12.625 1.00 94.06 827 ARG A O 1
ATOM 6662 N N . ASN A 1 828 ? 33.042 9.509 -13.146 1.00 95.94 828 ASN A N 1
ATOM 6663 C CA . ASN A 1 828 ? 34.375 10.012 -12.793 1.00 95.94 828 ASN A CA 1
ATOM 6664 C C . ASN A 1 828 ? 34.345 11.166 -11.769 1.00 95.94 828 ASN A C 1
ATOM 6666 O O . ASN A 1 828 ? 35.405 11.623 -11.342 1.00 95.94 828 ASN A O 1
ATOM 6670 N N . CYS A 1 829 ? 33.171 11.716 -11.437 1.00 95.81 829 CYS A N 1
ATOM 6671 C CA . CYS A 1 829 ? 33.029 12.820 -10.486 1.00 95.81 829 CYS A CA 1
ATOM 6672 C C . CYS A 1 829 ? 32.302 12.382 -9.209 1.00 95.81 829 CYS A C 1
ATOM 6674 O O . CYS A 1 829 ? 31.473 11.475 -9.194 1.00 95.81 829 CYS A O 1
ATOM 6676 N N . GLN A 1 830 ? 32.576 13.103 -8.126 1.00 93.81 830 GLN A N 1
ATOM 6677 C CA . GLN A 1 830 ? 32.054 12.846 -6.791 1.00 93.81 830 GLN A CA 1
ATOM 6678 C C . GLN A 1 830 ? 30.534 13.030 -6.736 1.00 93.81 830 GLN A C 1
ATOM 6680 O O . GLN A 1 830 ? 29.999 14.114 -6.985 1.00 93.81 830 GLN A O 1
ATOM 6685 N N . LEU A 1 831 ? 29.829 11.974 -6.336 1.00 88.56 831 LEU A N 1
ATOM 6686 C CA . LEU A 1 831 ? 28.413 12.039 -5.994 1.00 88.56 831 LEU A CA 1
ATOM 6687 C C . LEU A 1 831 ? 28.266 12.733 -4.631 1.00 88.56 831 LEU A C 1
ATOM 6689 O O . LEU A 1 831 ? 28.534 12.131 -3.598 1.00 88.56 831 LEU A O 1
ATOM 6693 N N . GLY A 1 832 ? 27.888 14.014 -4.608 1.00 82.44 832 GLY A N 1
ATOM 6694 C CA . GLY A 1 832 ? 27.644 14.754 -3.359 1.00 82.44 832 GLY A CA 1
ATOM 6695 C C . GLY A 1 832 ? 28.848 14.819 -2.403 1.00 82.44 832 GLY A C 1
ATOM 6696 O O . GLY A 1 832 ? 28.672 14.759 -1.186 1.00 82.44 832 GLY A O 1
ATOM 6697 N N . GLY A 1 833 ? 30.072 14.905 -2.933 1.00 85.19 833 GLY A N 1
ATOM 6698 C CA . GLY A 1 833 ? 31.318 14.955 -2.160 1.00 85.19 833 GLY A CA 1
ATOM 6699 C C . GLY A 1 833 ? 31.867 13.601 -1.691 1.00 85.19 833 GLY A C 1
ATOM 6700 O O . GLY A 1 833 ? 32.888 13.577 -0.999 1.00 85.19 833 GLY A O 1
ATOM 6701 N N . LEU A 1 834 ? 31.227 12.482 -2.046 1.00 92.00 834 LEU A N 1
ATOM 6702 C CA . LEU A 1 834 ? 31.769 11.133 -1.844 1.00 92.00 834 LEU A CA 1
ATOM 6703 C C . LEU A 1 834 ? 33.046 10.961 -2.676 1.00 92.00 834 LEU A C 1
ATOM 6705 O O . LEU A 1 834 ? 33.060 11.297 -3.856 1.00 92.00 834 LEU A O 1
ATOM 6709 N N . ARG A 1 835 ? 34.137 10.468 -2.077 1.00 93.50 835 ARG A N 1
ATOM 6710 C CA . ARG A 1 835 ? 35.448 10.447 -2.745 1.00 93.50 835 ARG A CA 1
ATOM 6711 C C . ARG A 1 835 ? 35.510 9.325 -3.772 1.00 93.50 835 ARG A C 1
ATOM 6713 O O . ARG A 1 835 ? 35.680 8.169 -3.402 1.00 93.50 835 ARG A O 1
ATOM 6720 N N . ASP A 1 836 ? 35.366 9.701 -5.035 1.00 95.56 836 ASP A N 1
ATOM 6721 C CA . ASP A 1 836 ? 35.204 8.809 -6.182 1.00 95.56 836 ASP A CA 1
ATOM 6722 C C . ASP A 1 836 ? 36.498 8.053 -6.543 1.00 95.56 836 ASP A C 1
ATOM 6724 O O . ASP A 1 836 ? 37.522 8.659 -6.874 1.00 95.56 836 ASP A O 1
ATOM 6728 N N . LEU A 1 837 ? 36.470 6.726 -6.406 1.00 95.62 837 LEU A N 1
ATOM 6729 C CA . LEU A 1 837 ? 37.619 5.839 -6.597 1.00 95.62 837 LEU A CA 1
ATOM 6730 C C . LEU A 1 837 ? 37.850 5.551 -8.081 1.00 95.62 837 LEU A C 1
ATOM 6732 O O . LEU A 1 837 ? 36.946 5.119 -8.796 1.00 95.62 837 LEU A O 1
ATOM 6736 N N . ASP A 1 838 ? 39.101 5.665 -8.521 1.00 96.25 838 ASP A N 1
ATOM 6737 C CA . ASP A 1 838 ? 39.482 5.329 -9.890 1.00 96.25 838 ASP A CA 1
ATOM 6738 C C . ASP A 1 838 ? 39.613 3.807 -10.046 1.00 96.25 838 ASP A C 1
ATOM 6740 O O . ASP A 1 838 ? 40.680 3.204 -9.889 1.00 96.25 838 ASP A O 1
ATOM 6744 N N . GLN A 1 839 ? 38.493 3.171 -10.388 1.00 96.00 839 GLN A N 1
ATOM 6745 C CA . GLN A 1 839 ? 38.438 1.746 -10.711 1.00 96.00 839 GLN A CA 1
ATOM 6746 C C . GLN A 1 839 ? 39.116 1.406 -12.057 1.00 96.00 839 GLN A C 1
ATOM 6748 O O . GLN A 1 839 ? 39.243 0.226 -12.401 1.00 96.00 839 GLN A O 1
ATOM 6753 N N . GLY A 1 840 ? 39.596 2.397 -12.815 1.00 94.56 840 GLY A N 1
ATOM 6754 C CA . GLY A 1 840 ? 40.528 2.227 -13.930 1.00 94.56 840 GLY A CA 1
ATOM 6755 C C . GLY A 1 840 ? 41.885 1.675 -13.495 1.00 94.56 840 GLY A C 1
ATOM 6756 O O . GLY A 1 840 ? 42.526 0.954 -14.261 1.00 94.56 840 GLY A O 1
ATOM 6757 N N . LYS A 1 841 ? 42.300 1.928 -12.248 1.00 96.00 841 LYS A N 1
ATOM 6758 C CA . LYS A 1 841 ? 43.601 1.503 -11.713 1.00 96.00 841 LYS A CA 1
ATOM 6759 C C . LYS A 1 841 ? 43.578 0.061 -11.203 1.00 96.00 841 LYS A C 1
ATOM 6761 O O . LYS A 1 841 ? 42.810 -0.298 -10.311 1.00 96.00 841 LYS A O 1
ATOM 6766 N N . ASP A 1 842 ? 44.510 -0.757 -11.700 1.00 95.12 842 ASP A N 1
ATOM 6767 C CA . ASP A 1 842 ? 44.664 -2.166 -11.301 1.00 95.12 842 ASP A CA 1
ATOM 6768 C C . ASP A 1 842 ? 44.806 -2.364 -9.786 1.00 95.12 842 ASP A C 1
ATOM 6770 O O . ASP A 1 842 ? 44.284 -3.340 -9.248 1.00 95.12 842 ASP A O 1
ATOM 6774 N N . TRP A 1 843 ? 45.472 -1.435 -9.091 1.00 94.25 843 TRP A N 1
ATOM 6775 C CA . TRP A 1 843 ? 45.637 -1.458 -7.634 1.00 94.25 843 TRP A CA 1
ATOM 6776 C C . TRP A 1 843 ? 44.305 -1.314 -6.882 1.00 94.25 843 TRP A C 1
ATOM 6778 O O . TRP A 1 843 ? 44.034 -2.086 -5.960 1.00 94.25 843 TRP A O 1
ATOM 6788 N N . VAL A 1 844 ? 43.444 -0.384 -7.312 1.00 96.62 844 VAL A N 1
ATOM 6789 C CA . VAL A 1 844 ? 42.104 -0.185 -6.737 1.00 96.62 844 VAL A CA 1
ATOM 6790 C C . VAL A 1 844 ? 41.267 -1.445 -6.945 1.00 96.62 844 VAL A C 1
ATOM 6792 O O . VAL A 1 844 ? 40.740 -2.000 -5.977 1.00 96.62 844 VAL A O 1
ATOM 6795 N N . GLN A 1 845 ? 41.239 -1.968 -8.176 1.00 97.06 845 GLN A N 1
ATOM 6796 C CA . GLN A 1 845 ? 40.529 -3.208 -8.503 1.00 97.06 845 GLN A CA 1
ATOM 6797 C C . GLN A 1 845 ? 41.039 -4.410 -7.696 1.00 97.06 845 GLN A C 1
ATOM 6799 O O . GLN A 1 845 ? 40.246 -5.236 -7.248 1.00 97.06 845 GLN A O 1
ATOM 6804 N N . GLN A 1 846 ? 42.360 -4.521 -7.513 1.00 96.25 846 GLN A N 1
ATOM 6805 C CA . GLN A 1 846 ? 42.991 -5.594 -6.749 1.00 96.25 846 GLN A CA 1
ATOM 6806 C C . GLN A 1 846 ? 42.503 -5.571 -5.296 1.00 96.25 846 GLN A C 1
ATOM 6808 O O . GLN A 1 846 ? 41.986 -6.580 -4.819 1.00 96.25 846 GLN A O 1
ATOM 6813 N N . LYS A 1 847 ? 42.566 -4.412 -4.627 1.00 96.44 847 LYS A N 1
ATOM 6814 C CA . LYS A 1 847 ? 42.086 -4.237 -3.243 1.00 96.44 847 LYS A CA 1
ATOM 6815 C C . LYS A 1 847 ? 40.598 -4.561 -3.085 1.00 96.44 847 LYS A C 1
ATOM 6817 O O . LYS A 1 847 ? 40.216 -5.206 -2.111 1.00 96.44 847 LYS A O 1
ATOM 6822 N N . GLN A 1 848 ? 39.774 -4.180 -4.061 1.00 97.31 848 GLN A N 1
ATOM 6823 C CA . GLN A 1 848 ? 38.347 -4.512 -4.079 1.00 97.31 848 GLN A CA 1
ATOM 6824 C C . GLN A 1 848 ? 38.106 -6.018 -4.268 1.00 97.31 848 GLN A C 1
ATOM 6826 O O . GLN A 1 848 ? 37.309 -6.608 -3.541 1.00 97.31 848 GLN A O 1
ATOM 6831 N N . SER A 1 849 ? 38.837 -6.670 -5.178 1.00 97.62 849 SER A N 1
ATOM 6832 C CA . SER A 1 849 ? 38.730 -8.121 -5.382 1.00 97.62 849 SER A CA 1
ATOM 6833 C C . SER A 1 849 ? 39.218 -8.937 -4.177 1.00 97.62 849 SER A C 1
ATOM 6835 O O . SER A 1 849 ? 38.593 -9.936 -3.839 1.00 97.62 849 SER A O 1
ATOM 6837 N N . GLU A 1 850 ? 40.260 -8.489 -3.467 1.00 97.69 850 GLU A N 1
ATOM 6838 C CA . GLU A 1 850 ? 40.738 -9.113 -2.221 1.00 97.69 850 GLU A CA 1
ATOM 6839 C C . GLU A 1 850 ? 39.658 -9.101 -1.126 1.00 97.69 850 GLU A C 1
ATOM 6841 O O . GLU A 1 850 ? 39.428 -10.118 -0.469 1.00 97.69 850 GLU A O 1
ATOM 6846 N N . PHE A 1 851 ? 38.953 -7.977 -0.962 1.00 97.62 851 PHE A N 1
ATOM 6847 C CA . PHE A 1 851 ? 37.838 -7.855 -0.020 1.00 97.62 851 PHE A CA 1
ATOM 6848 C C . PHE A 1 851 ? 36.652 -8.758 -0.392 1.00 97.62 851 PHE A C 1
ATOM 6850 O O . PHE A 1 851 ? 36.146 -9.498 0.452 1.00 97.62 851 PHE A O 1
ATOM 6857 N N . LEU A 1 852 ? 36.231 -8.745 -1.659 1.00 98.31 852 LEU A N 1
ATOM 6858 C CA . LEU A 1 852 ? 35.121 -9.577 -2.134 1.00 98.31 852 LEU A CA 1
ATOM 6859 C C . LEU A 1 852 ? 35.451 -11.078 -2.040 1.00 98.31 852 LEU A C 1
ATOM 6861 O O . LEU A 1 852 ? 34.607 -11.862 -1.607 1.00 98.31 852 LEU A O 1
ATOM 6865 N N . ASN A 1 853 ? 36.688 -11.477 -2.352 1.00 98.44 853 ASN A N 1
ATOM 6866 C CA . ASN A 1 853 ? 37.152 -12.859 -2.201 1.00 98.44 853 ASN A CA 1
ATOM 6867 C C . ASN A 1 853 ? 37.133 -13.320 -0.742 1.00 98.44 853 ASN A C 1
ATOM 6869 O O . ASN A 1 853 ? 36.645 -14.411 -0.464 1.00 98.44 853 ASN A O 1
ATOM 6873 N N . LYS A 1 854 ? 37.532 -12.464 0.206 1.00 98.12 854 LYS A N 1
ATOM 6874 C CA . LYS A 1 854 ? 37.409 -12.758 1.641 1.00 98.12 854 LYS A CA 1
ATOM 6875 C C . LYS A 1 854 ? 35.959 -13.059 2.057 1.00 98.12 854 LYS A C 1
ATOM 6877 O O . LYS A 1 854 ? 35.728 -13.957 2.864 1.00 98.12 854 LYS A O 1
ATOM 6882 N N . LEU A 1 855 ? 34.975 -12.350 1.496 1.00 98.25 855 LEU A N 1
ATOM 6883 C CA . LEU A 1 855 ? 33.551 -12.611 1.751 1.00 98.25 855 LEU A CA 1
ATOM 6884 C C . LEU A 1 855 ? 33.067 -13.922 1.101 1.00 98.25 855 LEU A C 1
ATOM 6886 O O . LEU A 1 855 ? 32.323 -14.678 1.733 1.00 98.25 855 LEU A O 1
ATOM 6890 N N . ILE A 1 856 ? 33.521 -14.228 -0.119 1.00 98.25 856 ILE A N 1
ATOM 6891 C CA . ILE A 1 856 ? 33.256 -15.511 -0.797 1.00 98.25 856 ILE A CA 1
ATOM 6892 C C . ILE A 1 856 ? 33.814 -16.684 0.021 1.00 98.25 856 ILE A C 1
ATOM 6894 O O . ILE A 1 856 ? 33.108 -17.668 0.252 1.00 98.25 856 ILE A O 1
ATOM 6898 N N . ASP A 1 857 ? 35.047 -16.562 0.514 1.00 97.25 857 ASP A N 1
ATOM 6899 C CA . ASP A 1 857 ? 35.724 -17.601 1.292 1.00 97.25 857 ASP A CA 1
ATOM 6900 C C . ASP A 1 857 ? 34.971 -17.898 2.608 1.00 97.25 857 ASP A C 1
ATOM 6902 O O . ASP A 1 857 ? 34.816 -19.065 2.975 1.00 97.25 857 ASP A O 1
ATOM 6906 N N . ILE A 1 858 ? 34.394 -16.872 3.256 1.00 97.88 858 ILE A N 1
ATOM 6907 C CA . ILE A 1 858 ? 33.506 -17.005 4.433 1.00 97.88 858 ILE A CA 1
ATOM 6908 C C . ILE A 1 858 ? 32.188 -17.746 4.102 1.00 97.88 858 ILE A C 1
ATOM 6910 O O . ILE A 1 858 ? 31.618 -18.406 4.975 1.00 97.88 858 ILE A O 1
ATOM 6914 N N . GLY A 1 859 ? 31.712 -17.696 2.852 1.00 97.69 859 GLY A N 1
ATOM 6915 C CA . GLY A 1 859 ? 30.498 -18.387 2.387 1.00 97.69 859 GLY A CA 1
ATOM 6916 C C . GLY A 1 859 ? 29.338 -17.479 1.967 1.00 97.69 859 GLY A C 1
ATOM 6917 O O . GLY A 1 859 ? 28.185 -17.915 1.987 1.00 97.69 859 GLY A O 1
ATOM 6918 N N . VAL A 1 860 ? 29.620 -16.224 1.607 1.00 98.38 860 VAL A N 1
ATOM 6919 C CA . VAL A 1 860 ? 28.646 -15.317 0.975 1.00 98.38 860 VAL A CA 1
ATOM 6920 C C . VAL A 1 860 ? 28.301 -15.824 -0.431 1.00 98.38 860 VAL A C 1
ATOM 6922 O O . VAL A 1 860 ? 29.192 -16.179 -1.199 1.00 98.38 860 VAL A O 1
ATOM 6925 N N . ALA A 1 861 ? 27.010 -15.858 -0.773 1.00 97.50 861 ALA A N 1
ATOM 6926 C CA . ALA A 1 861 ? 26.508 -16.366 -2.054 1.00 97.50 861 ALA A CA 1
ATOM 6927 C C . ALA A 1 861 ? 26.567 -15.327 -3.188 1.00 97.50 861 ALA A C 1
ATOM 6929 O O . ALA A 1 861 ? 26.546 -15.685 -4.365 1.00 97.50 861 ALA A O 1
ATOM 6930 N N . GLY A 1 862 ? 26.626 -14.037 -2.847 1.00 97.38 862 GLY A N 1
ATOM 6931 C CA . GLY A 1 862 ? 26.704 -12.958 -3.823 1.00 97.38 862 GLY A CA 1
ATOM 6932 C C . GLY A 1 862 ? 26.598 -11.557 -3.229 1.00 97.38 862 GLY A C 1
ATOM 6933 O O . GLY A 1 862 ? 26.637 -11.372 -2.012 1.00 97.38 862 GLY A O 1
ATOM 6934 N N . PHE A 1 863 ? 26.453 -10.568 -4.107 1.00 97.81 863 PHE A N 1
ATOM 6935 C CA . PHE A 1 863 ? 26.621 -9.157 -3.784 1.00 97.81 863 PHE A CA 1
ATOM 6936 C C . PHE A 1 863 ? 25.570 -8.266 -4.455 1.00 97.81 863 PHE A C 1
ATOM 6938 O O . PHE A 1 863 ? 25.260 -8.441 -5.637 1.00 97.81 863 PHE A O 1
ATOM 6945 N N . ARG A 1 864 ? 25.087 -7.263 -3.713 1.00 94.94 864 ARG A N 1
ATOM 6946 C CA . ARG A 1 864 ? 24.430 -6.076 -4.276 1.00 94.94 864 ARG A CA 1
ATOM 6947 C C . ARG A 1 864 ? 25.498 -5.011 -4.489 1.00 94.94 864 ARG A C 1
ATOM 6949 O O . ARG A 1 864 ? 26.157 -4.639 -3.527 1.00 94.94 864 ARG A O 1
ATOM 6956 N N . SER A 1 865 ? 25.677 -4.527 -5.714 1.00 94.25 865 SER A N 1
ATOM 6957 C CA . SER A 1 865 ? 26.599 -3.418 -5.990 1.00 94.25 865 SER A CA 1
ATOM 6958 C C . SER A 1 865 ? 25.831 -2.098 -5.940 1.00 94.25 865 SER A C 1
ATOM 6960 O O . SER A 1 865 ? 25.083 -1.779 -6.873 1.00 94.25 865 SER A O 1
ATOM 6962 N N . ASP A 1 866 ? 26.007 -1.365 -4.843 1.00 90.56 866 ASP A N 1
ATOM 6963 C CA . ASP A 1 866 ? 25.420 -0.044 -4.603 1.00 90.56 866 ASP A CA 1
ATOM 6964 C C . ASP A 1 866 ? 25.900 0.971 -5.655 1.00 90.56 866 ASP A C 1
ATOM 6966 O O . ASP A 1 866 ? 27.023 0.876 -6.159 1.00 90.56 866 ASP A O 1
ATOM 6970 N N . ALA A 1 867 ? 25.035 1.916 -6.023 1.00 85.81 867 ALA A N 1
ATOM 6971 C CA . ALA A 1 867 ? 25.309 3.018 -6.942 1.00 85.81 867 ALA A CA 1
ATOM 6972 C C . ALA A 1 867 ? 25.930 2.623 -8.306 1.00 85.81 867 ALA A C 1
ATOM 6974 O O . ALA A 1 867 ? 26.642 3.428 -8.909 1.00 85.81 867 ALA A O 1
ATOM 6975 N N . SER A 1 868 ? 25.638 1.432 -8.854 1.00 91.38 868 SER A N 1
ATOM 6976 C CA . SER A 1 868 ? 26.331 0.900 -10.051 1.00 91.38 868 SER A CA 1
ATOM 6977 C C . SER A 1 868 ? 26.260 1.810 -11.290 1.00 91.38 868 SER A C 1
ATOM 6979 O O . SER A 1 868 ? 27.176 1.773 -12.111 1.00 91.38 868 SER A O 1
ATOM 6981 N N . LYS A 1 869 ? 25.233 2.671 -11.424 1.00 88.62 869 LYS A N 1
ATOM 6982 C CA . LYS A 1 869 ? 25.164 3.720 -12.475 1.00 88.62 869 LYS A CA 1
ATOM 6983 C C . LYS A 1 869 ? 26.442 4.577 -12.516 1.00 88.62 869 LYS A C 1
ATOM 6985 O O . LYS A 1 869 ? 26.925 4.912 -13.598 1.00 88.62 869 LYS A O 1
ATOM 6990 N N . HIS A 1 870 ? 26.997 4.873 -11.341 1.00 92.31 870 HIS A N 1
ATOM 6991 C CA . HIS A 1 870 ? 28.180 5.703 -11.122 1.00 92.31 870 HIS A CA 1
ATOM 6992 C C . HIS A 1 870 ? 29.504 4.945 -11.302 1.00 92.31 870 HIS A C 1
ATOM 6994 O O . HIS A 1 870 ? 30.544 5.371 -10.820 1.00 92.31 870 HIS A O 1
ATOM 7000 N N . GLN A 1 871 ? 29.477 3.797 -11.983 1.00 94.56 871 GLN A N 1
ATOM 7001 C CA . GLN A 1 871 ? 30.647 2.958 -12.226 1.00 94.56 871 GLN A CA 1
ATOM 7002 C C . GLN A 1 871 ? 30.713 2.555 -13.693 1.00 94.56 871 GLN A C 1
ATOM 7004 O O . GLN A 1 871 ? 29.691 2.256 -14.319 1.00 94.56 871 GLN A O 1
ATOM 7009 N N . TRP A 1 872 ? 31.923 2.484 -14.244 1.00 96.38 872 TRP A N 1
ATOM 7010 C CA . TRP A 1 872 ? 32.139 1.942 -15.581 1.00 96.38 872 TRP A CA 1
ATOM 7011 C C . TRP A 1 872 ? 31.953 0.414 -15.591 1.00 96.38 872 TRP A C 1
ATOM 7013 O O . TRP A 1 872 ? 32.666 -0.296 -14.872 1.00 96.38 872 TRP A O 1
ATOM 7023 N N . PRO A 1 873 ? 31.080 -0.129 -16.463 1.00 94.62 873 PRO A N 1
ATOM 7024 C CA . PRO A 1 873 ? 30.869 -1.572 -16.591 1.00 94.62 873 PRO A CA 1
ATOM 7025 C C . PRO A 1 873 ? 32.161 -2.349 -16.876 1.00 94.62 873 PRO A C 1
ATOM 7027 O O . PRO A 1 873 ? 32.360 -3.445 -16.361 1.00 94.62 873 PRO A O 1
ATOM 7030 N N . ALA A 1 874 ? 33.082 -1.766 -17.651 1.00 95.88 874 ALA A N 1
ATOM 7031 C CA . ALA A 1 874 ? 34.377 -2.374 -17.954 1.00 95.88 874 ALA A CA 1
ATOM 7032 C C . ALA A 1 874 ? 35.273 -2.531 -16.709 1.00 95.88 874 ALA A C 1
ATOM 7034 O O . ALA A 1 874 ? 35.985 -3.527 -16.586 1.00 95.88 874 ALA A O 1
ATOM 7035 N N . ASN A 1 875 ? 35.226 -1.589 -15.761 1.00 96.88 875 ASN A N 1
ATOM 7036 C CA . ASN A 1 875 ? 36.011 -1.684 -14.530 1.00 96.88 875 ASN A CA 1
ATOM 7037 C C . ASN A 1 875 ? 35.385 -2.670 -13.539 1.00 96.88 875 ASN A C 1
ATOM 7039 O O . ASN A 1 875 ? 36.103 -3.502 -12.981 1.00 96.88 875 ASN A O 1
ATOM 7043 N N . LEU A 1 876 ? 34.052 -2.666 -13.415 1.00 96.06 876 LEU A N 1
ATOM 7044 C CA . LEU A 1 876 ? 33.315 -3.704 -12.689 1.00 96.06 876 LEU A CA 1
ATOM 7045 C C . LEU A 1 876 ? 33.613 -5.104 -13.246 1.00 96.06 876 LEU A C 1
ATOM 7047 O O . LEU A 1 876 ? 33.905 -6.013 -12.473 1.00 96.06 876 LEU A O 1
ATOM 7051 N N . GLN A 1 877 ? 33.637 -5.279 -14.573 1.00 95.81 877 GLN A N 1
ATOM 7052 C CA . GLN A 1 877 ? 34.005 -6.550 -15.204 1.00 95.81 877 GLN A CA 1
ATOM 7053 C C . GLN A 1 877 ? 35.412 -7.010 -14.803 1.00 95.81 877 GLN A C 1
ATOM 7055 O O . GLN A 1 877 ? 35.595 -8.190 -14.487 1.00 95.81 877 GLN A O 1
ATOM 7060 N N . SER A 1 878 ? 36.392 -6.103 -14.790 1.00 96.69 878 SER A N 1
ATOM 7061 C CA . SER A 1 878 ? 37.765 -6.412 -14.378 1.00 96.69 878 SER A CA 1
ATOM 7062 C C . SER A 1 878 ? 37.843 -6.853 -12.913 1.00 96.69 878 SER A C 1
ATOM 7064 O O . SER A 1 878 ? 38.510 -7.846 -12.623 1.00 96.69 878 SER A O 1
ATOM 7066 N N . ILE A 1 879 ? 37.107 -6.201 -12.005 1.00 97.00 879 ILE A N 1
ATOM 7067 C CA . ILE A 1 879 ? 37.017 -6.594 -10.585 1.00 97.00 879 ILE A CA 1
ATOM 7068 C C . ILE A 1 879 ? 36.358 -7.970 -10.445 1.00 97.00 879 ILE A C 1
ATOM 7070 O O . ILE A 1 879 ? 36.928 -8.872 -9.837 1.00 97.00 879 ILE A O 1
ATOM 7074 N N . ILE A 1 880 ? 35.188 -8.153 -11.060 1.00 95.44 880 ILE A N 1
ATOM 7075 C CA . ILE A 1 880 ? 34.390 -9.383 -10.978 1.00 95.44 880 ILE A CA 1
ATOM 7076 C C . ILE A 1 880 ? 35.147 -10.582 -11.583 1.00 95.44 880 ILE A C 1
ATOM 7078 O O . ILE A 1 880 ? 35.061 -11.697 -11.071 1.00 95.44 880 ILE A O 1
ATOM 7082 N N . SER A 1 881 ? 35.964 -10.368 -12.622 1.00 94.56 881 SER A N 1
ATOM 7083 C CA . SER A 1 881 ? 36.791 -11.427 -13.222 1.00 94.56 881 SER A CA 1
ATOM 7084 C C . SER A 1 881 ? 37.913 -11.949 -12.310 1.00 94.56 881 SER A C 1
ATOM 7086 O O . SER A 1 881 ? 38.343 -13.092 -12.475 1.00 94.56 881 SER A O 1
ATOM 7088 N N . LYS A 1 882 ? 38.355 -11.146 -11.329 1.00 96.38 882 LYS A N 1
ATOM 7089 C CA . LYS A 1 882 ? 39.384 -11.497 -10.332 1.00 96.38 882 LYS A CA 1
ATOM 7090 C C . LYS A 1 882 ? 38.811 -12.317 -9.158 1.00 96.38 882 LYS A C 1
ATOM 7092 O O . LYS A 1 882 ? 39.552 -12.679 -8.241 1.00 96.38 882 LYS A O 1
ATOM 7097 N N . LEU A 1 883 ? 37.506 -12.616 -9.164 1.00 97.31 883 LEU A N 1
ATOM 7098 C CA . LEU A 1 883 ? 36.844 -13.291 -8.051 1.00 97.31 883 LEU A CA 1
ATOM 7099 C C . LEU A 1 883 ? 37.010 -14.816 -8.057 1.00 97.31 883 LEU A C 1
ATOM 7101 O O . LEU A 1 883 ? 37.011 -15.477 -9.103 1.00 97.31 883 LEU A O 1
ATOM 7105 N N . HIS A 1 884 ? 37.089 -15.374 -6.851 1.00 96.94 884 HIS A N 1
ATOM 7106 C CA . HIS A 1 884 ? 37.023 -16.802 -6.574 1.00 96.94 884 HIS A CA 1
ATOM 7107 C C . HIS A 1 884 ? 35.684 -17.400 -7.056 1.00 96.94 884 HIS A C 1
ATOM 7109 O O . HIS A 1 884 ? 34.681 -16.711 -7.267 1.00 96.94 884 HIS A O 1
ATOM 7115 N N . THR A 1 885 ? 35.655 -18.718 -7.235 1.00 97.00 885 THR A N 1
ATOM 7116 C CA . THR A 1 885 ? 34.396 -19.478 -7.226 1.00 97.00 885 THR A CA 1
ATOM 7117 C C . THR A 1 885 ? 33.910 -19.633 -5.786 1.00 97.00 885 THR A C 1
ATOM 7119 O O . THR A 1 885 ? 34.729 -19.679 -4.869 1.00 97.00 885 THR A O 1
ATOM 7122 N N . LEU A 1 886 ? 32.598 -19.757 -5.585 1.00 96.69 886 LEU A N 1
ATOM 7123 C CA . LEU A 1 886 ? 32.005 -20.002 -4.271 1.00 96.69 886 LEU A CA 1
ATOM 7124 C C . LEU A 1 886 ? 32.571 -21.274 -3.622 1.00 96.69 886 LEU A C 1
ATOM 7126 O O . LEU A 1 886 ? 32.917 -22.239 -4.311 1.00 96.69 886 LEU A O 1
ATOM 7130 N N . ASN A 1 887 ? 32.668 -21.276 -2.290 1.00 89.81 887 ASN A N 1
ATOM 7131 C CA . ASN A 1 887 ? 33.259 -22.398 -1.566 1.00 89.81 887 ASN A CA 1
ATOM 7132 C C . ASN A 1 887 ? 32.392 -23.672 -1.655 1.00 89.81 887 ASN A C 1
ATOM 7134 O O . ASN A 1 887 ? 31.162 -23.634 -1.637 1.00 89.81 887 ASN A O 1
ATOM 7138 N N . THR A 1 888 ? 33.040 -24.836 -1.714 1.00 94.38 888 THR A N 1
ATOM 7139 C CA . THR A 1 888 ? 32.348 -26.127 -1.876 1.00 94.38 888 THR A CA 1
ATOM 7140 C C . THR A 1 888 ? 31.714 -26.663 -0.590 1.00 94.38 888 THR A C 1
ATOM 7142 O O . THR A 1 888 ? 31.191 -27.774 -0.584 1.00 94.38 888 THR A O 1
ATOM 7145 N N . THR A 1 889 ? 31.771 -25.911 0.514 1.00 94.00 889 THR A N 1
ATOM 7146 C CA . THR A 1 889 ? 31.121 -26.273 1.785 1.00 94.00 889 THR A CA 1
ATOM 7147 C C . THR A 1 889 ? 29.604 -26.126 1.686 1.00 94.00 889 THR A C 1
ATOM 7149 O O . THR A 1 889 ? 28.870 -26.909 2.283 1.00 94.00 889 THR A O 1
ATOM 7152 N N . TYR A 1 890 ? 29.140 -25.126 0.930 1.00 93.56 890 TYR A N 1
ATOM 7153 C CA . TYR A 1 890 ? 27.724 -24.759 0.838 1.00 93.56 890 TYR A CA 1
ATOM 7154 C C . TYR A 1 890 ? 27.182 -24.702 -0.596 1.00 93.56 890 TYR A C 1
ATOM 7156 O O . TYR A 1 890 ? 25.959 -24.679 -0.772 1.00 93.56 890 TYR A O 1
ATOM 7164 N N . PHE A 1 891 ? 28.066 -24.671 -1.599 1.00 95.00 891 PHE A N 1
ATOM 7165 C CA . PHE A 1 891 ? 27.736 -24.456 -3.008 1.00 95.00 891 PHE A CA 1
ATOM 7166 C C . PHE A 1 891 ? 28.337 -25.556 -3.904 1.00 95.00 891 PHE A C 1
ATOM 7168 O O . PHE A 1 891 ? 29.350 -26.161 -3.541 1.00 95.00 891 PHE A O 1
ATOM 7175 N N . PRO A 1 892 ? 27.750 -25.829 -5.085 1.00 93.25 892 PRO A N 1
ATOM 7176 C CA . PRO A 1 892 ? 28.355 -26.704 -6.085 1.00 93.25 892 PRO A CA 1
ATOM 7177 C C . PRO A 1 892 ? 29.762 -26.261 -6.519 1.00 93.25 892 PRO A C 1
ATOM 7179 O O . PRO A 1 892 ? 30.114 -25.080 -6.508 1.00 93.25 892 PRO A O 1
ATOM 7182 N N . ALA A 1 893 ? 30.579 -27.220 -6.958 1.00 92.31 893 ALA A N 1
ATOM 7183 C CA . ALA A 1 893 ? 31.913 -26.9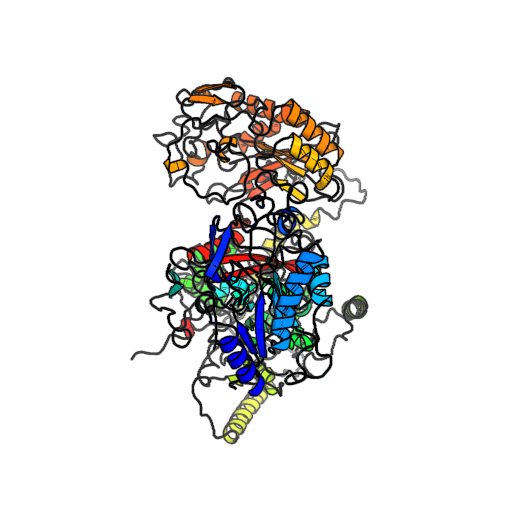25 -7.472 1.00 92.31 893 ALA A CA 1
ATOM 7184 C C . ALA A 1 893 ? 31.849 -26.038 -8.728 1.00 92.31 893 ALA A C 1
ATOM 7186 O O . ALA A 1 893 ? 31.111 -26.326 -9.669 1.00 92.31 893 ALA A O 1
ATOM 7187 N N . ASN A 1 894 ? 32.697 -25.007 -8.763 1.00 91.81 894 ASN A N 1
ATOM 7188 C CA . ASN A 1 894 ? 32.754 -23.960 -9.792 1.00 91.81 894 ASN A CA 1
ATOM 7189 C C . ASN A 1 894 ? 31.574 -22.966 -9.813 1.00 91.81 894 ASN A C 1
ATOM 7191 O O . ASN A 1 894 ? 31.524 -22.136 -10.724 1.00 91.81 894 ASN A O 1
ATOM 7195 N N . SER A 1 895 ? 30.671 -22.983 -8.822 1.00 94.19 895 SER A N 1
ATOM 7196 C CA . SER A 1 895 ? 29.661 -21.926 -8.664 1.00 94.19 895 SER A CA 1
ATOM 7197 C C . SER A 1 895 ? 30.308 -20.537 -8.600 1.00 94.19 895 SER A C 1
ATOM 7199 O O . SER A 1 895 ? 31.383 -20.354 -8.027 1.00 94.19 895 SER A O 1
ATOM 7201 N N . ARG A 1 896 ? 29.653 -19.537 -9.188 1.00 95.44 896 ARG A N 1
ATOM 7202 C CA . ARG A 1 896 ? 30.093 -18.134 -9.205 1.00 95.44 896 ARG A CA 1
ATOM 7203 C C . ARG A 1 896 ? 29.149 -17.278 -8.359 1.00 95.44 896 ARG A C 1
ATOM 7205 O O . ARG A 1 896 ? 27.962 -17.589 -8.334 1.00 95.44 896 ARG A O 1
ATOM 7212 N N . PRO A 1 897 ? 29.639 -16.231 -7.671 1.00 96.62 897 PRO A N 1
ATOM 7213 C CA . PRO A 1 897 ? 28.784 -15.379 -6.849 1.00 96.62 897 PRO A CA 1
ATOM 7214 C C . PRO A 1 897 ? 27.687 -14.716 -7.686 1.00 96.62 897 PRO A C 1
ATOM 7216 O O . PRO A 1 897 ? 27.954 -14.268 -8.803 1.00 96.62 897 PRO A O 1
ATOM 7219 N N . LEU A 1 898 ? 26.479 -14.599 -7.129 1.00 94.88 898 LEU A N 1
ATOM 7220 C CA . LEU A 1 898 ? 25.461 -13.712 -7.690 1.00 94.88 898 LEU A CA 1
ATOM 7221 C C . LEU A 1 898 ? 25.982 -12.270 -7.642 1.00 94.88 898 LEU A C 1
ATOM 7223 O O . LEU A 1 898 ? 26.459 -11.825 -6.601 1.00 94.88 898 LEU A O 1
ATOM 7227 N N . PHE A 1 899 ? 25.816 -11.516 -8.719 1.00 93.56 899 PHE A N 1
ATOM 7228 C CA . PHE A 1 899 ? 25.856 -10.059 -8.684 1.00 93.56 899 PHE A CA 1
ATOM 7229 C C . PHE A 1 899 ? 24.485 -9.507 -9.049 1.00 93.56 899 PHE A C 1
ATOM 7231 O O . PHE A 1 899 ? 23.830 -9.991 -9.977 1.00 93.56 899 PHE A O 1
ATOM 7238 N N . TYR A 1 900 ? 24.052 -8.475 -8.330 1.00 88.81 900 TYR A N 1
ATOM 7239 C CA . TYR A 1 900 ? 22.964 -7.621 -8.779 1.00 88.81 900 TYR A CA 1
ATOM 7240 C C . TYR A 1 900 ? 23.292 -6.142 -8.593 1.00 88.81 900 TYR A C 1
ATOM 7242 O O . TYR A 1 900 ? 23.718 -5.695 -7.530 1.00 88.81 900 TYR A O 1
ATOM 7250 N N . HIS A 1 901 ? 23.118 -5.387 -9.671 1.00 91.12 901 HIS A N 1
ATOM 7251 C CA . HIS A 1 901 ? 23.528 -3.992 -9.770 1.00 91.12 901 HIS A CA 1
ATOM 7252 C C . HIS A 1 901 ? 22.369 -3.060 -9.442 1.00 91.12 901 HIS A C 1
ATOM 7254 O O . HIS A 1 901 ? 21.315 -3.158 -10.070 1.00 91.12 901 HIS A O 1
ATOM 7260 N N . GLU A 1 902 ? 22.563 -2.148 -8.491 1.00 85.25 902 GLU A N 1
ATOM 7261 C CA . GLU A 1 902 ? 21.635 -1.040 -8.284 1.00 85.25 902 GLU A CA 1
ATOM 7262 C C . GLU A 1 902 ? 21.778 -0.027 -9.425 1.00 85.25 902 GLU A C 1
ATOM 7264 O O . GLU A 1 902 ? 22.845 0.555 -9.634 1.00 85.25 902 GLU A O 1
ATOM 7269 N N . TYR A 1 903 ? 20.692 0.208 -10.157 1.00 80.50 903 TYR A N 1
ATOM 7270 C CA . TYR A 1 903 ? 20.687 1.122 -11.290 1.00 80.50 903 TYR A CA 1
ATOM 7271 C C . TYR A 1 903 ? 19.463 2.049 -11.259 1.00 80.50 903 TYR A C 1
ATOM 7273 O O . TYR A 1 903 ? 18.315 1.620 -11.122 1.00 80.50 903 TYR A O 1
ATOM 7281 N N . ILE A 1 904 ? 19.722 3.346 -11.426 1.00 66.06 904 ILE A N 1
ATOM 7282 C CA . ILE A 1 904 ? 18.708 4.395 -11.566 1.00 66.06 904 ILE A CA 1
ATOM 7283 C C . ILE A 1 904 ? 18.607 4.749 -13.052 1.00 66.06 904 ILE A C 1
ATOM 7285 O O . ILE A 1 904 ? 19.624 4.984 -13.707 1.00 66.06 904 ILE A O 1
ATOM 7289 N N . SER A 1 905 ? 17.383 4.785 -13.582 1.00 64.69 905 SER A N 1
ATOM 7290 C CA . SER A 1 905 ? 17.111 5.017 -15.003 1.00 64.69 905 SER A CA 1
ATOM 7291 C C . SER A 1 905 ? 17.694 6.335 -15.523 1.00 64.69 905 SER A C 1
ATOM 7293 O O . SER A 1 905 ? 17.626 7.368 -14.855 1.00 64.69 905 SER A O 1
ATOM 7295 N N . GLY A 1 906 ? 18.232 6.292 -16.742 1.00 60.03 906 GLY A N 1
ATOM 7296 C CA . GLY A 1 906 ? 18.856 7.410 -17.441 1.00 60.03 906 GLY A CA 1
ATOM 7297 C C . GLY A 1 906 ? 18.615 7.357 -18.952 1.00 60.03 906 GLY A C 1
ATOM 7298 O O . GLY A 1 906 ? 18.138 6.351 -19.480 1.00 60.03 906 GLY A O 1
ATOM 7299 N N . THR A 1 907 ? 18.937 8.444 -19.651 1.00 63.47 907 THR A N 1
ATOM 7300 C CA . THR A 1 907 ? 18.841 8.560 -21.116 1.00 63.47 907 THR A CA 1
ATOM 7301 C C . THR A 1 907 ? 20.120 8.099 -21.821 1.00 63.47 907 THR A C 1
ATOM 7303 O O . THR A 1 907 ? 20.039 7.379 -22.819 1.00 63.47 907 THR A O 1
ATOM 7306 N N . ASN A 1 908 ? 21.297 8.453 -21.290 1.00 79.38 908 ASN A N 1
ATOM 7307 C CA . ASN A 1 908 ? 22.595 8.152 -21.910 1.00 79.38 908 ASN A CA 1
ATOM 7308 C C . ASN A 1 908 ? 23.313 6.948 -21.284 1.00 79.38 908 ASN A C 1
ATOM 7310 O O . ASN A 1 908 ? 24.102 6.301 -21.969 1.00 79.38 908 ASN A O 1
ATOM 7314 N N . ILE A 1 909 ? 23.037 6.640 -20.013 1.00 81.69 909 ILE A N 1
ATOM 7315 C CA . ILE A 1 909 ? 23.575 5.476 -19.293 1.00 81.69 909 ILE A CA 1
ATOM 7316 C C . ILE A 1 909 ? 22.465 4.429 -19.188 1.00 81.69 909 ILE A C 1
ATOM 7318 O O . ILE A 1 909 ? 21.375 4.763 -18.734 1.00 81.69 909 ILE A O 1
ATOM 7322 N N . LYS A 1 910 ? 22.715 3.184 -19.613 1.00 81.44 910 LYS A N 1
ATOM 7323 C CA . LYS A 1 910 ? 21.678 2.152 -19.796 1.00 81.44 910 LYS A CA 1
ATOM 7324 C C . LYS A 1 910 ? 21.869 0.942 -18.883 1.00 81.44 910 LYS A C 1
ATOM 7326 O O . LYS A 1 910 ? 22.957 0.381 -18.800 1.00 81.44 910 LYS A O 1
ATOM 7331 N N . ALA A 1 911 ? 20.767 0.432 -18.325 1.00 77.12 911 ALA A N 1
ATOM 7332 C CA . ALA A 1 911 ? 20.731 -0.809 -17.534 1.00 77.12 911 ALA A CA 1
ATOM 7333 C C . ALA A 1 911 ? 21.412 -1.999 -18.240 1.00 77.12 911 ALA A C 1
ATOM 7335 O O . ALA A 1 911 ? 22.117 -2.789 -17.615 1.00 77.12 911 ALA A O 1
ATOM 7336 N N . SER A 1 912 ? 21.238 -2.102 -19.564 1.00 80.94 912 SER A N 1
ATOM 7337 C CA . SER A 1 912 ? 21.808 -3.161 -20.407 1.00 80.94 912 SER A CA 1
ATOM 7338 C C . SER A 1 912 ? 23.337 -3.222 -20.399 1.00 80.94 912 SER A C 1
ATOM 7340 O O . SER A 1 912 ? 23.897 -4.242 -20.775 1.00 80.94 912 SER A O 1
ATOM 7342 N N . GLU A 1 913 ? 24.025 -2.152 -19.995 1.00 86.81 913 GLU A N 1
ATOM 7343 C CA . GLU A 1 913 ? 25.484 -2.157 -19.853 1.00 86.81 913 GLU A CA 1
ATOM 7344 C C . GLU A 1 913 ? 25.960 -3.053 -18.693 1.00 86.81 913 GLU A C 1
ATOM 7346 O O . GLU A 1 913 ? 27.083 -3.550 -18.727 1.00 86.81 913 GLU A O 1
ATOM 7351 N N . TYR A 1 914 ? 25.102 -3.294 -17.694 1.00 86.06 914 TYR A N 1
ATOM 7352 C CA . TYR A 1 914 ? 25.422 -4.048 -16.475 1.00 86.06 914 TYR A CA 1
ATOM 7353 C C . TYR A 1 914 ? 24.887 -5.490 -16.496 1.00 86.06 914 TYR A C 1
ATOM 7355 O O . TYR A 1 914 ? 25.358 -6.330 -15.732 1.00 86.06 914 TYR A O 1
ATOM 7363 N N . THR A 1 915 ? 23.955 -5.828 -17.396 1.00 83.50 915 THR A N 1
ATOM 7364 C CA . THR A 1 915 ? 23.394 -7.191 -17.506 1.00 83.50 915 THR A CA 1
ATOM 7365 C C . THR A 1 915 ? 24.399 -8.304 -17.866 1.00 83.50 915 THR A C 1
ATOM 7367 O O . THR A 1 915 ? 24.145 -9.450 -17.492 1.00 83.50 915 THR A O 1
ATOM 7370 N N . PRO A 1 916 ? 25.560 -8.054 -18.516 1.00 88.50 916 PRO A N 1
ATOM 7371 C CA . PRO A 1 916 ? 26.605 -9.074 -18.647 1.00 88.50 916 PRO A CA 1
ATOM 7372 C C . PRO A 1 916 ? 27.290 -9.418 -17.315 1.00 88.50 916 PRO A C 1
ATOM 7374 O O . PRO A 1 916 ? 27.867 -10.497 -17.181 1.00 88.50 916 PRO A O 1
ATOM 7377 N N . LEU A 1 917 ? 27.228 -8.519 -16.328 1.00 88.69 917 LEU A N 1
ATOM 7378 C CA . LEU A 1 917 ? 27.966 -8.600 -15.063 1.00 88.69 917 LEU A CA 1
ATOM 7379 C C . LEU A 1 917 ? 27.158 -9.248 -13.933 1.00 88.69 917 LEU A C 1
ATOM 7381 O O . LEU A 1 917 ? 27.739 -9.683 -12.946 1.00 88.69 917 LEU A O 1
ATOM 7385 N N . GLY A 1 918 ? 25.838 -9.342 -14.098 1.00 87.00 918 GLY A N 1
ATOM 7386 C CA . GLY A 1 918 ? 24.913 -9.903 -13.123 1.00 87.00 918 GLY A CA 1
ATOM 7387 C C . GLY A 1 918 ? 23.466 -9.548 -13.463 1.00 87.00 918 GLY A C 1
ATOM 7388 O O . GLY A 1 918 ? 23.148 -9.140 -14.582 1.00 87.00 918 GLY A O 1
ATOM 7389 N N . ARG A 1 919 ? 22.566 -9.681 -12.489 1.00 83.88 919 ARG A N 1
ATOM 7390 C CA . ARG A 1 919 ? 21.208 -9.122 -12.589 1.00 83.88 919 ARG A CA 1
ATOM 7391 C C . ARG A 1 919 ? 21.262 -7.597 -12.412 1.00 83.88 919 ARG A C 1
ATOM 7393 O O . ARG A 1 919 ? 22.241 -7.051 -11.909 1.00 83.88 919 ARG A O 1
ATOM 7400 N N . VAL A 1 920 ? 20.198 -6.893 -12.783 1.00 77.75 920 VAL A N 1
ATOM 7401 C CA . VAL A 1 920 ? 20.073 -5.447 -12.539 1.00 77.75 920 VAL A CA 1
ATOM 7402 C C . VAL A 1 920 ? 18.799 -5.207 -11.743 1.00 77.75 920 VAL A C 1
ATOM 7404 O O . VAL A 1 920 ? 17.718 -5.587 -12.190 1.00 77.75 920 VAL A O 1
ATOM 7407 N N . ILE A 1 921 ? 18.928 -4.593 -10.566 1.00 67.81 921 ILE A N 1
ATOM 7408 C CA . ILE A 1 921 ? 17.797 -4.013 -9.844 1.00 67.81 921 ILE A CA 1
ATOM 7409 C C . ILE A 1 921 ? 17.685 -2.574 -10.321 1.00 67.81 921 ILE A C 1
ATOM 7411 O O . ILE A 1 921 ? 18.373 -1.669 -9.850 1.00 67.81 921 ILE A O 1
ATOM 7415 N N . GLU A 1 922 ? 16.819 -2.388 -11.306 1.00 58.88 922 GLU A N 1
ATOM 7416 C CA . GLU A 1 922 ? 16.399 -1.070 -11.742 1.00 58.88 922 GLU A CA 1
ATOM 7417 C C . GLU A 1 922 ? 15.249 -0.595 -10.854 1.00 58.88 922 GLU A C 1
ATOM 7419 O O . GLU A 1 922 ? 14.319 -1.357 -10.578 1.00 58.88 922 GLU A O 1
ATOM 7424 N N . PHE A 1 923 ? 15.248 0.681 -10.465 1.00 50.38 923 PHE A N 1
ATOM 7425 C CA . PHE A 1 923 ? 14.120 1.308 -9.759 1.00 50.38 923 PHE A CA 1
ATOM 7426 C C . PHE A 1 923 ? 12.879 1.518 -10.661 1.00 50.38 923 PHE A C 1
ATOM 7428 O O . PHE A 1 923 ? 12.147 2.492 -10.528 1.00 50.38 923 PHE A O 1
ATOM 7435 N N . LYS A 1 924 ? 12.598 0.571 -11.567 1.00 40.56 924 LYS A N 1
ATOM 7436 C CA . LYS A 1 924 ? 11.455 0.547 -12.496 1.00 40.56 924 LYS A CA 1
ATOM 7437 C C . LYS A 1 924 ? 10.097 0.330 -11.825 1.00 40.56 924 LYS A C 1
ATOM 7439 O O . LYS A 1 924 ? 9.076 0.575 -12.450 1.00 40.56 924 LYS A O 1
ATOM 7444 N N . ASN A 1 925 ? 10.077 0.029 -10.523 1.00 37.38 925 ASN A N 1
ATOM 7445 C CA . ASN A 1 925 ? 8.897 0.256 -9.674 1.00 37.38 925 ASN A CA 1
ATOM 7446 C C . ASN A 1 925 ? 8.520 1.747 -9.538 1.00 37.38 925 ASN A C 1
ATOM 7448 O O . ASN A 1 925 ? 7.586 2.074 -8.802 1.00 37.38 925 ASN A O 1
ATOM 7452 N N . TYR A 1 926 ? 9.203 2.628 -10.278 1.00 34.88 926 TYR A N 1
ATOM 7453 C CA . TYR A 1 926 ? 8.752 3.967 -10.612 1.00 34.88 926 TYR A CA 1
ATOM 7454 C C . TYR A 1 926 ? 7.268 4.014 -10.965 1.00 34.88 926 TYR A C 1
ATOM 7456 O O . TYR A 1 926 ? 6.633 4.907 -10.453 1.00 34.88 926 TYR A O 1
ATOM 7464 N N . ASP A 1 927 ? 6.664 3.087 -11.718 1.00 41.72 927 ASP A N 1
ATOM 7465 C CA . ASP A 1 927 ? 5.242 3.250 -12.078 1.00 41.72 927 ASP A CA 1
ATOM 7466 C C . ASP A 1 927 ? 4.293 3.142 -10.859 1.00 41.72 927 ASP A C 1
ATOM 7468 O O . ASP A 1 927 ? 3.504 4.053 -10.609 1.00 41.72 927 ASP A O 1
ATOM 7472 N N . ASN A 1 928 ? 4.419 2.110 -10.013 1.00 36.16 928 ASN A N 1
ATOM 7473 C CA . ASN A 1 928 ? 3.597 1.978 -8.795 1.00 36.16 928 ASN A CA 1
ATOM 7474 C C . ASN A 1 928 ? 3.883 3.078 -7.756 1.00 36.16 928 ASN A C 1
ATOM 7476 O O . ASN A 1 928 ? 2.955 3.612 -7.142 1.00 36.16 928 ASN A O 1
ATOM 7480 N N . LEU A 1 929 ? 5.157 3.440 -7.563 1.00 39.38 929 LEU A N 1
ATOM 7481 C CA . LEU A 1 929 ? 5.536 4.538 -6.670 1.00 39.38 929 LEU A CA 1
ATOM 7482 C C . LEU A 1 929 ? 5.124 5.899 -7.241 1.00 39.38 929 LEU A C 1
ATOM 7484 O O . LEU A 1 929 ? 4.679 6.745 -6.475 1.00 39.38 929 LEU A O 1
ATOM 7488 N N . ALA A 1 930 ? 5.178 6.099 -8.558 1.00 50.75 930 ALA A N 1
ATOM 7489 C CA . ALA A 1 930 ? 4.767 7.328 -9.228 1.00 50.75 930 ALA A CA 1
ATOM 7490 C C . ALA A 1 930 ? 3.253 7.505 -9.235 1.00 50.75 930 ALA A C 1
ATOM 7492 O O . ALA A 1 930 ? 2.824 8.648 -9.224 1.00 50.75 930 ALA A O 1
ATOM 7493 N N . ARG A 1 931 ? 2.419 6.454 -9.188 1.00 62.44 931 ARG A N 1
ATOM 7494 C CA . ARG A 1 931 ? 0.967 6.646 -8.972 1.00 62.44 931 ARG A CA 1
ATOM 7495 C C . ARG A 1 931 ? 0.655 7.092 -7.558 1.00 62.44 931 ARG A C 1
ATOM 7497 O O . ARG A 1 931 ? -0.043 8.089 -7.385 1.00 62.44 931 ARG A O 1
ATOM 7504 N N . VAL A 1 932 ? 1.257 6.453 -6.558 1.00 63.19 932 VAL A N 1
ATOM 7505 C CA . VAL A 1 932 ? 1.170 6.903 -5.160 1.00 63.19 932 VAL A CA 1
ATOM 7506 C C . VAL A 1 932 ? 1.686 8.342 -5.020 1.00 63.19 932 VAL A C 1
ATOM 7508 O O . VAL A 1 932 ? 0.987 9.186 -4.466 1.00 63.19 932 VAL A O 1
ATOM 7511 N N . GLN A 1 933 ? 2.847 8.659 -5.600 1.00 57.22 933 GLN A N 1
ATOM 7512 C CA . GLN A 1 933 ? 3.434 10.003 -5.600 1.00 57.22 933 GLN A CA 1
ATOM 7513 C C . GLN A 1 933 ? 2.636 11.007 -6.441 1.00 57.22 933 GLN A C 1
ATOM 7515 O O . GLN A 1 933 ? 2.566 12.166 -6.054 1.00 57.22 933 GLN A O 1
ATOM 7520 N N . LEU A 1 934 ? 1.998 10.608 -7.545 1.00 65.81 934 LEU A N 1
ATOM 7521 C CA . LEU A 1 934 ? 1.122 11.469 -8.344 1.00 65.81 934 LEU A CA 1
ATOM 7522 C C . LEU A 1 934 ? -0.078 11.877 -7.493 1.00 65.81 934 LEU A C 1
ATOM 7524 O O . LEU A 1 934 ? -0.298 13.066 -7.288 1.00 65.81 934 LEU A O 1
ATOM 7528 N N . ILE A 1 935 ? -0.791 10.909 -6.916 1.00 71.00 935 ILE A N 1
ATOM 7529 C CA . ILE A 1 935 ? -1.944 11.145 -6.036 1.00 71.00 935 ILE A CA 1
ATOM 7530 C C . ILE A 1 935 ? -1.538 12.000 -4.815 1.00 71.00 935 ILE A C 1
ATOM 7532 O O . ILE A 1 935 ? -2.238 12.954 -4.469 1.00 71.00 935 ILE A O 1
ATOM 7536 N N . GLN A 1 936 ? -0.372 11.734 -4.216 1.00 74.56 936 GLN A N 1
ATOM 7537 C CA . GLN A 1 936 ? 0.174 12.522 -3.102 1.00 74.56 936 GLN A CA 1
ATOM 7538 C C . GLN A 1 936 ? 0.622 13.934 -3.515 1.00 74.56 936 GLN A C 1
ATOM 7540 O O . GLN A 1 936 ? 0.379 14.886 -2.777 1.00 74.56 936 GLN A O 1
ATOM 7545 N N . SER A 1 937 ? 1.200 14.117 -4.707 1.00 64.62 937 SER A N 1
ATOM 7546 C CA . SER A 1 937 ? 1.579 15.436 -5.247 1.00 64.62 937 SER A CA 1
ATOM 7547 C C . SER A 1 937 ? 0.357 16.317 -5.524 1.00 64.62 937 SER A C 1
ATOM 7549 O O . SER A 1 937 ? 0.420 17.540 -5.418 1.00 64.62 937 SER A O 1
ATOM 7551 N N . ARG A 1 938 ? -0.788 15.677 -5.799 1.00 71.81 938 ARG A N 1
ATOM 7552 C CA . ARG A 1 938 ? -2.112 16.296 -5.917 1.00 71.81 938 ARG A CA 1
ATOM 7553 C C . ARG A 1 938 ? -2.740 16.611 -4.548 1.00 71.81 938 ARG A C 1
ATOM 7555 O O . ARG A 1 938 ? -3.844 17.144 -4.516 1.00 71.81 938 ARG A O 1
ATOM 7562 N N . GLY A 1 939 ? -2.062 16.315 -3.435 1.00 72.06 939 GLY A N 1
ATOM 7563 C CA . GLY A 1 939 ? -2.474 16.624 -2.059 1.00 72.06 939 GLY A CA 1
ATOM 7564 C C . GLY A 1 939 ? -3.342 15.561 -1.371 1.00 72.06 939 GLY A C 1
ATOM 7565 O O . GLY A 1 939 ? -3.741 15.758 -0.224 1.00 72.06 939 GLY A O 1
ATOM 7566 N N . PHE A 1 940 ? -3.642 14.440 -2.034 1.00 79.12 940 PHE A N 1
ATOM 7567 C CA . PHE A 1 940 ? -4.478 13.368 -1.482 1.00 79.12 940 PHE A CA 1
ATOM 7568 C C . PHE A 1 940 ? -3.654 12.307 -0.738 1.00 79.12 940 PHE A C 1
ATOM 7570 O O . PHE A 1 940 ? -2.477 12.091 -1.018 1.00 79.12 940 PHE A O 1
ATOM 7577 N N . ALA A 1 941 ? -4.289 11.586 0.187 1.00 79.00 941 ALA A N 1
ATOM 7578 C CA . ALA A 1 941 ? -3.711 10.373 0.752 1.00 79.00 941 ALA A CA 1
ATOM 7579 C C . ALA A 1 941 ? -3.871 9.215 -0.245 1.00 79.00 941 ALA A C 1
ATOM 7581 O O . ALA A 1 941 ? -4.946 9.042 -0.826 1.00 79.00 941 ALA A O 1
ATOM 7582 N N . ALA A 1 942 ? -2.809 8.426 -0.413 1.00 77.25 942 ALA A N 1
ATOM 7583 C CA . ALA A 1 942 ? -2.738 7.308 -1.349 1.00 77.25 942 ALA A CA 1
ATOM 7584 C C . ALA A 1 942 ? -2.201 6.049 -0.658 1.00 77.25 942 ALA A C 1
ATOM 7586 O O . ALA A 1 942 ? -1.192 6.120 0.045 1.00 77.25 942 ALA A O 1
ATOM 7587 N N . GLU A 1 943 ? -2.850 4.912 -0.896 1.00 78.12 943 GLU A N 1
ATOM 7588 C CA . GLU A 1 943 ? -2.422 3.573 -0.471 1.00 78.12 943 GLU A CA 1
ATOM 7589 C C . GLU A 1 943 ? -2.408 2.619 -1.675 1.00 78.12 943 GLU A C 1
ATOM 7591 O O . GLU A 1 943 ? -3.100 2.844 -2.671 1.00 78.12 943 GLU A O 1
ATOM 7596 N N . THR A 1 944 ? -1.639 1.536 -1.561 1.00 76.75 944 THR A N 1
ATOM 7597 C CA . THR A 1 944 ? -1.530 0.477 -2.572 1.00 76.75 944 THR A CA 1
ATOM 7598 C C . THR A 1 944 ? -1.813 -0.862 -1.908 1.00 76.75 944 THR A C 1
ATOM 7600 O O . THR A 1 944 ? -1.239 -1.171 -0.864 1.00 76.75 944 THR A O 1
ATOM 7603 N N . HIS A 1 945 ? -2.694 -1.656 -2.509 1.00 81.38 945 HIS A N 1
ATOM 7604 C CA . HIS A 1 945 ? -3.169 -2.926 -1.976 1.00 81.38 945 HIS A CA 1
ATOM 7605 C C . HIS A 1 945 ? -2.975 -4.041 -3.005 1.00 81.38 945 HIS A C 1
ATOM 7607 O O . HIS A 1 945 ? -3.467 -3.945 -4.126 1.00 81.38 945 HIS A O 1
ATOM 7613 N N . ALA A 1 946 ? -2.320 -5.128 -2.596 1.00 83.69 946 ALA A N 1
ATOM 7614 C CA . ALA A 1 946 ? -2.300 -6.370 -3.359 1.00 83.69 946 ALA A CA 1
ATOM 7615 C C . ALA A 1 946 ? -3.522 -7.224 -2.980 1.00 83.69 946 ALA A C 1
ATOM 7617 O O . ALA A 1 946 ? -3.706 -7.571 -1.809 1.00 83.69 946 ALA A O 1
ATOM 7618 N N . VAL A 1 947 ? -4.348 -7.566 -3.967 1.00 79.25 947 VAL A N 1
ATOM 7619 C CA . VAL A 1 947 ? -5.533 -8.417 -3.818 1.00 79.25 947 VAL A CA 1
ATOM 7620 C C . VAL A 1 947 ? -5.292 -9.720 -4.567 1.00 79.25 947 VAL A C 1
ATOM 7622 O O . VAL A 1 947 ? -5.070 -9.720 -5.773 1.00 79.25 947 VAL A O 1
ATOM 7625 N N . ILE A 1 948 ? -5.325 -10.838 -3.847 1.00 88.31 948 ILE A N 1
ATOM 7626 C CA . ILE A 1 948 ? -5.097 -12.167 -4.418 1.00 88.31 948 ILE A CA 1
ATOM 7627 C C . ILE A 1 948 ? -6.454 -12.775 -4.783 1.00 88.31 948 ILE A C 1
ATOM 7629 O O . ILE A 1 948 ? -7.343 -12.881 -3.935 1.00 88.31 948 ILE A O 1
ATOM 7633 N N . THR A 1 949 ? -6.602 -13.150 -6.048 1.00 84.56 949 THR A N 1
ATOM 7634 C CA . THR A 1 949 ? -7.765 -13.874 -6.589 1.00 84.56 949 THR A CA 1
ATOM 7635 C C . THR A 1 949 ? -7.726 -15.355 -6.205 1.00 84.56 949 THR A C 1
ATOM 7637 O O . THR A 1 949 ? -6.670 -15.891 -5.866 1.00 84.56 949 THR A O 1
ATOM 7640 N N . SER A 1 950 ? -8.871 -16.043 -6.246 1.00 88.44 950 SER A N 1
ATOM 7641 C CA . SER A 1 950 ? -8.963 -17.464 -5.872 1.00 88.44 950 SER A CA 1
ATOM 7642 C C . SER A 1 950 ? -8.146 -18.395 -6.768 1.00 88.44 950 SER A C 1
ATOM 7644 O O . SER A 1 950 ? -7.708 -19.441 -6.299 1.00 88.44 950 SER A O 1
ATOM 7646 N N . ASP A 1 951 ? -7.923 -18.014 -8.026 1.00 87.25 951 ASP A N 1
ATOM 7647 C CA . ASP A 1 951 ? -7.115 -18.758 -8.991 1.00 87.25 951 ASP A CA 1
ATOM 7648 C C . ASP A 1 951 ? -5.633 -18.330 -9.016 1.00 87.25 951 ASP A C 1
ATOM 7650 O O . ASP A 1 951 ? -4.825 -18.977 -9.673 1.00 87.25 951 ASP A O 1
ATOM 7654 N N . GLY A 1 952 ? -5.249 -17.319 -8.223 1.00 82.06 952 GLY A N 1
ATOM 7655 C CA . GLY A 1 952 ? -3.853 -17.033 -7.877 1.00 82.06 952 GLY A CA 1
ATOM 7656 C C . GLY A 1 952 ? -3.234 -15.781 -8.502 1.00 82.06 952 GLY A C 1
ATOM 7657 O O . GLY A 1 952 ? -2.080 -15.480 -8.191 1.00 82.06 952 GLY A O 1
ATOM 7658 N N . TYR A 1 953 ? -3.956 -15.015 -9.326 1.00 90.69 953 TYR A N 1
ATOM 7659 C CA . TYR A 1 953 ? -3.498 -13.704 -9.810 1.00 90.69 953 TYR A CA 1
ATOM 7660 C C . TYR A 1 953 ? -3.447 -12.679 -8.676 1.00 90.69 953 TYR A C 1
ATOM 7662 O O . TYR A 1 953 ? -4.319 -12.653 -7.801 1.00 90.69 953 TYR A O 1
ATOM 7670 N N . ILE A 1 954 ? -2.435 -11.813 -8.724 1.00 88.56 954 ILE A N 1
ATOM 7671 C CA . ILE A 1 954 ? -2.199 -1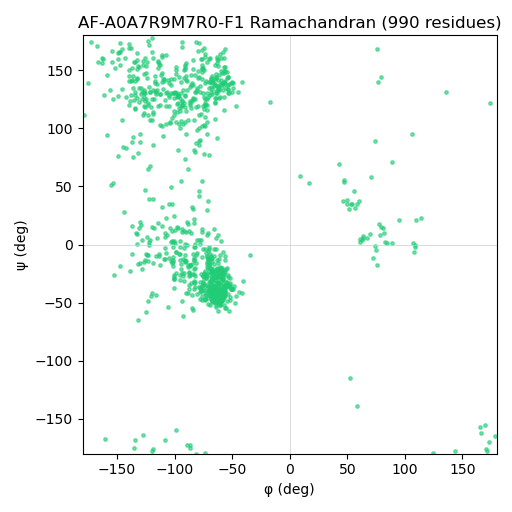0.738 -7.761 1.00 88.56 954 ILE A CA 1
ATOM 7672 C C . ILE A 1 954 ? -2.543 -9.414 -8.442 1.00 88.56 954 ILE A C 1
ATOM 7674 O O . ILE A 1 954 ? -1.780 -8.902 -9.263 1.00 88.56 954 ILE A O 1
ATOM 7678 N N . LEU A 1 955 ? -3.705 -8.873 -8.090 1.00 84.69 955 LEU A N 1
ATOM 7679 C CA . LEU A 1 955 ? -4.220 -7.610 -8.601 1.00 84.69 955 LEU A CA 1
ATOM 7680 C C . LEU A 1 955 ? -3.695 -6.455 -7.756 1.00 84.69 955 LEU A C 1
ATOM 7682 O O . LEU A 1 955 ? -3.734 -6.518 -6.525 1.00 84.69 955 LEU A O 1
ATOM 7686 N N . ASN A 1 956 ? -3.254 -5.382 -8.403 1.00 82.31 956 ASN A N 1
ATOM 7687 C CA . ASN A 1 956 ? -2.853 -4.167 -7.715 1.00 82.31 956 ASN A CA 1
ATOM 7688 C C . ASN A 1 956 ? -3.985 -3.132 -7.716 1.00 82.31 956 ASN A C 1
ATOM 7690 O O . ASN A 1 956 ? -4.543 -2.781 -8.760 1.00 82.31 956 ASN A O 1
ATOM 7694 N N . VAL A 1 957 ? -4.321 -2.640 -6.526 1.00 80.38 957 VAL A N 1
ATOM 7695 C CA . VAL A 1 957 ? -5.445 -1.735 -6.287 1.00 80.38 957 VAL A CA 1
ATOM 7696 C C . VAL A 1 957 ? -4.942 -0.492 -5.567 1.00 80.38 957 VAL A C 1
ATOM 7698 O O . VAL A 1 957 ? -4.455 -0.571 -4.438 1.00 80.38 957 VAL A O 1
ATOM 7701 N N . PHE A 1 958 ? -5.085 0.671 -6.198 1.00 84.25 958 PHE A N 1
ATOM 7702 C CA . PHE A 1 958 ? -4.782 1.948 -5.557 1.00 84.25 958 PHE A CA 1
ATOM 7703 C C . PHE A 1 958 ? -5.996 2.447 -4.775 1.00 84.25 958 PHE A C 1
ATOM 7705 O O . PHE A 1 958 ? -7.139 2.247 -5.184 1.00 84.25 958 PHE A O 1
ATOM 7712 N N . ARG A 1 959 ? -5.766 3.126 -3.654 1.00 85.81 959 ARG A N 1
ATOM 7713 C CA . ARG A 1 959 ? -6.823 3.708 -2.822 1.00 85.81 959 ARG A CA 1
ATOM 7714 C C . ARG A 1 959 ? -6.531 5.177 -2.557 1.00 85.81 959 ARG A C 1
ATOM 7716 O O . ARG A 1 959 ? -5.421 5.518 -2.157 1.00 85.81 959 ARG A O 1
ATOM 7723 N N . ILE A 1 960 ? -7.527 6.036 -2.759 1.00 84.12 960 ILE A N 1
ATOM 7724 C CA . ILE A 1 960 ? -7.422 7.495 -2.662 1.00 84.12 960 ILE A CA 1
ATOM 7725 C C . ILE A 1 960 ? -8.396 8.016 -1.607 1.00 84.12 960 ILE A C 1
ATOM 7727 O O . ILE A 1 960 ? -9.585 7.694 -1.631 1.00 84.12 960 ILE A O 1
ATOM 7731 N N . ARG A 1 961 ? -7.901 8.873 -0.706 1.00 84.00 961 ARG A N 1
ATOM 7732 C CA . ARG A 1 961 ? -8.719 9.568 0.300 1.00 84.00 961 ARG A CA 1
ATOM 7733 C C . ARG A 1 961 ? -8.335 11.038 0.428 1.00 84.00 961 ARG A C 1
ATOM 7735 O O . ARG A 1 961 ? -7.158 11.388 0.368 1.00 84.00 961 ARG A O 1
ATOM 7742 N N . ASN A 1 962 ? -9.317 11.896 0.690 1.00 80.50 962 ASN A N 1
ATOM 7743 C CA . ASN A 1 962 ? -9.084 13.260 1.157 1.00 80.50 962 ASN A CA 1
ATOM 7744 C C . ASN A 1 962 ? -8.719 13.213 2.659 1.00 80.50 962 ASN A C 1
ATOM 7746 O O . ASN A 1 962 ? -9.584 12.866 3.473 1.00 80.50 962 ASN A O 1
ATOM 7750 N N . PRO A 1 963 ? -7.473 13.548 3.057 1.00 73.44 963 PRO A N 1
ATOM 7751 C CA . PRO A 1 963 ? -7.043 13.487 4.457 1.00 73.44 963 PRO A CA 1
ATOM 7752 C C . PRO A 1 963 ? -7.694 14.570 5.334 1.00 73.44 963 PRO A C 1
ATOM 7754 O O . PRO A 1 963 ? -7.623 14.491 6.556 1.00 73.44 963 PRO A O 1
ATOM 7757 N N . TYR A 1 964 ? -8.341 15.568 4.728 1.00 72.19 964 TYR A N 1
ATOM 7758 C CA . TYR A 1 964 ? -8.987 16.686 5.416 1.00 72.19 964 TYR A CA 1
ATOM 7759 C C . TYR A 1 964 ? -10.516 16.540 5.519 1.00 72.19 964 TYR A C 1
ATOM 7761 O O . TYR A 1 964 ? -11.135 17.267 6.294 1.00 72.19 964 TYR A O 1
ATOM 7769 N N . ASN A 1 965 ? -11.132 15.614 4.769 1.00 66.62 965 ASN A N 1
ATOM 7770 C CA . ASN A 1 965 ? -12.575 15.357 4.810 1.00 66.62 965 ASN A CA 1
ATOM 7771 C C . ASN A 1 965 ? -12.877 13.902 5.240 1.00 66.62 965 ASN A C 1
ATOM 7773 O O . ASN A 1 965 ? -12.670 12.975 4.446 1.00 66.62 965 ASN A O 1
ATOM 7777 N N . PRO A 1 966 ? -13.365 13.675 6.476 1.00 54.28 966 PRO A N 1
ATOM 7778 C CA . PRO A 1 966 ? -13.648 12.338 6.989 1.00 54.28 966 PRO A CA 1
ATOM 7779 C C . PRO A 1 966 ? -15.026 11.772 6.602 1.00 54.28 966 PRO A C 1
ATOM 7781 O O . PRO A 1 966 ? -15.261 10.598 6.876 1.00 54.28 966 PRO A O 1
ATOM 7784 N N . SER A 1 967 ? -15.936 12.543 5.988 1.00 54.59 967 SER A N 1
ATOM 7785 C CA . SER A 1 967 ? -17.357 12.158 5.890 1.00 54.59 967 SER A CA 1
ATOM 7786 C C . SER A 1 967 ? -17.987 12.424 4.519 1.00 54.59 967 SER A C 1
ATOM 7788 O O . SER A 1 967 ? -17.819 13.496 3.947 1.00 54.59 967 SER A O 1
ATOM 7790 N N . SER A 1 968 ? -18.831 11.494 4.058 1.00 46.62 968 SER A N 1
ATOM 7791 C CA . SER A 1 968 ? -19.787 11.709 2.961 1.00 46.62 968 SER A CA 1
ATOM 7792 C C . SER A 1 968 ? -21.188 11.272 3.394 1.00 46.62 968 SER A C 1
ATOM 7794 O O . SER A 1 968 ? -21.391 10.137 3.835 1.00 46.62 968 SER A O 1
ATOM 7796 N N . HIS A 1 969 ? -22.168 12.175 3.289 1.00 44.88 969 HIS A N 1
ATOM 7797 C CA . HIS A 1 969 ? -23.551 11.918 3.713 1.00 44.88 969 HIS A CA 1
ATOM 7798 C C . HIS A 1 969 ? -24.516 11.590 2.563 1.00 44.88 969 HIS A C 1
ATOM 7800 O O . HIS A 1 969 ? -25.631 11.127 2.816 1.00 44.88 969 HIS A O 1
ATOM 7806 N N . GLU A 1 970 ? -24.107 11.767 1.308 1.00 40.91 970 GLU A N 1
ATOM 7807 C CA . GLU A 1 970 ? -25.040 11.934 0.186 1.00 40.91 970 GLU A CA 1
ATOM 7808 C C . GLU A 1 970 ? -24.889 10.841 -0.882 1.00 40.91 970 GLU A C 1
ATOM 7810 O O . GLU A 1 970 ? -24.189 9.850 -0.672 1.00 40.91 970 GLU A O 1
ATOM 7815 N N . ARG A 1 971 ? -25.658 10.926 -1.971 1.00 33.91 971 ARG A N 1
ATOM 7816 C CA . ARG A 1 971 ? -25.590 10.002 -3.116 1.00 33.91 971 ARG A CA 1
ATOM 7817 C C . ARG A 1 971 ? -25.063 10.798 -4.310 1.00 33.91 971 ARG A C 1
ATOM 7819 O O . ARG A 1 971 ? -25.614 11.871 -4.546 1.00 33.91 971 ARG A O 1
ATOM 7826 N N . PRO A 1 972 ? -24.041 10.327 -5.040 1.00 36.53 972 PRO A N 1
ATOM 7827 C CA . PRO A 1 972 ? -23.525 11.067 -6.177 1.00 36.53 972 PRO A CA 1
ATOM 7828 C C . PRO A 1 972 ? -24.447 10.859 -7.383 1.00 36.53 972 PRO A C 1
ATOM 7830 O O . PRO A 1 972 ? -24.976 9.765 -7.581 1.00 36.53 972 PRO A O 1
ATOM 7833 N N . VAL A 1 973 ? -24.607 11.900 -8.195 1.00 32.22 973 VAL A N 1
ATOM 7834 C CA . VAL A 1 973 ? -24.990 11.765 -9.605 1.00 32.22 973 VAL A CA 1
ATOM 7835 C C . VAL A 1 973 ? -23.697 11.916 -10.394 1.00 32.22 973 VAL A C 1
ATOM 7837 O O . VAL A 1 973 ? -22.914 12.822 -10.111 1.00 32.22 973 VAL A O 1
ATOM 7840 N N . ILE A 1 974 ? -23.439 10.997 -11.317 1.00 35.75 974 ILE A N 1
ATOM 7841 C CA . ILE A 1 974 ? -22.201 10.951 -12.097 1.00 35.75 974 ILE A CA 1
ATOM 7842 C C . ILE A 1 974 ? -22.527 11.329 -13.538 1.00 35.75 974 ILE A C 1
ATOM 7844 O O . ILE A 1 974 ? -23.586 10.982 -14.047 1.00 35.75 974 ILE A O 1
ATOM 7848 N N . LEU A 1 975 ? -21.610 12.067 -14.154 1.00 32.22 975 LEU A N 1
ATOM 7849 C CA . LEU A 1 975 ? -21.576 12.379 -15.575 1.00 32.22 975 LEU A CA 1
ATOM 7850 C C . LEU A 1 975 ? -20.187 11.953 -16.042 1.00 32.22 975 LEU A C 1
ATOM 7852 O O . LEU A 1 975 ? -19.199 12.449 -15.493 1.00 32.22 975 LEU A O 1
ATOM 7856 N N . TRP A 1 976 ? -20.080 11.015 -16.984 1.00 36.25 976 TRP A N 1
ATOM 7857 C CA . TRP A 1 976 ? -18.768 10.585 -17.468 1.00 36.25 976 TRP A CA 1
ATOM 7858 C C . TRP A 1 976 ? -18.767 10.172 -18.943 1.00 36.25 976 TRP A C 1
ATOM 7860 O O . TRP A 1 976 ? -19.798 9.838 -19.515 1.00 36.25 976 TRP A O 1
ATOM 7870 N N . HIS A 1 977 ? -17.600 10.277 -19.570 1.00 33.66 977 HIS A N 1
ATOM 7871 C CA . HIS A 1 977 ? -17.405 10.082 -21.003 1.00 33.66 977 HIS A CA 1
ATOM 7872 C C . HIS A 1 977 ? -17.232 8.595 -21.345 1.00 33.66 977 HIS A C 1
ATOM 7874 O O . HIS A 1 977 ? -16.818 7.787 -20.514 1.00 33.66 977 HIS A O 1
ATOM 7880 N N . GLY A 1 978 ? -17.485 8.250 -22.604 1.00 34.09 978 GLY A N 1
ATOM 7881 C CA . GLY A 1 978 ? -17.106 6.966 -23.182 1.00 34.09 978 GLY A CA 1
ATOM 7882 C C . GLY A 1 978 ? -15.605 6.795 -23.488 1.00 34.09 978 GLY A C 1
ATOM 7883 O O . GLY A 1 978 ? -14.765 7.675 -23.263 1.00 34.09 978 GLY A O 1
ATOM 7884 N N . ILE A 1 979 ? -15.276 5.625 -24.032 1.00 33.56 979 ILE A N 1
ATOM 7885 C CA . ILE A 1 979 ? -13.937 5.157 -24.384 1.00 33.56 979 ILE A CA 1
ATOM 7886 C C . ILE A 1 979 ? -13.197 6.163 -25.288 1.00 33.56 979 ILE A C 1
ATOM 7888 O O . ILE A 1 979 ? -13.753 6.722 -26.230 1.00 33.56 979 ILE A O 1
ATOM 7892 N N . THR A 1 980 ? -11.913 6.385 -24.995 1.00 32.94 980 THR A N 1
ATOM 7893 C CA . THR A 1 980 ? -10.983 7.313 -25.682 1.00 32.94 980 THR A CA 1
ATOM 7894 C C . THR A 1 980 ? -11.237 8.821 -25.587 1.00 32.94 980 THR A C 1
ATOM 7896 O O . THR A 1 980 ? -10.471 9.584 -26.173 1.00 32.94 980 THR A O 1
ATOM 7899 N N . GLN A 1 981 ? -12.219 9.271 -24.807 1.00 33.16 981 GLN A N 1
ATOM 7900 C CA . GLN A 1 981 ? -12.316 10.682 -24.409 1.00 33.16 981 GLN A CA 1
ATOM 7901 C C . GLN A 1 981 ? -11.982 10.892 -22.934 1.00 33.16 981 GLN A C 1
ATOM 7903 O O . GLN A 1 981 ? -11.429 10.008 -22.277 1.00 33.16 981 GLN A O 1
ATOM 7908 N N . ASP A 1 982 ? -12.297 12.094 -22.466 1.00 35.19 982 ASP A N 1
ATOM 7909 C CA . ASP A 1 982 ? -12.081 12.602 -21.132 1.00 35.19 982 ASP A CA 1
ATOM 7910 C C . ASP A 1 982 ? -13.307 13.432 -20.677 1.00 35.19 982 ASP A C 1
ATOM 7912 O O . ASP A 1 982 ? -14.276 13.592 -21.424 1.00 35.19 982 ASP A O 1
ATOM 7916 N N . SER A 1 983 ? -13.369 13.866 -19.412 1.00 37.38 983 SER A N 1
ATOM 7917 C CA . SER A 1 983 ? -14.616 14.426 -18.839 1.00 37.38 983 SER A CA 1
ATOM 7918 C C . SER A 1 983 ? -14.811 15.935 -19.051 1.00 37.38 983 SER A C 1
ATOM 7920 O O . SER A 1 983 ? -15.732 16.547 -18.509 1.00 37.38 983 SER A O 1
ATOM 7922 N N . ASP A 1 984 ? -13.986 16.524 -19.912 1.00 38.03 984 ASP A N 1
ATOM 7923 C CA . ASP A 1 984 ? -14.123 17.868 -20.472 1.00 38.03 984 ASP A CA 1
ATOM 7924 C C . ASP A 1 984 ? -15.362 18.039 -21.372 1.00 38.03 984 ASP A C 1
ATOM 7926 O O . ASP A 1 984 ? -15.904 19.146 -21.440 1.00 38.03 984 ASP A O 1
ATOM 7930 N N . VAL A 1 985 ? -15.906 16.950 -21.927 1.00 37.22 985 VAL A N 1
ATOM 7931 C CA . VAL A 1 985 ? -17.173 16.928 -22.691 1.00 37.22 985 VAL A CA 1
ATOM 7932 C C . VAL A 1 985 ? -18.392 17.520 -21.953 1.00 37.22 985 VAL A C 1
ATOM 7934 O O . VAL A 1 985 ? -19.367 17.950 -22.571 1.00 37.22 985 VAL A O 1
ATOM 7937 N N . TRP A 1 986 ? -18.341 17.615 -20.619 1.00 38.44 986 TRP A N 1
ATOM 7938 C CA . TRP A 1 986 ? -19.405 18.206 -19.795 1.00 38.44 986 TRP A CA 1
ATOM 7939 C C . TRP A 1 986 ? -19.361 19.737 -19.692 1.00 38.44 986 TRP A C 1
ATOM 7941 O O . TRP A 1 986 ? -20.229 20.324 -19.044 1.00 38.44 986 TRP A O 1
ATOM 7951 N N . LEU A 1 987 ? -18.362 20.392 -20.295 1.00 37.34 987 LEU A N 1
ATOM 7952 C CA . LEU A 1 987 ? -18.042 21.803 -20.045 1.00 37.34 987 LEU A CA 1
ATOM 7953 C C . LEU A 1 987 ? -18.094 22.702 -21.295 1.00 37.34 987 LEU A C 1
ATOM 7955 O O . LEU A 1 987 ? -17.796 23.892 -21.190 1.00 37.34 987 LEU A O 1
ATOM 7959 N N . ILE A 1 988 ? -18.493 22.174 -22.458 1.00 35.53 988 ILE A N 1
ATOM 7960 C CA . ILE A 1 988 ? -18.476 22.910 -23.733 1.00 35.53 988 ILE A CA 1
ATOM 7961 C C . ILE A 1 988 ? -19.903 23.212 -24.220 1.00 35.53 988 ILE A C 1
ATOM 7963 O O . ILE A 1 988 ? -20.592 22.375 -24.804 1.00 35.53 988 ILE A O 1
ATOM 7967 N N . SER A 1 989 ? -20.340 24.456 -24.016 1.00 27.97 989 SER A N 1
ATOM 7968 C CA . SER A 1 989 ? -21.476 25.060 -24.724 1.00 27.97 989 SER A CA 1
ATOM 7969 C C . SER A 1 989 ? -20.976 26.131 -25.693 1.00 27.97 989 SER A C 1
ATOM 7971 O O . SER A 1 989 ? -20.073 26.890 -25.346 1.00 27.97 989 SER A O 1
ATOM 7973 N N . ALA A 1 990 ? -21.581 26.216 -26.882 1.00 33.06 990 ALA A N 1
ATOM 7974 C CA . ALA A 1 990 ? -21.275 27.246 -27.879 1.00 33.06 990 ALA A CA 1
ATOM 7975 C C . ALA A 1 990 ? -21.457 28.684 -27.340 1.00 33.06 990 ALA A C 1
ATOM 7977 O O . ALA A 1 990 ? -22.156 28.885 -26.347 1.00 33.06 990 ALA A O 1
ATOM 7978 N N . GLU A 1 991 ? -20.834 29.660 -28.016 1.00 35.62 991 GLU A N 1
ATOM 7979 C CA . GLU A 1 991 ? -20.724 31.064 -27.582 1.00 35.62 991 GLU A CA 1
ATOM 7980 C C . GLU A 1 991 ? -22.027 31.681 -27.034 1.00 35.62 991 GLU A C 1
ATOM 7982 O O . GLU A 1 991 ? -23.079 31.650 -27.682 1.00 35.62 991 GLU A O 1
ATOM 7987 N N . GLY A 1 992 ? -21.898 32.324 -25.866 1.00 30.73 992 GLY A N 1
ATOM 7988 C CA . GLY A 1 992 ? -22.896 33.177 -25.217 1.00 30.73 992 GLY A CA 1
ATOM 7989 C C . GLY A 1 992 ? -22.242 34.119 -24.213 1.00 30.73 992 GLY A C 1
ATOM 7990 O O . GLY A 1 992 ? -21.754 33.604 -23.186 1.00 30.73 992 GLY A O 1
#

Secondary structure (DSSP, 8-state):
--S--EEEE---EEEB--TT--GGGGG-EEEEEEEETTEEHHHHHHHHHHHHHTTPEEEEEE--SEE---SSEEBTTS-EEBTTTTBBTTTB-GGGB--TTTS-STTSBPPTT-TT-TTHHHHSBSTT-EEB-TTSHHHHHHHHHHHHHHHHHT--EEEETTGGGS-HHHHHHHHHTPPPP-TTTS-TTPPPEEEEEEE--SSS-GGGTTTTSEEEEE--HHHHHSEEEEEE--TTB-GGGGT-SS-EEE-TTS-EEETTEEES-TTT---S-HHHHHHHTTEEEEEE--TTSTT--EESS--TTT-GGGG---HHHIIIIIHHHHHHHHHHHHT-S-EEEEEETHHHHHHHHHHHH-GGGGGGEEEEEEES--S--TT--SGGGGTTT-HHHHHHH--EES--HHHHHHIIIIIITSTTTHHHHHIIIIITTT---TTTS-GGGHHHHHTTB---EEHHHHHHHHHHHHHTS------HHHHHHHHHHHT----TT--TTSS--S--EEE--TT-SSSHHHHHHHHHT-TT-SEEE--SS-STT-S-TTTTS----S-HHHHHHHHHHHHHHHHHHHHTT--------------S-HHHHHHHHHHHHHHHHHHHHHHHHHHHTTTT-SS------SS-SSSSSS-PPPTT------TT---EEE-TT--HHHHHHHIIIIITTTT--EEEE---EEEB------GGGG-S--------TT-TT--GGGGG-EEEEEEEETTEEHHHHHHHHHHHHHTT-EEEEEE--SEE---SSEEBSS--EEBTTTTBBTTTB-GGGB--TTTS-STTSBPPTT-TT-TTHHHHSBSTT-EEB-TTSHHHHHHHHHHHHHHHHHT--EEEETTGGGS-HHHHHHHHHTPPPPPTTTS-TT---EEEEEE---SSS-GGGTTTTSEEEE-TTHHHHHHHHHHHHTT-EEEEEEEE-TTSEEEEEEEEE-TT-----S--------TT--GGGGS-----

Organism: NCBI:txid334625

Foldseek 3Di:
DVPAQEDEDQAQAWFFDDPPRDPCSSLAHQALARQYPVGHPVVVLVVQVVCLVVNYAYAYEDEQFFHGLDQWGATRVGDTDGLVQQCGPLRTGPVQAADPPQAVDPVQAQDPVGCFPQRSLQRGDDVRTGTGDLVDPSSLVSLLVSVQVVQQSFHQAYEHPSCLNHQLVSLVVSQVSHDAHDVVRDPPRHGRAYEYEEEDDDRRDQVSNVVVHHYDYPDPLLLAFAAEEEEAEAPQFFLCQLPQFFDWFQDPQLWIATPNFILPDQVPTDDQRVQSSVQSLQHWYWGWGFDQWPFFQDFPPDHQQPHLVSQQDALLCCLVWVVVLVLVVSCVVSVDQAHEYEYEESGLQSVLSNCLQPVVCCSRYPAYEYHAYPQAFQQFQALCLVVLLVLVVLNVPSHWWFDPLVVLLCCLVPQCCDPVRLVVLCCVVPCRGKRDDPVQFPSNSSSVVSSRGGIIHISNNSSQVSCSNVVRAGFDDPPDDVVQVVVCPDDDVDHGPDGSQPDAHADHEYEFACAISTPRVPVVVVVVSHPHHPDYAQDDDDHLAGSHVCVPDPDDDDDPPVVVVVVVVVVVVVVVVVVVVPPPDDDDDDDDDDDDPPPVVVCVVCCVSVVVVVVCCVVCVVVVVPPPPPDDDDDDPDPPPPPDPDDDQQLQADLQFDDPADAEEEPQLAALLVLLVCLVPPCLVPRHQAYEYQAQAWFFDPPDDDPVVLPDDDDDDDDDPPCSPPDRCSSLAHQALARQYSRHHPVSNLSSQVRNLVSRYAYAYEDEQFFHGLDQWGATRVGFTDGLVQQQGPLRGGPVFAADPPQAVDPVQAQDPVGCFPQRRLQRGDDVSTGTGDLVDPSSLVSLLVSVQVVLVSAHQAYEYPSCLNHQLVSLVSSQVSHDAHDPPRGDPRRGHHYEYEDEDHDRRDPVSCSSVHHYDYVVCCVVVVVCVSLVVSVWHKDWDWRAIPNTGTMIMMITHSPNRSHNDDDRDDRFGHDPRTRSSVPDDPDD

InterPro domains:
  IPR000073 Alpha/beta hydrolase fold-1 [PF00561] (228-373)
  IPR006046 Alpha amylase [PR00110] (23-40)
  IPR006046 Alpha amylase [PR00110] (55-66)
  IPR006046 Alpha amylase [PR00110] (155-166)
  IPR006047 Glycosyl hydrolase family 13, catalytic domain [PF00128] (32-166)
  IPR006047 Glycosyl hydrolase family 13, catalytic domain [SM00642] (1-391)
  IPR006047 Glycosyl hydrolase family 13, catalytic domain [SM00642] (662-991)
  IPR006693 Partial AB-hydrolase lipase domain [PF04083] (933-989)
  IPR017853 Glycoside hydrolase superfamily [SSF51445] (2-225)
  IPR017853 Glycoside hydrolase superfamily [SSF51445] (656-954)
  IPR029058 Alpha/Beta hydrolase fold [G3DSA:3.40.50.1820] (229-472)
  IPR029058 Alpha/Beta hydrolase fold [SSF53474] (223-489)

Sequence (992 aa):
PYGYAGVQVSPVTEVAVLANRPWWERYQPVTYEINGRSGNEKQFADMVSRCNKVGVRIYVDVVLNHMTMAETGKGTAGHTYDGKNFKYEVPYSELDFHQHPDCPSPDLNIRDDKYDDPIEARNCQLGGLRDLDQGKDWVQQKQSEFLNKLIDIGVAGFRSDASKHQWPANLQSIISKLHTLNTTYFPANSRPLFYHEYISGTNIKASEYTPLGRVIEFKNYDNLARRPVILWHGITQDSDVWLISAEGVLNGKGVYMENNLVVNDCHQSVTQNLAFTLSACGYDVWLPNFRGTTYSMGHLILDPVFNQTYWQYTFTELGLYDVPAVVQYVLRVTDKSSVAYIGHSLGSTAMFIQLSLIPEFERLVKPFIALAPFVFMSHMTSTLRYALPFEPTLSSYTIPIGIPVTIAQFIGVWMCGNQYFRQLCADMFFYSASGYDPDNLNTTRIPIYVSHTGAPYSSWVYAHVGQLIRDRGFRLFDYGVEGNWERLYTDINVTPGNECWERNYTEFEVEYCRRDAIFYWDVYLDVEATDDTRKAYCCALYDYFDCVKKAAKSQCKDNETAYRDEITDQVNKIEDDIGDLVCEGTYTHGSMKCEFPVWASVLCLLGFLLGMGILAYLMFGVCRLQSRFGERQLKDKTIGLAIAVCCTASPYSDPHFVEDRQVIVHLMEWKYSEIAKECELFLGPYGYAGVQVSPVTEVAVLANRPWWERYQPVSPVTEVAVLANRPWWERYQPVTYEINGRSGNEQQFADMVSRCNKVGVRIYVDVVLNHMTMAEAGKGTAGHAYNGKNFTYEVPYSSLDFHQHPDCPSPDLNIRDDKYDDPIEARNCQLGGLRDLDQGKDWVQQKQSEFLNKLIDIGVAGFRSDASKHQWPANLQSIISKLHTLNTTYFPANSRPLFYHEYISGTNIKASEYTPLGRVIEFKNYDNLARVQLIQSRGFAAETHAVITSDGYILNVFRIRNPYNPSSHERPVILWHGITQDSDVWLISAEG